Protein 6ORH (pdb70)

Secondary structure (DSSP, 8-state):
-PPP-SSPPPHHHHHHHHH-EEEEE--SHHHHHT-SS--S---GGG---TT--HHHHHHHHHHTT--EEEEEEE-TT--BSS--SS-SSBGGGSSGGGGT--HHHHHHHHHHHHT-EEEEEE-SS-SS-TT-SGGGHHHHHHHHHHHHHHHHS-TTSSBTTB-SEEE------TTS------HHHHHHHHHHHHTT-EEESSSSSSEEE-S-SSS---SS--SEE-GGG-STT--HHHHHH--TT-SEE-EEEEEEESSSSSS--TT--PPPHHHHHHHHHHTGGGTS-EEEE----TTSS--HHHHHHHHHHHHHHHHHTS--TTTT-EEES--S-GGG-GGGGSSS-TT--EE--SPSSEEEEEEEEEEEEEEEEEEE--GGG---EEEEEEEEEETTEEEEEEEES--TT-EEEEEEEEEEEEEEEEEEEESSS-EESEEEEE---/-PPP-SSPPPHHHHHHHHH-EEEEE--SHHHHHT-SS--S---GGG---SS--HHHHHHHHHHTT--EEEEEEE-TT--BSS--SS-SSBGGGSSGGGGT--HHHHHHHHHHHHT-EEEEEE-SS-SS-TT-SGGGHHHHHHHHHHHHHHHHS-TTSSBTTB-SEEE------TTS------HHHHHHHHHHHHTT-EEESSSSSSEEE-S-SBS---SS--SEE-GGG-STT--HHHHHH--TT-SEE-EEEEEEESSSSSS--TT--PPPHHHHHHHHHHTGGGTS-EEEE----TTSS--HHHHHHHHHHHHHHHHHTS--TTTT-EEES--S-GGG-GGGGSSS-TT--EE--SPSSEEEEEEEEEEEEEEEEEEE--GGG---EEEEEEEEEETTEEEEEEEES--TT-EEEEEEEEEEEEEEEEEEEESSS-EESEEEEE---

B-factor: mean 21.97, std 8.1, range [8.41, 64.14]

InterPro domains:
  IPR000421 Coagulation factor 5/8, C-terminal domain [PS50022] (310-450)
  IPR000933 Glycoside hydrolase, family 29 [PTHR10030] (6-451)
  IPR000933 Glycoside hydrolase, family 29 [SM00812] (8-332)
  IPR008979 Galactose-binding-like domain superfamily [SSF49785] (329-437)
  IPR017853 Glycoside hydrolase superfamily [SSF51445] (6-318)
  IPR038081 CalX-like domain superfamily [G3DSA:2.60.40.2030] (461-555)
  IPR057739 Glycoside hydrolase family 29, N-terminal [PF01120] (45-318)

Solvent-accessible surface area: 34370 Å² total; per-residue (Å²): 153,19,172,82,45,44,27,81,16,34,160,46,7,31,59,7,6,37,57,29,9,0,0,2,0,6,2,2,9,0,1,28,64,96,47,36,82,5,88,9,162,12,69,25,113,116,2,69,0,82,116,11,58,5,106,56,0,0,70,4,0,65,94,0,22,1,84,9,0,0,0,0,0,0,13,4,1,2,2,0,2,4,48,1,80,86,30,124,17,0,0,108,72,5,52,1,91,217,18,185,1,16,0,0,55,39,0,0,106,5,0,61,107,37,98,0,51,0,0,1,1,0,0,5,24,2,40,65,17,94,53,16,61,69,119,126,54,70,84,0,4,59,17,0,12,23,0,0,98,42,0,3,65,48,107,91,14,1,19,81,20,132,2,25,0,0,6,3,28,37,38,81,14,146,84,21,64,140,2,106,46,68,39,118,109,1,12,89,12,0,123,119,65,18,41,85,9,4,12,9,4,32,52,35,16,27,0,3,66,0,3,0,73,79,0,72,0,1,22,32,3,8,2,8,0,46,48,138,112,20,25,98,153,16,48,43,14,32,15,12,20,7,12,69,87,7,84,47,13,0,0,0,0,0,3,1,4,0,1,100,6,41,2,12,12,136,130,41,93,15,47,46,56,121,92,0,12,72,16,1,8,46,0,4,0,31,4,4,1,0,0,0,0,0,0,0,30,86,25,0,56,12,13,79,85,0,48,103,49,0,78,65,0,9,79,27,15,103,71,2,62,158,105,25,22,0,103,66,9,138,17,69,40,51,43,62,52,89,113,45,20,10,144,25,3,5,31,60,101,105,138,14,15,0,0,2,96,39,131,64,95,1,76,0,38,0,47,15,60,53,83,54,58,1,15,0,0,0,2,56,8,29,5,146,35,1,7,5,0,14,4,4,32,1,42,4,54,41,147,61,21,52,58,61,9,3,17,3,25,4,1,3,46,8,8,5,20,82,20,85,91,25,118,4,54,74,0,35,0,10,1,29,90,26,68,29,52,4,2,0,32,55,1,0,0,9,84,23,91,138,23,164,79,45,43,25,80,17,47,157,43,7,36,60,7,6,36,58,29,9,0,0,1,0,7,1,2,10,0,0,28,63,96,44,34,82,5,88,4,156,12,67,25,111,118,2,73,5,88,113,9,56,6,104,61,1,0,70,4,0,68,95,0,22,1,89,11,0,0,0,0,0,0,14,3,3,2,2,0,3,4,51,1,78,84,32,123,19,0,0,111,77,4,45,3,98,222,15,172,2,14,0,0,56,40,0,0,110,7,0,60,109,42,99,1,54,0,0,0,1,0,0,4,22,3,39,62,15,90,53,16,61,70,122,121,46,69,83,0,5,59,15,0,19,25,0,0,99,39,0,4,65,50,106,92,14,1,17,80,21,135,2,29,0,0,7,2,28,37,38,79,13,134,84,24,63,128,4,104,45,67,40,116,109,1,12,90,12,0,126,119,62,15,38,102,12,4,13,9,4,33,52,36,16,29,0,4,68,0,3,0,73,77,0,71,0,0,23,30,2,8,2,8,0,37,61,112,119,21,26,96,149,14,56,42,19,33,14,10,21,7,14,72,90,5,84,46,14,0,0,0,0,0,3,1,5,0,1,100,4,37,1,12,11,138,128,40,91,17,49,46,55,129,90,0,12,75,16,2,7,47,0,4,0,33,4,4,1,0,0,0,0,0,0,0,29,81,25,0,51,13,16,82,90,0,49,92,40,1,74,61,0,9,72,29,17,103,84,2,65,176,109,29,23,0,98,66,10,71,21,69,39,48,44,54,50,89,110,43,23,12,146,25,2,5,36,61,114,104,135,14,18,0,0,1,95,42,133,69,95,2,73,0,37,0,46,14,59,51,85,55,60,1,14,0,1,1,2,58,8,32,4,146,34,1,7,4,1,26,2,5,32,1,38,2,55,42,142,62,22,53,64,56,9,3,19,2,26,3,1,3,47,8,8,6,21,81,19,82,88,29,120,4,55,73,0,38,0,8,1,27,67,28,64,31,53,4,2,0,31,59,1,0,0,8,92,26,92

Organism: Streptococcus pneumoniae serotype 4 (strain ATCC BAA-334 / TIGR4) (NCBI:txid170187)

CATH classification: 3.20.20.80 (+1 more: 2.60.120.260)

Structure (mmCIF, N/CA/C/O backbone):
data_6ORH
#
_entry.id   6ORH
#
_cell.length_a   69.828
_cell.length_b   98.429
_cell.length_c   79.519
_cell.angle_alpha   90.000
_cell.angle_beta   97.260
_cell.angle_gamma   90.000
#
_symmetry.space_group_name_H-M   'P 1 21 1'
#
loop_
_entity.id
_entity.type
_entity.pdbx_description
1 polymer 'Glycoside hydrolase'
2 branched alpha-L-fucopyranose-(1-2)-beta-D-galactopyranose-(1-4)-[alpha-L-fucopyranose-(1-3)]2-acetamido-2-deoxy-alpha-D-glucopyranose
3 non-polymer 1,2-ETHANEDIOL
4 water water
#
loop_
_atom_site.group_PDB
_atom_site.id
_atom_site.type_symbol
_atom_site.label_atom_id
_atom_site.label_alt_id
_atom_site.label_comp_id
_atom_site.label_asym_id
_atom_site.label_entity_id
_atom_site.label_seq_id
_atom_site.pdbx_PDB_ins_code
_atom_site.Cartn_x
_atom_site.Cartn_y
_atom_site.Cartn_z
_atom_site.occupancy
_atom_site.B_iso_or_equiv
_atom_site.auth_seq_id
_atom_site.auth_comp_id
_atom_site.auth_asym_id
_atom_site.auth_atom_id
_atom_site.pdbx_PDB_model_num
ATOM 1 N N . LYS A 1 3 ? 60.936 -11.189 129.400 1.00 54.68 3 LYS A N 1
ATOM 2 C CA . LYS A 1 3 ? 62.295 -10.620 129.154 1.00 49.60 3 LYS A CA 1
ATOM 3 C C . LYS A 1 3 ? 62.878 -11.241 127.882 1.00 46.08 3 LYS A C 1
ATOM 4 O O . LYS A 1 3 ? 62.605 -12.392 127.540 1.00 48.02 3 LYS A O 1
ATOM 6 N N . ILE A 1 4 ? 63.652 -10.432 127.158 1.00 36.91 4 ILE A N 1
ATOM 7 C CA . ILE A 1 4 ? 64.455 -10.906 126.042 1.00 30.02 4 ILE A CA 1
ATOM 8 C C . ILE A 1 4 ? 65.832 -11.225 126.617 1.00 27.52 4 ILE A C 1
ATOM 9 O O . ILE A 1 4 ? 66.357 -10.448 127.413 1.00 28.53 4 ILE A O 1
ATOM 14 N N . LYS A 1 5 ? 66.362 -12.405 126.273 1.00 25.69 5 LYS A N 1
ATOM 15 C CA . LYS A 1 5 ? 67.682 -12.800 126.730 1.00 24.33 5 LYS A CA 1
ATOM 16 C C . LYS A 1 5 ? 68.717 -12.031 125.909 1.00 22.60 5 LYS A C 1
ATOM 17 O O . LYS A 1 5 ? 68.499 -11.781 124.735 1.00 20.88 5 LYS A O 1
ATOM 23 N N . PRO A 1 6 ? 69.894 -11.703 126.476 1.00 19.80 6 PRO A N 1
ATOM 24 C CA . PRO A 1 6 ? 70.983 -11.134 125.670 1.00 19.11 6 PRO A CA 1
ATOM 25 C C . PRO A 1 6 ? 71.551 -12.118 124.646 1.00 18.20 6 PRO A C 1
ATOM 26 O O . PRO A 1 6 ? 71.341 -13.327 124.731 1.00 19.36 6 PRO A O 1
ATOM 30 N N . HIS A 1 7 ? 72.283 -11.578 123.662 1.00 15.74 7 HIS A N 1
ATOM 31 C CA . HIS A 1 7 ? 72.874 -12.356 122.597 1.00 15.04 7 HIS A CA 1
ATOM 32 C C . HIS A 1 7 ? 74.308 -11.880 122.389 1.00 15.10 7 HIS A C 1
ATOM 33 O O . HIS A 1 7 ? 74.549 -10.678 122.273 1.00 14.39 7 HIS A O 1
ATOM 40 N N . GLY A 1 8 ? 75.252 -12.835 122.345 1.00 16.04 8 GLY A N 1
ATOM 41 C CA . GLY A 1 8 ? 76.636 -12.511 121.997 1.00 15.75 8 GLY A CA 1
ATOM 42 C C . GLY A 1 8 ? 77.333 -11.688 123.076 1.00 14.65 8 GLY A C 1
ATOM 43 O O . GLY A 1 8 ? 76.840 -11.524 124.196 1.00 16.41 8 GLY A O 1
ATOM 44 N N . PRO A 1 9 ? 78.550 -11.163 122.807 1.00 14.33 9 PRO A N 1
ATOM 45 C CA . PRO A 1 9 ? 79.271 -10.384 123.813 1.00 14.12 9 PRO A CA 1
ATOM 46 C C . PRO A 1 9 ? 78.678 -8.988 123.991 1.00 14.47 9 PRO A C 1
ATOM 47 O O . PRO A 1 9 ? 78.398 -8.307 123.007 1.00 16.17 9 PRO A O 1
ATOM 51 N N . LEU A 1 10 ? 78.528 -8.558 125.245 1.00 14.97 10 LEU A N 1
ATOM 52 C CA . LEU A 1 10 ? 77.822 -7.308 125.500 1.00 14.80 10 LEU A CA 1
ATOM 53 C C . LEU A 1 10 ? 78.816 -6.177 125.710 1.00 14.95 10 LEU A C 1
ATOM 54 O O . LEU A 1 10 ? 79.867 -6.360 126.340 1.00 15.90 10 LEU A O 1
ATOM 59 N N . PRO A 1 11 ? 78.487 -4.941 125.282 1.00 14.30 11 PRO A N 1
ATOM 60 C CA . PRO A 1 11 ? 79.383 -3.805 125.503 1.00 14.23 11 PRO A CA 1
ATOM 61 C C . PRO A 1 11 ? 79.399 -3.392 126.970 1.00 15.16 11 PRO A C 1
ATOM 62 O O . PRO A 1 11 ? 78.404 -3.528 127.665 1.00 15.74 11 PRO A O 1
ATOM 66 N N . SER A 1 12 ? 80.529 -2.839 127.405 1.00 15.03 12 SER A N 1
ATOM 67 C CA . SER A 1 12 ? 80.632 -2.180 128.692 1.00 15.90 12 SER A CA 1
ATOM 68 C C . SER A 1 12 ? 79.926 -0.826 128.623 1.00 16.96 12 SER A C 1
ATOM 69 O O . SER A 1 12 ? 79.629 -0.331 127.538 1.00 16.15 12 SER A O 1
ATOM 72 N N A GLN A 1 13 ? 79.717 -0.197 129.784 0.50 18.70 13 GLN A N 1
ATOM 73 N N B GLN A 1 13 ? 79.723 -0.228 129.805 0.50 18.01 13 GLN A N 1
ATOM 74 C CA A GLN A 1 13 ? 79.111 1.130 129.801 0.50 19.47 13 GLN A CA 1
ATOM 75 C CA B GLN A 1 13 ? 79.169 1.116 129.934 0.50 18.64 13 GLN A CA 1
ATOM 76 C C A GLN A 1 13 ? 80.024 2.168 129.146 0.50 17.73 13 GLN A C 1
ATOM 77 C C B GLN A 1 13 ? 80.019 2.137 129.180 0.50 17.19 13 GLN A C 1
ATOM 78 O O A GLN A 1 13 ? 79.527 3.071 128.472 0.50 17.69 13 GLN A O 1
ATOM 79 O O B GLN A 1 13 ? 79.473 2.994 128.484 0.50 17.28 13 GLN A O 1
ATOM 90 N N . THR A 1 14 ? 81.346 2.041 129.340 1.00 17.34 14 THR A N 1
ATOM 91 C CA . THR A 1 14 ? 82.274 2.979 128.727 1.00 15.94 14 THR A CA 1
ATOM 92 C C . THR A 1 14 ? 82.257 2.818 127.208 1.00 14.72 14 THR A C 1
ATOM 93 O O . THR A 1 14 ? 82.392 3.805 126.479 1.00 15.11 14 THR A O 1
ATOM 97 N N . GLN A 1 15 ? 82.089 1.578 126.735 1.00 14.07 15 GLN A N 1
ATOM 98 C CA . GLN A 1 15 ? 82.012 1.369 125.289 1.00 13.51 15 GLN A CA 1
ATOM 99 C C . GLN A 1 15 ? 80.731 2.012 124.742 1.00 14.06 15 GLN A C 1
ATOM 100 O O . GLN A 1 15 ? 80.769 2.668 123.707 1.00 13.19 15 GLN A O 1
ATOM 106 N N . LEU A 1 16 ? 79.595 1.798 125.418 1.00 14.51 16 LEU A N 1
ATOM 107 C CA . LEU A 1 16 ? 78.338 2.371 124.973 1.00 14.20 16 LEU A CA 1
ATOM 108 C C . LEU A 1 16 ? 78.441 3.889 124.997 1.00 14.03 16 LEU A C 1
ATOM 109 O O . LEU A 1 16 ? 77.874 4.540 124.121 1.00 14.60 16 LEU A O 1
ATOM 114 N N . ALA A 1 17 ? 79.159 4.425 125.984 1.00 14.00 17 ALA A N 1
ATOM 115 C CA . ALA A 1 17 ? 79.226 5.872 126.104 1.00 14.11 17 ALA A CA 1
ATOM 116 C C . ALA A 1 17 ? 79.974 6.453 124.897 1.00 13.45 17 ALA A C 1
ATOM 117 O O . ALA A 1 17 ? 79.597 7.484 124.308 1.00 14.50 17 ALA A O 1
ATOM 119 N N . TYR A 1 18 ? 81.075 5.790 124.521 1.00 12.86 18 TYR A N 1
ATOM 120 C CA . TYR A 1 18 ? 81.829 6.269 123.374 1.00 12.34 18 TYR A CA 1
ATOM 121 C C . TYR A 1 18 ? 80.991 6.177 122.094 1.00 13.38 18 TYR A C 1
ATOM 122 O O . TYR A 1 18 ? 81.031 7.106 121.268 1.00 13.98 18 TYR A O 1
ATOM 131 N N . LEU A 1 19 ? 80.262 5.050 121.905 1.00 12.41 19 LEU A N 1
ATOM 132 C CA . LEU A 1 19 ? 79.440 4.899 120.715 1.00 13.01 19 LEU A CA 1
ATOM 133 C C . LEU A 1 19 ? 78.419 6.038 120.641 1.00 13.33 19 LEU A C 1
ATOM 134 O O . LEU A 1 19 ? 78.156 6.563 119.563 1.00 14.44 19 LEU A O 1
ATOM 139 N N . GLY A 1 20 ? 77.871 6.386 121.802 1.00 15.06 20 GLY A N 1
ATOM 140 C CA . GLY A 1 20 ? 76.898 7.471 121.902 1.00 16.58 20 GLY A CA 1
ATOM 141 C C . GLY A 1 20 ? 77.497 8.840 121.551 1.00 16.77 20 GLY A C 1
ATOM 142 O O . GLY A 1 20 ? 76.843 9.700 120.933 1.00 17.17 20 GLY A O 1
ATOM 143 N N . ASP A 1 21 ? 78.750 9.049 121.932 1.00 14.91 21 ASP A N 1
ATOM 144 C CA . ASP A 1 21 ? 79.436 10.323 121.727 1.00 15.12 21 ASP A CA 1
ATOM 145 C C . ASP A 1 21 ? 79.834 10.549 120.266 1.00 14.46 21 ASP A C 1
ATOM 146 O O . ASP A 1 21 ? 79.873 11.696 119.831 1.00 14.47 21 ASP A O 1
ATOM 151 N N . GLU A 1 22 ? 80.237 9.478 119.549 1.00 13.35 22 GLU A N 1
ATOM 152 C CA . GLU A 1 22 ? 80.428 9.483 118.100 1.00 13.81 22 GLU A CA 1
ATOM 153 C C . GLU A 1 22 ? 81.730 10.126 117.613 1.00 14.39 22 GLU A C 1
ATOM 154 O O . GLU A 1 22 ? 82.337 9.614 116.659 1.00 14.75 22 GLU A O 1
ATOM 160 N N . LEU A 1 23 ? 82.127 11.291 118.161 1.00 13.26 23 LEU A N 1
ATOM 161 C CA . LEU A 1 23 ? 83.194 12.060 117.542 1.00 12.96 23 LEU A CA 1
ATOM 162 C C . LEU A 1 23 ? 84.277 12.340 118.571 1.00 13.61 23 LEU A C 1
ATOM 163 O O . LEU A 1 23 ? 83.986 12.856 119.644 1.00 14.46 23 LEU A O 1
ATOM 168 N N . ALA A 1 24 ? 85.508 12.004 118.190 1.00 12.50 24 ALA A N 1
ATOM 169 C CA . ALA A 1 24 ? 86.688 12.222 119.015 1.00 12.10 24 ALA A CA 1
ATOM 170 C C . ALA A 1 24 ? 87.743 12.877 118.147 1.00 11.62 24 ALA A C 1
ATOM 171 O O . ALA A 1 24 ? 87.744 12.732 116.931 1.00 11.78 24 ALA A O 1
ATOM 173 N N . ALA A 1 25 ? 88.560 13.714 118.783 1.00 11.00 25 ALA A N 1
ATOM 174 C CA . ALA A 1 25 ? 89.626 14.376 118.066 1.00 11.51 25 ALA A CA 1
ATOM 175 C C . ALA A 1 25 ? 90.972 13.804 118.494 1.00 11.38 25 ALA A C 1
ATOM 176 O O . ALA A 1 25 ? 91.137 13.470 119.659 1.00 12.56 25 ALA A O 1
ATOM 178 N N . PHE A 1 26 ? 91.923 13.723 117.551 1.00 12.20 26 PHE A N 1
ATOM 179 C CA . PHE A 1 26 ? 93.289 13.314 117.821 1.00 12.24 26 PHE A CA 1
ATOM 180 C C . PHE A 1 26 ? 94.168 14.551 117.660 1.00 13.04 26 PHE A C 1
ATOM 181 O O . PHE A 1 26 ? 93.881 15.386 116.795 1.00 12.28 26 PHE A O 1
ATOM 189 N N . ILE A 1 27 ? 95.207 14.669 118.496 1.00 11.74 27 ILE A N 1
ATOM 190 C CA . ILE A 1 27 ? 96.178 15.746 118.300 1.00 12.37 27 ILE A CA 1
ATOM 191 C C . ILE A 1 27 ? 97.574 15.129 118.226 1.00 11.85 27 ILE A C 1
ATOM 192 O O . ILE A 1 27 ? 98.062 14.586 119.224 1.00 13.00 27 ILE A O 1
ATOM 197 N N . HIS A 1 28 ? 98.200 15.222 117.035 1.00 12.93 28 HIS A N 1
ATOM 198 C CA . HIS A 1 28 ? 99.606 14.880 116.836 1.00 12.29 28 HIS A CA 1
ATOM 199 C C . HIS A 1 28 ? 100.394 16.189 116.738 1.00 13.08 28 HIS A C 1
ATOM 200 O O . HIS A 1 28 ? 100.185 16.965 115.811 1.00 14.11 28 HIS A O 1
ATOM 207 N N . PHE A 1 29 ? 101.273 16.407 117.720 1.00 13.02 29 PHE A N 1
ATOM 208 C CA . PHE A 1 29 ? 102.096 17.612 117.778 1.00 13.36 29 PHE A CA 1
ATOM 209 C C . PHE A 1 29 ? 103.384 17.246 118.503 1.00 14.28 29 PHE A C 1
ATOM 210 O O . PHE A 1 29 ? 103.378 16.414 119.410 1.00 14.43 29 PHE A O 1
ATOM 218 N N . GLY A 1 30 ? 104.512 17.815 118.064 1.00 13.92 30 GLY A N 1
ATOM 219 C CA . GLY A 1 30 ? 105.755 17.536 118.759 1.00 13.58 30 GLY A CA 1
ATOM 220 C C . GLY A 1 30 ? 106.941 17.940 117.890 1.00 15.46 30 GLY A C 1
ATOM 221 O O . GLY A 1 30 ? 106.777 18.738 116.979 1.00 14.88 30 GLY A O 1
ATOM 222 N N . PRO A 1 31 ? 108.131 17.379 118.151 1.00 16.54 31 PRO A N 1
ATOM 223 C CA . PRO A 1 31 ? 109.310 17.628 117.316 1.00 17.46 31 PRO A CA 1
ATOM 224 C C . PRO A 1 31 ? 109.049 17.434 115.825 1.00 17.64 31 PRO A C 1
ATOM 225 O O . PRO A 1 31 ? 109.547 18.197 115.008 1.00 17.13 31 PRO A O 1
ATOM 229 N N . ASN A 1 32 ? 108.251 16.422 115.453 1.00 16.68 32 ASN A N 1
ATOM 230 C CA . ASN A 1 32 ? 107.973 16.195 114.040 1.00 16.65 32 ASN A CA 1
ATOM 231 C C . ASN A 1 32 ? 107.381 17.429 113.377 1.00 16.63 32 ASN A C 1
ATOM 232 O O . ASN A 1 32 ? 107.564 17.625 112.174 1.00 17.78 32 ASN A O 1
ATOM 237 N N . THR A 1 33 ? 106.612 18.235 114.130 1.00 16.52 33 THR A N 1
ATOM 238 C CA . THR A 1 33 ? 105.988 19.427 113.574 1.00 16.08 33 THR A CA 1
ATOM 239 C C . THR A 1 33 ? 107.090 20.402 113.157 1.00 18.23 33 THR A C 1
ATOM 240 O O . THR A 1 33 ? 106.894 21.128 112.183 1.00 17.47 33 THR A O 1
ATOM 244 N N . PHE A 1 34 ? 108.173 20.438 113.945 1.00 18.81 34 PHE A N 1
ATOM 245 C CA . PHE A 1 34 ? 109.262 21.378 113.691 1.00 20.81 34 PHE A CA 1
ATOM 246 C C . PHE A 1 34 ? 110.246 20.827 112.661 1.00 23.18 34 PHE A C 1
ATOM 247 O O . PHE A 1 34 ? 110.952 21.601 112.007 1.00 25.26 34 PHE A O 1
ATOM 255 N N . TYR A 1 35 ? 110.285 19.503 112.498 1.00 21.47 35 TYR A N 1
ATOM 256 C CA . TYR A 1 35 ? 111.158 18.887 111.510 1.00 21.52 35 TYR A CA 1
ATOM 257 C C . TYR A 1 35 ? 110.426 18.572 110.207 1.00 22.50 35 TYR A C 1
ATOM 258 O O . TYR A 1 35 ? 111.048 18.013 109.305 1.00 23.27 35 TYR A O 1
ATOM 267 N N . ASP A 1 36 ? 109.130 18.913 110.121 1.00 22.47 36 ASP A N 1
ATOM 268 C CA . ASP A 1 36 ? 108.364 18.732 108.896 1.00 24.21 36 ASP A CA 1
ATOM 269 C C . ASP A 1 36 ? 108.472 17.275 108.429 1.00 24.94 36 ASP A C 1
ATOM 270 O O . ASP A 1 36 ? 108.866 16.995 107.300 1.00 24.69 36 ASP A O 1
ATOM 275 N N . GLN A 1 37 ? 108.105 16.334 109.313 1.00 19.79 37 GLN A N 1
ATOM 276 C CA . GLN A 1 37 ? 108.249 14.907 109.059 1.00 18.71 37 GLN A CA 1
ATOM 277 C C . GLN A 1 37 ? 107.129 14.160 109.781 1.00 18.74 37 GLN A C 1
ATOM 278 O O . GLN A 1 37 ? 106.419 14.771 110.591 1.00 19.23 37 GLN A O 1
ATOM 284 N N . GLU A 1 38 ? 106.935 12.879 109.415 1.00 18.12 38 GLU A N 1
ATOM 285 C CA . GLU A 1 38 ? 105.842 12.072 109.963 1.00 17.41 38 GLU A CA 1
ATOM 286 C C . GLU A 1 38 ? 106.354 11.161 111.070 1.00 16.96 38 GLU A C 1
ATOM 287 O O . GLU A 1 38 ? 105.642 10.909 112.050 1.00 15.94 38 GLU A O 1
ATOM 293 N N . TRP A 1 39 ? 107.592 10.663 110.923 1.00 15.34 39 TRP A N 1
ATOM 294 C CA . TRP A 1 39 ? 108.223 9.868 111.970 1.00 16.12 39 TRP A CA 1
ATOM 295 C C . TRP A 1 39 ? 109.556 10.512 112.319 1.00 17.99 39 TRP A C 1
ATOM 296 O O . TRP A 1 39 ? 110.241 11.005 111.417 1.00 21.13 39 TRP A O 1
ATOM 307 N N . GLY A 1 40 ? 109.922 10.450 113.598 1.00 16.98 40 GLY A N 1
ATOM 308 C CA . GLY A 1 40 ? 111.187 11.001 114.068 1.00 18.47 40 GLY A CA 1
ATOM 309 C C . GLY A 1 40 ? 112.116 9.886 114.540 1.00 20.06 40 GLY A C 1
ATOM 310 O O . GLY A 1 40 ? 111.675 8.753 114.742 1.00 22.40 40 GLY A O 1
ATOM 311 N N . THR A 1 41 ? 113.395 10.221 114.768 1.00 18.94 41 THR A N 1
ATOM 312 C CA . THR A 1 41 ? 114.388 9.189 115.000 1.00 19.50 41 THR A CA 1
ATOM 313 C C . THR A 1 41 ? 114.822 9.140 116.459 1.00 19.07 41 THR A C 1
ATOM 314 O O . THR A 1 41 ? 115.498 8.210 116.866 1.00 19.90 41 THR A O 1
ATOM 318 N N . GLY A 1 42 ? 114.465 10.179 117.230 1.00 19.74 42 GLY A N 1
ATOM 319 C CA . GLY A 1 42 ? 114.908 10.333 118.604 1.00 19.44 42 GLY A CA 1
ATOM 320 C C . GLY A 1 42 ? 116.201 11.142 118.663 1.00 20.55 42 GLY A C 1
ATOM 321 O O . GLY A 1 42 ? 116.758 11.354 119.747 1.00 22.19 42 GLY A O 1
ATOM 322 N N . GLN A 1 43 ? 116.679 11.562 117.482 1.00 20.21 43 GLN A N 1
ATOM 323 C CA . GLN A 1 43 ? 117.853 12.427 117.374 1.00 22.34 43 GLN A CA 1
ATOM 324 C C . GLN A 1 43 ? 117.464 13.900 117.243 1.00 22.18 43 GLN A C 1
ATOM 325 O O . GLN A 1 43 ? 118.336 14.765 117.131 1.00 21.61 43 GLN A O 1
ATOM 331 N N . GLU A 1 44 ? 116.159 14.199 117.234 1.00 19.69 44 GLU A N 1
ATOM 332 C CA . GLU A 1 44 ? 115.690 15.568 117.126 1.00 21.59 44 GLU A CA 1
ATOM 333 C C . GLU A 1 44 ? 116.193 16.387 118.313 1.00 20.73 44 GLU A C 1
ATOM 334 O O . GLU A 1 44 ? 116.254 15.891 119.440 1.00 22.98 44 GLU A O 1
ATOM 340 N N . ASP A 1 45 ? 116.498 17.653 118.024 1.00 20.60 45 ASP A N 1
ATOM 341 C CA . ASP A 1 45 ? 117.086 18.564 118.988 1.00 23.43 45 ASP A CA 1
ATOM 342 C C . ASP A 1 45 ? 115.960 19.237 119.773 1.00 21.87 45 ASP A C 1
ATOM 343 O O . ASP A 1 45 ? 115.179 19.975 119.179 1.00 22.10 45 ASP A O 1
ATOM 348 N N . PRO A 1 46 ? 115.856 19.027 121.107 1.00 21.87 46 PRO A N 1
ATOM 349 C CA . PRO A 1 46 ? 114.832 19.694 121.922 1.00 22.19 46 PRO A CA 1
ATOM 350 C C . PRO A 1 46 ? 114.813 21.215 121.797 1.00 23.01 46 PRO A C 1
ATOM 351 O O . PRO A 1 46 ? 113.783 21.836 122.044 1.00 21.51 46 PRO A O 1
ATOM 355 N N A GLU A 1 47 ? 115.938 21.825 121.394 0.50 23.14 47 GLU A N 1
ATOM 356 N N B GLU A 1 47 ? 115.950 21.805 121.393 0.50 23.52 47 GLU A N 1
ATOM 357 C CA A GLU A 1 47 ? 115.959 23.279 121.268 0.50 25.09 47 GLU A CA 1
ATOM 358 C CA B GLU A 1 47 ? 116.034 23.248 121.201 0.50 25.90 47 GLU A CA 1
ATOM 359 C C A GLU A 1 47 ? 115.025 23.754 120.150 0.50 25.31 47 GLU A C 1
ATOM 360 C C B GLU A 1 47 ? 114.995 23.721 120.184 0.50 25.79 47 GLU A C 1
ATOM 361 O O A GLU A 1 47 ? 114.594 24.908 120.161 0.50 25.32 47 GLU A O 1
ATOM 362 O O B GLU A 1 47 ? 114.482 24.836 120.291 0.50 25.65 47 GLU A O 1
ATOM 373 N N . ARG A 1 48 ? 114.695 22.863 119.198 1.00 25.35 48 ARG A N 1
ATOM 374 C CA . ARG A 1 48 ? 113.824 23.232 118.085 1.00 24.66 48 ARG A CA 1
ATOM 375 C C . ARG A 1 48 ? 112.353 23.283 118.527 1.00 23.32 48 ARG A C 1
ATOM 376 O O . ARG A 1 48 ? 111.519 23.868 117.835 1.00 24.55 48 ARG A O 1
ATOM 384 N N . PHE A 1 49 ? 112.042 22.683 119.681 1.00 21.47 49 PHE A N 1
ATOM 385 C CA . PHE A 1 49 ? 110.658 22.633 120.157 1.00 20.89 49 PHE A CA 1
ATOM 386 C C . PHE A 1 49 ? 110.326 23.930 120.904 1.00 19.40 49 PHE A C 1
ATOM 387 O O . PHE A 1 49 ? 110.522 24.010 122.126 1.00 19.36 49 PHE A O 1
ATOM 395 N N . ASN A 1 50 ? 109.765 24.914 120.180 1.00 20.86 50 ASN A N 1
ATOM 396 C CA . ASN A 1 50 ? 109.425 26.203 120.778 1.00 21.84 50 ASN A CA 1
ATOM 397 C C . ASN A 1 50 ? 108.180 26.829 120.145 1.00 20.94 50 ASN A C 1
ATOM 398 O O . ASN A 1 50 ? 108.237 27.861 119.479 1.00 20.80 50 ASN A O 1
ATOM 403 N N . PRO A 1 51 ? 106.985 26.236 120.346 1.00 17.73 51 PRO A N 1
ATOM 404 C CA . PRO A 1 51 ? 105.728 26.863 119.914 1.00 18.31 51 PRO A CA 1
ATOM 405 C C . PRO A 1 51 ? 105.276 28.002 120.838 1.00 22.22 51 PRO A C 1
ATOM 406 O O . PRO A 1 51 ? 104.402 27.824 121.722 1.00 21.96 51 PRO A O 1
ATOM 410 N N . SER A 1 52 ? 105.819 29.198 120.599 1.00 24.08 52 SER A N 1
ATOM 411 C CA . SER A 1 52 ? 105.653 30.283 121.559 1.00 22.85 52 SER A CA 1
ATOM 412 C C . SER A 1 52 ? 104.226 30.830 121.588 1.00 26.24 52 SER A C 1
ATOM 413 O O . SER A 1 52 ? 103.834 31.455 122.580 1.00 28.76 52 SER A O 1
ATOM 416 N N . GLN A 1 53 ? 103.433 30.555 120.548 1.00 18.07 53 GLN A N 1
ATOM 417 C CA . GLN A 1 53 ? 102.071 31.070 120.568 1.00 16.80 53 GLN A CA 1
ATOM 418 C C . GLN A 1 53 ? 101.068 29.990 120.983 1.00 16.00 53 GLN A C 1
ATOM 419 O O . GLN A 1 53 ? 99.855 30.201 120.819 1.00 16.25 53 GLN A O 1
ATOM 425 N N . LEU A 1 54 ? 101.549 28.871 121.551 1.00 15.36 54 LEU A N 1
ATOM 426 C CA . LEU A 1 54 ? 100.644 27.743 121.785 1.00 14.48 54 LEU A CA 1
ATOM 427 C C . LEU A 1 54 ? 99.500 28.118 122.730 1.00 14.94 54 LEU A C 1
ATOM 428 O O . LEU A 1 54 ? 99.696 28.709 123.786 1.00 16.04 54 LEU A O 1
ATOM 433 N N . ASP A 1 55 ? 98.286 27.727 122.330 1.00 15.38 55 ASP A N 1
ATOM 434 C CA . ASP A 1 55 ? 97.099 28.037 123.113 1.00 15.49 55 ASP A CA 1
ATOM 435 C C . ASP A 1 55 ? 96.224 26.783 123.154 1.00 15.58 55 ASP A C 1
ATOM 436 O O . ASP A 1 55 ? 95.404 26.569 122.245 1.00 15.72 55 ASP A O 1
ATOM 441 N N . ALA A 1 56 ? 96.473 25.934 124.179 1.00 13.53 56 ALA A N 1
ATOM 442 C CA . ALA A 1 56 ? 95.741 24.677 124.295 1.00 13.66 56 ALA A CA 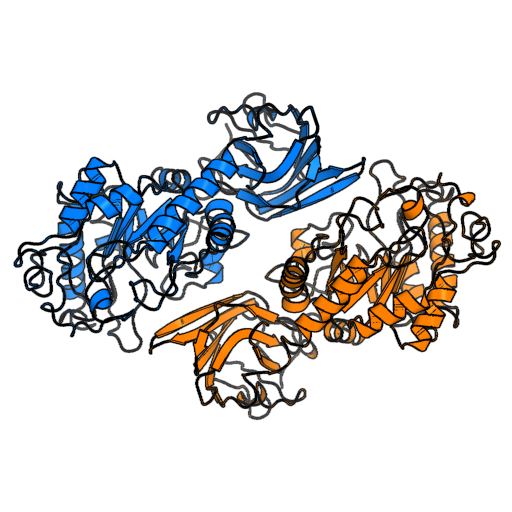1
ATOM 443 C C . ALA A 1 56 ? 94.248 24.908 124.530 1.00 15.49 56 ALA A C 1
ATOM 444 O O . ALA A 1 56 ? 93.427 24.055 124.150 1.00 14.84 56 ALA A O 1
ATOM 446 N N . ARG A 1 57 ? 93.903 26.025 125.181 1.00 13.47 57 ARG A N 1
ATOM 447 C CA . ARG A 1 57 ? 92.489 26.316 125.389 1.00 14.36 57 ARG A CA 1
ATOM 448 C C . ARG A 1 57 ? 91.788 26.533 124.041 1.00 13.14 57 ARG A C 1
ATOM 449 O O . ARG A 1 57 ? 90.620 26.157 123.911 1.00 14.60 57 ARG A O 1
ATOM 457 N N . GLU A 1 58 ? 92.474 27.139 123.062 1.00 13.87 58 GLU A N 1
ATOM 458 C CA . GLU A 1 58 ? 91.880 27.322 121.741 1.00 14.05 58 GLU A CA 1
ATOM 459 C C . GLU A 1 58 ? 91.683 25.973 121.054 1.00 14.13 58 GLU A C 1
ATOM 460 O O . GLU A 1 58 ? 90.712 25.808 120.331 1.00 14.42 58 GLU A O 1
ATOM 466 N N . TRP A 1 59 ? 92.603 25.014 121.283 1.00 14.23 59 TRP A N 1
ATOM 467 C CA . TRP A 1 59 ? 92.399 23.698 120.687 1.00 13.20 59 TRP A CA 1
ATOM 468 C C . TRP A 1 59 ? 91.103 23.124 121.246 1.00 13.99 59 TRP A C 1
ATOM 469 O O . TRP A 1 59 ? 90.236 22.664 120.500 1.00 12.67 59 TRP A O 1
ATOM 480 N N . VAL A 1 60 ? 90.983 23.144 122.588 1.00 13.20 60 VAL A N 1
ATOM 481 C CA . VAL A 1 60 ? 89.813 22.549 123.211 1.00 13.53 60 VAL A CA 1
ATOM 482 C C . VAL A 1 60 ? 88.535 23.312 122.845 1.00 14.83 60 VAL A C 1
ATOM 483 O O . VAL A 1 60 ? 87.517 22.674 122.545 1.00 14.27 60 VAL A O 1
ATOM 487 N N . ARG A 1 61 ? 88.578 24.661 122.873 1.00 14.74 61 ARG A N 1
ATOM 488 C CA . ARG A 1 61 ? 87.368 25.444 122.602 1.00 14.34 61 ARG A CA 1
ATOM 489 C C . ARG A 1 61 ? 86.822 25.112 121.207 1.00 14.02 61 ARG A C 1
ATOM 490 O O . ARG A 1 61 ? 85.627 24.852 121.049 1.00 14.49 61 ARG A O 1
ATOM 498 N N . VAL A 1 62 ? 87.691 25.106 120.202 1.00 13.76 62 VAL A N 1
ATOM 499 C CA . VAL A 1 62 ? 87.259 24.872 118.832 1.00 14.62 62 VAL A CA 1
ATOM 500 C C . VAL A 1 62 ? 86.722 23.447 118.715 1.00 15.26 62 VAL A C 1
ATOM 501 O O . VAL A 1 62 ? 85.663 23.226 118.131 1.00 15.44 62 VAL A O 1
ATOM 505 N N . LEU A 1 63 ? 87.432 22.485 119.311 1.00 14.53 63 LEU A N 1
ATOM 506 C CA . LEU A 1 63 ? 86.911 21.115 119.246 1.00 14.69 63 LEU A CA 1
ATOM 507 C C . LEU A 1 63 ? 85.548 20.981 119.935 1.00 14.91 63 LEU A C 1
ATOM 508 O O . LEU A 1 63 ? 84.669 20.288 119.430 1.00 14.72 63 LEU A O 1
ATOM 513 N N A LYS A 1 64 ? 85.373 21.630 121.092 0.50 14.36 64 LYS A N 1
ATOM 514 N N B LYS A 1 64 ? 85.347 21.641 121.078 0.50 14.20 64 LYS A N 1
ATOM 515 C CA A LYS A 1 64 ? 84.114 21.560 121.820 0.50 14.56 64 LYS A CA 1
ATOM 516 C CA B LYS A 1 64 ? 84.070 21.477 121.754 0.50 14.32 64 LYS A CA 1
ATOM 517 C C A LYS A 1 64 ? 83.012 22.168 120.957 0.50 15.47 64 LYS A C 1
ATOM 518 C C B LYS A 1 64 ? 82.972 22.176 120.957 0.50 15.28 64 LYS A C 1
ATOM 519 O O A LYS A 1 64 ? 81.941 21.574 120.788 0.50 15.32 64 LYS A O 1
ATOM 520 O O B LYS A 1 64 ? 81.857 21.652 120.842 0.50 15.00 64 LYS A O 1
ATOM 531 N N . GLU A 1 65 ? 83.298 23.350 120.397 1.00 15.56 65 GLU A N 1
ATOM 532 C CA . GLU A 1 65 ? 82.291 24.089 119.642 1.00 15.34 65 GLU A CA 1
ATOM 533 C C . GLU A 1 65 ? 81.919 23.356 118.357 1.00 16.01 65 GLU A C 1
ATOM 534 O O . GLU A 1 65 ? 80.834 23.597 117.817 1.00 18.34 65 GLU A O 1
ATOM 540 N N . THR A 1 66 ? 82.799 22.467 117.861 1.00 14.99 66 THR A N 1
ATOM 541 C CA . THR A 1 66 ? 82.533 21.798 116.594 1.00 14.63 66 THR A CA 1
ATOM 542 C C . THR A 1 66 ? 82.116 20.342 116.800 1.00 14.06 66 THR A C 1
ATOM 543 O O . THR A 1 66 ? 82.161 19.583 115.820 1.00 16.16 66 THR A O 1
ATOM 547 N N . GLY A 1 67 ? 81.764 19.976 118.044 1.00 14.29 67 GLY A N 1
ATOM 548 C CA . GLY A 1 67 ? 80.984 18.764 118.342 1.00 14.83 67 GLY A CA 1
ATOM 549 C C . GLY A 1 67 ? 81.801 17.548 118.815 1.00 14.89 67 GLY A C 1
ATOM 550 O O . GLY A 1 67 ? 81.250 16.455 118.993 1.00 14.01 67 GLY A O 1
ATOM 551 N N . PHE A 1 68 ? 83.100 17.733 119.044 1.00 14.69 68 PHE A N 1
ATOM 552 C CA . PHE A 1 68 ? 83.950 16.642 119.505 1.00 14.17 68 PHE A CA 1
ATOM 553 C C . PHE A 1 68 ? 83.740 16.450 121.005 1.00 14.76 68 PHE A C 1
ATOM 554 O O . PHE A 1 68 ? 83.597 17.439 121.731 1.00 15.80 68 PHE A O 1
A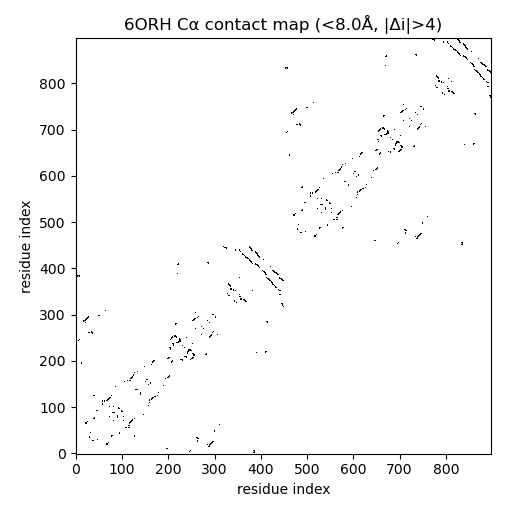TOM 562 N N . LYS A 1 69 ? 83.727 15.183 121.462 1.00 13.94 69 LYS A N 1
ATOM 563 C CA . LYS A 1 69 ? 83.398 14.832 122.843 1.00 14.47 69 LYS A CA 1
ATOM 564 C C . LYS A 1 69 ? 84.603 14.253 123.584 1.00 14.88 69 LYS A C 1
ATOM 565 O O . LYS A 1 69 ? 84.565 14.122 124.818 1.00 17.51 69 LYS A O 1
ATOM 571 N N . LYS A 1 70 ? 85.707 14.058 122.853 1.00 12.36 70 LYS A N 1
ATOM 572 C CA . LYS A 1 70 ? 86.910 13.486 123.433 1.00 11.67 70 LYS A CA 1
ATOM 573 C C . LYS A 1 70 ? 88.102 13.990 122.628 1.00 11.85 70 LYS A C 1
ATOM 574 O O . LYS A 1 70 ? 87.989 14.227 121.431 1.00 13.31 70 LYS A O 1
ATOM 580 N N . LEU A 1 71 ? 89.214 14.231 123.330 1.00 11.20 71 LEU A N 1
ATOM 581 C CA . LEU A 1 71 ? 90.460 14.702 122.732 1.00 10.87 71 LEU A CA 1
ATOM 582 C C . LEU A 1 71 ? 91.562 13.731 123.158 1.00 11.53 71 LEU A C 1
ATOM 583 O O . LEU A 1 71 ? 91.838 13.624 124.368 1.00 11.24 71 LEU A O 1
ATOM 588 N N . ILE A 1 72 ? 92.136 13.021 122.163 1.00 10.32 72 ILE A N 1
ATOM 589 C CA . ILE A 1 72 ? 93.251 12.110 122.410 1.00 10.65 72 ILE A CA 1
ATOM 590 C C . ILE A 1 72 ? 94.566 12.805 122.062 1.00 10.72 72 ILE A C 1
ATOM 591 O O . ILE A 1 72 ? 94.839 13.097 120.906 1.00 11.72 72 ILE A O 1
ATOM 596 N N . LEU A 1 73 ? 95.391 13.055 123.095 1.00 10.41 73 LEU A N 1
ATOM 597 C CA . LEU A 1 73 ? 96.619 13.821 122.934 1.00 10.82 73 LEU A CA 1
ATOM 598 C C . LEU A 1 73 ? 97.814 12.876 122.845 1.00 10.83 73 LEU A C 1
ATOM 599 O O . LEU A 1 73 ? 98.084 12.077 123.759 1.00 11.36 73 LEU A O 1
ATOM 604 N N . VAL A 1 74 ? 98.621 13.072 121.787 1.00 10.63 74 VAL A N 1
ATOM 605 C CA . VAL A 1 74 ? 99.936 12.443 121.750 1.00 11.30 74 VAL A CA 1
ATOM 606 C C . VAL A 1 74 ? 100.842 13.122 122.776 1.00 11.88 74 VAL A C 1
ATOM 607 O O . VAL A 1 74 ? 101.079 14.331 122.691 1.00 13.10 74 VAL A O 1
ATOM 611 N N . VAL A 1 75 ? 101.350 12.343 123.737 1.00 11.71 75 VAL A N 1
ATOM 612 C CA . VAL A 1 75 ? 102.307 12.912 124.686 1.00 12.64 75 VAL A CA 1
ATOM 613 C C . VAL A 1 75 ? 103.700 12.331 124.480 1.00 12.77 75 VAL A C 1
ATOM 614 O O . VAL A 1 75 ? 104.668 12.840 125.061 1.00 12.86 75 VAL A O 1
ATOM 618 N N . LYS A 1 76 ? 103.793 11.258 123.694 1.00 12.10 76 LYS A N 1
ATOM 619 C CA . LYS A 1 76 ? 105.083 10.747 123.255 1.00 12.22 76 LYS A CA 1
ATOM 620 C C . LYS A 1 76 ? 104.862 9.969 121.966 1.00 13.16 76 LYS A C 1
ATOM 621 O O . LYS A 1 76 ? 104.143 8.960 121.970 1.00 13.88 76 LYS A O 1
ATOM 627 N N . HIS A 1 77 ? 105.446 10.458 120.864 1.00 12.85 77 HIS A N 1
ATOM 628 C CA . HIS A 1 77 ? 105.329 9.714 119.610 1.00 12.41 77 HIS A CA 1
ATOM 629 C C . HIS A 1 77 ? 106.498 8.736 119.504 1.00 11.73 77 HIS A C 1
ATOM 630 O O . HIS A 1 77 ? 107.222 8.551 120.469 1.00 12.87 77 HIS A O 1
ATOM 637 N N . HIS A 1 78 ? 106.682 8.111 118.329 1.00 12.60 78 HIS A N 1
ATOM 638 C CA . HIS A 1 78 ? 107.713 7.078 118.208 1.00 12.97 78 HIS A CA 1
ATOM 639 C C . HIS A 1 78 ? 109.118 7.639 118.465 1.00 14.40 78 HIS A C 1
ATOM 640 O O . HIS A 1 78 ? 110.008 6.913 118.889 1.00 14.48 78 HIS A O 1
ATOM 647 N N . ASP A 1 79 ? 109.316 8.925 118.199 1.00 13.88 79 ASP A N 1
ATOM 648 C CA . ASP A 1 79 ? 110.614 9.568 118.413 1.00 15.05 79 ASP A CA 1
ATOM 649 C C . ASP A 1 79 ? 111.011 9.603 119.894 1.00 15.78 79 ASP A C 1
ATOM 650 O O . ASP A 1 79 ? 112.176 9.836 120.227 1.00 16.74 79 ASP A O 1
ATOM 655 N N . GLY A 1 80 ? 110.047 9.416 120.809 1.00 14.06 80 GLY A N 1
ATOM 656 C CA . GLY A 1 80 ? 110.361 9.238 122.223 1.00 14.42 80 GLY A CA 1
ATOM 657 C C . GLY A 1 80 ? 110.444 10.540 123.027 1.00 14.10 80 GLY A C 1
ATOM 658 O O . GLY A 1 80 ? 110.702 10.516 124.221 1.00 14.87 80 GLY A O 1
ATOM 659 N N . PHE A 1 81 ? 110.245 11.684 122.393 1.00 14.34 81 PHE A N 1
ATOM 660 C CA . PHE A 1 81 ? 110.259 12.948 123.125 1.00 14.29 81 PHE A CA 1
ATOM 661 C C . PHE A 1 81 ? 108.951 13.134 123.900 1.00 14.66 81 PHE A C 1
ATOM 662 O O . PHE A 1 81 ? 107.872 13.112 123.301 1.00 14.61 81 PHE A O 1
ATOM 670 N N . VAL A 1 82 ? 109.075 13.367 125.221 1.00 14.13 82 VAL A N 1
ATOM 671 C CA . VAL A 1 82 ? 107.931 13.364 126.121 1.00 15.01 82 VAL A CA 1
ATOM 672 C C . VAL A 1 82 ? 107.449 14.800 126.334 1.00 16.17 82 VAL A C 1
ATOM 673 O O . VAL A 1 82 ? 108.257 15.688 126.590 1.00 15.50 82 VAL A O 1
ATOM 677 N N . LEU A 1 83 ? 106.134 15.051 126.212 1.00 14.18 83 LEU A N 1
ATOM 678 C CA . LEU A 1 83 ? 105.617 16.417 126.139 1.00 14.37 83 LEU A CA 1
ATOM 679 C C . LEU A 1 83 ? 105.063 16.874 127.498 1.00 13.99 83 LEU A C 1
ATOM 680 O O . LEU A 1 83 ? 104.331 17.869 127.584 1.00 14.55 83 LEU A O 1
ATOM 685 N N . TYR A 1 84 ? 105.391 16.119 128.555 1.00 14.67 84 TYR A N 1
ATOM 686 C CA . TYR A 1 84 ? 105.130 16.551 129.925 1.00 15.68 84 TYR A CA 1
ATOM 687 C C . TYR A 1 84 ? 106.423 16.289 130.690 1.00 16.79 84 TYR A C 1
ATOM 688 O O . TYR A 1 84 ? 107.242 15.487 130.258 1.00 17.22 84 TYR A O 1
ATOM 697 N N . PRO A 1 85 ? 106.666 16.979 131.826 1.00 17.36 85 PRO A N 1
ATOM 698 C CA . PRO A 1 85 ? 107.911 16.813 132.584 1.00 17.10 85 PRO A CA 1
ATOM 699 C C . PRO A 1 85 ? 108.042 15.531 133.405 1.00 17.68 85 PRO A C 1
ATOM 700 O O . PRO A 1 85 ? 108.081 15.526 134.640 1.00 17.97 85 PRO A O 1
ATOM 704 N N . THR A 1 86 ? 108.118 14.414 132.688 1.00 15.76 86 THR A N 1
ATOM 705 C CA . THR A 1 86 ? 108.260 13.112 133.305 1.00 15.29 86 THR A CA 1
ATOM 706 C C . THR A 1 86 ? 109.519 13.060 134.178 1.00 16.62 86 THR A C 1
ATOM 707 O O . THR A 1 86 ? 110.526 13.701 133.872 1.00 18.24 86 THR A O 1
ATOM 711 N N . ALA A 1 87 ? 109.440 12.227 135.221 1.00 15.79 87 ALA A N 1
ATOM 712 C CA . ALA A 1 87 ? 110.596 11.983 136.072 1.00 17.98 87 ALA A CA 1
ATOM 713 C C . ALA A 1 87 ? 111.551 10.980 135.420 1.00 19.60 87 ALA A C 1
ATOM 714 O O . ALA A 1 87 ? 112.654 10.758 135.938 1.00 20.58 87 ALA A O 1
ATOM 716 N N . HIS A 1 88 ? 111.139 10.349 134.310 1.00 16.82 88 HIS A N 1
ATOM 717 C CA . HIS A 1 88 ? 111.707 9.053 133.939 1.00 17.38 88 HIS A CA 1
ATOM 718 C C . HIS A 1 88 ? 112.661 9.101 132.744 1.00 17.66 88 HIS A C 1
ATOM 719 O O . HIS A 1 88 ? 113.296 8.083 132.433 1.00 19.22 88 HIS A O 1
ATOM 726 N N . THR A 1 89 ? 112.721 10.242 132.051 1.00 18.55 89 THR A N 1
ATOM 727 C CA . THR A 1 89 ? 113.714 10.470 131.011 1.00 18.20 89 THR A CA 1
ATOM 728 C C . THR A 1 89 ? 114.100 11.941 131.013 1.00 18.96 89 THR A C 1
ATOM 729 O O . THR A 1 89 ? 113.305 12.780 131.424 1.00 19.77 89 THR A O 1
ATOM 733 N N . ASP A 1 90 ? 115.307 12.253 130.512 1.00 20.82 90 ASP A N 1
ATOM 734 C CA . ASP A 1 90 ? 115.660 13.642 130.273 1.00 22.53 90 ASP A CA 1
ATOM 735 C C . ASP A 1 90 ? 115.171 14.126 128.909 1.00 20.98 90 ASP A C 1
ATOM 736 O O . ASP A 1 90 ? 115.315 15.302 128.593 1.00 22.25 90 ASP A O 1
ATOM 741 N N . TYR A 1 91 ? 114.651 13.223 128.068 1.00 18.90 91 TYR A N 1
ATOM 742 C CA . TYR A 1 91 ? 114.266 13.623 126.718 1.00 17.16 91 TYR A CA 1
ATOM 743 C C . TYR A 1 91 ? 112.819 14.111 126.711 1.00 17.06 91 TYR A C 1
ATOM 744 O O . TYR A 1 91 ? 111.914 13.401 126.276 1.00 16.31 91 TYR A O 1
ATOM 753 N N . SER A 1 92 ? 112.622 15.329 127.212 1.00 16.81 92 SER A N 1
ATOM 754 C CA . SER A 1 92 ? 111.281 15.857 127.433 1.00 16.26 92 SER A CA 1
ATOM 755 C C . SER A 1 92 ? 111.306 17.376 127.286 1.00 17.74 92 SER A C 1
ATOM 756 O O . SER A 1 92 ? 112.346 17.999 127.053 1.00 16.57 92 SER A O 1
ATOM 759 N N . VAL A 1 93 ? 110.121 17.970 127.415 1.00 17.30 93 VAL A N 1
ATOM 760 C CA . VAL A 1 93 ? 109.952 19.411 127.398 1.00 16.81 93 VAL A CA 1
ATOM 761 C C . VAL A 1 93 ? 110.821 20.102 128.448 1.00 17.90 93 VAL A C 1
ATOM 762 O O . VAL A 1 93 ? 111.038 21.297 128.305 1.00 18.39 93 VAL A O 1
ATOM 766 N N . LYS A 1 94 ? 111.280 19.371 129.465 1.00 18.19 94 LYS A N 1
ATOM 767 C CA . LYS A 1 94 ? 112.132 19.982 130.490 1.00 19.27 94 LYS A CA 1
ATOM 768 C C . LYS A 1 94 ? 113.389 20.597 129.877 1.00 20.45 94 LYS A C 1
ATOM 769 O O . LYS A 1 94 ? 113.916 21.576 130.417 1.00 21.71 94 LYS A O 1
ATOM 775 N N . VAL A 1 95 ? 113.876 20.047 128.763 1.00 19.58 95 VAL A N 1
ATOM 776 C CA . VAL A 1 95 ? 115.107 20.554 128.172 1.00 20.64 95 VAL A CA 1
ATOM 777 C C . VAL A 1 95 ? 114.832 21.368 126.907 1.00 20.93 95 VAL A C 1
ATOM 778 O O . VAL A 1 95 ? 115.757 21.693 126.149 1.00 22.16 95 VAL A O 1
ATOM 782 N N . SER A 1 96 ? 113.562 21.747 126.693 1.00 19.42 96 SER A N 1
ATOM 783 C CA . SER A 1 96 ? 113.214 22.572 125.551 1.00 20.02 96 SER A CA 1
ATOM 784 C C . SER A 1 96 ? 113.064 24.023 126.010 1.00 20.27 96 SER A C 1
ATOM 785 O O . SER A 1 96 ? 112.865 24.274 127.190 1.00 20.88 96 SER A O 1
ATOM 788 N N . PRO A 1 97 ? 113.189 25.019 125.112 1.00 19.59 97 PRO A N 1
ATOM 789 C CA . PRO A 1 97 ? 112.975 26.412 125.511 1.00 20.20 97 PRO A CA 1
ATOM 790 C C . PRO A 1 97 ? 111.519 26.805 125.707 1.00 20.46 97 PRO A C 1
ATOM 791 O O . PRO A 1 97 ? 111.228 27.882 126.230 1.00 21.93 97 PRO A O 1
ATOM 795 N N . TRP A 1 98 ? 110.598 25.936 125.274 1.00 18.08 98 TRP A N 1
ATOM 796 C CA . TRP A 1 98 ? 109.189 26.257 125.435 1.00 18.36 98 TRP A CA 1
ATOM 797 C C . TRP A 1 98 ? 108.908 26.515 126.919 1.00 17.88 98 TRP A C 1
ATOM 798 O O . TRP A 1 98 ? 109.311 25.719 127.757 1.00 17.31 98 TRP A O 1
ATOM 809 N N . ARG A 1 99 ? 108.197 27.615 127.249 1.00 18.77 99 ARG A N 1
ATOM 810 C CA . ARG A 1 99 ? 107.867 27.949 128.640 1.00 19.73 99 ARG A CA 1
ATOM 811 C C . ARG A 1 99 ? 109.114 27.949 129.537 1.00 18.38 99 ARG A C 1
ATOM 812 O O . ARG A 1 99 ? 109.032 27.666 130.737 1.00 20.59 99 ARG A O 1
ATOM 820 N N A ARG A 1 100 ? 110.269 28.268 128.943 0.50 21.40 100 ARG A N 1
ATOM 821 N N B ARG A 1 100 ? 110.266 28.264 128.936 0.50 18.98 100 ARG A N 1
ATOM 822 C CA A ARG A 1 100 ? 111.564 28.285 129.621 0.50 22.77 100 ARG A CA 1
ATOM 823 C CA B ARG A 1 100 ? 111.569 28.301 129.597 0.50 18.82 100 ARG A CA 1
ATOM 824 C C A ARG A 1 100 ? 111.837 26.986 130.373 0.50 22.77 100 ARG A C 1
ATOM 825 C C B ARG A 1 100 ? 111.889 26.998 130.328 0.50 20.13 100 ARG A C 1
ATOM 826 O O A ARG A 1 100 ? 112.368 27.004 131.485 0.50 23.20 100 ARG A O 1
ATOM 827 O O B ARG A 1 100 ? 112.509 27.023 131.391 0.50 20.56 100 ARG A O 1
ATOM 842 N N . GLY A 1 101 ? 111.485 25.855 129.751 1.00 19.43 101 GLY A N 1
ATOM 843 C CA . GLY A 1 101 ? 111.778 24.560 130.320 1.00 19.07 101 GLY A CA 1
ATOM 844 C C . GLY A 1 101 ? 110.752 24.076 131.344 1.00 18.10 101 GLY A C 1
ATOM 845 O O . GLY A 1 101 ? 110.888 22.963 131.832 1.00 18.61 101 GLY A O 1
ATOM 846 N N . LYS A 1 102 ? 109.728 24.901 131.644 1.00 18.45 102 LYS A N 1
ATOM 847 C CA . LYS A 1 102 ? 108.811 24.619 132.736 1.00 20.78 102 LYS A CA 1
ATOM 848 C C . LYS A 1 102 ? 107.426 24.283 132.188 1.00 19.19 102 LYS A C 1
ATOM 849 O O . LYS A 1 102 ? 106.431 24.410 132.909 1.00 22.99 102 LYS A O 1
ATOM 855 N N . GLY A 1 103 ? 107.397 23.846 130.927 1.00 18.12 103 GLY A N 1
ATOM 856 C CA . GLY A 1 103 ? 106.161 23.594 130.186 1.00 18.94 103 GLY A CA 1
ATOM 857 C C . GLY A 1 103 ? 105.624 22.189 130.437 1.00 18.04 103 GLY A C 1
ATOM 858 O O . GLY A 1 103 ? 106.359 21.254 130.772 1.00 16.88 103 GLY A O 1
ATOM 859 N N . ASP A 1 104 ? 104.296 22.059 130.351 1.00 16.66 104 ASP A N 1
ATOM 860 C CA . ASP A 1 104 ? 103.688 20.755 130.512 1.00 16.06 104 ASP A CA 1
ATOM 861 C C . ASP A 1 104 ? 102.455 20.727 129.615 1.00 15.97 104 ASP A C 1
ATOM 862 O O . ASP A 1 104 ? 101.431 21.296 129.980 1.00 13.94 104 ASP A O 1
ATOM 867 N N . LEU A 1 105 ? 102.564 20.094 128.430 1.00 15.51 105 LEU A N 1
ATOM 868 C CA . LEU A 1 105 ? 101.481 20.199 127.456 1.00 14.35 105 LEU A CA 1
ATOM 869 C C . LEU A 1 105 ? 100.285 19.386 127.945 1.00 13.93 105 LEU A C 1
ATOM 870 O O . LEU A 1 105 ? 99.146 19.778 127.720 1.00 13.06 105 LEU A O 1
ATOM 875 N N . LEU A 1 106 ? 100.547 18.264 128.635 1.00 13.64 106 LEU A N 1
ATOM 876 C CA . LEU A 1 106 ? 99.446 17.465 129.155 1.00 12.31 106 LEU A CA 1
ATOM 877 C C . LEU A 1 106 ? 98.647 18.268 130.181 1.00 13.95 106 LEU A C 1
ATOM 878 O O . LEU A 1 106 ? 97.424 18.201 130.172 1.00 13.96 106 LEU A O 1
ATOM 883 N N . LEU A 1 107 ? 99.346 19.053 131.026 1.00 14.05 107 LEU A N 1
ATOM 884 C CA . LEU A 1 107 ? 98.641 19.904 131.977 1.00 14.90 107 LEU A CA 1
ATOM 885 C C . LEU A 1 107 ? 97.840 20.984 131.249 1.00 14.02 107 LEU A C 1
ATOM 886 O O . LEU A 1 107 ? 96.674 21.213 131.597 1.00 14.00 107 LEU A O 1
ATOM 891 N N . GLU A 1 108 ? 98.451 21.685 130.281 1.00 13.26 108 GLU A N 1
ATOM 892 C CA . GLU A 1 108 ? 97.759 22.782 129.607 1.00 13.86 108 GLU A CA 1
ATOM 893 C C . GLU A 1 108 ? 96.482 22.278 128.932 1.00 14.66 108 GLU A C 1
ATOM 894 O O . GLU A 1 108 ? 95.421 22.893 129.078 1.00 13.51 108 GLU A O 1
ATOM 900 N N . VAL A 1 109 ? 96.581 21.127 128.246 1.00 13.41 109 VAL A N 1
ATOM 901 C CA . VAL A 1 109 ? 95.401 20.570 127.587 1.00 13.40 109 VAL A CA 1
ATOM 902 C C . VAL A 1 109 ? 94.374 20.141 128.636 1.00 13.69 109 VAL A C 1
ATOM 903 O O . VAL A 1 109 ? 93.180 20.348 128.426 1.00 14.62 109 VAL A O 1
ATOM 907 N N . SER A 1 110 ? 94.844 19.500 129.718 1.00 13.82 110 SER A N 1
ATOM 908 C CA . SER A 1 110 ? 93.966 18.969 130.749 1.00 13.33 110 SER A CA 1
ATOM 909 C C . SER A 1 110 ? 93.192 20.096 131.431 1.00 14.66 110 SER A C 1
ATOM 910 O O . SER A 1 110 ? 92.014 19.913 131.712 1.00 15.10 110 SER A O 1
ATOM 913 N N . GLN A 1 111 ? 93.853 21.238 131.658 1.00 15.11 111 GLN A N 1
ATOM 914 C CA . GLN A 1 111 ? 93.163 22.359 132.305 1.00 16.48 111 GLN A CA 1
ATOM 915 C C . GLN A 1 111 ? 91.997 22.818 131.436 1.00 15.34 111 GLN A C 1
ATOM 916 O O . GLN A 1 111 ? 90.880 23.019 131.953 1.00 15.91 111 GLN A O 1
ATOM 922 N N . ALA A 1 112 ? 92.286 23.006 130.135 1.00 15.01 112 ALA A N 1
ATOM 923 C CA . ALA A 1 112 ? 91.253 23.413 129.180 1.00 13.81 112 ALA A CA 1
ATOM 924 C C . ALA A 1 112 ? 90.154 22.352 129.039 1.00 13.72 112 ALA A C 1
ATOM 925 O O . ALA A 1 112 ? 88.962 22.656 129.042 1.00 14.09 112 ALA A O 1
ATOM 927 N N . ALA A 1 113 ? 90.540 21.072 128.885 1.00 12.64 113 ALA A N 1
ATOM 928 C CA . ALA A 1 113 ? 89.537 20.028 128.810 1.00 13.28 113 ALA A CA 1
ATOM 929 C C . ALA A 1 113 ? 88.641 20.021 130.038 1.00 14.06 113 ALA A C 1
ATOM 930 O O . ALA A 1 113 ? 87.450 19.780 129.909 1.00 14.09 113 ALA A O 1
ATOM 932 N N . THR A 1 114 ? 89.222 20.217 131.230 1.00 15.23 114 THR A N 1
ATOM 933 C CA . THR A 1 114 ? 88.393 20.222 132.427 1.00 16.19 114 THR A CA 1
ATOM 934 C C . THR A 1 114 ? 87.365 21.367 132.362 1.00 16.69 114 THR A C 1
ATOM 935 O O . THR A 1 114 ? 86.165 21.174 132.634 1.00 17.08 114 THR A O 1
ATOM 939 N N . GLU A 1 115 ? 87.840 22.538 131.939 1.00 16.91 115 GLU A N 1
ATOM 940 C CA . GLU A 1 115 ? 86.964 23.705 131.838 1.00 16.53 115 GLU A CA 1
ATOM 941 C C . GLU A 1 115 ? 85.790 23.440 130.894 1.00 17.79 115 GLU A C 1
ATOM 942 O O . GLU A 1 115 ? 84.631 23.796 131.193 1.00 18.73 115 GLU A O 1
ATOM 948 N N . PHE A 1 116 ? 86.071 22.764 129.775 1.00 15.16 116 PHE A N 1
ATOM 949 C CA . PHE A 1 116 ? 85.088 22.546 128.720 1.00 15.99 116 PHE A CA 1
ATOM 950 C C . PHE A 1 116 ? 84.367 21.202 128.855 1.00 15.67 116 PHE A C 1
ATOM 951 O O . PHE A 1 116 ? 83.529 20.872 128.008 1.00 17.18 116 PHE A O 1
ATOM 959 N N . ASP A 1 117 ? 84.683 20.428 129.913 1.00 15.63 117 ASP A N 1
ATOM 960 C CA . ASP A 1 117 ? 84.130 19.083 130.060 1.00 16.24 117 ASP A CA 1
ATOM 961 C C . ASP A 1 117 ? 84.351 18.297 128.766 1.00 15.17 117 ASP A C 1
ATOM 962 O O . ASP A 1 117 ? 83.441 17.686 128.207 1.00 16.03 117 ASP A O 1
ATOM 967 N N . MET A 1 118 ? 85.608 18.321 128.303 1.00 13.45 118 MET A N 1
ATOM 968 C CA . MET A 1 118 ? 86.071 17.565 127.147 1.00 12.86 118 MET A CA 1
ATOM 969 C C . MET A 1 118 ? 86.778 16.316 127.666 1.00 12.51 118 MET A C 1
ATOM 970 O O . MET A 1 118 ? 87.765 16.421 128.389 1.00 13.59 118 MET A O 1
ATOM 975 N N . ASP A 1 119 ? 86.225 15.127 127.376 1.00 12.78 119 ASP A N 1
ATOM 976 C CA . ASP A 1 119 ? 86.905 13.916 127.819 1.00 13.37 119 ASP A CA 1
ATOM 977 C C . ASP A 1 119 ? 88.288 13.815 127.187 1.00 13.12 119 ASP A C 1
ATOM 978 O O . ASP A 1 119 ? 88.530 14.356 126.092 1.00 13.66 119 ASP A O 1
ATOM 983 N N A MET A 1 120 ? 89.209 13.142 127.909 0.50 12.05 120 MET A N 1
ATOM 984 N N B MET A 1 120 ? 89.192 13.098 127.872 0.50 12.95 120 MET A N 1
ATOM 985 C CA A MET A 1 120 ? 90.622 13.075 127.536 0.50 11.67 120 MET A CA 1
ATOM 986 C CA B MET A 1 120 ? 90.563 13.061 127.388 0.50 12.87 120 MET A CA 1
ATOM 987 C C A MET A 1 120 ? 91.051 11.643 127.198 0.50 11.88 120 MET A C 1
ATOM 988 C C B MET A 1 120 ? 91.112 11.651 127.236 0.50 12.49 120 MET A C 1
ATOM 989 O O A MET A 1 120 ? 90.604 10.677 127.824 0.50 12.46 120 MET A O 1
ATOM 990 O O B MET A 1 120 ? 90.870 10.757 128.058 0.50 12.33 120 MET A O 1
ATOM 999 N N . GLY A 1 121 ? 91.911 11.519 126.171 1.00 11.90 121 GLY A N 1
ATOM 1000 C CA . GLY A 1 121 ? 92.680 10.311 125.920 1.00 11.70 121 GLY A CA 1
ATOM 1001 C C . GLY A 1 121 ? 94.156 10.649 125.863 1.00 11.93 121 GLY A C 1
ATOM 1002 O O . GLY A 1 121 ? 94.518 11.827 125.697 1.00 12.12 121 GLY A O 1
ATOM 1003 N N . VAL A 1 122 ? 94.982 9.620 126.041 1.00 11.54 122 VAL A N 1
ATOM 1004 C CA . VAL A 1 122 ? 96.415 9.846 126.017 1.00 11.82 122 VAL A CA 1
ATOM 1005 C C . VAL A 1 122 ? 97.073 8.775 125.164 1.00 11.13 122 VAL A C 1
ATOM 1006 O O . VAL A 1 122 ? 96.776 7.576 125.308 1.00 12.33 122 VAL A O 1
ATOM 1010 N N . TYR A 1 123 ? 97.953 9.231 124.266 1.00 11.85 123 TYR A N 1
ATOM 1011 C CA . TYR A 1 123 ? 98.686 8.356 123.343 1.00 11.52 123 TYR A CA 1
ATOM 1012 C C . TYR A 1 123 ? 100.141 8.370 123.782 1.00 12.02 123 TYR A C 1
ATOM 1013 O O . TYR A 1 123 ? 100.774 9.430 123.802 1.00 11.50 123 TYR A O 1
ATOM 1022 N N . LEU A 1 124 ? 100.644 7.187 124.155 1.00 11.80 124 LEU A N 1
ATOM 1023 C CA . LEU A 1 124 ? 102.013 7.027 124.625 1.00 12.33 124 LEU A CA 1
ATOM 1024 C C . LEU A 1 124 ? 102.633 5.912 123.793 1.00 12.96 124 LEU A C 1
ATOM 1025 O O . LEU A 1 124 ? 102.264 4.748 123.954 1.00 13.26 124 LEU A O 1
ATOM 1030 N N . SER A 1 125 ? 103.531 6.266 122.870 1.00 13.33 125 SER A N 1
ATOM 1031 C CA . SER A 1 125 ? 103.984 5.271 121.904 1.00 12.49 125 SER A CA 1
ATOM 1032 C C . SER A 1 125 ? 104.701 4.069 122.544 1.00 12.82 125 SER A C 1
ATOM 1033 O O . SER A 1 125 ? 105.730 4.248 123.202 1.00 14.16 125 SER A O 1
ATOM 1036 N N . PRO A 1 126 ? 104.278 2.804 122.314 1.00 11.78 126 PRO A N 1
ATOM 1037 C CA . PRO A 1 126 ? 105.089 1.657 122.754 1.00 12.35 126 PRO A CA 1
ATOM 1038 C C . PRO A 1 126 ? 106.466 1.646 122.076 1.00 12.77 126 PRO A C 1
ATOM 1039 O O . PRO A 1 126 ? 107.472 1.509 122.777 1.00 13.61 126 PRO A O 1
ATOM 1043 N N . TRP A 1 127 ? 106.511 1.749 120.736 1.00 12.80 127 TRP A N 1
ATOM 1044 C CA . TRP A 1 127 ? 107.823 1.883 120.081 1.00 13.72 127 TRP A CA 1
ATOM 1045 C C . TRP A 1 127 ? 108.473 3.200 120.514 1.00 13.83 127 TRP A C 1
ATOM 1046 O O . TRP A 1 127 ? 107.861 4.276 120.387 1.00 13.41 127 TRP A O 1
ATOM 1057 N N . ASP A 1 128 ? 109.723 3.118 121.009 1.00 14.05 128 ASP A N 1
ATOM 1058 C CA . ASP A 1 128 ? 110.443 4.309 121.431 1.00 13.82 128 ASP A CA 1
ATOM 1059 C C . ASP A 1 128 ? 111.828 4.292 120.779 1.00 13.99 128 ASP A C 1
ATOM 1060 O O . ASP A 1 128 ? 112.677 3.473 121.161 1.00 15.37 128 ASP A O 1
ATOM 1065 N N . ALA A 1 129 ? 112.020 5.188 119.804 1.00 14.81 129 ALA A N 1
ATOM 1066 C CA . ALA A 1 129 ? 113.246 5.258 119.013 1.00 15.55 129 ALA A CA 1
ATOM 1067 C C . ALA A 1 129 ? 114.365 6.007 119.744 1.00 17.49 129 ALA A C 1
ATOM 1068 O O . ALA A 1 129 ? 115.508 5.968 119.285 1.00 19.27 129 ALA A O 1
ATOM 1070 N N . HIS A 1 130 ? 114.049 6.674 120.867 1.00 17.96 130 HIS A N 1
ATOM 1071 C CA . HIS A 1 130 ? 115.043 7.386 121.666 1.00 17.52 130 HIS A CA 1
ATOM 1072 C C . HIS A 1 130 ? 115.624 6.528 122.787 1.00 17.83 130 HIS A C 1
ATOM 1073 O O . HIS A 1 130 ? 116.849 6.481 122.983 1.00 19.80 130 HIS A O 1
ATOM 1080 N N . SER A 1 131 ? 114.760 5.881 123.560 1.00 17.46 131 SER A N 1
ATOM 1081 C CA . SER A 1 131 ? 115.125 5.317 124.848 1.00 17.51 131 SER A CA 1
ATOM 1082 C C . SER A 1 131 ? 116.246 4.290 124.705 1.00 17.35 131 SER A C 1
ATOM 1083 O O . SER A 1 131 ? 116.120 3.335 123.930 1.00 15.86 131 SER A O 1
ATOM 1086 N N . PRO A 1 132 ? 117.335 4.425 125.496 1.00 18.54 132 PRO A N 1
ATOM 1087 C CA . PRO A 1 132 ? 118.373 3.388 125.527 1.00 19.09 132 PRO A CA 1
ATOM 1088 C C . PRO A 1 132 ? 117.891 2.030 126.037 1.00 20.18 132 PRO A C 1
ATOM 1089 O O . PRO A 1 132 ? 118.586 1.025 125.913 1.00 21.27 132 PRO A O 1
ATOM 1093 N N . LEU A 1 133 ? 116.685 1.989 126.628 1.00 18.07 133 LEU A N 1
ATOM 1094 C CA . LEU A 1 133 ? 116.140 0.772 127.208 1.00 17.57 133 LEU A CA 1
ATOM 1095 C C . LEU A 1 133 ? 115.366 -0.015 126.152 1.00 15.58 133 LEU A C 1
ATOM 1096 O O . LEU A 1 133 ? 114.965 -1.143 126.416 1.00 16.31 133 LEU A O 1
ATOM 1101 N N . TYR A 1 134 ? 115.126 0.611 124.986 1.00 15.48 134 TYR A N 1
ATOM 1102 C CA . TYR A 1 134 ? 114.334 -0.031 123.935 1.00 16.02 134 TYR A CA 1
ATOM 1103 C C . TYR A 1 134 ? 115.181 -1.052 123.181 1.00 16.83 134 TYR A C 1
ATOM 1104 O O . TYR A 1 134 ? 115.657 -0.797 122.078 1.00 16.59 134 TYR A O 1
ATOM 1113 N N . HIS A 1 135 ? 115.288 -2.222 123.797 1.00 15.69 135 HIS A N 1
ATOM 1114 C CA . HIS A 1 135 ? 116.130 -3.297 123.303 1.00 17.83 135 HIS A CA 1
ATOM 1115 C C . HIS A 1 135 ? 115.664 -4.608 123.910 1.00 16.51 135 HIS A C 1
ATOM 1116 O O . HIS A 1 135 ? 115.274 -4.648 125.073 1.00 17.33 135 HIS A O 1
ATOM 1123 N N A VAL A 1 136 ? 115.738 -5.688 123.122 0.50 16.22 136 VAL A N 1
ATOM 1124 N N B VAL A 1 136 ? 115.735 -5.673 123.111 0.50 16.44 136 VAL A N 1
ATOM 1125 C CA A VAL A 1 136 ? 115.351 -6.998 123.630 0.50 17.46 136 VAL A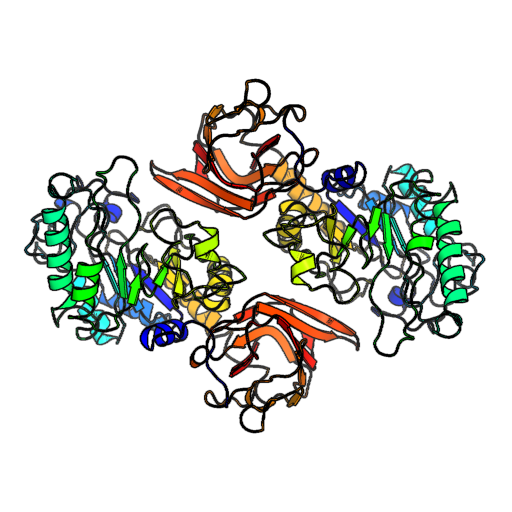 CA 1
ATOM 1126 C CA B VAL A 1 136 ? 115.373 -6.997 123.589 0.50 18.12 136 VAL A CA 1
ATOM 1127 C C A VAL A 1 136 ? 116.124 -7.354 124.902 0.50 17.54 136 VAL A C 1
ATOM 1128 C C B VAL A 1 136 ? 116.120 -7.342 124.881 0.50 17.89 136 VAL A C 1
ATOM 1129 O O A VAL A 1 136 ? 115.577 -8.003 125.798 0.50 18.90 136 VAL A O 1
ATOM 1130 O O B VAL A 1 136 ? 115.551 -7.977 125.772 0.50 19.39 136 VAL A O 1
ATOM 1137 N N . ASP A 1 137 ? 117.384 -6.904 125.005 1.00 18.91 137 ASP A N 1
ATOM 1138 C CA . ASP A 1 137 ? 118.198 -7.240 126.162 1.00 19.44 137 ASP A CA 1
ATOM 1139 C C . ASP A 1 137 ? 117.824 -6.426 127.397 1.00 20.05 137 ASP A C 1
ATOM 1140 O O . ASP A 1 137 ? 118.263 -6.735 128.509 1.00 21.29 137 ASP A O 1
ATOM 1145 N N . ARG A 1 138 ? 117.021 -5.371 127.199 1.00 19.72 138 ARG A N 1
ATOM 1146 C CA . ARG A 1 138 ? 116.673 -4.484 128.297 1.00 18.19 138 ARG A CA 1
ATOM 1147 C C . ARG A 1 138 ? 115.155 -4.324 128.381 1.00 17.20 138 ARG A C 1
ATOM 1148 O O . ARG A 1 138 ? 114.685 -3.304 128.910 1.00 16.50 138 ARG A O 1
ATOM 1156 N N . GLU A 1 139 ? 114.416 -5.317 127.880 1.00 18.53 139 GLU A N 1
ATOM 1157 C CA . GLU A 1 139 ? 112.990 -5.043 127.663 1.00 18.24 139 GLU A CA 1
ATOM 1158 C C . GLU A 1 139 ? 112.246 -4.993 128.996 1.00 18.26 139 GLU A C 1
ATOM 1159 O O . GLU A 1 139 ? 111.255 -4.268 129.117 1.00 17.74 139 GLU A O 1
ATOM 1165 N N . ALA A 1 140 ? 112.736 -5.704 130.019 1.00 19.58 140 ALA A N 1
ATOM 1166 C CA . ALA A 1 140 ? 112.087 -5.544 131.309 1.00 18.72 140 ALA A CA 1
ATOM 1167 C C . ALA A 1 140 ? 112.205 -4.095 131.783 1.00 17.77 140 ALA A C 1
ATOM 1168 O O . ALA A 1 140 ? 111.255 -3.537 132.352 1.00 17.15 140 ALA A O 1
ATOM 1170 N N . ASP A 1 141 ? 113.369 -3.477 131.556 1.00 17.43 141 ASP A N 1
ATOM 1171 C CA . ASP A 1 141 ? 113.578 -2.097 131.970 1.00 17.10 141 ASP A CA 1
ATOM 1172 C C . ASP A 1 141 ? 112.711 -1.166 131.118 1.00 15.27 141 ASP A C 1
ATOM 1173 O O . ASP A 1 141 ? 112.161 -0.194 131.640 1.00 16.04 141 ASP A O 1
ATOM 1178 N N . TYR A 1 142 ? 112.564 -1.470 129.821 1.00 15.67 142 TYR A N 1
ATOM 1179 C CA . TYR A 1 142 ? 111.761 -0.583 128.980 1.00 14.12 142 TYR A CA 1
ATOM 1180 C C . TYR A 1 142 ? 110.303 -0.653 129.430 1.00 14.02 142 TYR A C 1
ATOM 1181 O O . TYR A 1 142 ? 109.634 0.396 129.536 1.00 14.54 142 TYR A O 1
ATOM 1190 N N . ASN A 1 143 ? 109.838 -1.882 129.685 1.00 14.76 143 ASN A N 1
ATOM 1191 C CA . ASN A 1 143 ? 108.466 -2.050 130.174 1.00 15.03 143 ASN A CA 1
ATOM 1192 C C . ASN A 1 143 ? 108.239 -1.275 131.471 1.00 16.16 143 ASN A C 1
ATOM 1193 O O . ASN A 1 143 ? 107.157 -0.704 131.659 1.00 14.33 143 ASN A O 1
ATOM 1198 N N . ALA A 1 144 ? 109.225 -1.279 132.389 1.00 15.13 144 ALA A N 1
ATOM 1199 C CA . ALA A 1 144 ? 109.075 -0.527 133.632 1.00 14.55 144 ALA A CA 1
ATOM 1200 C C . ALA A 1 144 ? 109.018 0.985 133.390 1.00 13.92 144 ALA A C 1
ATOM 1201 O O . ALA A 1 144 ? 108.300 1.698 134.091 1.00 14.35 144 ALA A O 1
ATOM 1203 N N . TYR A 1 145 ? 109.765 1.473 132.393 1.00 13.82 145 TYR A N 1
ATOM 1204 C CA . TYR A 1 145 ? 109.749 2.874 131.990 1.00 14.20 145 TYR A CA 1
ATOM 1205 C C . TYR A 1 145 ? 108.345 3.234 131.490 1.00 13.68 145 TYR A C 1
ATOM 1206 O O . TYR A 1 145 ? 107.747 4.225 131.940 1.00 14.08 145 TYR A O 1
ATOM 1215 N N . TYR A 1 146 ? 107.836 2.405 130.573 1.00 14.09 146 TYR A N 1
ATOM 1216 C CA . TYR A 1 146 ? 106.504 2.637 130.001 1.00 13.55 146 TYR A CA 1
ATOM 1217 C C . TYR A 1 146 ? 105.447 2.679 131.104 1.00 13.46 146 TYR A C 1
ATOM 1218 O O . TYR A 1 146 ? 104.613 3.602 131.154 1.00 13.35 146 TYR A O 1
ATOM 1227 N N . LEU A 1 147 ? 105.480 1.670 131.982 1.00 14.28 147 LEU A N 1
ATOM 1228 C CA . LEU A 1 147 ? 104.508 1.517 133.061 1.00 15.02 147 LEU A CA 1
ATOM 1229 C C . LEU A 1 147 ? 104.607 2.696 134.032 1.00 15.31 147 LEU A C 1
ATOM 1230 O O . LEU A 1 147 ? 103.593 3.231 134.481 1.00 13.86 147 LEU A O 1
ATOM 1235 N N . ALA A 1 148 ? 105.832 3.101 134.377 1.00 14.55 148 ALA A N 1
ATOM 1236 C CA . ALA A 1 148 ? 106.001 4.263 135.245 1.00 15.12 148 ALA A CA 1
ATOM 1237 C C . ALA A 1 148 ? 105.377 5.515 134.627 1.00 15.03 148 ALA A C 1
ATOM 1238 O O . ALA A 1 148 ? 104.850 6.347 135.357 1.00 16.68 148 ALA A O 1
ATOM 1240 N N . GLN A 1 149 ? 105.446 5.655 133.297 1.00 13.06 149 GLN A N 1
ATOM 1241 C CA . GLN A 1 149 ? 104.836 6.825 132.683 1.00 12.98 149 GLN A CA 1
ATOM 1242 C C . GLN A 1 149 ? 103.312 6.705 132.722 1.00 13.43 149 GLN A C 1
ATOM 1243 O O . GLN A 1 149 ? 102.636 7.713 132.962 1.00 13.35 149 GLN A O 1
ATOM 1249 N N . LEU A 1 150 ? 102.780 5.506 132.453 1.00 13.16 150 LEU A N 1
ATOM 1250 C CA . LEU A 1 150 ? 101.341 5.304 132.620 1.00 14.05 150 LEU A CA 1
ATOM 1251 C C . LEU A 1 150 ? 100.917 5.789 134.013 1.00 14.54 150 LEU A C 1
ATOM 1252 O O . LEU A 1 150 ? 99.893 6.473 134.138 1.00 14.59 150 LEU A O 1
ATOM 1257 N N . LYS A 1 151 ? 101.688 5.414 135.059 1.00 15.60 151 LYS A N 1
ATOM 1258 C CA . LYS A 1 151 ? 101.334 5.775 136.428 1.00 15.70 151 LYS A CA 1
ATOM 1259 C C . LYS A 1 151 ? 101.388 7.290 136.610 1.00 16.49 151 LYS A C 1
ATOM 1260 O O . LYS A 1 151 ? 100.489 7.882 137.211 1.00 17.29 151 LYS A O 1
ATOM 1266 N N . GLU A 1 152 ? 102.434 7.934 136.087 1.00 15.87 152 GLU A N 1
ATOM 1267 C CA . GLU A 1 152 ? 102.565 9.384 136.186 1.00 17.14 152 GLU A CA 1
ATOM 1268 C C . GLU A 1 152 ? 101.361 10.082 135.563 1.00 17.09 152 GLU A C 1
ATOM 1269 O O . GLU A 1 152 ? 100.873 11.091 136.085 1.00 17.83 152 GLU A O 1
ATOM 1275 N N . ILE A 1 153 ? 100.904 9.553 134.432 1.00 16.81 153 ILE A N 1
ATOM 1276 C CA . ILE A 1 153 ? 99.878 10.249 133.667 1.00 16.13 153 ILE A CA 1
ATOM 1277 C C . ILE A 1 153 ? 98.524 10.003 134.322 1.00 17.59 153 ILE A C 1
ATOM 1278 O O . ILE A 1 153 ? 97.698 10.935 134.418 1.00 17.73 153 ILE A O 1
ATOM 1283 N N . LEU A 1 154 ? 98.283 8.737 134.696 1.00 14.85 154 LEU A N 1
ATOM 1284 C CA . LEU A 1 154 ? 96.932 8.313 135.029 1.00 14.69 154 LEU A CA 1
ATOM 1285 C C . LEU A 1 154 ? 96.605 8.423 136.525 1.00 15.64 154 LEU A C 1
ATOM 1286 O O . LEU A 1 154 ? 95.451 8.171 136.905 1.00 14.45 154 LEU A O 1
ATOM 1291 N N . SER A 1 155 ? 97.600 8.789 137.361 1.00 16.57 155 SER A N 1
ATOM 1292 C CA . SER A 1 155 ? 97.356 8.935 138.797 1.00 16.74 155 SER A CA 1
ATOM 1293 C C . SER A 1 155 ? 97.300 10.395 139.248 1.00 18.04 155 SER A C 1
ATOM 1294 O O . SER A 1 155 ? 97.122 10.635 140.441 1.00 18.67 155 SER A O 1
ATOM 1297 N N . ASN A 1 156 ? 97.520 11.348 138.342 1.00 16.54 156 ASN A N 1
ATOM 1298 C CA . ASN A 1 156 ? 97.676 12.758 138.696 1.00 17.60 156 ASN A CA 1
ATOM 1299 C C . ASN A 1 156 ? 96.338 13.476 138.538 1.00 18.70 156 ASN A C 1
ATOM 1300 O O . ASN A 1 156 ? 95.820 13.555 137.431 1.00 19.23 156 ASN A O 1
ATOM 1305 N N . PRO A 1 157 ? 95.710 14.021 139.612 1.00 18.91 157 PRO A N 1
ATOM 1306 C CA . PRO A 1 157 ? 94.396 14.637 139.482 1.00 19.31 157 PRO A CA 1
ATOM 1307 C C . PRO A 1 157 ? 94.385 15.855 138.562 1.00 18.70 157 PRO A C 1
ATOM 1308 O O . PRO A 1 157 ? 93.314 16.282 138.137 1.00 19.65 157 PRO A O 1
ATOM 1312 N N . ASN A 1 158 ? 95.558 16.404 138.236 1.00 16.55 158 ASN A N 1
ATOM 1313 C CA . ASN A 1 158 ? 95.628 17.578 137.381 1.00 18.30 158 ASN A CA 1
ATOM 1314 C C . ASN A 1 158 ? 95.683 17.191 135.899 1.00 16.72 158 ASN A C 1
ATOM 1315 O O . ASN A 1 158 ? 95.743 18.075 135.036 1.00 15.98 158 ASN A O 1
ATOM 1320 N N . TYR A 1 159 ? 95.747 15.885 135.618 1.00 14.73 159 TYR A N 1
ATOM 1321 C CA . TYR A 1 159 ? 95.718 15.442 134.225 1.00 15.50 159 TYR A CA 1
ATOM 1322 C C . TYR A 1 159 ? 94.378 14.793 133.924 1.00 15.62 159 TYR A C 1
ATOM 1323 O O . TYR A 1 159 ? 93.766 14.228 134.818 1.00 19.97 159 TYR A O 1
ATOM 1332 N N . GLY A 1 160 ? 93.911 14.908 132.669 1.00 13.40 160 GLY A N 1
ATOM 1333 C CA . GLY A 1 160 ? 92.622 14.340 132.322 1.00 13.47 160 GLY A CA 1
ATOM 1334 C C . GLY A 1 160 ? 91.540 15.399 132.451 1.00 12.79 160 GLY A C 1
ATOM 1335 O O . GLY A 1 160 ? 91.839 16.556 132.757 1.00 14.33 160 GLY A O 1
ATOM 1336 N N . ASN A 1 161 ? 90.301 14.953 132.257 1.00 14.36 161 ASN A N 1
ATOM 1337 C CA . ASN A 1 161 ? 89.123 15.773 132.491 1.00 13.47 161 ASN A CA 1
ATOM 1338 C C . ASN A 1 161 ? 88.765 15.584 133.963 1.00 13.66 161 ASN A C 1
ATOM 1339 O O . ASN A 1 161 ? 88.215 14.554 134.328 1.00 13.94 161 ASN A O 1
ATOM 1344 N N . ALA A 1 162 ? 89.140 16.569 134.805 1.00 15.44 162 ALA A N 1
ATOM 1345 C CA . ALA A 1 162 ? 88.947 16.463 136.257 1.00 15.73 162 ALA A CA 1
ATOM 1346 C C . ALA A 1 162 ? 89.537 15.161 136.784 1.00 16.95 162 ALA A C 1
ATOM 1347 O O . ALA A 1 162 ? 88.867 14.419 137.500 1.00 18.25 162 ALA A O 1
ATOM 1349 N N . GLY A 1 163 ? 90.762 14.859 136.332 1.00 16.03 163 GLY A N 1
ATOM 1350 C CA . GLY A 1 163 ? 91.491 13.695 136.805 1.00 16.31 163 GLY A CA 1
ATOM 1351 C C . GLY A 1 163 ? 91.117 12.393 136.111 1.00 15.93 163 GLY A C 1
ATOM 1352 O O . GLY A 1 163 ? 91.653 11.335 136.455 1.00 17.22 163 GLY A O 1
ATOM 1353 N N . LYS A 1 164 ? 90.205 12.451 135.142 1.00 14.98 164 LYS A N 1
ATOM 1354 C CA . LYS A 1 164 ? 89.705 11.223 134.550 1.00 15.46 164 LYS A CA 1
ATOM 1355 C C . LYS A 1 164 ? 90.204 11.110 133.115 1.00 14.10 164 LYS A C 1
ATOM 1356 O O . LYS A 1 164 ? 90.149 12.083 132.355 1.00 13.22 164 LYS A O 1
ATOM 1362 N N . PHE A 1 165 ? 90.674 9.902 132.750 1.00 12.18 165 PHE A N 1
ATOM 1363 C CA . PHE A 1 165 ? 90.929 9.578 131.349 1.00 12.42 165 PHE A CA 1
ATOM 1364 C C . PHE A 1 165 ? 89.925 8.561 130.819 1.00 11.98 165 PHE A C 1
ATOM 1365 O O . PHE A 1 165 ? 89.549 7.591 131.489 1.00 13.75 165 PHE A O 1
ATOM 1373 N N . ALA A 1 166 ? 89.494 8.810 129.574 1.00 11.99 166 ALA A N 1
ATOM 1374 C CA . ALA A 1 166 ? 88.511 7.979 128.884 1.00 11.51 166 ALA A CA 1
ATOM 1375 C C . ALA A 1 166 ? 89.154 6.955 127.940 1.00 11.69 166 ALA A C 1
ATOM 1376 O O . ALA A 1 166 ? 88.496 5.976 127.582 1.00 12.67 166 ALA A O 1
ATOM 1378 N N . GLU A 1 167 ? 90.399 7.204 127.499 1.00 11.65 167 GLU A N 1
ATOM 1379 C CA . GLU A 1 167 ? 91.000 6.285 126.536 1.00 11.29 167 GLU A CA 1
ATOM 1380 C C . GLU A 1 167 ? 92.521 6.359 126.631 1.00 11.52 167 GLU A C 1
ATOM 1381 O O . GLU A 1 167 ? 93.063 7.444 126.802 1.00 12.77 167 GLU A O 1
ATOM 1387 N N . VAL A 1 168 ? 93.174 5.189 126.548 1.00 10.40 168 VAL A N 1
ATOM 1388 C CA . VAL A 1 168 ? 94.633 5.126 126.451 1.00 10.42 168 VAL A CA 1
ATOM 1389 C C . VAL A 1 168 ? 94.953 4.515 125.087 1.00 10.37 168 VAL A C 1
ATOM 1390 O O . VAL A 1 168 ? 94.347 3.505 124.747 1.00 11.81 168 VAL A O 1
ATOM 1394 N N . TRP A 1 169 ? 95.899 5.121 124.343 1.00 10.54 169 TRP A N 1
ATOM 1395 C CA . TRP A 1 169 ? 96.218 4.662 122.994 1.00 10.92 169 TRP A CA 1
ATOM 1396 C C . TRP A 1 169 ? 97.613 4.041 122.978 1.00 11.39 169 TRP A C 1
ATOM 1397 O O . TRP A 1 169 ? 98.609 4.714 123.307 1.00 12.14 169 TRP A O 1
ATOM 1408 N N . MET A 1 170 ? 97.673 2.758 122.561 1.00 11.22 170 MET A N 1
ATOM 1409 C CA . MET A 1 170 ? 98.934 2.032 122.403 1.00 11.71 170 MET A CA 1
ATOM 1410 C C . MET A 1 170 ? 99.113 1.668 120.929 1.00 11.91 170 MET A C 1
ATOM 1411 O O . MET A 1 170 ? 98.673 0.615 120.454 1.00 13.98 170 MET A O 1
ATOM 1416 N N . ASN A 1 171 ? 99.741 2.575 120.185 1.00 12.56 171 ASN A N 1
ATOM 1417 C CA . ASN A 1 171 ? 99.931 2.395 118.754 1.00 12.50 171 ASN A CA 1
ATOM 1418 C C . ASN A 1 171 ? 100.702 1.108 118.488 1.00 11.72 171 ASN A C 1
ATOM 1419 O O . ASN A 1 171 ? 101.658 0.831 119.197 1.00 13.52 171 ASN A O 1
ATOM 1424 N N . GLY A 1 172 ? 100.299 0.339 117.448 1.00 11.66 172 GLY A N 1
ATOM 1425 C CA . GLY A 1 172 ? 101.007 -0.908 117.165 1.00 11.32 172 GLY A CA 1
ATOM 1426 C C . GLY A 1 172 ? 102.189 -0.748 116.190 1.00 12.93 172 GLY A C 1
ATOM 1427 O O . GLY A 1 172 ? 102.893 -1.733 115.951 1.00 14.26 172 GLY A O 1
ATOM 1428 N N . ALA A 1 173 ? 102.438 0.468 115.687 1.00 13.33 173 ALA A N 1
ATOM 1429 C CA . ALA A 1 173 ? 103.434 0.693 114.632 1.00 14.53 173 ALA A CA 1
ATOM 1430 C C . ALA A 1 173 ? 104.863 0.607 115.170 1.00 15.96 173 ALA A C 1
ATOM 1431 O O . ALA A 1 173 ? 105.183 1.180 116.213 1.00 15.68 173 ALA A O 1
ATOM 1433 N N . ARG A 1 174 ? 105.737 -0.081 114.414 1.00 15.48 174 ARG A N 1
ATOM 1434 C CA . ARG A 1 174 ? 107.160 -0.080 114.714 1.00 16.63 174 ARG A CA 1
ATOM 1435 C C . ARG A 1 174 ? 107.936 -0.180 113.399 1.00 17.50 174 ARG A C 1
ATOM 1436 O O . ARG A 1 174 ? 107.517 -0.901 112.497 1.00 19.46 174 ARG A O 1
ATOM 1444 N N . GLY A 1 175 ? 109.034 0.579 113.298 1.00 18.68 175 GLY A N 1
ATOM 1445 C CA . GLY A 1 175 ? 109.815 0.598 112.065 1.00 22.05 175 GLY A CA 1
ATOM 1446 C C . GLY A 1 175 ? 110.505 -0.745 111.826 1.00 22.91 175 GLY A C 1
ATOM 1447 O O . GLY A 1 175 ? 110.812 -1.458 112.765 1.00 21.23 175 GLY A O 1
ATOM 1448 N N A GLU A 1 176 ? 110.710 -1.028 110.528 0.50 25.06 176 GLU A N 1
ATOM 1449 N N B GLU A 1 176 ? 110.759 -1.126 110.570 0.50 24.18 176 GLU A N 1
ATOM 1450 C CA A GLU A 1 176 ? 111.620 -2.055 110.046 0.50 26.95 176 GLU A CA 1
ATOM 1451 C CA B GLU A 1 176 ? 111.184 -2.500 110.309 0.50 25.01 176 GLU A CA 1
ATOM 1452 C C A GLU A 1 176 ? 112.997 -1.809 110.666 0.50 24.78 176 GLU A C 1
ATOM 1453 C C B GLU A 1 176 ? 112.556 -2.836 110.915 0.50 23.35 176 GLU A C 1
ATOM 1454 O O A GLU A 1 176 ? 113.528 -0.700 110.613 0.50 26.06 176 GLU A O 1
ATOM 1455 O O B GLU A 1 176 ? 112.819 -4.000 111.215 0.50 23.97 176 GLU A O 1
ATOM 1466 N N A GLY A 1 177 ? 113.550 -2.845 111.301 0.50 23.48 177 GLY A N 1
ATOM 1467 N N B GLY A 1 177 ? 113.418 -1.827 111.126 0.50 22.18 177 GLY A N 1
ATOM 1468 C CA A GLY A 1 177 ? 114.879 -2.740 111.881 0.50 23.91 177 GLY A CA 1
ATOM 1469 C CA B GLY A 1 177 ? 114.762 -2.052 111.647 0.50 22.86 177 GLY A CA 1
ATOM 1470 C C A GLY A 1 177 ? 114.907 -2.063 113.251 0.50 24.33 177 GLY A C 1
ATOM 1471 C C B GLY A 1 177 ? 114.831 -2.149 113.174 0.50 23.88 177 GLY A C 1
ATOM 1472 O O A GLY A 1 177 ? 115.991 -1.797 113.770 0.50 23.75 177 GLY A O 1
ATOM 1473 O O B GLY A 1 177 ? 115.840 -2.570 113.741 0.50 23.15 177 GLY A O 1
ATOM 1474 N N . ALA A 1 178 ? 113.729 -1.785 113.835 1.00 23.61 178 ALA A N 1
ATOM 1475 C CA . ALA A 1 178 ? 113.710 -1.511 115.268 1.00 22.00 178 ALA A CA 1
ATOM 1476 C C . ALA A 1 178 ? 113.880 -2.796 116.069 1.00 20.85 178 ALA A C 1
ATOM 1477 O O . ALA A 1 178 ? 113.602 -3.888 115.577 1.00 21.72 178 ALA A O 1
ATOM 1479 N N . GLN A 1 179 ? 114.310 -2.654 117.321 1.00 17.77 179 GLN A N 1
ATOM 1480 C CA . GLN A 1 179 ? 114.423 -3.774 118.243 1.00 18.30 179 GLN A CA 1
ATOM 1481 C C . GLN A 1 179 ? 113.055 -4.421 118.472 1.00 19.12 179 GLN A C 1
ATOM 1482 O O . GLN A 1 179 ? 112.062 -3.714 118.587 1.00 18.65 179 GLN A O 1
ATOM 1488 N N . LYS A 1 180 ? 113.015 -5.756 118.571 1.00 19.57 180 LYS A N 1
ATOM 1489 C CA . LYS A 1 180 ? 111.756 -6.488 118.678 1.00 21.64 180 LYS A CA 1
ATOM 1490 C C . LYS A 1 180 ? 111.355 -6.678 120.143 1.00 20.83 180 LYS A C 1
ATOM 1491 O O . LYS A 1 180 ? 111.213 -7.799 120.644 1.00 21.62 180 LYS A O 1
ATOM 1497 N N . VAL A 1 181 ? 111.162 -5.547 120.827 1.00 19.02 181 VAL A N 1
ATOM 1498 C CA . VAL A 1 181 ? 110.769 -5.526 122.226 1.00 17.32 181 VAL A CA 1
ATOM 1499 C C . VAL A 1 181 ? 109.363 -6.117 122.351 1.00 17.98 181 VAL A C 1
ATOM 1500 O O . VAL A 1 181 ? 108.511 -5.858 121.503 1.00 19.06 181 VAL A O 1
ATOM 1504 N N . ASN A 1 182 ? 109.156 -6.921 123.403 1.00 18.83 182 ASN A N 1
ATOM 1505 C CA . ASN A 1 182 ? 107.847 -7.468 123.729 1.00 19.87 182 ASN A CA 1
ATOM 1506 C C . ASN A 1 182 ? 107.320 -6.709 124.947 1.00 18.40 182 ASN A C 1
ATOM 1507 O O . ASN A 1 182 ? 108.089 -6.378 125.858 1.00 19.53 182 ASN A O 1
ATOM 1512 N N . TYR A 1 183 ? 106.009 -6.444 124.953 1.00 15.56 183 TYR A N 1
ATOM 1513 C CA . TYR A 1 183 ? 105.413 -5.572 125.957 1.00 14.86 183 TYR A CA 1
ATOM 1514 C C . TYR A 1 183 ? 104.650 -6.379 127.012 1.00 14.40 183 TYR A C 1
ATOM 1515 O O . TYR A 1 183 ? 104.007 -7.373 126.701 1.00 14.63 183 TYR A O 1
ATOM 1524 N N . GLU A 1 184 ? 104.713 -5.898 128.256 1.00 14.21 184 GLU A N 1
ATOM 1525 C CA . GLU A 1 184 ? 104.019 -6.514 129.373 1.00 13.95 184 GLU A CA 1
ATOM 1526 C C . GLU A 1 184 ? 102.581 -5.992 129.403 1.00 13.80 184 GLU A C 1
ATOM 1527 O O . GLU A 1 184 ? 102.176 -5.347 130.365 1.00 15.49 184 GLU A O 1
ATOM 1533 N N . PHE A 1 185 ? 101.796 -6.349 128.373 1.00 15.17 185 PHE A N 1
ATOM 1534 C CA . PHE A 1 185 ? 100.471 -5.758 128.187 1.00 14.25 185 PHE A CA 1
ATOM 1535 C C . PHE A 1 185 ? 99.576 -5.959 129.417 1.00 14.47 185 PHE A C 1
ATOM 1536 O O . PHE A 1 185 ? 98.932 -5.016 129.878 1.00 15.01 185 PHE A O 1
ATOM 1544 N N . GLU A 1 186 ? 99.529 -7.175 129.960 1.00 16.19 186 GLU A N 1
ATOM 1545 C CA . GLU A 1 186 ? 98.620 -7.434 131.076 1.00 17.66 186 GLU A CA 1
ATOM 1546 C C . GLU A 1 186 ? 98.936 -6.556 132.285 1.00 17.05 186 GLU A C 1
ATOM 1547 O O . GLU A 1 186 ? 98.029 -6.062 132.955 1.00 16.56 186 GLU A O 1
ATOM 1553 N N . LYS A 1 187 ? 100.224 -6.356 132.591 1.00 16.70 187 LYS A N 1
ATOM 1554 C CA . LYS A 1 187 ? 100.617 -5.514 133.701 1.00 16.47 187 LYS A CA 1
ATOM 1555 C C . LYS A 1 187 ? 100.208 -4.072 133.416 1.00 16.10 187 LYS A C 1
ATOM 1556 O O . LYS A 1 187 ? 99.688 -3.397 134.295 1.00 15.52 187 LYS A O 1
ATOM 1562 N N . TRP A 1 188 ? 100.377 -3.635 132.160 1.00 14.48 188 TRP A N 1
ATOM 1563 C CA . TRP A 1 188 ? 99.933 -2.290 131.806 1.00 14.63 188 TRP A CA 1
ATOM 1564 C C . TRP A 1 188 ? 98.426 -2.144 131.995 1.00 13.64 188 TRP A C 1
ATOM 1565 O O . TRP A 1 188 ? 97.993 -1.128 132.553 1.00 14.35 188 TRP A O 1
ATOM 1576 N N . PHE A 1 189 ? 97.657 -3.142 131.546 1.00 13.34 189 PHE A N 1
ATOM 1577 C CA . PHE A 1 189 ? 96.199 -3.039 131.592 1.00 13.95 189 PHE A CA 1
ATOM 1578 C C . PHE A 1 189 ? 95.739 -3.032 133.046 1.00 15.80 189 PHE A C 1
ATOM 1579 O O . PHE A 1 189 ? 94.781 -2.324 133.398 1.00 14.79 189 PHE A O 1
ATOM 1587 N N A GLU A 1 190 ? 96.432 -3.811 133.890 0.50 15.72 190 GLU A N 1
ATOM 1588 N N B GLU A 1 190 ? 96.431 -3.807 133.899 0.50 16.33 190 GLU A N 1
ATOM 1589 C CA A GLU A 1 190 ? 96.107 -3.851 135.310 0.50 16.22 190 GLU A CA 1
ATOM 1590 C CA B GLU A 1 190 ? 96.080 -3.842 135.314 0.50 17.19 190 GLU A CA 1
ATOM 1591 C C A GLU A 1 190 ? 96.240 -2.467 135.943 0.50 16.16 190 GLU A C 1
ATOM 1592 C C B GLU A 1 190 ? 96.237 -2.461 135.951 0.50 16.76 190 GLU A C 1
ATOM 1593 O O A GLU A 1 190 ? 95.344 -2.032 136.676 0.50 15.98 190 GLU A O 1
ATOM 1594 O O B GLU A 1 190 ? 95.351 -2.016 136.690 0.50 16.48 190 GLU A O 1
ATOM 1605 N N . THR A 1 191 ? 97.357 -1.777 135.649 1.00 14.50 191 THR A N 1
ATOM 1606 C CA . THR A 1 191 ? 97.609 -0.453 136.186 1.00 15.02 191 THR A CA 1
ATOM 1607 C C . THR A 1 191 ? 96.548 0.527 135.675 1.00 14.82 191 THR A C 1
ATOM 1608 O O . THR A 1 191 ? 96.102 1.406 136.415 1.00 15.35 191 THR A O 1
ATOM 1612 N N . ILE A 1 192 ? 96.216 0.418 134.381 1.00 13.48 192 ILE A N 1
ATOM 1613 C CA . ILE A 1 192 ? 95.205 1.318 133.820 1.00 13.06 192 ILE A CA 1
ATOM 1614 C C . ILE A 1 192 ? 93.883 1.147 134.570 1.00 13.96 192 ILE A C 1
ATOM 1615 O O . ILE A 1 192 ? 93.220 2.144 134.883 1.00 15.19 192 ILE A O 1
ATOM 1620 N N A ARG A 1 193 ? 93.507 -0.099 134.874 0.50 14.76 193 ARG A N 1
ATOM 1621 N N B ARG A 1 193 ? 93.538 -0.100 134.915 0.50 14.88 193 ARG A N 1
ATOM 1622 C CA A ARG A 1 193 ? 92.276 -0.320 135.625 0.50 15.73 193 ARG A CA 1
ATOM 1623 C CA B ARG A 1 193 ? 92.270 -0.343 135.599 0.50 16.00 193 ARG A CA 1
ATOM 1624 C C A ARG A 1 193 ? 92.415 0.267 137.032 0.50 16.39 193 ARG A C 1
ATOM 1625 C C B ARG A 1 193 ? 92.346 0.073 137.073 0.50 16.62 193 ARG A C 1
ATOM 1626 O O A ARG A 1 193 ? 91.524 0.948 137.548 0.50 16.56 193 ARG A O 1
ATOM 1627 O O B ARG A 1 193 ? 91.325 0.458 137.660 0.50 16.06 193 ARG A O 1
ATOM 1642 N N . ASP A 1 194 ? 93.539 -0.030 137.680 1.00 16.64 194 ASP A N 1
ATOM 1643 C CA . ASP A 1 194 ? 93.739 0.385 139.062 1.00 18.04 194 ASP A CA 1
ATOM 1644 C C . ASP A 1 194 ? 93.553 1.895 139.173 1.00 19.08 194 ASP A C 1
ATOM 1645 O O . ASP A 1 194 ? 92.989 2.391 140.150 1.00 19.19 194 ASP A O 1
ATOM 1650 N N . LEU A 1 195 ? 94.007 2.639 138.154 1.00 14.92 195 LEU A N 1
ATOM 1651 C CA . LEU A 1 195 ? 94.020 4.097 138.243 1.00 14.83 195 LEU A CA 1
ATOM 1652 C C . LEU A 1 195 ? 92.814 4.756 137.568 1.00 14.82 195 LEU A C 1
ATOM 1653 O O . LEU A 1 195 ? 92.484 5.896 137.931 1.00 15.99 195 LEU A O 1
ATOM 1658 N N . GLN A 1 196 ? 92.213 4.074 136.588 1.00 14.07 196 GLN A N 1
ATOM 1659 C CA . GLN A 1 196 ? 91.197 4.689 135.741 1.00 13.71 196 GLN A CA 1
ATOM 1660 C C . GLN A 1 196 ? 90.005 3.779 135.454 1.00 14.21 196 GLN A C 1
ATOM 1661 O O . GLN A 1 196 ? 89.209 4.082 134.566 1.00 15.11 196 GLN A O 1
ATOM 1667 N N . GLY A 1 197 ? 89.866 2.665 136.184 1.00 15.61 197 GLY A N 1
ATOM 1668 C CA . GLY A 1 197 ? 88.671 1.838 136.071 1.00 15.92 197 GLY A CA 1
ATOM 1669 C C . GLY A 1 197 ? 88.460 1.293 134.658 1.00 17.03 197 GLY A C 1
ATOM 1670 O O . GLY A 1 197 ? 89.376 0.674 134.113 1.00 18.92 197 GLY A O 1
ATOM 1671 N N . ASP A 1 198 ? 87.267 1.481 134.078 1.00 17.91 198 ASP A N 1
ATOM 1672 C CA . ASP A 1 198 ? 87.009 0.853 132.792 1.00 19.37 198 ASP A CA 1
ATOM 1673 C C . ASP A 1 198 ? 87.365 1.786 131.629 1.00 16.77 198 ASP A C 1
ATOM 1674 O O . ASP A 1 198 ? 86.823 1.624 130.539 1.00 15.77 198 ASP A O 1
ATOM 1679 N N . CYS A 1 199 ? 88.327 2.690 131.860 1.00 14.37 199 CYS A N 1
ATOM 1680 C CA . CYS A 1 199 ? 88.966 3.471 130.797 1.00 13.09 199 CYS A CA 1
ATOM 1681 C C . CYS A 1 199 ? 89.196 2.589 129.562 1.00 13.17 199 CYS A C 1
ATOM 1682 O O . CYS A 1 199 ? 89.756 1.495 129.678 1.00 13.49 199 CYS A O 1
ATOM 1685 N N . LEU A 1 200 ? 88.789 3.069 128.370 1.00 11.80 200 LEU A N 1
ATOM 1686 C CA . LEU A 1 200 ? 88.960 2.306 127.145 1.00 11.37 200 LEU A CA 1
ATOM 1687 C C . LEU A 1 200 ? 90.437 2.221 126.760 1.00 11.27 200 LEU A C 1
ATOM 1688 O O . LEU A 1 200 ? 91.191 3.152 127.003 1.00 11.90 200 LEU A O 1
ATOM 1693 N N . ILE A 1 201 ? 90.840 1.115 126.109 1.00 10.89 201 ILE A N 1
ATOM 1694 C CA . ILE A 1 201 ? 92.226 0.999 125.652 1.00 11.35 201 ILE A CA 1
ATOM 1695 C C . ILE A 1 201 ? 92.243 0.584 124.181 1.00 10.78 201 ILE A C 1
ATOM 1696 O O . ILE A 1 201 ? 91.625 -0.425 123.796 1.00 11.05 201 ILE A O 1
ATOM 1701 N N . PHE A 1 202 ? 92.930 1.388 123.357 1.00 10.65 202 PHE A N 1
ATOM 1702 C CA . PHE A 1 202 ? 93.244 1.023 121.976 1.00 11.01 202 PHE A CA 1
ATOM 1703 C C . PHE A 1 202 ? 94.604 0.328 121.981 1.00 11.15 202 PHE A C 1
ATOM 1704 O O . PHE A 1 202 ? 95.567 0.880 122.497 1.00 10.93 202 PHE A O 1
ATOM 1712 N N . SER A 1 203 ? 94.642 -0.899 121.457 1.00 10.29 203 SER A N 1
ATOM 1713 C CA . SER A 1 203 ? 95.896 -1.652 121.350 1.00 11.74 203 SER A CA 1
ATOM 1714 C C . SER A 1 203 ? 95.743 -2.693 120.249 1.00 11.21 203 SER A C 1
ATOM 1715 O O . SER A 1 203 ? 94.666 -2.876 119.693 1.00 12.31 203 SER A O 1
ATOM 1718 N N . THR A 1 204 ? 96.842 -3.410 119.972 1.00 12.74 204 THR A N 1
ATOM 1719 C CA . THR A 1 204 ? 96.838 -4.550 119.068 1.00 12.95 204 THR A CA 1
ATOM 1720 C C . THR A 1 204 ? 96.246 -5.801 119.712 1.00 13.72 204 THR A C 1
ATOM 1721 O O . THR A 1 204 ? 96.009 -6.774 118.999 1.00 13.93 204 THR A O 1
ATOM 1725 N N . GLU A 1 205 ? 95.998 -5.767 121.034 1.00 13.06 205 GLU A N 1
ATOM 1726 C CA . GLU A 1 205 ? 95.593 -6.951 121.788 1.00 13.36 205 GLU A CA 1
ATOM 1727 C C . GLU A 1 205 ? 94.084 -6.883 122.060 1.00 13.82 205 GLU A C 1
ATOM 1728 O O . GLU A 1 205 ? 93.381 -6.019 121.526 1.00 14.39 205 GLU A O 1
ATOM 1734 N N . GLY A 1 206 ? 93.577 -7.826 122.860 1.00 13.34 206 GLY A N 1
ATOM 1735 C CA . GLY A 1 206 ? 92.121 -7.900 122.958 1.00 13.77 206 GLY A CA 1
ATOM 1736 C C . GLY A 1 206 ? 91.511 -6.939 123.970 1.00 13.29 206 GLY A C 1
ATOM 1737 O O . GLY A 1 206 ? 90.841 -7.374 124.929 1.00 14.47 206 GLY A O 1
ATOM 1738 N N . THR A 1 207 ? 91.720 -5.634 123.719 1.00 12.15 207 THR A N 1
ATOM 1739 C CA . THR A 1 207 ? 91.205 -4.580 124.588 1.00 11.66 207 THR A CA 1
ATOM 1740 C C . THR A 1 207 ? 89.851 -4.095 124.073 1.00 11.69 207 THR A C 1
ATOM 1741 O O . THR A 1 207 ? 89.280 -4.656 123.142 1.00 12.28 207 THR A O 1
ATOM 1745 N N . SER A 1 208 ? 89.323 -3.027 124.691 1.00 11.80 208 SER A N 1
ATOM 1746 C CA . SER A 1 208 ? 87.973 -2.577 124.395 1.00 11.60 208 SER A CA 1
ATOM 1747 C C . SER A 1 208 ? 87.876 -1.852 123.060 1.00 10.81 208 SER A C 1
ATOM 1748 O O . SER A 1 208 ? 86.765 -1.732 122.523 1.00 10.85 208 SER A O 1
ATOM 1751 N N . ILE A 1 209 ? 89.004 -1.327 122.545 1.00 11.12 209 ILE A N 1
ATOM 1752 C CA . ILE A 1 209 ? 89.056 -0.672 121.240 1.00 11.57 209 ILE A CA 1
ATOM 1753 C C . ILE A 1 209 ? 90.091 -1.373 120.356 1.00 11.25 209 ILE A C 1
ATOM 1754 O O . ILE A 1 209 ? 91.182 -1.650 120.825 1.00 11.51 209 ILE A O 1
ATOM 1759 N N . ARG A 1 210 ? 89.750 -1.628 119.080 1.00 10.48 210 ARG A N 1
ATOM 1760 C CA . ARG A 1 210 ? 90.707 -2.121 118.096 1.00 11.41 210 ARG A CA 1
ATOM 1761 C C . ARG A 1 210 ? 90.844 -1.088 116.976 1.00 11.47 210 ARG A C 1
ATOM 1762 O O . ARG A 1 210 ? 89.999 -0.201 116.806 1.00 11.69 210 ARG A O 1
ATOM 1770 N N . TRP A 1 211 ? 91.910 -1.242 116.189 1.00 11.81 211 TRP A N 1
ATOM 1771 C CA . TRP A 1 211 ? 92.030 -0.475 114.971 1.00 12.94 211 TRP A CA 1
ATOM 1772 C C . TRP A 1 211 ? 91.044 -0.992 113.923 1.00 13.61 211 TRP A C 1
ATOM 1773 O O . TRP A 1 211 ? 90.823 -2.196 113.863 1.00 13.49 211 TRP A O 1
ATOM 1784 N N . ILE A 1 212 ? 90.453 -0.085 113.119 1.00 13.44 212 ILE A N 1
ATOM 1785 C CA . ILE A 1 212 ? 89.541 -0.487 112.048 1.00 13.65 212 ILE A CA 1
ATOM 1786 C C . ILE A 1 212 ? 90.301 -1.080 110.854 1.00 14.24 212 ILE A C 1
ATOM 1787 O O . ILE A 1 212 ? 89.678 -1.672 109.964 1.00 13.89 212 ILE A O 1
ATOM 1792 N N . GLY A 1 213 ? 91.631 -0.928 110.810 1.00 13.64 213 GLY A N 1
ATOM 1793 C CA . GLY A 1 213 ? 92.468 -1.583 109.806 1.00 13.20 213 GLY A CA 1
ATOM 1794 C C . GLY A 1 213 ? 92.866 -0.665 108.650 1.00 14.61 213 GLY A C 1
ATOM 1795 O O . GLY A 1 213 ? 93.557 -1.098 107.711 1.00 15.29 213 GLY A O 1
ATOM 1796 N N . ASN A 1 214 ? 92.469 0.611 108.739 1.00 13.01 214 ASN A N 1
ATOM 1797 C CA . ASN A 1 214 ? 92.923 1.596 107.764 1.00 13.01 214 ASN A CA 1
ATOM 1798 C C . ASN A 1 214 ? 92.944 2.971 108.432 1.00 14.35 214 ASN A C 1
ATOM 1799 O O . ASN A 1 214 ? 92.389 3.136 109.504 1.00 14.32 214 ASN A O 1
ATOM 1804 N N A GLN A 1 215 ? 93.541 3.955 107.746 0.50 13.53 215 GLN A N 1
ATOM 1805 N N B GLN A 1 215 ? 93.596 3.945 107.784 0.50 14.35 215 GLN A N 1
ATOM 1806 C CA A GLN A 1 215 ? 93.564 5.319 108.263 0.50 13.48 215 GLN A CA 1
ATOM 1807 C CA B GLN A 1 215 ? 93.606 5.301 108.320 0.50 14.69 215 GLN A CA 1
ATOM 1808 C C A GLN A 1 215 ? 92.781 6.232 107.320 0.50 14.39 215 GLN A C 1
ATOM 1809 C C B GLN A 1 215 ? 92.845 6.227 107.376 0.50 14.87 215 GLN A C 1
ATOM 1810 O O A GLN A 1 215 ? 93.098 7.427 107.204 0.50 15.29 215 GLN A O 1
ATOM 1811 O O B GLN A 1 215 ? 93.205 7.408 107.241 0.50 15.44 215 GLN A O 1
ATOM 1822 N N A ARG A 1 216 ? 91.763 5.658 106.652 0.50 14.95 216 ARG A N 1
ATOM 1823 N N B ARG A 1 216 ? 91.802 5.671 106.736 0.50 14.62 216 ARG A N 1
ATOM 1824 C CA A ARG A 1 216 ? 90.930 6.374 105.694 0.50 16.53 216 ARG A CA 1
ATOM 1825 C CA B ARG A 1 216 ? 91.003 6.376 105.746 0.50 15.22 216 ARG A CA 1
ATOM 1826 C C A ARG A 1 216 ? 89.584 6.781 106.290 0.50 16.98 216 ARG A C 1
ATOM 1827 C C B ARG A 1 216 ? 89.623 6.763 106.288 0.50 16.14 216 ARG A C 1
ATOM 1828 O O A ARG A 1 216 ? 88.801 7.486 105.647 0.50 17.82 216 ARG A O 1
ATOM 1829 O O B ARG A 1 216 ? 88.864 7.460 105.609 0.50 17.14 216 ARG A O 1
ATOM 1844 N N . GLY A 1 217 ? 89.313 6.330 107.518 1.00 15.96 217 GLY A N 1
ATOM 1845 C CA . GLY A 1 217 ? 88.028 6.583 108.146 1.00 17.05 217 GLY A CA 1
ATOM 1846 C C . GLY A 1 217 ? 86.931 5.653 107.623 1.00 19.52 217 GLY A C 1
ATOM 1847 O O . GLY A 1 217 ? 85.746 6.024 107.630 1.00 21.12 217 GLY A O 1
ATOM 1848 N N . TYR A 1 218 ? 87.338 4.449 107.183 1.00 18.22 218 TYR A N 1
ATOM 1849 C CA . TYR A 1 218 ? 86.389 3.554 106.543 1.00 18.82 218 TYR A CA 1
ATOM 1850 C C . TYR A 1 218 ? 86.154 2.296 107.381 1.00 17.39 218 TYR A C 1
ATOM 1851 O O . TYR A 1 218 ? 87.038 1.454 107.512 1.00 20.55 218 TYR A O 1
ATOM 1860 N N . ALA A 1 219 ? 84.939 2.162 107.909 1.00 15.06 219 ALA A N 1
ATOM 1861 C CA . ALA A 1 219 ? 84.511 0.905 108.518 1.00 14.25 219 ALA A CA 1
ATOM 1862 C C . ALA A 1 219 ? 83.840 0.048 107.448 1.00 13.91 219 ALA A C 1
ATOM 1863 O O . ALA A 1 219 ? 83.172 0.551 106.540 1.00 14.49 219 ALA A O 1
ATOM 1865 N N . GLY A 1 220 ? 83.977 -1.270 107.612 1.00 11.72 220 GLY A N 1
ATOM 1866 C CA . GLY A 1 220 ? 83.357 -2.175 106.647 1.00 11.99 220 GLY A CA 1
ATOM 1867 C C . GLY A 1 220 ? 81.841 -2.316 106.833 1.00 12.59 220 GLY A C 1
ATOM 1868 O O . GLY A 1 220 ? 81.245 -1.885 107.828 1.00 11.74 220 GLY A O 1
ATOM 1869 N N . ASP A 1 221 ? 81.231 -2.930 105.806 1.00 12.50 221 ASP A N 1
ATOM 1870 C CA . ASP A 1 221 ? 79.880 -3.454 105.924 1.00 12.34 221 ASP A CA 1
ATOM 1871 C C . ASP A 1 221 ? 79.987 -4.907 105.484 1.00 11.82 221 ASP A C 1
ATOM 1872 O O . ASP A 1 221 ? 80.278 -5.160 104.315 1.00 13.75 221 ASP A O 1
ATOM 1877 N N . PRO A 1 222 ? 79.821 -5.892 106.381 1.00 11.87 222 PRO A N 1
ATOM 1878 C CA . PRO A 1 222 ? 79.339 -5.694 107.748 1.00 11.66 222 PRO A CA 1
ATOM 1879 C C . PRO A 1 222 ? 80.393 -5.074 108.665 1.00 10.80 222 PRO A C 1
ATOM 1880 O O . PRO A 1 222 ? 81.586 -5.171 108.386 1.00 11.93 222 PRO A O 1
ATOM 1884 N N . LEU A 1 223 ? 79.919 -4.420 109.740 1.00 9.96 223 LEU A N 1
ATOM 1885 C CA . LEU A 1 223 ? 80.788 -4.113 110.875 1.00 9.91 223 LEU A CA 1
ATOM 1886 C C . LEU A 1 223 ? 80.203 -4.754 112.124 1.00 11.55 223 LEU A C 1
ATOM 1887 O O . LEU A 1 223 ? 79.254 -4.221 112.721 1.00 11.12 223 LEU A O 1
ATOM 1892 N N . TRP A 1 224 ? 80.783 -5.900 112.513 1.00 11.11 224 TRP A N 1
ATOM 1893 C CA . TRP A 1 224 ? 80.522 -6.498 113.816 1.00 10.50 224 TRP A CA 1
ATOM 1894 C C . TRP A 1 224 ? 81.466 -5.867 114.836 1.00 10.53 224 TRP A C 1
ATOM 1895 O O . TRP A 1 224 ? 82.698 -5.871 114.638 1.00 10.83 224 TRP A O 1
ATOM 1906 N N . GLN A 1 225 ? 80.896 -5.268 115.888 1.00 10.18 225 GLN A N 1
ATOM 1907 C CA . GLN A 1 225 ? 81.717 -4.650 116.929 1.00 10.16 225 GLN A CA 1
ATOM 1908 C C . GLN A 1 225 ? 82.092 -5.714 117.958 1.00 10.72 225 GLN A C 1
ATOM 1909 O O . GLN A 1 225 ? 81.729 -5.626 119.133 1.00 11.41 225 GLN A O 1
ATOM 1915 N N . LYS A 1 226 ? 82.808 -6.733 117.484 1.00 10.94 226 LYS A N 1
ATOM 1916 C CA . LYS A 1 226 ? 83.202 -7.875 118.317 1.00 10.66 226 LYS A CA 1
ATOM 1917 C C . LYS A 1 226 ? 84.285 -8.634 117.549 1.00 10.73 226 LYS A C 1
ATOM 1918 O O . LYS A 1 226 ? 84.259 -8.660 116.311 1.00 10.99 226 LYS A O 1
ATOM 1924 N N . VAL A 1 227 ? 85.195 -9.276 118.300 1.00 10.91 227 VAL A N 1
ATOM 1925 C CA . VAL A 1 227 ? 86.293 -10.061 117.731 1.00 11.22 227 VAL A CA 1
ATOM 1926 C C . VAL A 1 227 ? 86.649 -11.150 118.731 1.00 11.02 227 VAL A C 1
ATOM 1927 O O . VAL A 1 227 ? 86.219 -11.108 119.862 1.00 12.24 227 VAL A O 1
ATOM 1931 N N . ASN A 1 228 ? 87.476 -12.108 118.284 1.00 12.40 228 ASN A N 1
ATOM 1932 C CA . ASN A 1 228 ? 88.153 -13.049 119.149 1.00 13.66 228 ASN A CA 1
ATOM 1933 C C . ASN A 1 228 ? 89.581 -12.539 119.344 1.00 12.96 228 ASN A C 1
ATOM 1934 O O . ASN A 1 228 ? 90.279 -12.329 118.353 1.00 13.73 228 ASN A O 1
ATOM 1939 N N . PRO A 1 229 ? 90.020 -12.263 120.592 1.00 13.87 229 PRO A N 1
ATOM 1940 C CA . PRO A 1 229 ? 91.327 -11.655 120.833 1.00 15.52 229 PRO A CA 1
ATOM 1941 C C . PRO A 1 229 ? 92.464 -12.494 120.259 1.00 15.40 229 PRO A C 1
ATOM 1942 O O . PRO A 1 229 ? 93.518 -11.962 119.923 1.00 15.51 229 PRO A O 1
ATOM 1946 N N . ASP A 1 230 ? 92.250 -13.808 120.123 1.00 14.58 230 ASP A N 1
ATOM 1947 C CA . ASP A 1 230 ? 93.302 -14.659 119.600 1.00 15.95 230 ASP A CA 1
ATOM 1948 C C . ASP A 1 230 ? 93.540 -14.482 118.106 1.00 16.61 230 ASP A C 1
ATOM 1949 O O . ASP A 1 230 ? 94.521 -15.031 117.567 1.00 18.66 230 ASP A O 1
ATOM 1954 N N . LYS A 1 231 ? 92.691 -13.693 117.420 1.00 14.20 231 LYS A N 1
ATOM 1955 C CA . LYS A 1 231 ? 92.904 -13.389 116.023 1.00 13.70 231 LYS A CA 1
ATOM 1956 C C . LYS A 1 231 ? 93.285 -11.913 115.840 1.00 13.84 231 LYS A C 1
ATOM 1957 O O . LYS A 1 231 ? 93.171 -11.386 114.738 1.00 13.39 231 LYS A O 1
ATOM 1963 N N . LEU A 1 232 ? 93.774 -11.286 116.922 1.00 13.83 232 LEU A N 1
ATOM 1964 C CA . LEU A 1 232 ? 94.297 -9.925 116.821 1.00 14.64 232 LEU A CA 1
ATOM 1965 C C . LEU A 1 232 ? 95.825 -9.983 116.794 1.00 17.03 232 LEU A C 1
ATOM 1966 O O . LEU A 1 232 ? 96.384 -10.795 116.052 1.00 17.00 232 LEU A O 1
ATOM 1971 N N . GLY A 1 233 ? 96.491 -9.102 117.552 1.00 16.08 233 GLY A N 1
ATOM 1972 C CA . GLY A 1 233 ? 97.947 -8.947 117.478 1.00 17.37 233 GLY A CA 1
ATOM 1973 C C . GLY A 1 233 ? 98.377 -8.068 116.295 1.00 19.19 233 GLY A C 1
ATOM 1974 O O . GLY A 1 233 ? 97.557 -7.601 115.507 1.00 18.06 233 GLY A O 1
ATOM 1975 N N . THR A 1 234 ? 99.694 -7.846 116.127 1.00 21.65 234 THR A N 1
ATOM 1976 C CA . THR A 1 234 ? 100.171 -7.001 115.037 1.00 22.75 234 THR A CA 1
ATOM 1977 C C . THR A 1 234 ? 99.886 -7.569 113.637 1.00 22.36 234 THR A C 1
ATOM 1978 O O . THR A 1 234 ? 99.816 -6.804 112.678 1.00 23.32 234 THR A O 1
ATOM 1982 N N A GLU A 1 235 ? 99.716 -8.897 113.536 0.50 21.64 235 GLU A N 1
ATOM 1983 N N B GLU A 1 235 ? 99.705 -8.898 113.537 0.50 21.46 235 GLU A N 1
ATOM 1984 C CA A GLU A 1 235 ? 99.445 -9.540 112.260 0.50 21.55 235 GLU A CA 1
ATOM 1985 C CA B GLU A 1 235 ? 99.453 -9.549 112.258 0.50 21.29 235 GLU A CA 1
ATOM 1986 C C A GLU A 1 235 ? 97.968 -9.901 112.121 0.50 19.83 235 GLU A C 1
ATOM 1987 C C B GLU A 1 235 ? 97.962 -9.712 111.960 0.50 19.88 235 GLU A C 1
ATOM 1988 O O A GLU A 1 235 ? 97.636 -10.828 111.381 0.50 18.57 235 GLU A O 1
ATOM 1989 O O B GLU A 1 235 ? 97.610 -10.326 110.951 0.50 18.69 235 GLU A O 1
ATOM 2000 N N . ALA A 1 236 ? 97.086 -9.168 112.815 1.00 19.14 236 ALA A N 1
ATOM 2001 C CA . ALA A 1 236 ? 95.653 -9.297 112.548 1.00 16.76 236 ALA A CA 1
ATOM 2002 C C . ALA A 1 236 ? 95.388 -8.948 111.086 1.00 16.75 236 ALA A C 1
ATOM 2003 O O . ALA A 1 236 ? 95.991 -8.014 110.543 1.00 19.71 236 ALA A O 1
ATOM 2005 N N A GLU A 1 237 ? 94.477 -9.691 110.433 0.50 14.79 237 GLU A N 1
ATOM 2006 N N B GLU A 1 237 ? 94.479 -9.679 110.448 0.50 15.23 237 GLU A N 1
ATOM 2007 C CA A GLU A 1 237 ? 94.075 -9.384 109.066 0.50 13.45 237 GLU A CA 1
ATOM 2008 C CA B GLU A 1 237 ? 94.188 -9.364 109.064 0.50 14.07 237 GLU A CA 1
ATOM 2009 C C A GLU A 1 237 ? 93.370 -8.032 109.035 0.50 12.68 237 GLU A C 1
ATOM 2010 C C B GLU A 1 237 ? 93.377 -8.071 109.007 0.50 13.09 237 GLU A C 1
ATOM 2011 O O A GLU A 1 237 ? 92.503 -7.758 109.867 0.50 11.63 237 GLU A O 1
ATOM 2012 O O B GLU A 1 237 ? 92.500 -7.839 109.842 0.50 12.06 237 GLU A O 1
ATOM 2023 N N . LEU A 1 238 ? 93.695 -7.221 108.024 1.00 12.80 238 LEU A N 1
ATOM 2024 C CA . LEU A 1 238 ? 93.037 -5.925 107.880 1.00 12.75 238 LEU A CA 1
ATOM 2025 C C . LEU A 1 238 ? 91.521 -6.105 107.731 1.00 12.60 238 LEU A C 1
ATOM 2026 O O . LEU A 1 238 ? 90.756 -5.335 108.327 1.00 12.94 238 LEU A O 1
ATOM 2031 N N . ASN A 1 239 ? 91.073 -7.111 106.957 1.00 12.15 239 ASN A N 1
ATOM 2032 C CA . ASN A 1 239 ? 89.629 -7.258 106.806 1.00 12.50 239 ASN A CA 1
ATOM 2033 C C . ASN A 1 239 ? 88.968 -7.754 108.105 1.00 11.88 239 ASN A C 1
ATOM 2034 O O . ASN A 1 239 ? 87.767 -7.540 108.309 1.00 12.28 239 ASN A O 1
ATOM 2039 N N . TYR A 1 240 ? 89.716 -8.457 108.958 1.00 10.60 240 TYR A N 1
ATOM 2040 C CA . TYR A 1 240 ? 89.183 -8.901 110.244 1.00 11.33 240 TYR A CA 1
ATOM 2041 C C . TYR A 1 240 ? 88.928 -7.676 111.126 1.00 10.67 240 TYR A C 1
ATOM 2042 O O . TYR A 1 240 ? 87.895 -7.529 111.770 1.00 10.87 240 TYR A O 1
ATOM 2051 N N . LEU A 1 241 ? 89.895 -6.744 111.118 1.00 10.75 241 LEU A N 1
ATOM 2052 C CA . LEU A 1 241 ? 89.729 -5.510 111.869 1.00 10.54 241 LEU A CA 1
ATOM 2053 C C . LEU A 1 241 ? 88.565 -4.687 111.319 1.00 10.28 241 LEU A C 1
ATOM 2054 O O . LEU A 1 241 ? 87.782 -4.137 112.079 1.00 10.60 241 LEU A O 1
ATOM 2059 N N . GLN A 1 242 ? 88.432 -4.639 110.000 1.00 10.38 242 GLN A N 1
ATOM 2060 C CA . GLN A 1 242 ? 87.535 -3.699 109.325 1.00 11.56 242 GLN A CA 1
ATOM 2061 C C . GLN A 1 242 ? 86.076 -4.141 109.419 1.00 11.30 242 GLN A C 1
ATOM 2062 O O . GLN A 1 242 ? 85.174 -3.299 109.361 1.00 10.93 242 GLN A O 1
ATOM 2068 N N . HIS A 1 243 ? 85.851 -5.462 109.541 1.00 10.93 243 HIS A N 1
ATOM 2069 C CA . HIS A 1 243 ? 84.489 -5.994 109.543 1.00 11.22 243 HIS A CA 1
ATOM 2070 C C . HIS A 1 243 ? 84.130 -6.624 110.883 1.00 11.16 243 HIS A C 1
ATOM 2071 O O . HIS A 1 243 ? 82.961 -6.962 111.102 1.00 11.08 243 HIS A O 1
ATOM 2078 N N . GLY A 1 244 ? 85.137 -6.832 111.747 1.00 10.83 244 GLY A N 1
ATOM 2079 C CA . GLY A 1 244 ? 84.957 -7.652 112.937 1.00 10.67 244 GLY A CA 1
ATOM 2080 C C . GLY A 1 244 ? 84.592 -9.101 112.598 1.00 11.41 244 GLY A C 1
ATOM 2081 O O . GLY A 1 244 ? 84.776 -9.561 111.481 1.00 11.82 244 GLY A O 1
ATOM 2082 N N . ASP A 1 245 ? 84.056 -9.784 113.613 1.00 11.21 245 ASP A N 1
ATOM 2083 C CA . ASP A 1 245 ? 83.896 -11.231 113.571 1.00 11.98 245 ASP A CA 1
ATOM 2084 C C . ASP A 1 245 ? 82.453 -11.564 113.941 1.00 12.18 245 ASP A C 1
ATOM 2085 O O . ASP A 1 245 ? 82.029 -11.286 115.072 1.00 12.34 245 ASP A O 1
ATOM 2090 N N . PRO A 1 246 ? 81.671 -12.168 113.021 1.00 12.69 246 PRO A N 1
ATOM 2091 C CA . PRO A 1 246 ? 80.314 -12.576 113.357 1.00 12.90 246 PRO A CA 1
ATOM 2092 C C . PRO A 1 246 ? 80.249 -13.491 114.566 1.00 13.63 246 PRO A C 1
ATOM 2093 O O . PRO A 1 246 ? 79.200 -13.596 115.198 1.00 13.23 246 PRO A O 1
ATOM 2097 N N . SER A 1 247 ? 81.354 -14.204 114.862 1.00 12.27 247 SER A N 1
ATOM 2098 C CA . SER A 1 247 ? 81.407 -15.079 116.013 1.00 12.87 247 SER A CA 1
ATOM 2099 C C . SER A 1 247 ? 82.391 -14.543 117.046 1.00 12.41 247 SER A C 1
ATOM 2100 O O . SER A 1 247 ? 82.963 -15.297 117.821 1.00 13.29 247 SER A O 1
ATOM 2103 N N . GLY A 1 248 ? 82.540 -13.207 117.128 1.00 12.47 248 GLY A N 1
ATOM 2104 C CA . GLY A 1 248 ? 83.459 -12.670 118.132 1.00 12.23 248 GLY A CA 1
ATOM 2105 C C . GLY A 1 248 ? 83.070 -12.960 119.588 1.00 12.55 248 GLY A C 1
ATOM 2106 O O . GLY A 1 248 ? 81.886 -13.104 119.916 1.00 13.16 248 GLY A O 1
ATOM 2107 N N . THR A 1 249 ? 84.079 -13.056 120.481 1.00 13.40 249 THR A N 1
ATOM 2108 C CA . THR A 1 249 ? 83.919 -13.446 121.878 1.00 13.28 249 THR A CA 1
ATOM 2109 C C . THR A 1 249 ? 83.936 -12.249 122.835 1.00 13.82 249 THR A C 1
ATOM 2110 O O . THR A 1 249 ? 83.511 -12.407 123.982 1.00 14.09 249 THR A O 1
ATOM 2114 N N . ILE A 1 250 ? 84.485 -11.090 122.407 1.00 13.35 250 ILE A N 1
ATOM 2115 C CA . ILE A 1 250 ? 84.504 -9.873 123.208 1.00 12.72 250 ILE A CA 1
ATOM 2116 C C . ILE A 1 250 ? 83.894 -8.748 122.379 1.00 12.19 250 ILE A C 1
ATOM 2117 O O . ILE A 1 250 ? 84.011 -8.747 121.156 1.00 12.19 250 ILE A O 1
ATOM 2122 N N . PHE A 1 251 ? 83.211 -7.817 123.077 1.00 12.85 251 PHE A N 1
ATOM 2123 C CA . PHE A 1 251 ? 82.748 -6.599 122.404 1.00 12.15 251 PHE A CA 1
ATOM 2124 C C . PHE A 1 251 ? 83.956 -5.696 122.166 1.00 11.47 251 PHE A C 1
ATOM 2125 O O . PHE A 1 251 ? 84.772 -5.479 123.074 1.00 12.44 251 PHE A O 1
ATOM 2133 N N . SER A 1 252 ? 84.054 -5.177 120.928 1.00 10.63 252 SER A N 1
ATOM 2134 C CA . SER A 1 252 ? 85.262 -4.462 120.524 1.00 10.76 252 SER A CA 1
ATOM 2135 C C . SER A 1 252 ? 84.828 -3.350 119.567 1.00 10.47 252 SER A C 1
ATOM 2136 O O . SER A 1 252 ? 84.177 -3.659 118.570 1.00 10.90 252 SER A O 1
ATOM 2139 N N . ILE A 1 253 ? 85.167 -2.090 119.896 1.00 10.44 253 ILE A N 1
ATOM 2140 C CA . ILE A 1 253 ? 84.884 -0.995 118.954 1.00 10.05 253 ILE A CA 1
ATOM 2141 C C . ILE A 1 253 ? 86.024 -0.888 117.936 1.00 10.45 253 ILE A C 1
ATOM 2142 O O . ILE A 1 253 ? 87.173 -0.675 118.357 1.00 9.82 253 ILE A O 1
ATOM 2147 N N . GLY A 1 254 ? 85.687 -0.964 116.639 1.00 9.59 254 GLY A N 1
ATOM 2148 C CA . GLY A 1 254 ? 86.681 -0.695 115.583 1.00 10.61 254 GLY A CA 1
ATOM 2149 C C . GLY A 1 254 ? 86.758 0.816 115.332 1.00 10.67 254 GLY A C 1
ATOM 2150 O O . GLY A 1 254 ? 86.016 1.365 114.512 1.00 11.72 254 GLY A O 1
ATOM 2151 N N . GLU A 1 255 ? 87.642 1.483 116.073 1.00 10.86 255 GLU A N 1
ATOM 2152 C CA . GLU A 1 255 ? 87.738 2.945 116.025 1.00 11.56 255 GLU A CA 1
ATOM 2153 C C . GLU A 1 255 ? 88.300 3.381 114.669 1.00 11.99 255 GLU A C 1
ATOM 2154 O O . GLU A 1 255 ? 89.322 2.872 114.223 1.00 12.14 255 GLU A O 1
ATOM 2160 N N . ALA A 1 256 ? 87.650 4.372 114.024 1.00 11.35 256 ALA A N 1
ATOM 2161 C CA . ALA A 1 256 ? 88.071 4.811 112.691 1.00 11.32 256 ALA A CA 1
ATOM 2162 C C . ALA A 1 256 ? 88.873 6.101 112.808 1.00 11.25 256 ALA A C 1
ATOM 2163 O O . ALA A 1 256 ? 88.269 7.168 112.870 1.00 13.15 256 ALA A O 1
ATOM 2165 N N . ASP A 1 257 ? 90.207 5.978 112.824 1.00 12.08 257 ASP A N 1
ATOM 2166 C CA . ASP A 1 257 ? 91.071 7.143 112.954 1.00 12.55 257 ASP A CA 1
ATOM 2167 C C . ASP A 1 257 ? 91.504 7.624 111.581 1.00 13.36 257 ASP A C 1
ATOM 2168 O O . ASP A 1 257 ? 91.828 6.830 110.705 1.00 13.45 257 ASP A O 1
ATOM 2173 N N . VAL A 1 258 ? 91.585 8.950 111.423 1.00 12.78 258 VAL A N 1
ATOM 2174 C CA . VAL A 1 258 ? 91.954 9.490 110.124 1.00 13.13 258 VAL A CA 1
ATOM 2175 C C . VAL A 1 258 ? 92.380 10.922 110.376 1.00 13.08 258 VAL A C 1
ATOM 2176 O O . VAL A 1 258 ? 91.789 11.587 111.232 1.00 13.36 258 VAL A O 1
ATOM 2180 N N . SER A 1 259 ? 93.363 11.368 109.599 1.00 12.84 259 SER A N 1
ATOM 2181 C CA . SER A 1 259 ? 93.810 12.752 109.741 1.00 13.01 259 SER A CA 1
ATOM 2182 C C . SER A 1 259 ? 92.987 13.660 108.835 1.00 14.21 259 SER A C 1
ATOM 2183 O O . SER A 1 259 ? 92.574 13.258 107.740 1.00 14.91 259 SER A O 1
ATOM 2186 N N . ILE A 1 260 ? 92.781 14.909 109.287 1.00 13.50 260 ILE A N 1
ATOM 2187 C CA . ILE A 1 260 ? 92.158 15.910 108.426 1.00 14.20 260 ILE A CA 1
ATOM 2188 C C . ILE A 1 260 ? 93.092 16.262 107.262 1.00 14.78 260 ILE A C 1
ATOM 2189 O O . ILE A 1 260 ? 92.624 16.802 106.252 1.00 15.35 260 ILE A O 1
ATOM 2194 N N . ARG A 1 261 ? 94.372 15.910 107.377 1.00 16.14 261 ARG A N 1
ATOM 2195 C CA . ARG A 1 261 ? 95.369 16.188 106.352 1.00 15.63 261 ARG A CA 1
ATOM 2196 C C . ARG A 1 261 ? 95.947 14.874 105.835 1.00 17.72 261 ARG A C 1
ATOM 2197 O O . ARG A 1 261 ? 95.681 13.789 106.380 1.00 16.95 261 ARG A O 1
ATOM 2205 N N . PRO A 1 262 ? 96.770 14.895 104.759 1.00 17.24 262 PRO A N 1
ATOM 2206 C CA . PRO A 1 262 ? 97.449 13.673 104.322 1.00 16.90 262 PRO A CA 1
ATOM 2207 C C . PRO A 1 262 ? 98.307 13.046 105.424 1.00 17.02 262 PRO A C 1
ATOM 2208 O O . PRO A 1 262 ? 98.288 11.828 105.618 1.00 19.23 262 PRO A O 1
ATOM 2212 N N . GLY A 1 263 ? 99.034 13.894 106.171 1.00 15.88 263 GLY A N 1
ATOM 2213 C CA . GLY A 1 263 ? 99.873 13.439 107.269 1.00 15.77 263 GLY A CA 1
ATOM 2214 C C . GLY A 1 263 ? 99.187 13.665 108.619 1.00 13.63 263 GLY A C 1
ATOM 2215 O O . GLY A 1 263 ? 98.227 14.429 108.708 1.00 13.79 263 GLY A O 1
ATOM 2216 N N . TRP A 1 264 ? 99.722 13.001 109.651 1.00 14.31 264 TRP A N 1
ATOM 2217 C CA . TRP A 1 264 ? 99.253 13.124 111.030 1.00 13.95 264 TRP A CA 1
ATOM 2218 C C . TRP A 1 264 ? 99.788 14.405 111.673 1.00 14.40 264 TRP A C 1
ATOM 2219 O O . TRP A 1 264 ? 99.112 15.009 112.499 1.00 13.01 264 TRP A O 1
ATOM 2230 N N . PHE A 1 265 ? 101.012 14.796 111.308 1.00 14.07 265 PHE A N 1
ATOM 2231 C CA . PHE A 1 265 ? 101.581 16.042 111.818 1.00 13.90 265 PHE A CA 1
ATOM 2232 C C . PHE A 1 265 ? 101.306 17.171 110.840 1.00 14.15 265 PHE A C 1
ATOM 2233 O O . PHE A 1 265 ? 100.942 16.922 109.696 1.00 15.30 265 PHE A O 1
ATOM 2241 N N . TYR A 1 266 ? 101.448 18.414 111.316 1.00 14.33 266 TYR A N 1
ATOM 2242 C CA . TYR A 1 266 ? 101.226 19.585 110.482 1.00 15.69 266 TYR A CA 1
ATOM 2243 C C . TYR A 1 266 ? 102.386 19.770 109.501 1.00 16.13 266 TYR A C 1
ATOM 2244 O O . TYR A 1 266 ? 103.550 19.721 109.892 1.00 17.90 266 TYR A O 1
ATOM 2253 N N . HIS A 1 267 ? 102.047 19.964 108.220 1.00 16.29 267 HIS A N 1
ATOM 2254 C CA . HIS A 1 267 ? 103.009 20.317 107.167 1.00 17.44 267 HIS A CA 1
ATOM 2255 C C . HIS A 1 267 ? 102.437 21.508 106.406 1.00 17.48 267 HIS A C 1
ATOM 2256 O O . HIS A 1 267 ? 101.283 21.481 105.982 1.00 17.08 267 HIS A O 1
ATOM 2263 N N . GLU A 1 268 ? 103.242 22.574 106.256 1.00 18.73 268 GLU A N 1
ATOM 2264 C CA . GLU A 1 268 ? 102.749 23.808 105.659 1.00 22.92 268 GLU A CA 1
ATOM 2265 C C . GLU A 1 268 ? 102.127 23.557 104.279 1.00 22.19 268 GLU A C 1
ATOM 2266 O O . GLU A 1 268 ? 101.140 24.195 103.921 1.00 23.80 268 GLU A O 1
ATOM 2272 N N . ASP A 1 269 ? 102.736 22.662 103.499 1.00 22.94 269 ASP A N 1
ATOM 2273 C CA . ASP A 1 269 ? 102.341 22.468 102.107 1.00 26.01 269 ASP A CA 1
ATOM 2274 C C . ASP A 1 269 ? 101.106 21.570 101.966 1.00 25.44 269 ASP A C 1
ATOM 2275 O O . ASP A 1 269 ? 100.649 21.310 100.851 1.00 28.59 269 ASP A O 1
ATOM 2280 N N . GLN A 1 270 ? 100.509 21.137 103.081 1.00 21.38 270 GLN A N 1
ATOM 2281 C CA . GLN A 1 270 ? 99.322 20.302 102.989 1.00 20.60 270 GLN A CA 1
ATOM 2282 C C . GLN A 1 270 ? 98.058 21.110 103.262 1.00 21.06 270 GLN A C 1
ATOM 2283 O O . GLN A 1 270 ? 98.067 22.118 103.972 1.00 22.53 270 GLN A O 1
ATOM 2289 N N . ASP A 1 271 ? 96.947 20.616 102.723 1.00 21.32 271 ASP A N 1
ATOM 2290 C CA . ASP A 1 271 ? 95.653 21.224 102.953 1.00 21.61 271 ASP A CA 1
ATOM 2291 C C . ASP A 1 271 ? 94.729 20.228 103.642 1.00 20.24 271 ASP A C 1
ATOM 2292 O O . ASP A 1 271 ? 94.858 19.019 103.409 1.00 23.15 271 ASP A O 1
ATOM 2297 N N . PRO A 1 272 ? 93.731 20.690 104.428 1.00 18.99 272 PRO A N 1
ATOM 2298 C CA . PRO A 1 272 ? 92.728 19.793 105.006 1.00 18.22 272 PRO A CA 1
ATOM 2299 C C . PRO A 1 272 ? 91.808 19.220 103.934 1.00 18.63 272 PRO A C 1
ATOM 2300 O O . PRO A 1 272 ? 91.626 19.811 102.864 1.00 18.93 272 PRO A O 1
ATOM 2304 N N . LYS A 1 273 ? 91.202 18.076 104.264 1.00 16.86 273 LYS A N 1
ATOM 2305 C CA . LYS A 1 273 ? 90.196 17.457 103.421 1.00 17.35 273 LYS A CA 1
ATOM 2306 C C . LYS A 1 273 ? 89.040 18.414 103.152 1.00 17.15 273 LYS A C 1
ATOM 2307 O O . LYS A 1 273 ? 88.667 19.249 103.977 1.00 18.76 273 LYS A O 1
ATOM 2313 N N . SER A 1 274 ? 88.386 18.261 101.989 1.00 17.76 274 SER A N 1
ATOM 2314 C CA . SER A 1 274 ? 87.178 19.030 101.719 1.00 18.76 274 SER A CA 1
ATOM 2315 C C . SER A 1 274 ? 86.017 18.616 102.627 1.00 17.04 274 SER A C 1
ATOM 2316 O O . SER A 1 274 ? 86.005 17.503 103.192 1.00 17.88 274 SER A O 1
ATOM 2319 N N . LEU A 1 275 ? 84.996 19.473 102.698 1.00 18.06 275 LEU A N 1
ATOM 2320 C CA . LEU A 1 275 ? 83.769 19.093 103.378 1.00 17.81 275 LEU A CA 1
ATOM 2321 C C . LEU A 1 275 ? 83.217 17.792 102.785 1.00 19.75 275 LEU A C 1
ATOM 2322 O O . LEU A 1 275 ? 82.808 16.909 103.522 1.00 18.97 275 LEU A O 1
ATOM 2327 N N A GLU A 1 276 ? 83.187 17.703 101.448 0.50 20.91 276 GLU A N 1
ATOM 2328 N N B GLU A 1 276 ? 83.205 17.705 101.456 0.50 19.78 276 GLU A N 1
ATOM 2329 C CA A GLU A 1 276 ? 82.674 16.533 100.747 0.50 20.63 276 GLU A CA 1
ATOM 2330 C CA B GLU A 1 276 ? 82.649 16.552 100.770 0.50 18.80 276 GLU A CA 1
ATOM 2331 C C A GLU A 1 276 ? 83.388 15.279 101.254 0.50 19.59 276 GLU A C 1
ATOM 2332 C C B GLU A 1 276 ? 83.389 15.279 101.208 0.50 18.56 276 GLU A C 1
ATOM 2333 O O A GLU A 1 276 ? 82.750 14.263 101.548 0.50 18.40 276 GLU A O 1
ATOM 2334 O O B GLU A 1 276 ? 82.764 14.242 101.451 0.50 17.44 276 GLU A O 1
ATOM 2345 N N . GLU A 1 277 ? 84.715 15.371 101.351 1.00 17.79 277 GLU A N 1
ATOM 2346 C CA . GLU A 1 277 ? 85.533 14.237 101.781 1.00 18.63 277 GLU A CA 1
ATOM 2347 C C . GLU A 1 277 ? 85.192 13.872 103.231 1.00 18.03 277 GLU A C 1
ATOM 2348 O O . GLU A 1 277 ? 85.047 12.682 103.558 1.00 15.88 277 GLU A O 1
ATOM 2354 N N . LEU A 1 278 ? 85.022 14.882 104.098 1.00 16.38 278 LEU A N 1
ATOM 2355 C CA . LEU A 1 278 ? 84.730 14.555 105.489 1.00 15.63 278 LEU A CA 1
ATOM 2356 C C . LEU A 1 278 ? 83.356 13.921 105.622 1.00 16.61 278 LEU A C 1
ATOM 2357 O O . LEU A 1 278 ? 83.132 13.092 106.507 1.00 15.39 278 LEU A O 1
ATOM 2362 N N . VAL A 1 279 ? 82.408 14.356 104.775 1.00 17.03 279 VAL A N 1
ATOM 2363 C CA . VAL A 1 279 ? 81.060 13.819 104.806 1.00 16.34 279 VAL A CA 1
ATOM 2364 C C . VAL A 1 279 ? 81.082 12.345 104.406 1.00 15.57 279 VAL A C 1
ATOM 2365 O O . VAL A 1 279 ? 80.396 11.544 105.037 1.00 16.35 279 VAL A O 1
ATOM 2369 N N . GLU A 1 280 ? 81.884 11.973 103.397 1.00 15.96 280 GLU A N 1
ATOM 2370 C CA . GLU A 1 280 ? 82.004 10.566 103.022 1.00 16.74 280 GLU A CA 1
ATOM 2371 C C . GLU A 1 280 ? 82.560 9.752 104.188 1.00 17.19 280 GLU A C 1
ATOM 2372 O O . GLU A 1 280 ? 82.006 8.691 104.515 1.00 16.95 280 GLU A O 1
ATOM 2378 N N . ILE A 1 281 ? 83.633 10.274 104.814 1.00 14.77 281 ILE A N 1
ATOM 2379 C CA . ILE A 1 281 ? 84.201 9.623 105.990 1.00 14.15 281 ILE A CA 1
ATOM 2380 C C . ILE A 1 281 ? 83.118 9.438 107.058 1.00 15.03 281 ILE A C 1
ATOM 2381 O O . ILE A 1 281 ? 83.015 8.370 107.675 1.00 15.21 281 ILE A O 1
ATOM 2386 N N . TYR A 1 282 ? 82.335 10.497 107.322 1.00 13.72 282 TYR A N 1
ATOM 2387 C CA . TYR A 1 282 ? 81.336 10.457 108.374 1.00 13.63 282 TYR A CA 1
ATOM 2388 C C . TYR A 1 282 ? 80.341 9.321 108.121 1.00 14.30 282 TYR A C 1
ATOM 2389 O O . TYR A 1 282 ? 80.058 8.521 109.022 1.00 14.29 282 TYR A O 1
ATOM 2398 N N . PHE A 1 283 ? 79.844 9.216 106.877 1.00 14.47 283 PHE A N 1
ATOM 2399 C CA . PHE A 1 283 ? 78.852 8.181 106.614 1.00 14.67 283 PHE A CA 1
ATOM 2400 C C . PHE A 1 283 ? 79.443 6.773 106.699 1.00 14.29 283 PHE A C 1
ATOM 2401 O O . PHE A 1 283 ? 78.674 5.818 106.909 1.00 14.26 283 PHE A O 1
ATOM 2409 N N . HIS A 1 284 ? 80.760 6.643 106.484 1.00 14.45 284 HIS A N 1
ATOM 2410 C CA . HIS A 1 284 ? 81.397 5.322 106.499 1.00 15.99 284 HIS A CA 1
ATOM 2411 C C . HIS A 1 284 ? 82.022 4.985 107.852 1.00 14.67 284 HIS A C 1
ATOM 2412 O O . HIS A 1 284 ? 82.626 3.906 107.981 1.00 14.72 284 HIS A O 1
ATOM 2419 N N . SER A 1 285 ? 81.821 5.855 108.867 1.00 13.15 285 SER A N 1
ATOM 2420 C CA . SER A 1 285 ? 82.392 5.615 110.182 1.00 12.43 285 SER A CA 1
ATOM 2421 C C . SER A 1 285 ? 81.244 5.676 111.187 1.00 13.54 285 SER A C 1
ATOM 2422 O O . SER A 1 285 ? 80.605 4.677 111.507 1.00 12.11 285 SER A O 1
ATOM 2425 N N . VAL A 1 286 ? 80.843 6.890 111.557 1.00 12.83 286 VAL A N 1
ATOM 2426 C CA . VAL A 1 286 ? 79.706 7.083 112.442 1.00 12.29 286 VAL A CA 1
ATOM 2427 C C . VAL A 1 286 ? 78.460 6.461 111.807 1.00 12.25 286 VAL A C 1
ATOM 2428 O O . VAL A 1 286 ? 77.652 5.854 112.514 1.00 13.18 286 VAL A O 1
ATOM 2432 N N . GLY A 1 287 ? 78.310 6.635 110.488 1.00 13.03 287 GLY A N 1
ATOM 2433 C CA . GLY A 1 287 ? 77.166 6.076 109.771 1.00 12.97 287 GLY A CA 1
ATOM 2434 C C . GLY A 1 287 ? 77.219 4.551 109.616 1.00 13.41 287 GLY A C 1
ATOM 2435 O O . GLY A 1 287 ? 76.249 3.980 109.130 1.00 14.01 287 GLY A O 1
ATOM 2436 N N . ARG A 1 288 ? 78.287 3.908 110.084 1.00 12.48 288 ARG A N 1
ATOM 2437 C CA . ARG A 1 288 ? 78.335 2.441 110.101 1.00 12.65 288 ARG A CA 1
ATOM 2438 C C . ARG A 1 288 ? 78.452 1.927 111.532 1.00 12.39 288 ARG A C 1
ATOM 2439 O O . ARG A 1 288 ? 78.711 0.729 111.764 1.00 14.52 288 ARG A O 1
ATOM 2447 N N . GLY A 1 289 ? 78.219 2.807 112.502 1.00 11.88 289 GLY A N 1
ATOM 2448 C CA . GLY A 1 289 ? 78.089 2.344 113.879 1.00 11.52 289 GLY A CA 1
ATOM 2449 C C . GLY A 1 289 ? 79.411 2.381 114.655 1.00 11.73 289 GLY A C 1
ATOM 2450 O O . GLY A 1 289 ? 79.515 1.737 115.697 1.00 11.66 289 GLY A O 1
ATOM 2451 N N . THR A 1 290 ? 80.362 3.203 114.212 1.00 11.26 290 THR A N 1
ATOM 2452 C CA . THR A 1 290 ? 81.600 3.278 114.993 1.00 11.94 290 THR A CA 1
ATOM 2453 C C . THR A 1 290 ? 82.069 4.731 115.098 1.00 12.02 290 THR A C 1
ATOM 2454 O O . THR A 1 290 ? 81.788 5.531 114.216 1.00 12.40 290 THR A O 1
ATOM 2458 N N . PRO A 1 291 ? 82.853 5.097 116.137 1.00 12.02 291 PRO A N 1
ATOM 2459 C CA . PRO A 1 291 ? 83.314 6.472 116.265 1.00 12.22 291 PRO A CA 1
ATOM 2460 C C . PRO A 1 291 ? 84.353 6.872 115.232 1.00 12.20 291 PRO A C 1
ATOM 2461 O O . PRO A 1 291 ? 85.160 6.065 114.757 1.00 13.29 291 PRO A O 1
ATOM 2465 N N . LEU A 1 292 ? 84.297 8.181 114.905 1.00 12.04 292 LEU A N 1
ATOM 2466 C CA . LEU A 1 292 ? 85.292 8.824 114.071 1.00 11.95 292 LEU A CA 1
ATOM 2467 C C . LEU A 1 292 ? 86.271 9.546 114.982 1.00 11.85 292 LEU A C 1
ATOM 2468 O O . LEU A 1 292 ? 85.794 10.296 115.843 1.00 12.33 292 LEU A O 1
ATOM 2473 N N . LEU A 1 293 ? 87.569 9.198 114.839 1.00 10.77 293 LEU A N 1
ATOM 2474 C CA . LEU A 1 293 ? 88.652 9.869 115.555 1.00 10.83 293 LEU A CA 1
ATOM 2475 C C . LEU A 1 293 ? 89.459 10.663 114.533 1.00 11.57 293 LEU A C 1
ATOM 2476 O O . LEU A 1 293 ? 90.266 10.106 113.786 1.00 11.80 293 LEU A O 1
ATOM 2481 N N . LEU A 1 294 ? 89.170 11.984 114.494 1.00 12.22 294 LEU A N 1
ATOM 2482 C CA . LEU A 1 294 ? 89.702 12.850 113.447 1.00 11.73 294 LEU A CA 1
ATOM 2483 C C . LEU A 1 294 ? 90.881 13.636 114.003 1.00 11.24 294 LEU A C 1
ATOM 2484 O O . LEU A 1 294 ? 90.736 14.320 114.999 1.00 12.24 294 LEU A O 1
ATOM 2489 N N . ASN A 1 295 ? 92.032 13.504 113.349 1.00 11.49 295 ASN A N 1
ATOM 2490 C CA . ASN A 1 295 ? 93.264 14.149 113.798 1.00 12.25 295 ASN A CA 1
ATOM 2491 C C . ASN A 1 295 ? 93.388 15.566 113.238 1.00 12.64 295 ASN A C 1
ATOM 2492 O O . ASN A 1 295 ? 93.245 15.768 112.036 1.00 13.56 295 ASN A O 1
ATOM 2497 N N . ILE A 1 296 ? 93.663 16.534 114.131 1.00 12.68 296 ILE A N 1
ATOM 2498 C CA . ILE A 1 296 ? 93.844 17.941 113.763 1.00 13.80 296 ILE A CA 1
ATOM 2499 C C . ILE A 1 296 ? 95.207 18.343 114.325 1.00 13.96 296 ILE A C 1
ATOM 2500 O O . ILE A 1 296 ? 95.358 18.391 115.553 1.00 14.39 296 ILE A O 1
ATOM 2505 N N . PRO A 1 297 ? 96.230 18.578 113.467 1.00 13.63 297 PRO A N 1
ATOM 2506 C CA . PRO A 1 297 ? 97.595 18.827 113.941 1.00 13.63 297 PRO A CA 1
ATOM 2507 C C . PRO A 1 297 ? 97.916 20.305 114.104 1.00 14.84 297 PRO A C 1
ATOM 2508 O O . PRO A 1 297 ? 97.878 21.072 113.151 1.00 15.03 297 PRO A O 1
ATOM 2512 N N . PRO A 1 298 ? 98.245 20.758 115.332 1.00 13.59 298 PRO A N 1
ATOM 2513 C CA . PRO A 1 298 ? 98.694 22.141 115.505 1.00 13.81 298 PRO A CA 1
ATOM 2514 C C . PRO A 1 298 ? 99.983 22.389 114.722 1.00 13.82 298 PRO A C 1
ATOM 2515 O O . PRO A 1 298 ? 100.807 21.486 114.502 1.00 14.25 298 PRO A O 1
ATOM 2519 N N . ASN A 1 299 ? 100.162 23.669 114.345 1.00 13.42 299 ASN A N 1
ATOM 2520 C CA . ASN A 1 299 ? 101.274 24.138 113.530 1.00 14.32 299 ASN A CA 1
ATOM 2521 C C . ASN A 1 299 ? 102.470 24.479 114.419 1.00 14.80 299 ASN A C 1
ATOM 2522 O O . ASN A 1 299 ? 102.461 24.222 115.616 1.00 14.50 299 ASN A O 1
ATOM 2527 N N . GLN A 1 300 ? 103.516 25.059 113.817 1.00 15.22 300 GLN A N 1
ATOM 2528 C CA . GLN A 1 300 ? 104.744 25.310 114.549 1.00 17.01 300 GLN A CA 1
ATOM 2529 C C . GLN A 1 300 ? 104.578 26.448 115.553 1.00 15.68 300 GLN A C 1
ATOM 2530 O O . GLN A 1 300 ? 105.386 26.583 116.473 1.00 17.01 300 GLN A O 1
ATOM 2536 N N . ALA A 1 301 ? 103.513 27.229 115.409 1.00 15.24 301 ALA A N 1
ATOM 2537 C CA . ALA A 1 301 ? 103.196 28.241 116.400 1.00 14.84 301 ALA A CA 1
ATOM 2538 C C . ALA A 1 301 ? 102.480 27.638 117.604 1.00 16.33 301 ALA A C 1
ATOM 2539 O O . ALA A 1 301 ? 102.349 28.307 118.629 1.00 17.11 301 ALA A O 1
ATOM 2541 N N . GLY A 1 302 ? 101.981 26.397 117.455 1.00 14.72 302 GLY A N 1
ATOM 2542 C CA . GLY A 1 302 ? 101.166 25.772 118.482 1.00 14.09 302 GLY A CA 1
ATOM 2543 C C . GLY A 1 302 ? 99.676 26.081 118.368 1.00 13.77 302 GLY A C 1
ATOM 2544 O O . GLY A 1 302 ? 98.973 26.004 119.381 1.00 14.86 302 GLY A O 1
ATOM 2545 N N . LEU A 1 303 ? 99.212 26.368 117.132 1.00 13.36 303 LEU A N 1
ATOM 2546 C CA . LEU A 1 303 ? 97.816 26.728 116.886 1.00 13.30 303 LEU A CA 1
ATOM 2547 C C . LEU A 1 303 ? 97.256 25.815 115.792 1.00 13.44 303 LEU A C 1
ATOM 2548 O O . LEU A 1 303 ? 98.006 25.353 114.943 1.00 14.52 303 LEU A O 1
ATOM 2553 N N . PHE A 1 304 ? 95.949 25.568 115.810 1.00 14.84 304 PHE A N 1
ATOM 2554 C CA . PHE A 1 304 ? 95.346 24.853 114.681 1.00 14.10 304 PHE A CA 1
ATOM 2555 C C . PHE A 1 304 ? 95.384 25.791 113.475 1.00 16.07 304 PHE A C 1
ATOM 2556 O O . PHE A 1 304 ? 95.243 27.016 113.614 1.00 18.13 304 PHE A O 1
ATOM 2564 N N . ASP A 1 305 ? 95.537 25.207 112.285 1.00 16.04 305 ASP A N 1
ATOM 2565 C CA . ASP A 1 305 ? 95.568 25.971 111.039 1.00 16.58 305 ASP A CA 1
ATOM 2566 C C . ASP A 1 305 ? 94.210 26.617 110.777 1.00 16.74 305 ASP A C 1
ATOM 2567 O O . ASP A 1 305 ? 93.169 26.010 111.033 1.00 15.83 305 ASP A O 1
ATOM 2572 N N . ALA A 1 306 ? 94.209 27.858 110.232 1.00 15.28 306 ALA A N 1
ATOM 2573 C CA . ALA A 1 306 ? 92.979 28.599 109.999 1.00 16.62 306 ALA A CA 1
ATOM 2574 C C . ALA A 1 306 ? 91.985 27.833 109.117 1.00 15.73 306 ALA A C 1
ATOM 2575 O O . ALA A 1 306 ? 90.776 27.913 109.366 1.00 17.01 306 ALA A O 1
ATOM 2577 N N . LYS A 1 307 ? 92.509 27.149 108.080 1.00 17.37 307 LYS A N 1
ATOM 2578 C CA . LYS A 1 307 ? 91.671 26.437 107.116 1.00 18.70 307 LYS A CA 1
ATOM 2579 C C . LYS A 1 307 ? 91.044 25.224 107.808 1.00 17.21 307 LYS A C 1
ATOM 2580 O O . LYS A 1 307 ? 89.839 25.005 107.679 1.00 17.31 307 LYS A O 1
ATOM 2586 N N . ASP A 1 308 ? 91.853 24.542 108.638 1.00 16.73 308 ASP A N 1
ATOM 2587 C CA . ASP A 1 308 ? 91.330 23.389 109.370 1.00 15.83 308 ASP A CA 1
ATOM 2588 C C . ASP A 1 308 ? 90.192 23.807 110.292 1.00 15.23 308 ASP A C 1
ATOM 2589 O O . ASP A 1 308 ? 89.190 23.113 110.420 1.00 16.32 308 ASP A O 1
ATOM 2594 N N . ILE A 1 309 ? 90.368 24.933 111.015 1.00 14.26 309 ILE A N 1
ATOM 2595 C CA . ILE A 1 309 ? 89.328 25.415 111.890 1.00 14.60 309 ILE A CA 1
ATOM 2596 C C . ILE A 1 309 ? 88.042 25.700 111.101 1.00 15.00 309 ILE A C 1
ATOM 2597 O O . ILE A 1 309 ? 86.951 25.294 111.510 1.00 15.11 309 ILE A O 1
ATOM 2602 N N . GLU A 1 310 ? 88.166 26.429 109.977 1.00 16.45 310 GLU A N 1
ATOM 2603 C CA . GLU A 1 310 ? 87.001 26.750 109.168 1.00 18.40 310 GLU A CA 1
ATOM 2604 C C . GLU A 1 310 ? 86.271 25.459 108.772 1.00 17.84 310 GLU A C 1
ATOM 2605 O O . GLU A 1 310 ? 85.040 25.389 108.866 1.00 18.87 310 GLU A O 1
ATOM 2611 N N . ARG A 1 311 ? 87.060 24.454 108.393 1.00 17.69 311 ARG A N 1
ATOM 2612 C CA . ARG A 1 311 ? 86.540 23.184 107.898 1.00 18.24 311 ARG A CA 1
ATOM 2613 C C . ARG A 1 311 ? 85.802 22.436 109.015 1.00 18.19 311 ARG A C 1
ATOM 2614 O O . ARG A 1 311 ? 84.754 21.825 108.784 1.00 16.75 311 ARG A O 1
ATOM 2622 N N . LEU A 1 312 ? 86.313 22.515 110.257 1.00 16.33 312 LEU A N 1
ATOM 2623 C CA . LEU A 1 312 ? 85.591 21.876 111.351 1.00 15.91 312 LEU A CA 1
ATOM 2624 C C . LEU A 1 312 ? 84.226 22.515 111.621 1.00 16.34 312 LEU A C 1
ATOM 2625 O O . LEU A 1 312 ? 83.275 21.807 111.940 1.00 15.74 312 LEU A O 1
ATOM 2630 N N . TYR A 1 313 ? 84.129 23.864 111.541 1.00 15.91 313 TYR A N 1
ATOM 2631 C CA . TYR A 1 313 ? 82.841 24.510 111.718 1.00 15.15 313 TYR A CA 1
ATOM 2632 C C . TYR A 1 313 ? 81.901 24.129 110.565 1.00 14.40 313 TYR A C 1
ATOM 2633 O O . TYR A 1 313 ? 80.731 23.880 110.810 1.00 15.46 313 TYR A O 1
ATOM 2642 N N . GLU A 1 314 ? 82.451 24.015 109.361 1.00 16.35 314 GLU A N 1
ATOM 2643 C CA . GLU A 1 314 ? 81.627 23.677 108.197 1.00 16.60 314 GLU A CA 1
ATOM 2644 C C . GLU A 1 314 ? 81.079 22.260 108.384 1.00 16.71 314 GLU A C 1
ATOM 2645 O O . GLU A 1 314 ? 79.927 21.992 108.071 1.00 16.58 314 GLU A O 1
ATOM 2651 N N . PHE A 1 315 ? 81.906 21.377 108.953 1.00 17.63 315 PHE A N 1
ATOM 2652 C CA . PHE A 1 315 ? 81.497 19.986 109.144 1.00 16.20 315 PHE A CA 1
ATOM 2653 C C . PHE A 1 315 ? 80.409 19.914 110.216 1.00 15.88 315 PHE A C 1
ATOM 2654 O O . PHE A 1 315 ? 79.419 19.188 110.090 1.00 15.33 315 PHE A O 1
ATOM 2662 N N . ALA A 1 316 ? 80.587 20.691 111.302 1.00 16.81 316 ALA A N 1
ATOM 2663 C CA . ALA A 1 316 ? 79.597 20.736 112.357 1.00 16.27 316 ALA A CA 1
ATOM 2664 C C . ALA A 1 316 ? 78.264 21.260 111.820 1.00 17.95 316 ALA A C 1
ATOM 2665 O O . ALA A 1 316 ? 77.209 20.741 112.175 1.00 17.40 316 ALA A O 1
ATOM 2667 N N . THR A 1 317 ? 78.324 22.300 110.975 1.00 18.09 317 THR A N 1
ATOM 2668 C CA . THR A 1 317 ? 77.099 22.864 110.420 1.00 18.26 317 THR A CA 1
ATOM 2669 C C . THR A 1 317 ? 76.372 21.797 109.597 1.00 18.05 317 THR A C 1
ATOM 2670 O O . THR A 1 317 ? 75.159 21.611 109.755 1.00 20.05 317 THR A O 1
ATOM 2674 N N . TYR A 1 318 ? 77.139 21.084 108.761 1.00 17.33 318 TYR A N 1
ATOM 2675 C CA . TYR A 1 318 ? 76.597 20.013 107.924 1.00 17.39 318 TYR A CA 1
ATOM 2676 C C . TYR A 1 318 ? 75.799 19.034 108.792 1.00 18.79 318 TYR A C 1
ATOM 2677 O O . TYR A 1 318 ? 74.674 18.671 108.461 1.00 20.15 318 TYR A O 1
ATOM 2686 N N . ARG A 1 319 ? 76.419 18.543 109.879 1.00 18.36 319 ARG A N 1
ATOM 2687 C CA . ARG A 1 319 ? 75.763 17.540 110.704 1.00 19.14 319 ARG A CA 1
ATOM 2688 C C . ARG A 1 319 ? 74.533 18.131 111.376 1.00 19.73 319 ARG A C 1
ATOM 2689 O O . ARG A 1 319 ? 73.491 17.483 111.492 1.00 19.13 319 ARG A O 1
ATOM 2697 N N . ASN A 1 320 ? 74.663 19.383 111.842 1.00 19.44 320 ASN A N 1
ATOM 2698 C CA . ASN A 1 320 ? 73.561 19.976 112.576 1.00 21.66 320 ASN A CA 1
ATOM 2699 C C . ASN A 1 320 ? 72.356 20.095 111.636 1.00 20.79 320 ASN A C 1
ATOM 2700 O O . ASN A 1 320 ? 71.233 19.835 112.050 1.00 22.48 320 ASN A O 1
ATOM 2705 N N . GLU A 1 321 ? 72.621 20.441 110.373 1.00 22.00 321 GLU A N 1
ATOM 2706 C CA . GLU A 1 321 ? 71.562 20.575 109.375 1.00 23.85 321 GLU A CA 1
ATOM 2707 C C . GLU A 1 321 ? 70.973 19.207 109.020 1.00 23.54 321 GLU A C 1
ATOM 2708 O O . GLU A 1 321 ? 69.751 19.072 108.901 1.00 24.63 321 GLU A O 1
ATOM 2714 N N . LEU A 1 322 ? 71.833 18.187 108.861 1.00 20.50 322 LEU A N 1
ATOM 2715 C CA . LEU A 1 322 ? 71.357 16.847 108.516 1.00 20.13 322 LEU A CA 1
ATOM 2716 C C . LEU A 1 322 ? 70.281 16.399 109.498 1.00 19.74 322 LEU A C 1
ATOM 2717 O O . LEU A 1 322 ? 69.252 15.828 109.115 1.00 20.07 322 LEU A O 1
ATOM 2722 N N . TYR A 1 323 ? 70.564 16.576 110.796 1.00 18.86 323 TYR A N 1
ATOM 2723 C CA . TYR A 1 323 ? 69.745 16.002 111.842 1.00 20.05 323 TYR A CA 1
ATOM 2724 C C . TYR A 1 323 ? 68.650 16.962 112.309 1.00 20.49 323 TYR A C 1
ATOM 2725 O O . TYR A 1 323 ? 67.912 16.638 113.227 1.00 24.81 323 TYR A O 1
ATOM 2734 N N . LYS A 1 324 ? 68.516 18.120 111.648 1.00 23.25 324 LYS A N 1
ATOM 2735 C CA . LYS A 1 324 ? 67.593 19.170 112.069 1.00 26.35 324 LYS A CA 1
ATOM 2736 C C . LYS A 1 324 ? 66.166 18.621 112.191 1.00 25.03 324 LYS A C 1
ATOM 2737 O O . LYS A 1 324 ? 65.459 18.897 113.159 1.00 27.38 324 LYS A O 1
ATOM 2743 N N . GLU A 1 325 ? 65.745 17.805 111.219 1.00 23.55 325 GLU A N 1
ATOM 2744 C CA . GLU A 1 325 ? 64.408 17.240 111.284 1.00 23.68 325 GLU A CA 1
ATOM 2745 C C . GLU A 1 325 ? 64.413 15.753 110.944 1.00 21.22 325 GLU A C 1
ATOM 2746 O O . GLU A 1 325 ? 64.784 15.360 109.839 1.00 24.16 325 GLU A O 1
ATOM 2752 N N . ASP A 1 326 ? 63.943 14.976 111.913 1.00 21.06 326 ASP A N 1
ATOM 2753 C CA . ASP A 1 326 ? 63.616 13.574 111.713 1.00 19.97 326 ASP A CA 1
ATOM 2754 C C . ASP A 1 326 ? 62.214 13.489 111.108 1.00 20.21 326 ASP A C 1
ATOM 2755 O O . ASP A 1 326 ? 61.214 13.625 111.832 1.00 20.28 326 ASP A O 1
ATOM 2760 N N . LEU A 1 327 ? 62.174 13.185 109.810 1.00 19.93 327 LEU A N 1
ATOM 2761 C CA . LEU A 1 327 ? 60.939 13.169 109.034 1.00 21.32 327 LEU A CA 1
ATOM 2762 C C . LEU A 1 327 ? 60.093 11.948 109.373 1.00 22.49 327 LEU A C 1
ATOM 2763 O O . LEU A 1 327 ? 58.942 11.831 108.930 1.00 24.95 327 LEU A O 1
ATOM 2768 N N . ALA A 1 328 ? 60.659 11.015 110.154 1.00 21.49 328 ALA A N 1
ATOM 2769 C CA . ALA A 1 328 ? 59.918 9.828 110.529 1.00 19.53 328 ALA A CA 1
ATOM 2770 C C . ALA A 1 328 ? 59.233 9.977 111.888 1.00 20.49 328 ALA A C 1
ATOM 2771 O O . ALA A 1 328 ? 58.435 9.122 112.245 1.00 21.69 328 ALA A O 1
ATOM 2773 N N . LEU A 1 329 ? 59.515 11.053 112.640 1.00 23.57 329 LEU A N 1
ATOM 2774 C CA . LEU A 1 329 ? 58.970 11.156 113.990 1.00 28.13 329 LEU A CA 1
ATOM 2775 C C . LEU A 1 329 ? 57.447 11.072 113.942 1.00 28.43 329 LEU A C 1
ATOM 2776 O O . LEU A 1 329 ? 56.811 11.802 113.194 1.00 33.16 329 LEU A O 1
ATOM 2781 N N . GLY A 1 330 ? 56.862 10.180 114.738 1.00 30.27 330 GLY A N 1
ATOM 2782 C CA . GLY A 1 330 ? 55.417 10.041 114.824 1.00 30.58 330 GLY A CA 1
ATOM 2783 C C . GLY A 1 330 ? 54.785 9.283 113.658 1.00 31.99 330 GLY A C 1
ATOM 2784 O O . GLY A 1 330 ? 53.574 9.090 113.631 1.00 31.67 330 GLY A O 1
ATOM 2785 N N . ALA A 1 331 ? 55.588 8.837 112.683 1.00 30.31 331 ALA A N 1
ATOM 2786 C CA . ALA A 1 331 ? 55.053 7.966 111.644 1.00 26.82 331 ALA A CA 1
ATOM 2787 C C . ALA A 1 331 ? 54.407 6.717 112.251 1.00 28.41 331 ALA A C 1
ATOM 2788 O O . ALA A 1 331 ? 54.869 6.185 113.261 1.00 29.11 331 ALA A O 1
ATOM 2790 N N . GLU A 1 332 ? 53.346 6.233 111.598 1.00 28.83 332 GLU A N 1
ATOM 2791 C CA . GLU A 1 332 ? 52.673 4.999 111.971 1.00 31.82 332 GLU A CA 1
ATOM 2792 C C . GLU A 1 332 ? 53.501 3.816 111.472 1.00 28.81 332 GLU A C 1
ATOM 2793 O O . GLU A 1 332 ? 53.841 3.771 110.300 1.00 26.67 332 GLU A O 1
ATOM 2799 N N . VAL A 1 333 ? 53.785 2.854 112.356 1.00 25.85 333 VAL A N 1
ATOM 2800 C CA . VAL A 1 333 ? 54.572 1.687 111.975 1.00 24.93 333 VAL A CA 1
ATOM 2801 C C . VAL A 1 333 ? 53.744 0.416 112.145 1.00 24.52 333 VAL A C 1
ATOM 2802 O O . VAL A 1 333 ? 53.162 0.185 113.201 1.00 28.57 333 VAL A O 1
ATOM 2806 N N . SER A 1 334 ? 53.730 -0.448 111.126 1.00 23.49 334 SER A N 1
ATOM 2807 C CA . SER A 1 334 ? 53.059 -1.735 111.239 1.00 23.17 334 SER A CA 1
ATOM 2808 C C . SER A 1 334 ? 54.047 -2.852 110.940 1.00 22.79 334 SER A C 1
ATOM 2809 O O . SER A 1 334 ? 55.057 -2.643 110.265 1.00 24.90 334 SER A O 1
ATOM 2812 N N . GLY A 1 335 ? 53.661 -4.041 111.381 1.00 21.59 335 GLY A N 1
ATOM 2813 C CA . GLY A 1 335 ? 54.494 -5.213 111.254 1.00 20.40 335 GLY A CA 1
ATOM 2814 C C . GLY A 1 335 ? 54.412 -6.006 112.539 1.00 20.11 335 GLY A C 1
ATOM 2815 O O . GLY A 1 335 ? 53.655 -5.665 113.460 1.00 21.34 335 GLY A O 1
ATOM 2816 N N . PRO A 1 336 ? 55.154 -7.118 112.631 1.00 19.84 336 PRO A N 1
ATOM 2817 C CA . PRO A 1 336 ? 55.062 -7.974 113.805 1.00 19.84 336 PRO A CA 1
ATOM 2818 C C . PRO A 1 336 ? 55.775 -7.321 114.984 1.00 19.58 336 PRO A C 1
ATOM 2819 O O . PRO A 1 336 ? 56.716 -6.531 114.804 1.00 19.23 336 PRO A O 1
ATOM 2823 N N . ALA A 1 337 ? 55.315 -7.636 116.193 1.00 17.40 337 ALA A N 1
ATOM 2824 C CA . ALA A 1 337 ? 55.965 -7.138 117.392 1.00 19.25 337 ALA A CA 1
ATOM 2825 C C . ALA A 1 337 ? 55.741 -8.116 118.536 1.00 19.58 337 ALA A C 1
ATOM 2826 O O . ALA A 1 337 ? 54.668 -8.702 118.672 1.00 20.64 337 ALA A O 1
ATOM 2828 N N . LEU A 1 338 ? 56.763 -8.248 119.377 1.00 18.61 338 LEU A N 1
ATOM 2829 C CA . LEU A 1 338 ? 56.808 -9.295 120.378 1.00 21.64 338 LEU A CA 1
ATOM 2830 C C . LEU A 1 338 ? 55.657 -9.124 121.370 1.00 20.82 338 LEU A C 1
ATOM 2831 O O . LEU A 1 338 ? 55.056 -10.114 121.791 1.00 21.30 338 LEU A O 1
ATOM 2836 N N . SER A 1 339 ? 55.407 -7.865 121.746 1.00 20.86 339 SER A N 1
ATOM 2837 C CA . SER A 1 339 ? 54.465 -7.505 122.805 1.00 20.60 339 SER A CA 1
ATOM 2838 C C . SER A 1 339 ? 54.236 -5.997 122.771 1.00 19.51 339 SER A C 1
ATOM 2839 O O . SER A 1 339 ? 54.914 -5.264 122.068 1.00 20.31 339 SER A O 1
ATOM 2842 N N . ALA A 1 340 ? 53.259 -5.509 123.558 1.00 19.36 340 ALA A N 1
ATOM 2843 C CA . ALA A 1 340 ? 53.047 -4.080 123.713 1.00 20.03 340 ALA A CA 1
ATOM 2844 C C . ALA A 1 340 ? 54.297 -3.357 124.213 1.00 19.40 340 ALA A C 1
ATOM 2845 O O . ALA A 1 340 ? 54.525 -2.202 123.868 1.00 22.04 340 ALA A O 1
ATOM 2847 N N . ASP A 1 341 ? 55.090 -4.032 125.055 1.00 21.77 341 ASP A N 1
ATOM 2848 C CA . ASP A 1 341 ? 56.289 -3.436 125.627 1.00 20.97 341 ASP A CA 1
ATOM 2849 C C . ASP A 1 341 ? 57.380 -3.276 124.555 1.00 20.53 341 ASP A C 1
ATOM 2850 O O . ASP A 1 341 ? 58.284 -2.467 124.748 1.00 21.08 341 ASP A O 1
ATOM 2855 N N . PHE A 1 342 ? 57.244 -3.993 123.431 1.00 21.06 342 PHE A N 1
ATOM 2856 C CA . PHE A 1 342 ? 58.202 -3.929 122.322 1.00 20.58 342 PHE A CA 1
ATOM 2857 C C . PHE A 1 342 ? 57.475 -3.558 121.028 1.00 20.76 342 PHE A C 1
ATOM 2858 O O . PHE A 1 342 ? 57.767 -4.080 119.956 1.00 18.69 342 PHE A O 1
ATOM 2866 N N . ALA A 1 343 ? 56.484 -2.657 121.130 1.00 18.86 343 ALA A N 1
ATOM 2867 C CA . ALA A 1 343 ? 55.623 -2.379 119.995 1.00 19.05 343 ALA A CA 1
ATOM 2868 C C . ALA A 1 343 ? 56.341 -1.596 118.891 1.00 17.33 343 ALA A C 1
ATOM 2869 O O . ALA A 1 343 ? 57.274 -0.830 119.139 1.00 19.71 343 ALA A O 1
ATOM 2871 N N . CYS A 1 344 ? 55.822 -1.739 117.669 1.00 19.37 344 CYS A N 1
ATOM 2872 C CA . CYS A 1 344 ? 56.333 -1.033 116.511 1.00 18.91 344 CYS A CA 1
ATOM 2873 C C . CYS A 1 344 ? 56.362 0.480 116.710 1.00 20.68 344 CYS A C 1
ATOM 2874 O O . CYS A 1 344 ? 57.273 1.148 116.226 1.00 19.60 344 CYS A O 1
ATOM 2877 N N . ARG A 1 345 ? 55.363 1.024 117.426 1.00 22.72 345 ARG A N 1
ATOM 2878 C CA . ARG A 1 345 ? 55.248 2.470 117.572 1.00 24.44 345 ARG A CA 1
ATOM 2879 C C . ARG A 1 345 ? 56.458 3.036 118.311 1.00 24.15 345 ARG A C 1
ATOM 2880 O O . ARG A 1 345 ? 56.721 4.235 118.243 1.00 26.61 345 ARG A O 1
ATOM 2888 N N . HIS A 1 346 ? 57.222 2.164 118.982 1.00 23.86 346 HIS A N 1
ATOM 2889 C CA . HIS A 1 346 ? 58.402 2.591 119.716 1.00 22.90 346 HIS A CA 1
ATOM 2890 C C . HIS A 1 346 ? 59.534 3.061 118.799 1.00 22.80 346 HIS A C 1
ATOM 2891 O O . HIS A 1 346 ? 60.510 3.642 119.272 1.00 25.39 346 HIS A O 1
ATOM 2898 N N . LEU A 1 347 ? 59.421 2.804 117.493 1.00 21.39 347 LEU A N 1
ATOM 2899 C CA . LEU A 1 347 ? 60.497 3.148 116.573 1.00 20.14 347 LEU A CA 1
ATOM 2900 C C . LEU A 1 347 ? 60.457 4.624 116.183 1.00 20.96 347 LEU A C 1
ATOM 2901 O O . LEU A 1 347 ? 61.464 5.159 115.742 1.00 19.75 347 LEU A O 1
ATOM 2906 N N . THR A 1 348 ? 59.297 5.286 116.358 1.00 21.47 348 THR A N 1
ATOM 2907 C CA . THR A 1 348 ? 59.197 6.662 115.889 1.00 24.07 348 THR A CA 1
ATOM 2908 C C . THR A 1 348 ? 58.609 7.587 116.954 1.00 28.75 348 THR A C 1
ATOM 2909 O O . THR A 1 348 ? 58.150 8.682 116.631 1.00 26.74 348 THR A O 1
ATOM 2913 N N . ASP A 1 349 ? 58.635 7.153 118.215 1.00 30.60 349 ASP A N 1
ATOM 2914 C CA . ASP A 1 349 ? 57.916 7.872 119.258 1.00 33.36 349 ASP A CA 1
ATOM 2915 C C . ASP A 1 349 ? 58.814 8.919 119.917 1.00 34.01 349 ASP A C 1
ATOM 2916 O O . ASP A 1 349 ? 58.354 9.649 120.794 1.00 38.37 349 ASP A O 1
ATOM 2921 N N . GLY A 1 350 ? 60.081 8.994 119.493 1.00 34.51 350 GLY A N 1
ATOM 2922 C CA . GLY A 1 350 ? 61.038 9.955 120.019 1.00 38.91 350 GLY A CA 1
ATOM 2923 C C . GLY A 1 350 ? 61.372 9.722 121.491 1.00 41.33 350 GLY A C 1
ATOM 2924 O O . GLY A 1 350 ? 62.006 10.571 122.111 1.00 41.58 350 GLY A O 1
ATOM 2925 N N . LEU A 1 351 ? 60.910 8.589 122.047 1.00 40.88 351 LEU A N 1
ATOM 2926 C CA . LEU A 1 351 ? 61.279 8.141 123.387 1.00 37.87 351 LEU A CA 1
ATOM 2927 C C . LEU A 1 351 ? 62.465 7.190 123.236 1.00 38.86 351 LEU A C 1
ATOM 2928 O O . LEU A 1 351 ? 62.321 6.126 122.634 1.00 40.40 351 LEU A O 1
ATOM 2933 N N . GLU A 1 352 ? 63.633 7.565 123.775 1.00 39.57 352 GLU A N 1
ATOM 2934 C CA . GLU A 1 352 ? 64.783 6.664 123.733 1.00 40.63 352 GLU A CA 1
ATOM 2935 C C . GLU A 1 352 ? 64.661 5.564 124.797 1.00 39.59 352 GLU A C 1
ATOM 2936 O O . GLU A 1 352 ? 65.494 4.673 124.880 1.00 35.35 352 GLU A O 1
ATOM 2938 N N . THR A 1 353 ? 63.593 5.590 125.597 1.00 40.77 353 THR A N 1
ATOM 2939 C CA . THR A 1 353 ? 63.397 4.536 126.575 1.00 42.20 353 THR A CA 1
ATOM 2940 C C . THR A 1 353 ? 62.475 3.445 126.015 1.00 42.22 353 THR A C 1
ATOM 2941 O O . THR A 1 353 ? 62.169 2.487 126.721 1.00 39.40 353 THR A O 1
ATOM 2945 N N . SER A 1 354 ? 62.033 3.583 124.751 1.00 41.91 354 SER A N 1
ATOM 2946 C CA . SER A 1 354 ? 61.136 2.606 124.144 1.00 36.55 354 SER A CA 1
ATOM 2947 C C . SER A 1 354 ? 61.801 1.973 122.924 1.00 35.58 354 SER A C 1
ATOM 2948 O O . SER A 1 354 ? 62.512 2.654 122.183 1.00 39.67 354 SER A O 1
ATOM 2951 N N . SER A 1 355 ? 61.573 0.663 122.742 1.00 29.72 355 SER A N 1
ATOM 2952 C CA . SER A 1 355 ? 62.160 -0.085 121.633 1.00 27.46 355 SER A CA 1
ATOM 2953 C C . SER A 1 355 ? 61.191 -1.146 121.101 1.00 22.56 355 SER A C 1
ATOM 2954 O O . SER A 1 355 ? 60.205 -1.487 121.758 1.00 22.89 355 SER A O 1
ATOM 2957 N N . TRP A 1 356 ? 61.508 -1.673 119.906 1.00 19.36 356 TRP A N 1
ATOM 2958 C CA . TRP A 1 356 ? 60.724 -2.679 119.213 1.00 18.57 356 TRP A CA 1
ATOM 2959 C C . TRP A 1 356 ? 61.548 -3.963 119.120 1.00 18.54 356 TRP A C 1
ATOM 2960 O O . TRP A 1 356 ? 62.770 -3.893 119.075 1.00 19.03 356 TRP A O 1
ATOM 2971 N N . ALA A 1 357 ? 60.861 -5.100 119.127 1.00 17.55 357 ALA A N 1
ATOM 2972 C CA . ALA A 1 357 ? 61.451 -6.424 118.953 1.00 17.70 357 ALA A CA 1
ATOM 2973 C C . ALA A 1 357 ? 60.390 -7.336 118.360 1.00 19.74 357 ALA A C 1
ATOM 2974 O O . ALA A 1 357 ? 59.192 -7.053 118.487 1.00 19.72 357 ALA A O 1
ATOM 2976 N N . SER A 1 358 ? 60.824 -8.403 117.675 1.00 18.66 358 SER A N 1
ATOM 2977 C CA . SER A 1 358 ? 59.920 -9.416 117.153 1.00 18.63 358 SER A CA 1
ATOM 2978 C C . SER A 1 358 ? 60.626 -10.767 117.087 1.00 21.36 358 SER A C 1
ATOM 2979 O O . SER A 1 358 ? 61.773 -10.847 116.636 1.00 20.87 358 SER A O 1
ATOM 2982 N N . ASP A 1 359 ? 59.917 -11.818 117.511 1.00 21.19 359 ASP A N 1
ATOM 2983 C CA . ASP A 1 359 ? 60.403 -13.184 117.392 1.00 22.65 359 ASP A CA 1
ATOM 2984 C C . ASP A 1 359 ? 59.770 -13.858 116.172 1.00 21.03 359 ASP A C 1
ATOM 2985 O O . ASP A 1 359 ? 59.803 -15.083 116.050 1.00 22.03 359 ASP A O 1
ATOM 2990 N N . ALA A 1 360 ? 59.187 -13.068 115.262 1.00 20.47 360 ALA A N 1
ATOM 2991 C CA . ALA A 1 360 ? 58.560 -13.616 114.066 1.00 19.80 360 ALA A CA 1
ATOM 2992 C C . ALA A 1 360 ? 59.620 -14.218 113.146 1.00 22.15 360 ALA A C 1
ATOM 2993 O O . ALA A 1 360 ? 60.789 -13.844 113.233 1.00 22.92 360 ALA A O 1
ATOM 2995 N N . ASP A 1 361 ? 59.201 -15.119 112.253 1.00 22.29 361 ASP A N 1
ATOM 2996 C CA . ASP A 1 361 ? 60.111 -15.689 111.264 1.00 22.75 361 ASP A CA 1
ATOM 2997 C C . ASP A 1 361 ? 60.596 -14.593 110.317 1.00 21.66 361 ASP A C 1
ATOM 2998 O O . ASP A 1 361 ? 59.820 -13.730 109.910 1.00 22.68 361 ASP A O 1
ATOM 3003 N N . LEU A 1 362 ? 61.873 -14.671 109.913 1.00 21.90 362 LEU A N 1
ATOM 3004 C CA . LEU A 1 362 ? 62.376 -13.734 108.921 1.00 20.76 362 LEU A CA 1
ATOM 3005 C C . LEU A 1 362 ? 61.954 -14.202 107.530 1.00 19.44 362 LEU A C 1
ATOM 3006 O O . LEU A 1 362 ? 61.767 -15.409 107.318 1.00 20.00 362 LEU A O 1
ATOM 3011 N N . PRO A 1 363 ? 61.748 -13.283 106.559 1.00 20.84 363 PRO A N 1
ATOM 3012 C CA . PRO A 1 363 ? 61.974 -11.845 106.769 1.00 19.96 363 PRO A CA 1
ATOM 3013 C C . PRO A 1 363 ? 60.920 -11.101 107.588 1.00 21.07 363 PRO A C 1
ATOM 3014 O O . PRO A 1 363 ? 59.721 -11.427 107.553 1.00 20.30 363 PRO A O 1
ATOM 3018 N N . ILE A 1 364 ? 61.392 -10.115 108.365 1.00 19.17 364 ILE A N 1
ATOM 3019 C CA . ILE A 1 364 ? 60.498 -9.231 109.106 1.00 18.26 364 ILE A CA 1
ATOM 3020 C C . ILE A 1 364 ? 60.360 -7.901 108.377 1.00 20.12 364 ILE A C 1
ATOM 3021 O O . ILE A 1 364 ? 61.342 -7.214 108.080 1.00 17.78 364 ILE A O 1
ATOM 3026 N N . GLN A 1 365 ? 59.103 -7.508 108.129 1.00 20.07 365 GLN A N 1
ATOM 3027 C CA . GLN A 1 365 ? 58.855 -6.319 107.346 1.00 20.96 365 GLN A CA 1
ATOM 3028 C C . GLN A 1 365 ? 58.153 -5.288 108.221 1.00 20.98 365 GLN A C 1
ATOM 3029 O O . GLN A 1 365 ? 57.028 -5.536 108.665 1.00 22.98 365 GLN A O 1
ATOM 3035 N N . LEU A 1 366 ? 58.837 -4.166 108.470 1.00 18.42 366 LEU A N 1
ATOM 3036 C CA . LEU A 1 366 ? 58.247 -3.010 109.145 1.00 18.96 366 LEU A CA 1
ATOM 3037 C C . LEU A 1 366 ? 57.877 -1.984 108.079 1.00 20.45 366 LEU A C 1
ATOM 3038 O O . LEU A 1 366 ? 58.688 -1.657 107.217 1.00 21.50 366 LEU A O 1
ATOM 3043 N N . GLU A 1 367 ? 56.638 -1.460 108.117 1.00 18.25 367 GLU A N 1
ATOM 3044 C CA . GLU A 1 367 ? 56.256 -0.448 107.141 1.00 19.41 367 GLU A CA 1
ATOM 3045 C C . GLU A 1 367 ? 55.902 0.836 107.883 1.00 18.82 367 GLU A C 1
ATOM 3046 O O . GLU A 1 367 ? 55.137 0.791 108.864 1.00 20.84 367 GLU A O 1
ATOM 3052 N N . LEU A 1 368 ? 56.487 1.948 107.426 1.00 19.07 368 LEU A N 1
ATOM 3053 C CA . LEU A 1 368 ? 56.219 3.262 108.004 1.00 20.74 368 LEU A CA 1
ATOM 3054 C C . LEU A 1 368 ? 55.290 4.003 107.055 1.00 21.42 368 LEU A C 1
ATOM 3055 O O . LEU A 1 368 ? 55.518 3.995 105.846 1.00 21.66 368 LEU A O 1
ATOM 3060 N N . ASP A 1 369 ? 54.278 4.675 107.634 1.00 22.94 369 ASP A N 1
ATOM 3061 C CA . ASP A 1 369 ? 53.424 5.604 106.906 1.00 23.20 369 ASP A CA 1
ATOM 3062 C C . ASP A 1 369 ? 53.637 6.993 107.502 1.00 21.81 369 ASP A C 1
ATOM 3063 O O . ASP A 1 369 ? 53.271 7.223 108.645 1.00 23.36 369 ASP A O 1
ATOM 3068 N N . LEU A 1 370 ? 54.266 7.886 106.735 1.00 20.48 370 LEU A N 1
ATOM 3069 C CA . LEU A 1 370 ? 54.651 9.205 107.208 1.00 22.75 370 LEU A CA 1
ATOM 3070 C C . LEU A 1 370 ? 53.429 10.118 107.282 1.00 27.56 370 LEU A C 1
ATOM 3071 O O . LEU A 1 370 ? 53.520 11.212 107.849 1.00 30.48 370 LEU A O 1
ATOM 3076 N N . GLY A 1 371 ? 52.307 9.660 106.709 1.00 28.08 371 GLY A N 1
ATOM 3077 C CA . GLY A 1 371 ? 51.050 10.401 106.805 1.00 31.96 371 GLY A CA 1
ATOM 3078 C C . GLY A 1 371 ? 50.854 11.392 105.653 1.00 33.16 371 GLY A C 1
ATOM 3079 O O . GLY A 1 371 ? 49.725 11.780 105.350 1.00 34.83 371 GLY A O 1
ATOM 3080 N N . SER A 1 372 ? 51.966 11.817 105.050 1.00 32.45 372 SER A N 1
ATOM 3081 C CA . SER A 1 372 ? 52.007 12.666 103.868 1.00 31.93 372 SER A CA 1
ATOM 3082 C C . SER A 1 372 ? 53.338 12.424 103.154 1.00 31.53 372 SER A C 1
ATOM 3083 O O . SER A 1 372 ? 54.256 11.862 103.758 1.00 28.19 372 SER A O 1
ATOM 3086 N N . PRO A 1 373 ? 53.475 12.741 101.841 1.00 31.25 373 PRO A N 1
ATOM 3087 C CA . PRO A 1 373 ? 54.756 12.575 101.149 1.00 29.51 373 PRO A CA 1
ATOM 3088 C C . PRO A 1 373 ? 55.811 13.530 101.715 1.00 29.22 373 PRO A C 1
ATOM 3089 O O . PRO A 1 373 ? 55.529 14.709 101.949 1.00 28.21 373 PRO A O 1
ATOM 3093 N N . LYS A 1 374 ? 57.000 12.986 102.020 1.00 26.72 374 LYS A N 1
ATOM 3094 C CA . LYS A 1 374 ? 58.130 13.788 102.470 1.00 26.58 374 LYS A CA 1
ATOM 3095 C C . LYS A 1 374 ? 59.344 13.409 101.635 1.00 24.37 374 LYS A C 1
ATOM 3096 O O . LYS A 1 374 ? 59.358 12.341 101.031 1.00 26.05 374 LYS A O 1
ATOM 3102 N N . THR A 1 375 ? 60.356 14.288 101.609 1.00 24.18 375 THR A N 1
ATOM 3103 C CA . THR A 1 375 ? 61.520 14.139 100.753 1.00 23.85 375 THR A CA 1
ATOM 3104 C C . THR A 1 375 ? 62.752 13.879 101.618 1.00 24.72 375 THR A C 1
ATOM 3105 O O . THR A 1 375 ? 63.084 14.695 102.480 1.00 27.81 375 THR A O 1
ATOM 3109 N N . PHE A 1 376 ? 63.396 12.736 101.357 1.00 24.21 376 PHE A N 1
ATOM 3110 C CA . PHE A 1 376 ? 64.503 12.279 102.188 1.00 22.72 376 PHE A CA 1
ATOM 3111 C C . PHE A 1 376 ? 65.517 11.515 101.339 1.00 21.46 376 PHE A C 1
ATOM 3112 O O . PHE A 1 376 ? 65.238 11.118 100.201 1.00 24.59 376 PHE A O 1
ATOM 3120 N N . ASP A 1 377 ? 66.724 11.318 101.893 1.00 20.12 377 ASP A N 1
ATOM 3121 C CA . ASP A 1 377 ? 67.758 10.549 101.226 1.00 18.74 377 ASP A CA 1
ATOM 3122 C C . ASP A 1 377 ? 68.624 9.812 102.248 1.00 17.53 377 ASP A C 1
ATOM 3123 O O . ASP A 1 377 ? 69.651 9.261 101.859 1.00 20.09 377 ASP A O 1
ATOM 3128 N N . VAL A 1 378 ? 68.207 9.822 103.521 1.00 18.28 378 VAL A N 1
ATOM 3129 C CA . VAL A 1 378 ? 68.933 9.086 104.555 1.00 16.80 378 VAL A CA 1
ATOM 3130 C C . VAL A 1 378 ? 67.944 8.363 105.456 1.00 16.17 378 VAL A C 1
ATOM 3131 O O . VAL A 1 378 ? 67.012 8.968 105.983 1.00 18.75 378 VAL A O 1
ATOM 3135 N N . ILE A 1 379 ? 68.202 7.073 105.723 1.00 14.57 379 ILE A N 1
ATOM 3136 C CA . ILE A 1 379 ? 67.491 6.374 106.785 1.00 15.39 379 ILE A CA 1
ATOM 3137 C C . ILE A 1 379 ? 68.484 6.032 107.906 1.00 15.56 379 ILE A C 1
ATOM 3138 O O . ILE A 1 379 ? 69.621 5.702 107.613 1.00 17.51 379 ILE A O 1
ATOM 3143 N N . GLU A 1 380 ? 68.060 6.197 109.168 1.00 14.85 380 GLU A N 1
ATOM 3144 C CA . GLU A 1 380 ? 68.858 5.786 110.329 1.00 15.00 380 GLU A CA 1
ATOM 3145 C C . GLU A 1 380 ? 68.129 4.664 111.069 1.00 16.04 380 GLU A C 1
ATOM 3146 O O . GLU A 1 380 ? 66.922 4.743 111.334 1.00 15.43 380 GLU A O 1
ATOM 3152 N N . LEU A 1 381 ? 68.860 3.584 111.415 1.00 13.96 381 LEU A N 1
ATOM 3153 C CA . LEU A 1 381 ? 68.338 2.486 112.215 1.00 13.76 381 LEU A CA 1
ATOM 3154 C C . LEU A 1 381 ? 69.282 2.329 113.410 1.00 14.35 381 LEU A C 1
ATOM 3155 O O . LEU A 1 381 ? 70.495 2.542 113.250 1.00 14.05 381 LEU A O 1
ATOM 3160 N N . ARG A 1 382 ? 68.769 1.907 114.565 1.00 14.83 382 ARG A N 1
ATOM 3161 C CA . ARG A 1 382 ? 69.639 1.611 115.711 1.00 15.51 382 ARG A CA 1
ATOM 3162 C C . ARG A 1 382 ? 69.193 0.324 116.398 1.00 15.79 382 ARG A C 1
ATOM 3163 O O . ARG A 1 382 ? 68.000 0.092 116.649 1.00 16.04 382 ARG A O 1
ATOM 3171 N N . GLU A 1 383 ? 70.177 -0.513 116.745 1.00 14.91 383 GLU A N 1
ATOM 3172 C CA . GLU A 1 383 ? 69.922 -1.692 117.556 1.00 14.99 383 GLU A CA 1
ATOM 3173 C C . GLU A 1 383 ? 69.958 -1.338 119.034 1.00 15.76 383 GLU A C 1
ATOM 3174 O O . GLU A 1 383 ? 70.264 -0.208 119.397 1.00 18.26 383 GLU A O 1
ATOM 3180 N N . ASP A 1 384 ? 69.611 -2.299 119.890 1.00 17.98 384 ASP A N 1
ATOM 3181 C CA . ASP A 1 384 ? 69.793 -2.082 121.312 1.00 17.62 384 ASP A CA 1
ATOM 3182 C C . ASP A 1 384 ? 70.972 -2.917 121.798 1.00 17.04 384 ASP A C 1
ATOM 3183 O O . ASP A 1 384 ? 70.807 -4.084 122.133 1.00 17.41 384 ASP A O 1
ATOM 3188 N N . LEU A 1 385 ? 72.158 -2.322 121.798 1.00 15.93 385 LEU A N 1
ATOM 3189 C CA . LEU A 1 385 ? 73.344 -3.149 121.977 1.00 16.29 385 LEU A CA 1
ATOM 3190 C C . LEU A 1 385 ? 73.502 -3.598 123.425 1.00 16.98 385 LEU A C 1
ATOM 3191 O O . LEU A 1 385 ? 74.349 -4.444 123.690 1.00 18.09 385 LEU A O 1
ATOM 3196 N N . LYS A 1 386 ? 72.687 -3.071 124.363 1.00 18.63 386 LYS A N 1
ATOM 3197 C CA . LYS A 1 386 ? 72.722 -3.633 125.711 1.00 19.94 386 LYS A CA 1
ATOM 3198 C C . LYS A 1 386 ? 72.282 -5.092 125.685 1.00 18.68 386 LYS A C 1
ATOM 3199 O O . LYS A 1 386 ? 72.555 -5.841 126.626 1.00 21.74 386 LYS A O 1
ATOM 3205 N N . LEU A 1 387 ? 71.587 -5.497 124.623 1.00 16.66 387 LEU A N 1
ATOM 3206 C CA . LEU A 1 387 ? 71.153 -6.877 124.472 1.00 17.08 387 LEU A CA 1
ATOM 3207 C C . LEU A 1 387 ? 71.963 -7.603 123.385 1.00 15.77 387 LEU A C 1
ATOM 3208 O O . LEU A 1 387 ? 71.647 -8.732 122.990 1.00 16.11 387 LEU A O 1
ATOM 3213 N N . GLY A 1 388 ? 73.039 -6.952 122.918 1.00 16.35 388 GLY A N 1
ATOM 3214 C CA . GLY A 1 388 ? 73.942 -7.564 121.946 1.00 15.08 388 GLY A CA 1
ATOM 3215 C C . GLY A 1 388 ? 73.596 -7.246 120.486 1.00 14.81 388 GLY A C 1
ATOM 3216 O O . GLY A 1 388 ? 72.439 -7.012 120.117 1.00 14.47 388 GLY A O 1
ATOM 3217 N N . GLN A 1 389 ? 74.623 -7.245 119.628 1.00 12.78 389 GLN A N 1
ATOM 3218 C CA . GLN A 1 389 ? 74.433 -6.956 118.209 1.00 13.45 389 GLN A CA 1
ATOM 3219 C C . GLN A 1 389 ? 73.918 -8.206 117.491 1.00 13.19 389 GLN A C 1
ATOM 3220 O O . GLN A 1 389 ? 74.436 -9.320 117.709 1.00 14.31 389 GLN A O 1
ATOM 3226 N N . ARG A 1 390 ? 72.929 -8.042 116.596 1.00 12.61 390 ARG A N 1
ATOM 3227 C CA . ARG A 1 390 ? 72.229 -9.209 116.058 1.00 12.64 390 ARG A CA 1
ATOM 3228 C C . ARG A 1 390 ? 72.049 -9.179 114.546 1.00 13.60 390 ARG A C 1
ATOM 3229 O O . ARG A 1 390 ? 72.243 -10.204 113.886 1.00 13.26 390 ARG A O 1
ATOM 3237 N N . ILE A 1 391 ? 71.665 -8.020 113.978 1.00 13.08 391 ILE A N 1
ATOM 3238 C CA . ILE A 1 391 ? 71.215 -7.984 112.590 1.00 12.95 391 ILE A CA 1
ATOM 3239 C C . ILE A 1 391 ? 72.395 -8.190 111.650 1.00 14.53 391 ILE A C 1
ATOM 3240 O O . ILE A 1 391 ? 73.422 -7.546 111.837 1.00 14.32 391 ILE A O 1
ATOM 3245 N N . ALA A 1 392 ? 72.213 -9.053 110.652 1.00 12.83 392 ALA A N 1
ATOM 3246 C CA . ALA A 1 392 ? 73.267 -9.359 109.698 1.00 12.46 392 ALA A CA 1
ATOM 3247 C C . ALA A 1 392 ? 72.902 -8.973 108.268 1.00 14.62 392 ALA A C 1
ATOM 3248 O O . ALA A 1 392 ? 73.782 -8.962 107.390 1.00 14.75 392 ALA A O 1
ATOM 3250 N N . ALA A 1 393 ? 71.605 -8.699 107.990 1.00 13.26 393 ALA A N 1
ATOM 3251 C CA . ALA A 1 393 ? 71.234 -8.239 106.655 1.00 12.75 393 ALA A CA 1
ATOM 3252 C C . ALA A 1 393 ? 69.877 -7.558 106.706 1.00 13.40 393 ALA A C 1
ATOM 3253 O O . ALA A 1 393 ? 68.971 -8.046 107.383 1.00 13.32 393 ALA A O 1
ATOM 3255 N N . PHE A 1 394 ? 69.763 -6.453 105.973 1.00 12.99 394 PHE A N 1
ATOM 3256 C CA . PHE A 1 394 ? 68.470 -5.770 105.898 1.00 13.61 394 PHE A CA 1
ATOM 3257 C C . PHE A 1 394 ? 68.397 -5.011 104.574 1.00 13.92 394 PHE A C 1
ATOM 3258 O O . PHE A 1 394 ? 69.419 -4.733 103.933 1.00 14.02 394 PHE A O 1
ATOM 3266 N N . HIS A 1 395 ? 67.180 -4.625 104.154 1.00 14.22 395 HIS A N 1
ATOM 3267 C CA . HIS A 1 395 ? 67.066 -3.706 103.038 1.00 14.26 395 HIS A CA 1
ATOM 3268 C C . HIS A 1 395 ? 65.899 -2.754 103.300 1.00 14.28 395 HIS A C 1
ATOM 3269 O O . HIS A 1 395 ? 65.092 -2.978 104.199 1.00 16.18 395 HIS A O 1
ATOM 3276 N N . VAL A 1 396 ? 65.848 -1.686 102.516 1.00 14.01 396 VAL A N 1
ATOM 3277 C CA . VAL A 1 396 ? 64.854 -0.640 102.689 1.00 15.09 396 VAL A CA 1
ATOM 3278 C C . VAL A 1 396 ? 64.214 -0.396 101.327 1.00 16.01 396 VAL A C 1
ATOM 3279 O O . VAL A 1 396 ? 64.893 -0.340 100.304 1.00 15.41 396 VAL A O 1
ATOM 3283 N N . GLN A 1 397 ? 62.883 -0.231 101.319 1.00 17.12 397 GLN A N 1
ATOM 3284 C CA . GLN A 1 397 ? 62.207 0.092 100.074 1.00 18.83 397 GLN A CA 1
ATOM 3285 C C . GLN A 1 397 ? 61.280 1.280 100.299 1.00 17.53 397 GLN A C 1
ATOM 3286 O O . GLN A 1 397 ? 60.897 1.569 101.431 1.00 17.64 397 GLN A O 1
ATOM 3292 N N . VAL A 1 398 ? 60.932 1.953 99.201 1.00 18.31 398 VAL A N 1
ATOM 3293 C CA . VAL A 1 398 ? 60.012 3.081 99.252 1.00 17.74 398 VAL A CA 1
ATOM 3294 C C . VAL A 1 398 ? 58.976 2.900 98.146 1.00 19.46 398 VAL A C 1
ATOM 3295 O O . VAL A 1 398 ? 59.305 2.388 97.082 1.00 20.41 398 VAL A O 1
ATOM 3299 N N . GLU A 1 399 ? 57.724 3.262 98.435 1.00 21.12 399 GLU A N 1
ATOM 3300 C CA . GLU A 1 399 ? 56.688 3.122 97.416 1.00 22.10 399 GLU A CA 1
ATOM 3301 C C . GLU A 1 399 ? 56.656 4.377 96.544 1.00 23.57 399 GLU A C 1
ATOM 3302 O O . GLU A 1 399 ? 56.510 5.483 97.058 1.00 23.28 399 GLU A O 1
ATOM 3308 N N . VAL A 1 400 ? 56.788 4.171 95.226 1.00 25.08 400 VAL A N 1
ATOM 3309 C CA . VAL A 1 400 ? 56.848 5.252 94.259 1.00 29.21 400 VAL A CA 1
ATOM 3310 C C . VAL A 1 400 ? 55.846 4.915 93.168 1.00 29.72 400 VAL A C 1
ATOM 3311 O O . VAL A 1 400 ? 56.022 3.939 92.425 1.00 29.26 400 VAL A O 1
ATOM 3315 N N . ASP A 1 401 ? 54.767 5.709 93.124 1.00 32.54 401 ASP A N 1
ATOM 3316 C CA . ASP A 1 401 ? 53.739 5.530 92.114 1.00 35.23 401 ASP A CA 1
ATOM 3317 C C . ASP A 1 401 ? 53.194 4.105 92.158 1.00 30.89 401 ASP A C 1
ATOM 3318 O O . ASP A 1 401 ? 52.977 3.485 91.117 1.00 33.46 401 ASP A O 1
ATOM 3323 N N . GLY A 1 402 ? 53.002 3.571 93.365 1.00 28.68 402 GLY A N 1
ATOM 3324 C CA . GLY A 1 402 ? 52.399 2.262 93.515 1.00 24.74 402 GLY A CA 1
ATOM 3325 C C . GLY A 1 402 ? 53.353 1.082 93.288 1.00 25.21 402 GLY A C 1
ATOM 3326 O O . GLY A 1 402 ? 52.932 -0.071 93.368 1.00 25.41 402 GLY A O 1
ATOM 3327 N N . VAL A 1 403 ? 54.650 1.350 93.088 1.00 25.08 403 VAL A N 1
ATOM 3328 C CA . VAL A 1 403 ? 55.591 0.237 92.979 1.00 22.12 403 VAL A CA 1
ATOM 3329 C C . VAL A 1 403 ? 56.606 0.362 94.119 1.00 20.93 403 VAL A C 1
ATOM 3330 O O . VAL A 1 403 ? 57.157 1.430 94.306 1.00 21.87 403 VAL A O 1
ATOM 3334 N N . TRP A 1 404 ? 56.851 -0.745 94.817 1.00 20.99 404 TRP A N 1
ATOM 3335 C CA . TRP A 1 404 ? 57.855 -0.750 95.876 1.00 20.59 404 TRP A CA 1
ATOM 3336 C C . TRP A 1 404 ? 59.235 -0.849 95.239 1.00 21.93 404 TRP A C 1
ATOM 3337 O O . TRP A 1 404 ? 59.544 -1.845 94.591 1.00 22.97 404 TRP A O 1
ATOM 3348 N N . GLN A 1 405 ? 60.024 0.215 95.399 1.00 21.51 405 GLN A N 1
ATOM 3349 C CA . GLN A 1 405 ? 61.303 0.330 94.712 1.00 23.19 405 GLN A CA 1
ATOM 3350 C C . GLN A 1 405 ? 62.412 0.327 95.759 1.00 22.26 405 GLN A C 1
ATOM 3351 O O . GLN A 1 405 ? 62.195 0.680 96.907 1.00 20.26 405 GLN A O 1
ATOM 3357 N N . GLU A 1 406 ? 63.624 -0.045 95.349 1.00 24.70 406 GLU A N 1
ATOM 3358 C CA . GLU A 1 406 ? 64.666 -0.157 96.364 1.00 25.34 406 GLU A CA 1
ATOM 3359 C C . GLU A 1 406 ? 65.164 1.225 96.749 1.00 22.76 406 GLU A C 1
ATOM 3360 O O . GLU A 1 406 ? 65.231 2.153 95.920 1.00 24.80 406 GLU A O 1
ATOM 3366 N N . PHE A 1 407 ? 65.458 1.355 98.049 1.00 18.11 407 PHE A N 1
ATOM 3367 C CA . PHE A 1 407 ? 66.140 2.538 98.549 1.00 16.58 407 PHE A CA 1
ATOM 3368 C C . PHE A 1 407 ? 67.607 2.202 98.792 1.00 15.11 407 PHE A C 1
ATOM 3369 O O . PHE A 1 407 ? 68.484 2.901 98.298 1.00 16.16 407 PHE A O 1
ATOM 3377 N N . GLY A 1 408 ? 67.853 1.102 99.499 1.00 14.94 408 GLY A N 1
ATOM 3378 C CA . GLY A 1 408 ? 69.227 0.658 99.711 1.00 14.56 408 GLY A CA 1
ATOM 3379 C C . GLY A 1 408 ? 69.238 -0.640 100.523 1.00 14.62 408 GLY A C 1
ATOM 3380 O O . GLY A 1 408 ? 68.191 -1.162 100.918 1.00 15.30 408 GLY A O 1
ATOM 3381 N N . SER A 1 409 ? 70.448 -1.173 100.748 1.00 13.98 409 SER A N 1
ATOM 3382 C CA . SER A 1 409 ? 70.560 -2.388 101.538 1.00 13.74 409 SER A CA 1
ATOM 3383 C C . SER A 1 409 ? 71.861 -2.337 102.323 1.00 14.26 409 SER A C 1
ATOM 3384 O O . SER A 1 409 ? 72.763 -1.544 102.022 1.00 16.03 409 SER A O 1
ATOM 3387 N N . GLY A 1 410 ? 71.954 -3.256 103.279 1.00 13.85 410 GLY A N 1
ATOM 3388 C CA . GLY A 1 410 ? 73.157 -3.340 104.092 1.00 14.54 410 GLY A CA 1
ATOM 3389 C C . GLY A 1 410 ? 73.282 -4.687 104.781 1.00 13.93 410 GLY A C 1
ATOM 3390 O O . GLY A 1 410 ? 72.439 -5.589 104.638 1.00 14.08 410 GLY A O 1
ATOM 3391 N N . HIS A 1 411 ? 74.382 -4.824 105.520 1.00 12.58 411 HIS A N 1
ATOM 3392 C CA . HIS A 1 411 ? 74.572 -5.980 106.371 1.00 12.13 411 HIS A CA 1
ATOM 3393 C C . HIS A 1 411 ? 74.141 -5.652 107.800 1.00 12.99 411 HIS A C 1
ATOM 3394 O O . HIS A 1 411 ? 73.011 -5.968 108.203 1.00 12.94 411 HIS A O 1
ATOM 3401 N N . THR A 1 412 ? 75.050 -5.039 108.578 1.00 11.80 412 THR A N 1
ATOM 3402 C CA . THR A 1 412 ? 74.825 -4.768 109.992 1.00 11.92 412 THR A CA 1
ATOM 3403 C C . THR A 1 412 ? 74.098 -3.437 110.210 1.00 12.23 412 THR A C 1
ATOM 3404 O O . THR A 1 412 ? 74.025 -2.563 109.331 1.00 12.89 412 THR A O 1
ATOM 3408 N N . VAL A 1 413 ? 73.568 -3.311 111.425 1.00 12.03 413 VAL A N 1
ATOM 3409 C CA . VAL A 1 413 ? 73.026 -2.056 111.915 1.00 11.91 413 VAL A CA 1
ATOM 3410 C C . VAL A 1 413 ? 73.970 -1.554 113.010 1.00 12.52 413 VAL A C 1
ATOM 3411 O O . VAL A 1 413 ? 74.615 -0.516 112.840 1.00 13.16 413 VAL A O 1
ATOM 3415 N N . GLY A 1 414 ? 74.047 -2.270 114.137 1.00 12.43 414 GLY A N 1
ATOM 3416 C CA . GLY A 1 414 ? 74.925 -1.864 115.226 1.00 13.16 414 GLY A CA 1
ATOM 3417 C C . GLY A 1 414 ? 74.309 -0.740 116.072 1.00 13.24 414 GLY A C 1
ATOM 3418 O O . GLY A 1 414 ? 73.078 -0.590 116.129 1.00 14.91 414 GLY A O 1
ATOM 3419 N N . TYR A 1 415 ? 75.170 0.080 116.688 1.00 12.66 415 TYR A N 1
ATOM 3420 C CA . TYR A 1 415 ? 74.693 1.154 117.538 1.00 13.60 415 TYR A CA 1
ATOM 3421 C C . TYR A 1 415 ? 73.838 2.137 116.730 1.00 14.27 415 TYR A C 1
ATOM 3422 O O . TYR A 1 415 ? 72.825 2.672 117.205 1.00 14.26 415 TYR A O 1
ATOM 3431 N N . LYS A 1 416 ? 74.301 2.411 115.511 1.00 13.77 416 LYS A N 1
ATOM 3432 C CA . LYS A 1 416 ? 73.641 3.374 114.650 1.00 14.07 416 LYS A CA 1
ATOM 3433 C C . LYS A 1 416 ? 74.122 3.145 113.229 1.00 13.69 416 LYS A C 1
ATOM 3434 O O . LYS A 1 416 ? 75.322 3.093 112.975 1.00 14.42 416 LYS A O 1
ATOM 3440 N N . ARG A 1 417 ? 73.167 3.039 112.291 1.00 13.50 417 ARG A N 1
ATOM 3441 C CA . ARG A 1 417 ? 73.493 2.861 110.887 1.00 13.39 417 ARG A CA 1
ATOM 3442 C C . ARG A 1 417 ? 72.761 3.955 110.114 1.00 14.75 417 ARG A C 1
ATOM 3443 O O . ARG A 1 417 ? 71.540 4.098 110.256 1.00 15.31 417 ARG A O 1
ATOM 3451 N N . LEU A 1 418 ? 73.526 4.724 109.349 1.00 14.53 418 LEU A N 1
ATOM 3452 C CA . LEU A 1 418 ? 72.952 5.657 108.386 1.00 15.67 418 LEU A CA 1
ATOM 3453 C C . LEU A 1 418 ? 73.068 4.970 107.039 1.00 17.78 418 LEU A C 1
ATOM 3454 O O . LEU A 1 418 ? 74.078 4.318 106.733 1.00 21.79 418 LEU A O 1
ATOM 3459 N N . LEU A 1 419 ? 71.964 4.956 106.307 1.00 16.61 419 LEU A N 1
ATOM 3460 C CA . LEU A 1 419 ? 72.057 4.458 104.952 1.00 15.28 419 LEU A CA 1
ATOM 3461 C C . LEU A 1 419 ? 71.483 5.481 103.963 1.00 15.29 419 LEU A C 1
ATOM 3462 O O . LEU A 1 419 ? 70.323 5.856 104.092 1.00 17.47 419 LEU A O 1
ATOM 3467 N N . ARG A 1 420 ? 72.312 5.921 103.012 1.00 16.82 420 ARG A N 1
ATOM 3468 C CA . ARG A 1 420 ? 71.894 6.915 102.033 1.00 17.53 420 ARG A CA 1
ATOM 3469 C C . ARG A 1 420 ? 71.324 6.217 100.810 1.00 18.61 420 ARG A C 1
ATOM 3470 O O . ARG A 1 420 ? 71.690 5.084 100.480 1.00 20.33 420 ARG A O 1
ATOM 3478 N N . GLY A 1 421 ? 70.416 6.942 100.160 1.00 20.23 421 GLY A N 1
ATOM 3479 C CA . GLY A 1 421 ? 69.854 6.523 98.889 1.00 21.34 421 GLY A CA 1
ATOM 3480 C C . GLY A 1 421 ? 69.634 7.760 98.034 1.00 23.64 421 GLY A C 1
ATOM 3481 O O . GLY A 1 421 ? 69.931 8.871 98.474 1.00 23.44 421 GLY A O 1
ATOM 3482 N N . ALA A 1 422 ? 69.117 7.548 96.819 1.00 25.19 422 ALA A N 1
ATOM 3483 C CA . ALA A 1 422 ? 68.702 8.649 95.967 1.00 24.54 422 ALA A CA 1
ATOM 3484 C C . ALA A 1 422 ? 67.611 9.446 96.674 1.00 23.94 422 ALA A C 1
ATOM 3485 O O . ALA A 1 422 ? 66.754 8.881 97.355 1.00 25.64 422 ALA A O 1
ATOM 3487 N N . VAL A 1 423 ? 67.638 10.765 96.492 1.00 24.84 423 VAL A N 1
ATOM 3488 C CA . VAL A 1 423 ? 66.614 11.616 97.070 1.00 23.89 423 VAL A CA 1
ATOM 3489 C C . VAL A 1 423 ? 65.265 11.188 96.485 1.00 25.37 423 VAL A C 1
ATOM 3490 O O . VAL A 1 423 ? 65.156 10.998 95.278 1.00 28.59 423 VAL A O 1
ATOM 3494 N N . VAL A 1 424 ? 64.268 10.991 97.353 1.00 22.37 424 VAL A N 1
ATOM 3495 C CA . VAL A 1 424 ? 62.970 10.451 96.969 1.00 25.70 424 VAL A CA 1
ATOM 3496 C C . VAL A 1 424 ? 61.889 11.201 97.740 1.00 27.52 424 VAL A C 1
ATOM 3497 O O . VAL A 1 424 ? 62.098 11.627 98.875 1.00 26.78 424 VAL A O 1
ATOM 3501 N N . GLU A 1 425 ? 60.729 11.397 97.089 1.00 29.38 425 GLU A N 1
ATOM 3502 C CA . GLU A 1 425 ? 59.542 11.890 97.770 1.00 28.41 425 GLU A CA 1
ATOM 3503 C C . GLU A 1 425 ? 58.582 10.716 97.939 1.00 28.58 425 GLU A C 1
ATOM 3504 O O . GLU A 1 425 ? 58.177 10.102 96.944 1.00 32.52 425 GLU A O 1
ATOM 3510 N N . ALA A 1 426 ? 58.265 10.381 99.200 1.00 26.35 426 ALA A N 1
ATOM 3511 C CA . ALA A 1 426 ? 57.503 9.177 99.487 1.00 24.79 426 ALA A CA 1
ATOM 3512 C C . ALA A 1 426 ? 56.807 9.299 100.834 1.00 23.69 426 ALA A C 1
ATOM 3513 O O . ALA A 1 426 ? 57.208 10.084 101.696 1.00 26.02 426 ALA A O 1
ATOM 3515 N N . GLN A 1 427 ? 55.750 8.507 100.990 1.00 22.14 427 GLN A N 1
ATOM 3516 C CA . GLN A 1 427 ? 54.969 8.494 102.204 1.00 22.43 427 GLN A CA 1
ATOM 3517 C C . GLN A 1 427 ? 55.107 7.143 102.904 1.00 19.41 427 GLN A C 1
ATOM 3518 O O . GLN A 1 427 ? 54.913 7.066 104.118 1.00 21.16 427 GLN A O 1
ATOM 3524 N N . LYS A 1 428 ? 55.365 6.075 102.120 1.00 21.01 428 LYS A N 1
ATOM 3525 C CA . LYS A 1 428 ? 55.457 4.743 102.692 1.00 18.61 428 LYS A CA 1
ATOM 3526 C C . LYS A 1 428 ? 56.843 4.144 102.456 1.00 19.38 428 LYS A C 1
ATOM 3527 O O . LYS A 1 428 ? 57.380 4.202 101.351 1.00 19.70 428 LYS A O 1
ATOM 3533 N N . ILE A 1 429 ? 57.396 3.576 103.534 1.00 19.32 429 ILE A N 1
ATOM 3534 C CA . ILE A 1 429 ? 58.734 2.992 103.533 1.00 19.76 429 ILE A CA 1
ATOM 3535 C C . ILE A 1 429 ? 58.657 1.615 104.177 1.00 18.47 429 ILE A C 1
ATOM 3536 O O . ILE A 1 429 ? 57.921 1.434 105.144 1.00 19.82 429 ILE A O 1
ATOM 3541 N N . ARG A 1 430 ? 59.445 0.638 103.679 1.00 16.30 430 ARG A N 1
ATOM 3542 C CA . ARG A 1 430 ? 59.546 -0.649 104.352 1.00 16.85 430 ARG A CA 1
ATOM 3543 C C . ARG A 1 430 ? 60.996 -0.879 104.761 1.00 16.67 430 ARG A C 1
ATOM 3544 O O . ARG A 1 430 ? 61.910 -0.620 103.969 1.00 17.95 430 ARG A O 1
ATOM 3552 N N . VAL A 1 431 ? 61.160 -1.304 106.016 1.00 17.43 431 VAL A N 1
ATOM 3553 C CA . VAL A 1 431 ? 62.442 -1.797 106.508 1.00 16.60 431 VAL A CA 1
ATOM 3554 C C . VAL A 1 431 ? 62.283 -3.305 106.652 1.00 15.72 431 VAL A C 1
ATOM 3555 O O . VAL A 1 431 ? 61.411 -3.798 107.387 1.00 16.29 431 VAL A O 1
ATOM 3559 N N . VAL A 1 432 ? 63.153 -4.060 105.954 1.00 15.56 432 VAL A N 1
ATOM 3560 C CA . VAL A 1 432 ? 63.015 -5.505 105.940 1.00 15.72 432 VAL A CA 1
ATOM 3561 C C . VAL A 1 432 ? 64.294 -6.111 106.505 1.00 16.25 432 VAL A C 1
ATOM 3562 O O . VAL A 1 432 ? 65.356 -5.969 105.895 1.00 17.29 432 VAL A O 1
ATOM 3566 N N . ILE A 1 433 ? 64.143 -6.838 107.617 1.00 15.45 433 ILE A N 1
ATOM 3567 C CA . ILE A 1 433 ? 65.243 -7.561 108.254 1.00 14.43 433 ILE A CA 1
ATOM 3568 C C . ILE A 1 433 ? 65.246 -8.987 107.697 1.00 16.12 433 ILE A C 1
ATOM 3569 O O . ILE A 1 433 ? 64.298 -9.737 107.923 1.00 16.14 433 ILE A O 1
ATOM 3574 N N . THR A 1 434 ? 66.355 -9.399 107.057 1.00 14.60 434 THR A N 1
ATOM 3575 C CA . THR A 1 434 ? 66.384 -10.656 106.308 1.00 14.70 434 THR A CA 1
ATOM 3576 C C . THR A 1 434 ? 67.302 -11.697 106.946 1.00 14.55 434 THR A C 1
ATOM 3577 O O . THR A 1 434 ? 67.186 -12.903 106.686 1.00 15.68 434 THR A O 1
ATOM 3581 N N . GLU A 1 435 ? 68.248 -11.238 107.767 1.00 13.95 435 GLU A N 1
ATOM 3582 C CA . GLU A 1 435 ? 69.108 -12.169 108.490 1.00 14.27 435 GLU A CA 1
ATOM 3583 C C . GLU A 1 435 ? 69.494 -11.574 109.845 1.00 13.55 435 GLU A C 1
ATOM 3584 O O . GLU A 1 435 ? 69.785 -10.384 109.932 1.00 13.41 435 GLU A O 1
ATOM 3590 N N . SER A 1 436 ? 69.466 -12.385 110.917 1.00 13.69 436 SER A N 1
ATOM 3591 C CA . SER A 1 436 ? 69.772 -11.909 112.248 1.00 13.29 436 SER A CA 1
ATOM 3592 C C . SER A 1 436 ? 70.219 -13.083 113.106 1.00 14.15 436 SER A C 1
ATOM 3593 O O . SER A 1 436 ? 69.662 -14.187 112.983 1.00 15.06 436 SER A O 1
ATOM 3596 N N . GLN A 1 437 ? 71.220 -12.847 113.957 1.00 13.43 437 GLN A N 1
ATOM 3597 C CA . GLN A 1 437 ? 71.749 -13.918 114.800 1.00 14.89 437 GLN A CA 1
ATOM 3598 C C . GLN A 1 437 ? 70.798 -14.298 115.926 1.00 15.84 437 GLN A C 1
ATOM 3599 O O . GLN A 1 437 ? 70.942 -15.391 116.487 1.00 17.18 437 GLN A O 1
ATOM 3605 N N . ALA A 1 438 ? 69.863 -13.389 116.256 1.00 15.00 438 ALA A N 1
ATOM 3606 C CA . ALA A 1 438 ? 68.892 -13.611 117.317 1.00 14.90 438 ALA A CA 1
ATOM 3607 C C . ALA A 1 438 ? 67.694 -12.718 117.020 1.00 16.44 438 ALA A C 1
ATOM 3608 O O . ALA A 1 438 ? 67.725 -11.952 116.056 1.00 16.16 438 ALA A O 1
ATOM 3610 N N . LEU A 1 439 ? 66.628 -12.841 117.826 1.00 16.78 439 LEU A N 1
ATOM 3611 C CA . LEU A 1 439 ? 65.455 -12.055 117.481 1.00 16.84 439 LEU A CA 1
ATOM 3612 C C . LEU A 1 439 ? 65.832 -10.574 117.452 1.00 16.30 439 LEU A C 1
ATOM 3613 O O . LEU A 1 439 ? 66.508 -10.092 118.354 1.00 16.79 439 LEU A O 1
ATOM 3618 N N . PRO A 1 440 ? 65.457 -9.822 116.389 1.00 16.17 440 PRO A N 1
ATOM 3619 C CA . PRO A 1 440 ? 65.937 -8.448 116.252 1.00 16.73 440 PRO A CA 1
ATOM 3620 C C . PRO A 1 440 ? 65.237 -7.471 117.187 1.00 18.20 440 PRO A C 1
ATOM 3621 O O . PRO A 1 440 ? 64.040 -7.642 117.451 1.00 19.40 440 PRO A O 1
ATOM 3625 N N . LEU A 1 441 ? 66.016 -6.485 117.663 1.00 17.08 441 LEU A N 1
ATOM 3626 C CA . LEU A 1 441 ? 65.515 -5.297 118.354 1.00 18.20 441 LEU A CA 1
ATOM 3627 C C . LEU A 1 441 ? 65.989 -4.066 117.590 1.00 18.87 441 LEU A C 1
ATOM 3628 O O . LEU A 1 441 ? 67.143 -3.995 117.135 1.00 19.56 441 LEU A O 1
ATOM 3633 N N . LEU A 1 442 ? 65.125 -3.047 117.529 1.00 15.66 442 LEU A N 1
ATOM 3634 C CA . LEU A 1 442 ? 65.554 -1.742 117.050 1.00 15.98 442 LEU A CA 1
ATOM 3635 C C . LEU A 1 442 ? 64.977 -0.714 118.016 1.00 17.83 442 LEU A C 1
ATOM 3636 O O . LEU A 1 442 ? 63.859 -0.918 118.509 1.00 18.17 442 LEU A O 1
ATOM 3641 N N . THR A 1 443 ? 65.719 0.374 118.248 1.00 16.69 443 THR A N 1
ATOM 3642 C CA . THR A 1 443 ? 65.280 1.405 119.180 1.00 17.13 443 THR A CA 1
ATOM 3643 C C . THR A 1 443 ? 64.680 2.605 118.457 1.00 18.57 443 THR A C 1
ATOM 3644 O O . THR A 1 443 ? 63.989 3.414 119.085 1.00 18.08 443 THR A O 1
ATOM 3648 N N . LYS A 1 444 ? 64.924 2.717 117.158 1.00 17.97 444 LYS A N 1
ATOM 3649 C CA . LYS A 1 444 ? 64.640 3.947 116.435 1.00 18.90 444 LYS A CA 1
ATOM 3650 C C . LYS A 1 444 ? 64.762 3.691 114.934 1.00 19.21 444 LYS A C 1
ATOM 3651 O O . LYS A 1 444 ? 65.655 2.944 114.477 1.00 17.93 444 LYS A O 1
ATOM 3657 N N . ILE A 1 445 ? 63.839 4.297 114.170 1.00 17.95 445 ILE A N 1
ATOM 3658 C CA . ILE A 1 445 ? 63.998 4.501 112.739 1.00 17.36 445 ILE A CA 1
ATOM 3659 C C . ILE A 1 445 ? 63.758 5.990 112.486 1.00 18.67 445 ILE A C 1
ATOM 3660 O O . ILE A 1 445 ? 62.736 6.518 112.938 1.00 19.76 445 ILE A O 1
ATOM 3665 N N . SER A 1 446 ? 64.734 6.642 111.853 1.00 17.79 446 SER A N 1
ATOM 3666 C CA . SER A 1 446 ? 64.674 8.061 111.519 1.00 17.46 446 SER A CA 1
ATOM 3667 C C . SER A 1 446 ? 64.910 8.252 110.023 1.00 19.04 446 SER A C 1
ATOM 3668 O O . SER A 1 446 ? 65.517 7.396 109.377 1.00 17.23 446 SER A O 1
ATOM 3671 N N . LEU A 1 447 ? 64.424 9.380 109.473 1.00 17.07 447 LEU A N 1
ATOM 3672 C CA . LEU A 1 447 ? 64.625 9.747 108.082 1.00 18.08 447 LEU A CA 1
ATOM 3673 C C . LEU A 1 447 ? 65.085 11.200 108.028 1.00 19.17 447 LEU A C 1
ATOM 3674 O O . LEU A 1 447 ? 64.547 12.041 108.764 1.00 20.31 447 LEU A O 1
ATOM 3679 N N . TYR A 1 448 ? 66.075 11.453 107.171 1.00 18.52 448 TYR A N 1
ATOM 3680 C CA . TYR A 1 448 ? 66.614 12.800 107.004 1.00 19.88 448 TYR A CA 1
ATOM 3681 C C . TYR A 1 448 ? 66.850 13.131 105.537 1.00 19.47 448 TYR A C 1
ATOM 3682 O O . TYR A 1 448 ? 66.996 12.257 104.675 1.00 19.00 448 TYR A O 1
ATOM 3691 N N . LYS A 1 449 ? 66.919 14.447 105.285 1.00 21.29 449 LYS A N 1
ATOM 3692 C CA . LYS A 1 449 ? 67.412 14.977 104.031 1.00 22.55 449 LYS A CA 1
ATOM 3693 C C . LYS A 1 449 ? 68.778 15.635 104.251 1.00 21.80 449 LYS A C 1
ATOM 3694 O O . LYS A 1 449 ? 68.898 16.569 105.051 1.00 23.64 449 LYS A O 1
ATOM 3700 N N . THR A 1 450 ? 69.772 15.204 103.470 1.00 20.87 450 THR A N 1
ATOM 3701 C CA . THR A 1 450 ? 71.098 15.805 103.524 1.00 22.59 450 THR A CA 1
ATOM 3702 C C . THR A 1 450 ? 71.027 17.269 103.102 1.00 25.14 450 THR A C 1
ATOM 3703 O O . THR A 1 450 ? 70.227 17.644 102.244 1.00 23.70 450 THR A O 1
ATOM 3707 N N . PRO A 1 451 ? 71.854 18.153 103.702 1.00 25.80 451 PRO A N 1
ATOM 3708 C CA . PRO A 1 451 ? 71.855 19.565 103.311 1.00 27.37 451 PRO A CA 1
ATOM 3709 C C . PRO A 1 451 ? 72.489 19.835 101.936 1.00 29.82 451 PRO A C 1
ATOM 3710 O O . PRO A 1 451 ? 73.269 19.004 101.517 1.00 33.96 451 PRO A O 1
ATOM 3714 N N . LYS B 1 3 ? 101.845 -26.774 85.341 1.00 52.92 3 LYS B N 1
ATOM 3715 C CA . LYS B 1 3 ? 101.923 -27.332 86.734 1.00 44.66 3 LYS B CA 1
ATOM 3716 C C . LYS B 1 3 ? 100.694 -26.904 87.546 1.00 42.08 3 LYS B C 1
ATOM 3717 O O . LYS B 1 3 ? 100.272 -27.642 88.436 1.00 46.08 3 LYS B O 1
ATOM 3719 N N . ILE B 1 4 ? 100.106 -25.732 87.232 1.00 35.51 4 ILE B N 1
ATOM 3720 C CA . ILE B 1 4 ? 99.068 -25.159 88.089 1.00 30.34 4 ILE B CA 1
ATOM 3721 C C . ILE B 1 4 ? 97.725 -25.823 87.798 1.00 26.83 4 ILE B C 1
ATOM 3722 O O . ILE B 1 4 ? 97.242 -25.765 86.673 1.00 29.48 4 ILE B O 1
ATOM 3727 N N . LYS B 1 5 ? 97.116 -26.393 88.841 1.00 25.49 5 LYS B N 1
ATOM 3728 C CA . LYS B 1 5 ? 95.805 -27.011 88.722 1.00 25.42 5 LYS B CA 1
ATOM 3729 C C . LYS B 1 5 ? 94.725 -25.938 88.864 1.00 24.80 5 LYS B C 1
ATOM 3730 O O . LYS B 1 5 ? 94.924 -24.973 89.592 1.00 23.71 5 LYS B O 1
ATOM 3736 N N . PRO B 1 6 ? 93.577 -26.053 88.150 1.00 23.66 6 PRO B N 1
ATOM 3737 C CA . PRO B 1 6 ? 92.505 -25.062 88.280 1.00 22.31 6 PRO B CA 1
ATOM 3738 C C . PRO B 1 6 ? 91.917 -25.111 89.686 1.00 21.27 6 PRO B C 1
ATOM 3739 O O . PRO B 1 6 ? 92.113 -26.075 90.435 1.00 21.68 6 PRO B O 1
ATOM 3743 N N . HIS B 1 7 ? 91.207 -24.034 90.049 1.00 21.04 7 HIS B N 1
ATOM 3744 C CA . HIS B 1 7 ? 90.559 -23.958 91.344 1.00 19.22 7 HIS B CA 1
ATOM 3745 C C . HIS B 1 7 ? 89.127 -23.466 91.146 1.00 19.20 7 HIS B C 1
ATOM 3746 O O . HIS B 1 7 ? 88.902 -22.466 90.461 1.00 19.55 7 HIS B O 1
ATOM 3753 N N . GLY B 1 8 ? 88.162 -24.157 91.770 1.00 19.07 8 GLY B N 1
ATOM 3754 C CA . GLY B 1 8 ? 86.775 -23.711 91.765 1.00 20.16 8 GLY B CA 1
ATOM 3755 C C . GLY B 1 8 ? 86.103 -23.807 90.401 1.00 20.44 8 GLY B C 1
ATOM 3756 O O . GLY B 1 8 ? 86.652 -24.359 89.443 1.00 20.91 8 GLY B O 1
ATOM 3757 N N . PRO B 1 9 ? 84.863 -23.288 90.278 1.00 18.42 9 PRO B N 1
ATOM 3758 C CA . PRO B 1 9 ? 84.118 -23.363 89.023 1.00 17.18 9 PRO B CA 1
ATOM 3759 C C . PRO B 1 9 ? 84.726 -22.425 87.975 1.00 19.78 9 PRO B C 1
ATOM 3760 O O . PRO B 1 9 ? 85.007 -21.261 88.258 1.00 20.57 9 PRO B O 1
ATOM 3764 N N . LEU B 1 10 ? 84.945 -22.936 86.759 1.00 18.38 10 LEU B N 1
ATOM 3765 C CA . LEU B 1 10 ? 85.616 -22.132 85.747 1.00 18.67 10 LEU B CA 1
ATOM 3766 C C . LEU B 1 10 ? 84.595 -21.455 84.831 1.00 18.07 10 LEU B C 1
ATOM 3767 O O . LEU B 1 10 ? 83.534 -22.000 84.547 1.00 17.90 10 LEU B O 1
ATOM 3772 N N . PRO B 1 11 ? 84.901 -20.234 84.347 1.00 16.98 11 PRO B N 1
ATOM 3773 C CA . PRO B 1 11 ? 84.022 -19.511 83.433 1.00 17.52 11 PRO B CA 1
ATOM 3774 C C . PRO B 1 11 ? 84.024 -20.145 82.049 1.00 19.28 11 PRO B C 1
ATOM 3775 O O . PRO B 1 11 ? 85.032 -20.728 81.630 1.00 19.48 11 PRO B O 1
ATOM 3779 N N . SER B 1 12 ? 82.873 -20.040 81.386 1.00 19.00 12 SER B N 1
ATOM 3780 C CA . SER B 1 12 ? 82.720 -20.353 79.975 1.00 21.08 12 SER B CA 1
ATOM 3781 C C . SER B 1 12 ? 83.398 -19.282 79.129 1.00 22.87 12 SER B C 1
ATOM 3782 O O . SER B 1 12 ? 83.691 -18.175 79.600 1.00 19.46 12 SER B O 1
ATOM 3785 N N . GLN B 1 13 ? 83.644 -19.643 77.862 1.00 23.73 13 GLN B N 1
ATOM 3786 C CA . GLN B 1 13 ? 84.176 -18.704 76.891 1.00 27.44 13 GLN B CA 1
ATOM 3787 C C . GLN B 1 13 ? 83.272 -17.474 76.778 1.00 24.18 13 GLN B C 1
ATOM 3788 O O . GLN B 1 13 ? 83.767 -16.345 76.691 1.00 22.63 13 GLN B O 1
ATOM 3794 N N . THR B 1 14 ? 81.943 -17.684 76.784 1.00 21.92 14 THR B N 1
ATOM 3795 C CA . THR B 1 14 ? 81.012 -16.578 76.650 1.00 19.92 14 THR B CA 1
ATOM 3796 C C . THR B 1 14 ? 81.012 -15.696 77.898 1.00 17.84 14 THR B C 1
ATOM 3797 O O . THR B 1 14 ? 80.833 -14.497 77.767 1.00 18.51 14 THR B O 1
ATOM 3801 N N . GLN B 1 15 ? 81.220 -16.299 79.077 1.00 17.97 15 GLN B N 1
ATOM 3802 C CA . GLN B 1 15 ? 81.316 -15.515 80.302 1.00 16.47 15 GLN B CA 1
ATOM 3803 C C . GLN B 1 15 ? 82.564 -14.637 80.237 1.00 17.55 15 GLN B C 1
ATOM 3804 O O . GLN B 1 15 ? 82.482 -13.450 80.546 1.00 16.44 15 GLN B O 1
ATOM 3810 N N . LEU B 1 16 ? 83.700 -15.229 79.832 1.00 18.36 16 LEU B N 1
ATOM 3811 C CA . LEU B 1 16 ? 84.946 -14.481 79.767 1.00 18.75 16 LEU B CA 1
ATOM 3812 C C . LEU B 1 16 ? 84.818 -13.371 78.731 1.00 17.83 16 LEU B C 1
ATOM 3813 O O . LEU B 1 16 ? 85.350 -12.283 78.939 1.00 20.16 16 LEU B O 1
ATOM 3818 N N . ALA B 1 17 ? 84.137 -13.636 77.614 1.00 19.70 17 ALA B N 1
ATOM 3819 C CA . ALA B 1 17 ? 84.027 -12.586 76.608 1.00 19.79 17 ALA B CA 1
ATOM 3820 C C . ALA B 1 17 ? 83.263 -11.386 77.167 1.00 19.38 17 ALA B C 1
ATOM 3821 O O . ALA B 1 17 ? 83.636 -10.233 76.914 1.00 19.58 17 ALA B O 1
ATOM 3823 N N . TYR B 1 18 ? 82.203 -11.649 77.953 1.00 17.58 18 TYR B N 1
ATOM 3824 C CA . TYR B 1 18 ? 81.426 -10.549 78.499 1.00 17.76 18 TYR B CA 1
ATOM 3825 C C . TYR B 1 18 ? 82.279 -9.778 79.508 1.00 18.09 18 TYR B C 1
ATOM 3826 O O . TYR B 1 18 ? 82.278 -8.548 79.516 1.00 19.26 18 TYR B O 1
ATOM 3835 N N . LEU B 1 19 ? 83.038 -10.504 80.328 1.00 17.13 19 LEU B N 1
ATOM 3836 C CA . LEU B 1 19 ? 83.842 -9.846 81.348 1.00 17.03 19 LEU B CA 1
ATOM 3837 C C . LEU B 1 19 ? 84.860 -8.921 80.684 1.00 17.33 19 LEU B C 1
ATOM 3838 O O . LEU B 1 19 ? 85.069 -7.805 81.157 1.00 19.31 19 LEU B O 1
ATOM 3843 N N . GLY B 1 20 ? 85.436 -9.406 79.583 1.00 18.86 20 GLY B N 1
ATOM 3844 C CA . GLY B 1 20 ? 86.380 -8.614 78.808 1.00 20.56 20 GLY B CA 1
ATOM 3845 C C . GLY B 1 20 ? 85.722 -7.424 78.113 1.00 20.37 20 GLY B C 1
ATOM 3846 O O . GLY B 1 20 ? 86.353 -6.365 77.954 1.00 22.59 20 GLY B O 1
ATOM 3847 N N . ASP B 1 21 ? 84.442 -7.558 77.736 1.00 19.69 21 ASP B N 1
ATOM 3848 C CA . ASP B 1 21 ? 83.760 -6.460 77.057 1.00 20.02 21 ASP B CA 1
ATOM 3849 C C . ASP B 1 21 ? 83.355 -5.306 77.978 1.00 18.82 21 ASP B C 1
ATOM 3850 O O . ASP B 1 21 ? 83.324 -4.169 77.506 1.00 19.92 21 ASP B O 1
ATOM 3855 N N . GLU B 1 22 ? 82.977 -5.593 79.245 1.00 17.76 22 GLU B N 1
ATOM 3856 C CA . GLU B 1 22 ? 82.771 -4.643 80.345 1.00 18.36 22 GLU B CA 1
ATOM 3857 C C . GLU B 1 22 ? 81.477 -3.824 80.297 1.00 17.43 22 GLU B C 1
ATOM 3858 O O . GLU B 1 22 ? 80.874 -3.582 81.340 1.00 18.31 22 GLU B O 1
ATOM 3864 N N . LEU B 1 23 ? 81.062 -3.323 79.117 1.00 17.49 23 LEU B N 1
ATOM 3865 C CA . LEU B 1 23 ? 79.959 -2.379 79.075 1.00 17.53 23 LEU B CA 1
ATOM 3866 C C . LEU B 1 23 ? 78.866 -2.874 78.148 1.00 18.97 23 LEU B C 1
ATOM 3867 O O . LEU B 1 23 ? 79.152 -3.225 76.999 1.00 20.58 23 LEU B O 1
ATOM 3872 N N . ALA B 1 24 ? 77.643 -2.869 78.683 1.00 16.18 24 ALA B N 1
ATOM 3873 C CA . ALA B 1 24 ? 76.447 -3.208 77.924 1.00 17.63 24 ALA B CA 1
ATOM 3874 C C . ALA B 1 24 ? 75.420 -2.110 78.125 1.00 17.15 24 ALA B C 1
ATOM 3875 O O . ALA B 1 24 ? 75.397 -1.450 79.163 1.00 17.77 24 ALA B O 1
ATOM 3877 N N . ALA B 1 25 ? 74.556 -1.926 77.117 1.00 17.23 25 ALA B N 1
ATOM 3878 C CA . ALA B 1 25 ? 73.471 -0.969 77.210 1.00 17.07 25 ALA B CA 1
ATOM 3879 C C . ALA B 1 25 ? 72.145 -1.718 77.280 1.00 18.67 25 ALA B C 1
ATOM 3880 O O . ALA B 1 25 ? 71.967 -2.764 76.635 1.00 18.91 25 ALA B O 1
ATOM 3882 N N . PHE B 1 26 ? 71.233 -1.154 78.064 1.00 17.58 26 PHE B N 1
ATOM 3883 C CA . PHE B 1 26 ? 69.864 -1.637 78.170 1.00 17.54 26 PHE B CA 1
ATOM 3884 C C . PHE B 1 26 ? 68.929 -0.619 77.508 1.00 19.21 26 PHE B C 1
ATOM 3885 O O . PHE B 1 26 ? 69.143 0.599 77.632 1.00 18.30 26 PHE B O 1
ATOM 3893 N N . ILE B 1 27 ? 67.885 -1.108 76.819 1.00 16.98 27 ILE B N 1
ATOM 3894 C CA . ILE B 1 27 ? 66.871 -0.210 76.261 1.00 17.91 27 ILE B CA 1
ATOM 3895 C C . ILE B 1 27 ? 65.490 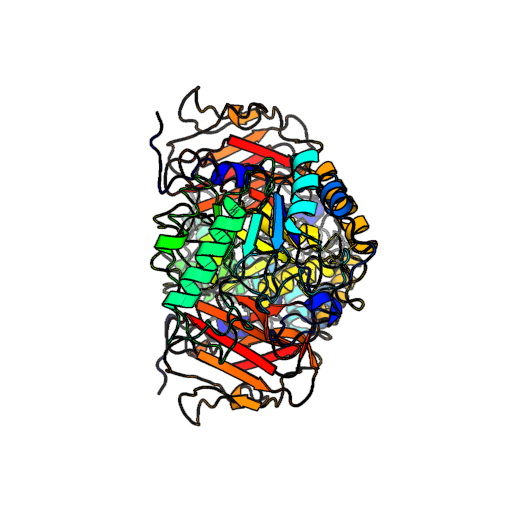-0.657 76.747 1.00 17.03 27 ILE B C 1
ATOM 3896 O O . ILE B 1 27 ? 65.010 -1.741 76.378 1.00 18.59 27 ILE B O 1
ATOM 3901 N N . HIS B 1 28 ? 64.857 0.166 77.594 1.00 17.03 28 HIS B N 1
ATOM 3902 C CA . HIS B 1 28 ? 63.471 0.008 77.999 1.00 18.24 28 HIS B CA 1
ATOM 3903 C C . HIS B 1 28 ? 62.657 1.062 77.256 1.00 20.29 28 HIS B C 1
ATOM 3904 O O . HIS B 1 28 ? 62.846 2.267 77.467 1.00 19.70 28 HIS B O 1
ATOM 3911 N N . PHE B 1 29 ? 61.772 0.573 76.388 1.00 19.91 29 PHE B N 1
ATOM 3912 C CA . PHE B 1 29 ? 60.923 1.415 75.555 1.00 19.86 29 PHE B CA 1
ATOM 3913 C C . PHE B 1 29 ? 59.618 0.667 75.288 1.00 20.33 29 PHE B C 1
ATOM 3914 O O . PHE B 1 29 ? 59.613 -0.555 75.099 1.00 19.42 29 PHE B O 1
ATOM 3922 N N . GLY B 1 30 ? 58.491 1.388 75.298 1.00 19.15 30 GLY B N 1
ATOM 3923 C CA . GLY B 1 30 ? 57.220 0.726 75.034 1.00 19.29 30 GLY B CA 1
ATOM 3924 C C . GLY B 1 30 ? 56.035 1.591 75.442 1.00 20.38 30 GLY B C 1
ATOM 3925 O O . GLY B 1 30 ? 56.203 2.799 75.621 1.00 21.65 30 GLY B O 1
ATOM 3926 N N . PRO B 1 31 ? 54.826 0.996 75.593 1.00 21.06 31 PRO B N 1
ATOM 3927 C CA . PRO B 1 31 ? 53.653 1.716 76.082 1.00 22.38 31 PRO B CA 1
ATOM 3928 C C . PRO B 1 31 ? 53.958 2.541 77.329 1.00 23.16 31 PRO B C 1
ATOM 3929 O O . PRO B 1 31 ? 53.435 3.639 77.463 1.00 24.67 31 PRO B O 1
ATOM 3933 N N . ASN B 1 32 ? 54.839 2.036 78.213 1.00 21.33 32 ASN B N 1
ATOM 3934 C CA . ASN B 1 32 ? 55.123 2.753 79.450 1.00 22.83 32 ASN B CA 1
ATOM 3935 C C . ASN B 1 32 ? 55.693 4.139 79.167 1.00 22.61 32 ASN B C 1
ATOM 3936 O O . ASN B 1 32 ? 55.469 5.061 79.956 1.00 24.30 32 ASN B O 1
ATOM 3941 N N . THR B 1 33 ? 56.435 4.277 78.062 1.00 21.47 33 THR B N 1
ATOM 3942 C CA . THR B 1 33 ? 57.027 5.553 77.676 1.00 22.17 33 THR B CA 1
ATOM 3943 C C . THR B 1 33 ? 55.909 6.558 77.399 1.00 25.06 33 THR B C 1
ATOM 3944 O O . THR B 1 33 ? 56.056 7.740 77.684 1.00 25.62 33 THR B O 1
ATOM 3948 N N . PHE B 1 34 ? 54.794 6.056 76.850 1.00 24.05 34 PHE B N 1
ATOM 3949 C CA . PHE B 1 34 ? 53.696 6.920 76.437 1.00 26.70 34 PHE B CA 1
ATOM 3950 C C . PHE B 1 34 ? 52.752 7.197 77.595 1.00 28.77 34 PHE B C 1
ATOM 3951 O O . PHE B 1 34 ? 52.047 8.207 77.584 1.00 30.52 34 PHE B O 1
ATOM 3959 N N . TYR B 1 35 ? 52.759 6.323 78.607 1.00 27.30 35 TYR B N 1
ATOM 3960 C CA . TYR B 1 35 ? 51.840 6.461 79.728 1.00 27.05 35 TYR B CA 1
ATOM 3961 C C . TYR B 1 35 ? 52.531 7.082 80.943 1.00 28.38 35 TYR B C 1
ATOM 3962 O O . TYR B 1 35 ? 51.909 7.188 82.007 1.00 28.00 35 TYR B O 1
ATOM 3971 N N . ASP B 1 36 ? 53.821 7.426 80.794 1.00 29.80 36 ASP B N 1
ATOM 3972 C CA . ASP B 1 36 ? 54.616 8.034 81.851 1.00 30.14 36 ASP B CA 1
ATOM 3973 C C . ASP B 1 36 ? 54.522 7.187 83.126 1.00 29.98 36 ASP B C 1
ATOM 3974 O O . ASP B 1 36 ? 54.080 7.659 84.172 1.00 29.19 36 ASP B O 1
ATOM 3979 N N . GLN B 1 37 ? 54.904 5.901 83.028 1.00 26.18 37 GLN B N 1
ATOM 3980 C CA . GLN B 1 37 ? 54.788 4.968 84.144 1.00 23.90 37 GLN B CA 1
ATOM 3981 C C . GLN B 1 37 ? 55.981 4.007 84.095 1.00 22.67 37 GLN B C 1
ATOM 3982 O O . GLN B 1 37 ? 56.645 3.938 83.064 1.00 22.49 37 GLN B O 1
ATOM 3988 N N . GLU B 1 38 ? 56.226 3.278 85.196 1.00 22.65 38 GLU B N 1
ATOM 3989 C CA . GLU B 1 38 ? 57.343 2.337 85.253 1.00 23.83 38 GLU B CA 1
ATOM 3990 C C . GLU B 1 38 ? 56.887 0.902 84.989 1.00 22.88 38 GLU B C 1
ATOM 3991 O O . GLU B 1 38 ? 57.612 0.110 84.374 1.00 22.97 38 GLU B O 1
ATOM 3997 N N . TRP B 1 39 ? 55.690 0.577 85.474 1.00 22.78 39 TRP B N 1
ATOM 3998 C CA . TRP B 1 39 ? 55.029 -0.690 85.216 1.00 21.53 39 TRP B CA 1
ATOM 3999 C C . TRP B 1 39 ? 53.692 -0.427 84.542 1.00 23.27 39 TRP B C 1
ATOM 4000 O O . TRP B 1 39 ? 53.022 0.545 84.890 1.00 24.70 39 TRP B O 1
ATOM 4011 N N . GLY B 1 40 ? 53.287 -1.356 83.661 1.00 22.76 40 GLY B N 1
ATOM 4012 C CA . GLY B 1 40 ? 52.013 -1.296 82.957 1.00 22.10 40 GLY B CA 1
ATOM 4013 C C . GLY B 1 40 ? 51.109 -2.452 83.349 1.00 23.73 40 GLY B C 1
ATOM 4014 O O . GLY B 1 40 ? 51.566 -3.432 83.940 1.00 26.46 40 GLY B O 1
ATOM 4015 N N . THR B 1 41 ? 49.822 -2.356 82.996 1.00 23.65 41 THR B N 1
ATOM 4016 C CA . THR B 1 41 ? 48.832 -3.320 83.451 1.00 23.99 41 THR B CA 1
ATOM 4017 C C . THR B 1 41 ? 48.394 -4.257 82.327 1.00 22.36 41 THR B C 1
ATOM 4018 O O . THR B 1 41 ? 47.755 -5.271 82.594 1.00 24.53 41 THR B O 1
ATOM 4022 N N . GLY B 1 42 ? 48.722 -3.922 81.076 1.00 23.99 42 GLY B N 1
ATOM 4023 C CA . GLY B 1 42 ? 48.239 -4.692 79.944 1.00 24.92 42 GLY B CA 1
ATOM 4024 C C . GLY B 1 42 ? 46.929 -4.124 79.405 1.00 28.47 42 GLY B C 1
ATOM 4025 O O . GLY B 1 42 ? 46.357 -4.652 78.452 1.00 27.29 42 GLY B O 1
ATOM 4026 N N . GLN B 1 43 ? 46.481 -3.027 80.028 1.00 27.88 43 GLN B N 1
ATOM 4027 C CA . GLN B 1 43 ? 45.304 -2.292 79.585 1.00 26.76 43 GLN B CA 1
ATOM 4028 C C . GLN B 1 43 ? 45.699 -1.111 78.696 1.00 26.50 43 GLN B C 1
ATOM 4029 O O . GLN B 1 43 ? 44.825 -0.395 78.208 1.00 25.76 43 GLN B O 1
ATOM 4035 N N . GLU B 1 44 ? 47.003 -0.893 78.466 1.00 24.42 44 GLU B N 1
ATOM 4036 C CA . GLU B 1 44 ? 47.442 0.277 77.723 1.00 25.42 44 GLU B CA 1
ATOM 4037 C C . GLU B 1 44 ? 46.903 0.184 76.296 1.00 26.45 44 GLU B C 1
ATOM 4038 O O . GLU B 1 44 ? 46.746 -0.917 75.773 1.00 27.03 44 GLU B O 1
ATOM 4044 N N . ASP B 1 45 ? 46.601 1.340 75.691 1.00 25.09 45 ASP B N 1
ATOM 4045 C CA . ASP B 1 45 ? 45.967 1.353 74.380 1.00 27.50 45 ASP B CA 1
ATOM 4046 C C . ASP B 1 45 ? 47.035 1.352 73.292 1.00 25.58 45 ASP B C 1
ATOM 4047 O O . ASP B 1 45 ? 47.802 2.302 73.205 1.00 25.62 45 ASP B O 1
ATOM 4052 N N . PRO B 1 46 ? 47.119 0.306 72.430 1.00 27.70 46 PRO B N 1
ATOM 4053 C CA . PRO B 1 46 ? 48.117 0.274 71.359 1.00 27.73 46 PRO B CA 1
ATOM 4054 C C . PRO B 1 46 ? 48.070 1.487 70.425 1.00 27.02 46 PRO B C 1
ATOM 4055 O O . PRO B 1 46 ? 49.071 1.803 69.782 1.00 27.51 46 PRO B O 1
ATOM 4059 N N . GLU B 1 47 ? 46.916 2.162 70.352 1.00 30.29 47 GLU B N 1
ATOM 4060 C CA . GLU B 1 47 ? 46.805 3.393 69.577 1.00 32.83 47 GLU B CA 1
ATOM 4061 C C . GLU B 1 47 ? 47.839 4.415 70.035 1.00 33.07 47 GLU B C 1
ATOM 4062 O O . GLU B 1 47 ? 48.365 5.156 69.213 1.00 33.93 47 GLU B O 1
ATOM 4068 N N . ARG B 1 48 ? 48.147 4.413 71.339 1.00 30.07 48 ARG B N 1
ATOM 4069 C CA . ARG B 1 48 ? 49.022 5.395 71.963 1.00 30.24 48 ARG B CA 1
ATOM 4070 C C . ARG B 1 48 ? 50.499 5.081 71.699 1.00 30.00 48 ARG B C 1
ATOM 4071 O O . ARG B 1 48 ? 51.370 5.913 71.955 1.00 29.47 48 ARG B O 1
ATOM 4079 N N . PHE B 1 49 ? 50.793 3.871 71.194 1.00 27.55 49 PHE B N 1
ATOM 4080 C CA . PHE B 1 49 ? 52.169 3.524 70.887 1.00 26.46 49 PHE B CA 1
ATOM 4081 C C . PHE B 1 49 ? 52.521 4.028 69.486 1.00 28.17 49 PHE B C 1
ATOM 4082 O O . PHE B 1 49 ? 52.274 3.341 68.499 1.00 26.90 49 PHE B O 1
ATOM 4090 N N . ASN B 1 50 ? 53.092 5.232 69.403 1.00 28.85 50 ASN B N 1
ATOM 4091 C CA . ASN B 1 50 ? 53.316 5.805 68.089 1.00 29.79 50 ASN B CA 1
ATOM 4092 C C . ASN B 1 50 ? 54.495 6.769 68.118 1.00 30.55 50 ASN B C 1
ATOM 4093 O O . ASN B 1 50 ? 54.304 7.984 68.020 1.00 30.21 50 ASN B O 1
ATOM 4098 N N . PRO B 1 51 ? 55.749 6.272 68.242 1.00 30.90 51 PRO B N 1
ATOM 4099 C CA . PRO B 1 51 ? 56.907 7.161 68.206 1.00 31.82 51 PRO B CA 1
ATOM 4100 C C . PRO B 1 51 ? 56.901 7.993 66.924 1.00 36.23 51 PRO B C 1
ATOM 4101 O O . PRO B 1 51 ? 56.683 7.471 65.836 1.00 32.62 51 PRO B O 1
ATOM 4105 N N . SER B 1 52 ? 57.095 9.311 67.088 1.00 41.05 52 SER B N 1
ATOM 4106 C CA . SER B 1 52 ? 56.992 10.235 65.971 1.00 43.72 52 SER B CA 1
ATOM 4107 C C . SER B 1 52 ? 58.116 9.994 64.962 1.00 42.07 52 SER B C 1
ATOM 4108 O O . SER B 1 52 ? 57.909 10.146 63.760 1.00 46.24 52 SER B O 1
ATOM 4111 N N . GLN B 1 53 ? 59.291 9.587 65.460 1.00 37.81 53 GLN B N 1
ATOM 4112 C CA . GLN B 1 53 ? 60.545 9.764 64.752 1.00 35.04 53 GLN B CA 1
ATOM 4113 C C . GLN B 1 53 ? 61.553 8.683 65.142 1.00 31.85 53 GLN B C 1
ATOM 4114 O O . GLN B 1 53 ? 62.758 8.935 65.079 1.00 29.75 53 GLN B O 1
ATOM 4120 N N . LEU B 1 54 ? 61.082 7.494 65.555 1.00 27.64 54 LEU B N 1
ATOM 4121 C CA . LEU B 1 54 ? 62.018 6.504 66.091 1.00 25.50 54 LEU B CA 1
ATOM 4122 C C . LEU B 1 54 ? 63.145 6.226 65.088 1.00 25.86 54 LEU B C 1
ATOM 4123 O O . LEU B 1 54 ? 62.904 6.011 63.903 1.00 28.16 54 LEU B O 1
ATOM 4128 N N . ASP B 1 55 ? 64.393 6.212 65.576 1.00 24.56 55 ASP B N 1
ATOM 4129 C CA . ASP B 1 55 ? 65.548 5.925 64.742 1.00 24.66 55 ASP B CA 1
ATOM 4130 C C . ASP B 1 55 ? 66.523 5.005 65.481 1.00 26.63 55 ASP B C 1
ATOM 4131 O O . ASP B 1 55 ? 67.399 5.491 66.203 1.00 28.29 55 ASP B O 1
ATOM 4136 N N . ALA B 1 56 ? 66.399 3.689 65.250 1.00 24.99 56 ALA B N 1
ATOM 4137 C CA . ALA B 1 56 ? 67.207 2.691 65.944 1.00 24.44 56 ALA B CA 1
ATOM 4138 C C . ALA B 1 56 ? 68.678 2.785 65.543 1.00 25.11 56 ALA B C 1
ATOM 4139 O O . ALA B 1 56 ? 69.565 2.406 66.318 1.00 25.40 56 ALA B O 1
ATOM 4141 N N . ARG B 1 57 ? 68.943 3.225 64.302 1.00 24.83 57 ARG B N 1
ATOM 4142 C CA . ARG B 1 57 ? 70.321 3.310 63.852 1.00 25.97 57 ARG B CA 1
ATOM 4143 C C . ARG B 1 57 ? 71.070 4.361 64.665 1.00 24.92 57 ARG B C 1
ATOM 4144 O O . ARG B 1 57 ? 72.262 4.191 64.917 1.00 25.35 57 ARG B O 1
ATOM 4152 N N . GLU B 1 58 ? 70.358 5.422 65.062 1.00 24.59 58 GLU B N 1
ATOM 4153 C CA . GLU B 1 58 ? 70.924 6.453 65.918 1.00 26.88 58 GLU B CA 1
ATOM 4154 C C . GLU B 1 58 ? 71.178 5.906 67.326 1.00 27.12 58 GLU B C 1
ATOM 4155 O O . GLU B 1 58 ? 72.180 6.247 67.959 1.00 25.59 58 GLU B O 1
ATOM 4161 N N . TRP B 1 59 ? 70.260 5.071 67.825 1.00 24.17 59 TRP B N 1
ATOM 4162 C CA . TRP B 1 59 ? 70.514 4.467 69.132 1.00 24.15 59 TRP B CA 1
ATOM 4163 C C . TRP B 1 59 ? 71.835 3.706 69.071 1.00 24.85 59 TRP B C 1
ATOM 4164 O O . TRP B 1 59 ? 72.699 3.920 69.915 1.00 24.12 59 TRP B O 1
ATOM 4175 N N . VAL B 1 60 ? 71.959 2.802 68.087 1.00 22.93 60 VAL B N 1
ATOM 4176 C CA . VAL B 1 60 ? 73.098 1.910 67.927 1.00 23.07 60 VAL B CA 1
ATOM 4177 C C . VAL B 1 60 ? 74.377 2.711 67.673 1.00 25.26 60 VAL B C 1
ATOM 4178 O O . VAL B 1 60 ? 75.439 2.350 68.189 1.00 25.76 60 VAL B O 1
ATOM 4182 N N . ARG B 1 61 ? 74.285 3.760 66.843 1.00 24.16 61 ARG B N 1
ATOM 4183 C CA . ARG B 1 61 ? 75.473 4.520 66.482 1.00 24.29 61 ARG B CA 1
ATOM 4184 C C . ARG B 1 61 ? 76.093 5.142 67.732 1.00 24.95 61 ARG B C 1
ATOM 4185 O O . ARG B 1 61 ? 77.290 5.009 67.961 1.00 28.59 61 ARG B O 1
ATOM 4193 N N . VAL B 1 62 ? 75.259 5.831 68.506 1.00 24.65 62 VAL B N 1
ATOM 4194 C CA . VAL B 1 62 ? 75.716 6.480 69.721 1.00 23.37 62 VAL B CA 1
ATOM 4195 C C . VAL B 1 62 ? 76.244 5.429 70.699 1.00 24.89 62 VAL B C 1
ATOM 4196 O O . VAL B 1 62 ? 77.330 5.612 71.254 1.00 22.97 62 VAL B O 1
ATOM 4200 N N . LEU B 1 63 ? 75.502 4.324 70.895 1.00 24.50 63 LEU B N 1
ATOM 420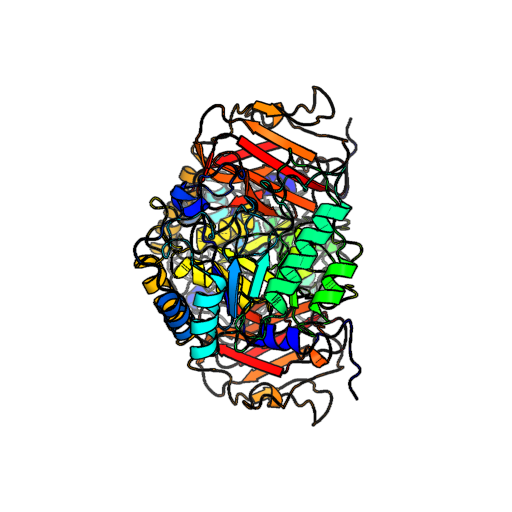1 C CA . LEU B 1 63 ? 75.985 3.326 71.854 1.00 22.65 63 LEU B CA 1
ATOM 4202 C C . LEU B 1 63 ? 77.343 2.781 71.397 1.00 23.30 63 LEU B C 1
ATOM 4203 O O . LEU B 1 63 ? 78.251 2.569 72.209 1.00 22.50 63 LEU B O 1
ATOM 4208 N N . LYS B 1 64 ? 77.509 2.555 70.082 1.00 22.30 64 LYS B N 1
ATOM 4209 C CA . LYS B 1 64 ? 78.776 2.058 69.559 1.00 22.36 64 LYS B CA 1
ATOM 4210 C C . LYS B 1 64 ? 79.905 3.079 69.769 1.00 24.15 64 LYS B C 1
ATOM 4211 O O . LYS B 1 64 ? 81.004 2.724 70.195 1.00 24.79 64 LYS B O 1
ATOM 4217 N N . GLU B 1 65 ? 79.630 4.346 69.467 1.00 24.86 65 GLU B N 1
ATOM 4218 C CA . GLU B 1 65 ? 80.654 5.378 69.574 1.00 25.90 65 GLU B CA 1
ATOM 4219 C C . GLU B 1 65 ? 81.018 5.644 71.033 1.00 27.43 65 GLU B C 1
ATOM 4220 O O . GLU B 1 65 ? 82.051 6.258 71.287 1.00 27.01 65 GLU B O 1
ATOM 4226 N N . THR B 1 66 ? 80.162 5.228 71.977 1.00 23.89 66 THR B N 1
ATOM 4227 C CA . THR B 1 66 ? 80.403 5.553 73.375 1.00 23.74 66 THR B CA 1
ATOM 4228 C C . THR B 1 66 ? 80.837 4.313 74.153 1.00 23.29 66 THR B C 1
ATOM 4229 O O . THR B 1 66 ? 80.858 4.344 75.384 1.00 23.97 66 THR B O 1
ATOM 4233 N N . GLY B 1 67 ? 81.198 3.259 73.416 1.00 23.70 67 GLY B N 1
ATOM 4234 C CA . GLY B 1 67 ? 82.001 2.164 73.933 1.00 22.93 67 GLY B CA 1
ATOM 4235 C C . GLY B 1 67 ? 81.180 0.959 74.396 1.00 23.20 67 GLY B C 1
ATOM 4236 O O . GLY B 1 67 ? 81.758 0.017 74.942 1.00 22.36 67 GLY B O 1
ATOM 4237 N N . PHE B 1 68 ? 79.855 0.984 74.162 1.00 19.74 68 PHE B N 1
ATOM 4238 C CA . PHE B 1 68 ? 79.028 -0.162 74.540 1.00 20.80 68 PHE B CA 1
ATOM 4239 C C . PHE B 1 68 ? 79.295 -1.326 73.592 1.00 20.33 68 PHE B C 1
ATOM 4240 O O . PHE B 1 68 ? 79.443 -1.114 72.386 1.00 21.41 68 PHE B O 1
ATOM 4248 N N . LYS B 1 69 ? 79.303 -2.556 74.135 1.00 19.72 69 LYS B N 1
ATOM 4249 C CA . LYS B 1 69 ? 79.687 -3.751 73.389 1.00 20.48 69 LYS B CA 1
ATOM 4250 C C . LYS B 1 69 ? 78.507 -4.714 73.223 1.00 21.35 69 LYS B C 1
ATOM 4251 O O . LYS B 1 69 ? 78.642 -5.761 72.585 1.00 23.66 69 LYS B O 1
ATOM 4257 N N . LYS B 1 70 ? 77.351 -4.340 73.771 1.00 18.84 70 LYS B N 1
ATOM 4258 C CA . LYS B 1 70 ? 76.156 -5.176 73.728 1.00 18.6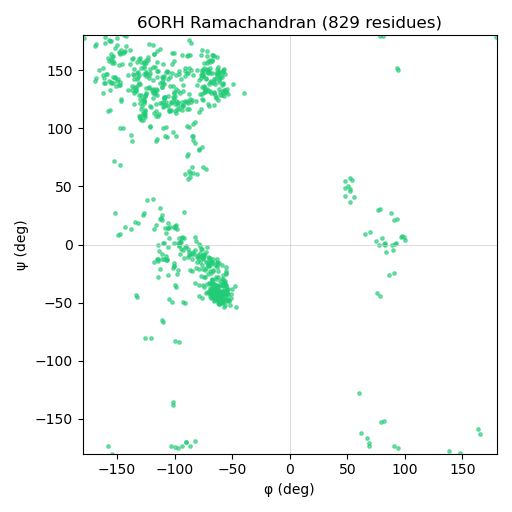0 70 LYS B CA 1
ATOM 4259 C C . LYS B 1 70 ? 74.951 -4.288 74.014 1.00 18.52 70 LYS B C 1
ATOM 4260 O O . LYS B 1 70 ? 75.032 -3.350 74.795 1.00 19.35 70 LYS B O 1
ATOM 4266 N N . LEU B 1 71 ? 73.831 -4.568 73.336 1.00 18.43 71 LEU B N 1
ATOM 4267 C CA . LEU B 1 71 ? 72.605 -3.815 73.495 1.00 18.18 71 LEU B CA 1
ATOM 4268 C C . LEU B 1 71 ? 71.505 -4.824 73.800 1.00 18.31 71 LEU B C 1
ATOM 4269 O O . LEU B 1 71 ? 71.181 -5.648 72.951 1.00 16.99 71 LEU B O 1
ATOM 4274 N N . ILE B 1 72 ? 70.960 -4.763 75.024 1.00 16.79 72 ILE B N 1
ATOM 4275 C CA . ILE B 1 72 ? 69.880 -5.642 75.450 1.00 16.30 72 ILE B CA 1
ATOM 4276 C C . ILE B 1 72 ? 68.557 -4.899 75.296 1.00 15.35 72 ILE B C 1
ATOM 4277 O O . ILE B 1 72 ? 68.321 -3.888 75.955 1.00 16.51 72 ILE B O 1
ATOM 4282 N N . LEU B 1 73 ? 67.686 -5.426 74.418 1.00 16.24 73 LEU B N 1
ATOM 4283 C CA . LEU B 1 73 ? 66.461 -4.726 74.042 1.00 17.38 73 LEU B CA 1
ATOM 4284 C C . LEU B 1 73 ? 65.261 -5.391 74.700 1.00 16.79 73 LEU B C 1
ATOM 4285 O O . LEU B 1 73 ? 65.071 -6.595 74.547 1.00 17.83 73 LEU B O 1
ATOM 4290 N N . VAL B 1 74 ? 64.449 -4.578 75.396 1.00 16.82 74 VAL B N 1
ATOM 4291 C CA . VAL B 1 74 ? 63.155 -5.027 75.886 1.00 16.49 74 VAL B CA 1
ATOM 4292 C C . VAL B 1 74 ? 62.229 -5.193 74.678 1.00 17.56 74 VAL B C 1
ATOM 4293 O O . VAL B 1 74 ? 61.983 -4.216 73.977 1.00 19.35 74 VAL B O 1
ATOM 4297 N N . VAL B 1 75 ? 61.725 -6.421 74.443 1.00 17.43 75 VAL B N 1
ATOM 4298 C CA . VAL B 1 75 ? 60.738 -6.625 73.383 1.00 18.63 75 VAL B CA 1
ATOM 4299 C C . VAL B 1 75 ? 59.358 -6.921 73.964 1.00 19.39 75 VAL B C 1
ATOM 4300 O O . VAL B 1 75 ? 58.384 -6.922 73.218 1.00 20.14 75 VAL B O 1
ATOM 4304 N N . LYS B 1 76 ? 59.284 -7.200 75.271 1.00 18.93 76 LYS B N 1
ATOM 4305 C CA . LYS B 1 76 ? 58.012 -7.326 75.972 1.00 18.45 76 LYS B CA 1
ATOM 4306 C C . LYS B 1 76 ? 58.260 -7.090 77.454 1.00 18.64 76 LYS B C 1
ATOM 4307 O O . LYS B 1 76 ? 59.017 -7.844 78.074 1.00 17.89 76 LYS B O 1
ATOM 4313 N N . HIS B 1 77 ? 57.682 -6.013 78.002 1.00 17.19 77 HIS B N 1
ATOM 4314 C CA . HIS B 1 77 ? 57.828 -5.755 79.432 1.00 18.23 77 HIS B CA 1
ATOM 4315 C C . HIS B 1 77 ? 56.680 -6.444 80.178 1.00 18.02 77 HIS B C 1
ATOM 4316 O O . HIS B 1 77 ? 55.963 -7.267 79.607 1.00 18.36 77 HIS B O 1
ATOM 4323 N N . HIS B 1 78 ? 56.528 -6.151 81.478 1.00 17.47 78 HIS B N 1
ATOM 4324 C CA . HIS B 1 78 ? 55.510 -6.809 82.287 1.00 17.81 78 HIS B CA 1
ATOM 4325 C C . HIS B 1 78 ? 54.101 -6.583 81.731 1.00 18.54 78 HIS B C 1
ATOM 4326 O O . HIS B 1 78 ? 53.231 -7.433 81.886 1.00 18.07 78 HIS B O 1
ATOM 4333 N N . ASP B 1 79 ? 53.874 -5.447 81.062 1.00 19.29 79 ASP B N 1
ATOM 4334 C CA . ASP B 1 79 ? 52.550 -5.147 80.535 1.00 19.40 79 ASP B CA 1
ATOM 4335 C C . ASP B 1 79 ? 52.145 -6.082 79.396 1.00 19.87 79 ASP B C 1
ATOM 4336 O O . ASP B 1 79 ? 50.964 -6.122 79.040 1.00 21.41 79 ASP B O 1
ATOM 4341 N N . GLY B 1 80 ? 53.105 -6.820 78.810 1.00 19.46 80 GLY B N 1
ATOM 4342 C CA . GLY B 1 80 ? 52.738 -7.860 77.858 1.00 17.64 80 GLY B CA 1
ATOM 4343 C C . GLY B 1 80 ? 52.649 -7.404 76.400 1.00 18.60 80 GLY B C 1
ATOM 4344 O O . GLY B 1 80 ? 52.444 -8.229 75.515 1.00 20.15 80 GLY B O 1
ATOM 4345 N N . PHE B 1 81 ? 52.815 -6.103 76.122 1.00 19.57 81 PHE B N 1
ATOM 4346 C CA . PHE B 1 81 ? 52.771 -5.632 74.746 1.00 19.08 81 PHE B CA 1
ATOM 4347 C C . PHE B 1 81 ? 54.049 -5.993 73.993 1.00 19.78 81 PHE B C 1
ATOM 4348 O O . PHE B 1 81 ? 55.140 -5.598 74.381 1.00 19.64 81 PHE B O 1
ATOM 4356 N N . VAL B 1 82 ? 53.899 -6.699 72.865 1.00 19.16 82 VAL B N 1
ATOM 4357 C CA . VAL B 1 82 ? 55.034 -7.274 72.166 1.00 19.09 82 VAL B CA 1
ATOM 4358 C C . VAL B 1 82 ? 55.479 -6.321 71.050 1.00 20.25 82 VAL B C 1
ATOM 4359 O O . VAL B 1 82 ? 54.674 -5.863 70.241 1.00 20.00 82 VAL B O 1
ATOM 4363 N N . LEU B 1 83 ? 56.788 -6.037 70.995 1.00 19.22 83 LEU B N 1
ATOM 4364 C CA . LEU B 1 83 ? 57.252 -4.968 70.121 1.00 19.63 83 LEU B CA 1
ATOM 4365 C C . LEU B 1 83 ? 57.785 -5.505 68.792 1.00 19.22 83 LEU B C 1
ATOM 4366 O O . LEU B 1 83 ? 58.437 -4.782 68.040 1.00 21.11 83 LEU B O 1
ATOM 4371 N N . TYR B 1 84 ? 57.506 -6.772 68.498 1.00 19.53 84 TYR B N 1
ATOM 4372 C CA . TYR B 1 84 ? 57.720 -7.305 67.162 1.00 20.26 84 TYR B CA 1
ATOM 4373 C C . TYR B 1 84 ? 56.421 -8.001 66.755 1.00 22.21 84 TYR B C 1
ATOM 4374 O O . TYR B 1 84 ? 55.650 -8.408 67.625 1.00 20.11 84 TYR B O 1
ATOM 4383 N N . PRO B 1 85 ? 56.151 -8.179 65.441 1.00 21.50 85 PRO B N 1
ATOM 4384 C CA . PRO B 1 85 ? 54.899 -8.805 64.981 1.00 21.50 85 PRO B CA 1
ATOM 4385 C C . PRO B 1 85 ? 54.792 -10.321 65.207 1.00 21.35 85 PRO B C 1
ATOM 4386 O O . PRO B 1 85 ? 54.742 -11.123 64.261 1.00 20.07 85 PRO B O 1
ATOM 4390 N N . THR B 1 86 ? 54.762 -10.723 66.491 1.00 20.22 86 THR B N 1
ATOM 4391 C CA . THR B 1 86 ? 54.638 -12.111 66.904 1.00 19.85 86 THR B CA 1
ATOM 4392 C C . THR B 1 86 ? 53.356 -12.726 66.340 1.00 20.32 86 THR B C 1
ATOM 4393 O O . THR B 1 86 ? 52.336 -12.060 66.199 1.00 21.78 86 THR B O 1
ATOM 4397 N N . ALA B 1 87 ? 53.431 -14.027 66.081 1.00 21.59 87 ALA B N 1
ATOM 4398 C CA . ALA B 1 87 ? 52.297 -14.782 65.584 1.00 22.36 87 ALA B CA 1
ATOM 4399 C C . ALA B 1 87 ? 51.402 -15.219 66.742 1.00 22.19 87 ALA B C 1
ATOM 4400 O O . ALA B 1 87 ? 50.331 -15.775 66.499 1.00 22.86 87 ALA B O 1
ATOM 4402 N N . HIS B 1 88 ? 51.829 -14.988 67.994 1.00 22.49 88 HIS B N 1
ATOM 4403 C CA . HIS B 1 88 ? 51.250 -15.734 69.105 1.00 22.00 88 HIS B CA 1
ATOM 4404 C C . HIS B 1 88 ? 50.371 -14.906 70.049 1.00 22.41 88 HIS B C 1
ATOM 4405 O O . HIS B 1 88 ? 49.876 -15.441 71.039 1.00 22.13 88 HIS B O 1
ATOM 4412 N N . THR B 1 89 ? 50.186 -13.617 69.766 1.00 24.52 89 THR B N 1
ATOM 4413 C CA . THR B 1 89 ? 49.226 -12.793 70.492 1.00 23.18 89 THR B CA 1
ATOM 4414 C C . THR B 1 89 ? 48.801 -11.667 69.562 1.00 22.47 89 THR B C 1
ATOM 4415 O O . THR B 1 89 ? 49.538 -11.328 68.640 1.00 22.71 89 THR B O 1
ATOM 4419 N N . ASP B 1 90 ? 47.609 -11.093 69.800 1.00 23.28 90 ASP B N 1
ATOM 4420 C CA . ASP B 1 90 ? 47.202 -9.899 69.076 1.00 25.80 90 ASP B CA 1
ATOM 4421 C C . ASP B 1 90 ? 47.697 -8.648 69.794 1.00 23.93 90 ASP B C 1
ATOM 4422 O O . ASP B 1 90 ? 47.586 -7.548 69.260 1.00 25.92 90 ASP B O 1
ATOM 4427 N N . TYR B 1 91 ? 48.235 -8.802 71.015 1.00 22.09 91 TYR B N 1
ATOM 4428 C CA . TYR B 1 91 ? 48.620 -7.617 71.768 1.00 22.18 91 TYR B CA 1
ATOM 4429 C C . TYR B 1 91 ? 50.056 -7.231 71.405 1.00 22.47 91 TYR B C 1
ATOM 4430 O O . TYR B 1 91 ? 50.980 -7.511 72.158 1.00 22.89 91 TYR B O 1
ATOM 4439 N N . SER B 1 92 ? 50.228 -6.591 70.242 1.00 21.12 92 SER B N 1
ATOM 4440 C CA . SER B 1 92 ? 51.545 -6.307 69.693 1.00 21.05 92 SER B CA 1
ATOM 4441 C C . SER B 1 92 ? 51.475 -5.095 68.773 1.00 22.53 92 SER B C 1
ATOM 4442 O O . SER B 1 92 ? 50.406 -4.530 68.549 1.00 23.21 92 SER B O 1
ATOM 4445 N N . VAL B 1 93 ? 52.638 -4.753 68.215 1.00 22.37 93 VAL B N 1
ATOM 4446 C CA . VAL B 1 93 ? 52.797 -3.632 67.303 1.00 21.67 93 VAL B CA 1
ATOM 4447 C C . VAL B 1 93 ? 51.898 -3.798 66.070 1.00 22.15 93 VAL B C 1
ATOM 4448 O O . VAL B 1 93 ? 51.672 -2.816 65.376 1.00 25.01 93 VAL B O 1
ATOM 4452 N N . LYS B 1 94 ? 51.402 -5.015 65.798 1.00 23.69 94 LYS B N 1
ATOM 4453 C CA . LYS B 1 94 ? 50.481 -5.231 64.679 1.00 25.27 94 LYS B CA 1
ATOM 4454 C C . LYS B 1 94 ? 49.237 -4.345 64.787 1.00 26.66 94 LYS B C 1
ATOM 4455 O O . LYS B 1 94 ? 48.704 -3.951 63.750 1.00 28.27 94 LYS B O 1
ATOM 4461 N N . VAL B 1 95 ? 48.771 -4.035 66.009 1.00 25.82 95 VAL B N 1
ATOM 4462 C CA . VAL B 1 95 ? 47.577 -3.212 66.184 1.00 25.95 95 VAL B CA 1
ATOM 4463 C C . VAL B 1 95 ? 47.924 -1.781 66.598 1.00 26.25 95 VAL B C 1
ATOM 4464 O O . VAL B 1 95 ? 47.051 -1.041 67.052 1.00 28.24 95 VAL B O 1
ATOM 4468 N N . SER B 1 96 ? 49.194 -1.391 66.447 1.00 26.09 96 SER B N 1
ATOM 4469 C CA . SER B 1 96 ? 49.681 -0.040 66.684 1.00 28.04 96 SER B CA 1
ATOM 4470 C C . SER B 1 96 ? 49.729 0.734 65.363 1.00 27.76 96 SER B C 1
ATOM 4471 O O . SER B 1 96 ? 49.999 0.148 64.319 1.00 25.45 96 SER B O 1
ATOM 4474 N N . PRO B 1 97 ? 49.529 2.074 65.366 1.00 26.45 97 PRO B N 1
ATOM 4475 C CA . PRO B 1 97 ? 49.697 2.887 64.155 1.00 26.61 97 PRO B CA 1
ATOM 4476 C C . PRO B 1 97 ? 51.142 3.156 63.736 1.00 26.05 97 PRO B C 1
ATOM 4477 O O . PRO B 1 97 ? 51.412 3.699 62.657 1.00 25.49 97 PRO B O 1
ATOM 4481 N N . TRP B 1 98 ? 52.087 2.793 64.614 1.00 25.46 98 TRP B N 1
ATOM 4482 C CA . TRP B 1 98 ? 53.503 2.924 64.311 1.00 23.85 98 TRP B CA 1
ATOM 4483 C C . TRP B 1 98 ? 53.837 2.133 63.043 1.00 23.56 98 TRP B C 1
ATOM 4484 O O . TRP B 1 98 ? 53.462 0.961 62.921 1.00 25.25 98 TRP B O 1
ATOM 4495 N N . ARG B 1 99 ? 54.529 2.793 62.102 1.00 21.96 99 ARG B N 1
ATOM 4496 C CA . ARG B 1 99 ? 54.891 2.214 60.813 1.00 21.10 99 ARG B CA 1
ATOM 4497 C C . ARG B 1 99 ? 53.639 1.636 60.138 1.00 20.82 99 ARG B C 1
ATOM 4498 O O . ARG B 1 99 ? 53.708 0.586 59.502 1.00 20.66 99 ARG B O 1
ATOM 4506 N N . ARG B 1 100 ? 52.497 2.321 60.304 1.00 19.85 100 ARG B N 1
ATOM 4507 C CA . ARG B 1 100 ? 51.209 1.904 59.744 1.00 19.67 100 ARG B CA 1
ATOM 4508 C C . ARG B 1 100 ? 50.896 0.428 60.017 1.00 20.57 100 ARG B C 1
ATOM 4509 O O . ARG B 1 100 ? 50.369 -0.289 59.146 1.00 19.92 100 ARG B O 1
ATOM 4517 N N . GLY B 1 101 ? 51.195 -0.011 61.244 1.00 19.16 101 GLY B N 1
ATOM 4518 C CA . GLY B 1 101 ? 50.885 -1.350 61.720 1.00 21.55 101 GLY B CA 1
ATOM 4519 C C . GLY B 1 101 ? 51.908 -2.414 61.321 1.00 19.60 101 GLY B C 1
ATOM 4520 O O . GLY B 1 101 ? 51.761 -3.583 61.680 1.00 21.01 101 GLY B O 1
ATOM 4521 N N . LYS B 1 102 ? 52.959 -2.017 60.589 1.00 20.64 102 LYS B N 1
ATOM 4522 C CA . LYS B 1 102 ? 53.864 -3.024 60.055 1.00 21.69 102 LYS B CA 1
ATOM 4523 C C . LYS B 1 102 ? 55.223 -2.917 60.727 1.00 23.06 102 LYS B C 1
ATOM 4524 O O . LYS B 1 102 ? 56.219 -3.347 60.155 1.00 25.18 102 LYS B O 1
ATOM 4530 N N . GLY B 1 103 ? 55.243 -2.321 61.916 1.00 24.53 103 GLY B N 1
ATOM 4531 C CA . GLY B 1 103 ? 56.495 -2.038 62.605 1.00 25.76 103 GLY B CA 1
ATOM 4532 C C . GLY B 1 103 ? 57.088 -3.304 63.219 1.00 24.00 103 GLY B C 1
ATOM 4533 O O . GLY B 1 103 ? 56.373 -4.247 63.561 1.00 25.00 103 GLY B O 1
ATOM 4534 N N . ASP B 1 104 ? 58.420 -3.325 63.309 1.00 22.36 104 ASP B N 1
ATOM 4535 C CA . ASP B 1 104 ? 59.093 -4.413 63.988 1.00 20.67 104 ASP B CA 1
ATOM 4536 C C . ASP B 1 104 ? 60.320 -3.817 64.683 1.00 21.33 104 ASP B C 1
ATOM 4537 O O . ASP B 1 104 ? 61.345 -3.604 64.035 1.00 21.93 104 ASP B O 1
ATOM 4542 N N . LEU B 1 105 ? 60.213 -3.569 65.999 1.00 20.86 105 LEU B N 1
ATOM 4543 C CA . LEU B 1 105 ? 61.304 -2.869 66.673 1.00 19.50 105 LEU B CA 1
ATOM 4544 C C . LEU B 1 105 ? 62.547 -3.745 66.769 1.00 19.36 105 LEU B C 1
ATOM 4545 O O . LEU B 1 105 ? 63.652 -3.221 66.696 1.00 20.35 105 LEU B O 1
ATOM 4550 N N . LEU B 1 106 ? 62.359 -5.063 66.913 1.00 20.35 106 LEU B N 1
ATOM 4551 C CA . LEU B 1 106 ? 63.467 -5.991 67.004 1.00 20.02 106 LEU B CA 1
ATOM 4552 C C . LEU B 1 106 ? 64.203 -5.991 65.664 1.00 24.52 106 LEU B C 1
ATOM 4553 O O . LEU B 1 106 ? 65.425 -6.009 65.625 1.00 21.58 106 LEU B O 1
ATOM 4558 N N . LEU B 1 107 ? 63.448 -5.874 64.559 1.00 22.61 107 LEU B N 1
ATOM 4559 C CA . LEU B 1 107 ? 64.076 -5.878 63.247 1.00 23.56 107 LEU B CA 1
ATOM 4560 C C . LEU B 1 107 ? 64.907 -4.619 63.044 1.00 21.90 107 LEU B C 1
ATOM 4561 O O . LEU B 1 107 ? 66.045 -4.706 62.571 1.00 22.82 107 LEU B O 1
ATOM 4566 N N . GLU B 1 108 ? 64.322 -3.474 63.404 1.00 22.09 108 GLU B N 1
ATOM 4567 C CA . GLU B 1 108 ? 64.942 -2.174 63.198 1.00 21.84 108 GLU B CA 1
ATOM 4568 C C . GLU B 1 108 ? 66.238 -2.125 63.998 1.00 23.33 108 GLU B C 1
ATOM 4569 O O . GLU B 1 108 ? 67.274 -1.700 63.477 1.00 22.66 108 GLU B O 1
ATOM 4575 N N . VAL B 1 109 ? 66.168 -2.635 65.237 1.00 22.02 109 VAL B N 1
ATOM 4576 C CA . VAL B 1 109 ? 67.344 -2.589 66.090 1.00 22.43 109 VAL B CA 1
ATOM 4577 C C . VAL B 1 109 ? 68.409 -3.539 65.556 1.00 23.21 109 VAL B C 1
ATOM 4578 O O . VAL B 1 109 ? 69.566 -3.147 65.494 1.00 24.50 109 VAL B O 1
ATOM 4582 N N . SER B 1 110 ? 68.010 -4.761 65.169 1.00 23.45 110 SER B N 1
ATOM 4583 C CA . SER B 1 110 ? 68.928 -5.798 64.711 1.00 22.90 110 SER B CA 1
ATOM 4584 C C . SER B 1 110 ? 69.651 -5.380 63.431 1.00 26.04 110 SER B C 1
ATOM 4585 O O . SER B 1 110 ? 70.826 -5.686 63.269 1.00 26.19 110 SER B O 1
ATOM 4588 N N . GLN B 1 111 ? 68.934 -4.711 62.521 1.00 24.71 111 GLN B N 1
ATOM 4589 C CA . GLN B 1 111 ? 69.532 -4.254 61.273 1.00 26.50 111 GLN B CA 1
ATOM 4590 C C . GLN B 1 111 ? 70.681 -3.300 61.602 1.00 25.68 111 GLN B C 1
ATOM 4591 O O . GLN B 1 111 ? 71.801 -3.483 61.127 1.00 28.79 111 GLN B O 1
ATOM 4597 N N . ALA B 1 112 ? 70.391 -2.313 62.457 1.00 25.60 112 ALA B N 1
ATOM 4598 C CA . ALA B 1 112 ? 71.401 -1.343 62.860 1.00 24.82 112 ALA B CA 1
ATOM 4599 C C . ALA B 1 112 ? 72.532 -2.058 63.607 1.00 27.17 112 ALA B C 1
ATOM 4600 O O . ALA B 1 112 ? 73.704 -1.772 63.369 1.00 25.99 112 ALA B O 1
ATOM 4602 N N . ALA B 1 113 ? 72.183 -2.987 64.513 1.00 26.43 113 ALA B N 1
ATOM 4603 C CA . ALA B 1 113 ? 73.193 -3.673 65.306 1.00 25.56 113 ALA B CA 1
ATOM 4604 C C . ALA B 1 113 ? 74.110 -4.497 64.406 1.00 25.54 113 ALA B C 1
ATOM 4605 O O . ALA B 1 113 ? 75.316 -4.546 64.626 1.00 27.04 113 ALA B O 1
ATOM 4607 N N . THR B 1 114 ? 73.537 -5.128 63.370 1.00 24.36 114 THR B N 1
ATOM 4608 C CA . THR B 1 114 ? 74.322 -5.895 62.422 1.00 24.96 114 THR B CA 1
ATOM 4609 C C . THR B 1 114 ? 75.288 -4.972 61.677 1.00 25.77 114 THR B C 1
ATOM 4610 O O . THR B 1 114 ? 76.456 -5.301 61.539 1.00 27.83 114 THR B O 1
ATOM 4614 N N . GLU B 1 115 ? 74.802 -3.803 61.254 1.00 29.44 115 GLU B N 1
ATOM 4615 C CA . GLU B 1 115 ? 75.641 -2.828 60.567 1.00 30.99 115 GLU B CA 1
ATOM 4616 C C . GLU B 1 115 ? 76.873 -2.493 61.414 1.00 30.79 115 GLU B C 1
ATOM 4617 O O . GLU B 1 115 ? 78.000 -2.499 60.914 1.00 33.36 115 GLU B O 1
ATOM 4623 N N . PHE B 1 116 ? 76.646 -2.206 62.701 1.00 28.54 116 PHE B N 1
ATOM 4624 C CA . PHE B 1 116 ? 77.664 -1.654 63.586 1.00 27.11 116 PHE B CA 1
ATOM 4625 C C . PHE B 1 116 ? 78.402 -2.736 64.376 1.00 28.07 116 PHE B C 1
ATOM 4626 O O . PHE B 1 116 ? 79.210 -2.395 65.242 1.00 27.64 116 PHE B O 1
ATOM 4634 N N . ASP B 1 117 ? 78.141 -4.014 64.072 1.00 26.42 117 ASP B N 1
ATOM 4635 C CA . ASP B 1 117 ? 78.684 -5.151 64.805 1.00 27.90 117 ASP B CA 1
ATOM 4636 C C . ASP B 1 117 ? 78.488 -4.934 66.311 1.00 26.93 117 ASP B C 1
ATOM 4637 O O . ASP B 1 117 ? 79.446 -4.983 67.092 1.00 25.69 117 ASP B O 1
ATOM 4642 N N . MET B 1 118 ? 77.225 -4.682 66.696 1.00 25.17 118 MET B N 1
ATOM 4643 C CA . MET B 1 118 ? 76.843 -4.507 68.090 1.00 23.30 118 MET B CA 1
ATOM 4644 C C . MET B 1 118 ? 76.160 -5.802 68.536 1.00 23.05 118 MET B C 1
ATOM 4645 O O . MET B 1 118 ? 75.106 -6.153 67.998 1.00 22.41 118 MET B O 1
ATOM 4650 N N . ASP B 1 119 ? 76.765 -6.509 69.502 1.00 20.93 119 ASP B N 1
ATOM 4651 C CA . ASP B 1 119 ? 76.130 -7.708 70.030 1.00 21.25 119 ASP B CA 1
ATOM 4652 C C . ASP B 1 119 ? 74.765 -7.356 70.618 1.00 19.51 119 ASP B C 1
ATOM 4653 O O . ASP B 1 119 ? 74.535 -6.226 71.037 1.00 19.71 119 ASP B O 1
ATOM 4658 N N A MET B 1 120 ? 73.879 -8.365 70.669 0.50 18.46 120 MET B N 1
ATOM 4659 N N B MET B 1 120 ? 73.843 -8.325 70.618 0.50 17.81 120 MET B N 1
ATOM 4660 C CA A MET B 1 120 ? 72.474 -8.167 70.994 0.50 18.77 120 MET B CA 1
ATOM 4661 C CA B MET B 1 120 ? 72.514 -8.005 71.107 0.50 17.57 120 MET B CA 1
ATOM 4662 C C A MET B 1 120 ? 72.058 -9.032 72.182 0.50 17.41 120 MET B C 1
ATOM 4663 C C B MET B 1 120 ? 72.070 -8.987 72.178 0.50 16.77 120 MET B C 1
ATOM 4664 O O A MET B 1 120 ? 72.441 -10.200 72.269 0.50 18.41 120 MET B O 1
ATOM 4665 O O B MET B 1 120 ? 72.430 -10.164 72.168 0.50 17.69 120 MET B O 1
ATOM 4674 N N . GLY B 1 121 ? 71.238 -8.451 73.074 1.00 16.66 121 GLY B N 1
ATOM 4675 C CA . GLY B 1 121 ? 70.520 -9.235 74.063 1.00 17.48 121 GLY B CA 1
ATOM 4676 C C . GLY B 1 121 ? 69.028 -8.995 73.881 1.00 17.91 121 GLY B C 1
ATOM 4677 O O . GLY B 1 121 ? 68.633 -8.016 73.237 1.00 17.49 121 GLY B O 1
ATOM 4678 N N . VAL B 1 122 ? 68.188 -9.884 74.433 1.00 18.45 122 VAL B N 1
ATOM 4679 C CA . VAL B 1 122 ? 66.752 -9.640 74.332 1.00 16.47 122 VAL B CA 1
ATOM 4680 C C . VAL B 1 122 ? 66.111 -9.900 75.695 1.00 16.83 122 VAL B C 1
ATOM 4681 O O . VAL B 1 122 ? 66.422 -10.891 76.355 1.00 15.88 122 VAL B O 1
ATOM 4685 N N . TYR B 1 123 ? 65.225 -8.976 76.090 1.00 15.43 123 TYR B N 1
ATOM 4686 C CA . TYR B 1 123 ? 64.479 -9.083 77.332 1.00 16.87 123 TYR B CA 1
ATOM 4687 C C . TYR B 1 123 ? 63.027 -9.428 76.998 1.00 17.38 123 TYR B C 1
ATOM 4688 O O . TYR B 1 123 ? 62.340 -8.682 76.284 1.00 16.77 123 TYR B O 1
ATOM 4697 N N . LEU B 1 124 ? 62.570 -10.580 77.522 1.00 17.03 124 LEU B N 1
ATOM 4698 C CA . LEU B 1 124 ? 61.209 -11.050 77.299 1.00 16.67 124 LEU B CA 1
ATOM 4699 C C . LEU B 1 124 ? 60.613 -11.377 78.671 1.00 16.01 124 LEU B C 1
ATOM 4700 O O . LEU B 1 124 ? 61.014 -12.350 79.294 1.00 16.01 124 LEU B O 1
ATOM 4705 N N . SER B 1 125 ? 59.694 -10.531 79.160 1.00 17.07 125 SER B N 1
ATOM 4706 C CA . SER B 1 125 ? 59.271 -10.592 80.567 1.00 16.13 125 SER B CA 1
ATOM 4707 C C . SER B 1 125 ? 58.523 -11.887 80.894 1.00 15.87 125 SER B C 1
ATOM 4708 O O . SER B 1 125 ? 57.507 -12.195 80.288 1.00 17.11 125 SER B O 1
ATOM 4711 N N . PRO B 1 126 ? 59.012 -12.715 81.834 1.00 15.15 126 PRO B N 1
ATOM 4712 C CA . PRO B 1 126 ? 58.236 -13.872 82.280 1.00 15.02 126 PRO B CA 1
ATOM 4713 C C . PRO B 1 126 ? 56.856 -13.480 82.807 1.00 16.01 126 PRO B C 1
ATOM 4714 O O . PRO B 1 126 ? 55.865 -14.077 82.401 1.00 16.13 126 PRO B O 1
ATOM 4718 N N . TRP B 1 127 ? 56.813 -12.523 83.753 1.00 15.99 127 TRP B N 1
ATOM 4719 C CA . TRP B 1 127 ? 55.522 -12.007 84.212 1.00 16.70 127 TRP B CA 1
ATOM 4720 C C . TRP B 1 127 ? 54.822 -11.307 83.049 1.00 17.24 127 TRP B C 1
ATOM 4721 O O . TRP B 1 127 ? 55.397 -10.424 82.443 1.00 17.47 127 TRP B O 1
ATOM 4732 N N . ASP B 1 128 ? 53.574 -11.698 82.748 1.00 16.60 128 ASP B N 1
ATOM 4733 C CA . ASP B 1 128 ? 52.864 -11.049 81.666 1.00 18.41 128 ASP B CA 1
ATOM 4734 C C . ASP B 1 128 ? 51.494 -10.642 82.191 1.00 19.03 128 ASP B C 1
ATOM 4735 O O . ASP B 1 128 ? 50.662 -11.511 82.419 1.00 18.20 128 ASP B O 1
ATOM 4740 N N . ALA B 1 129 ? 51.287 -9.329 82.370 1.00 19.84 129 ALA B N 1
ATOM 4741 C CA . ALA B 1 129 ? 50.053 -8.811 82.956 1.00 21.15 129 ALA B CA 1
ATOM 4742 C C . ALA B 1 129 ? 48.896 -8.797 81.958 1.00 22.59 129 ALA B C 1
ATOM 4743 O O . ALA B 1 129 ? 47.737 -8.624 82.344 1.00 24.56 129 ALA B O 1
ATOM 4745 N N . HIS B 1 130 ? 49.210 -8.949 80.677 1.00 21.26 130 HIS B N 1
ATOM 4746 C CA . HIS B 1 130 ? 48.176 -8.911 79.659 1.00 22.72 130 HIS B CA 1
ATOM 4747 C C . HIS B 1 130 ? 47.634 -10.307 79.373 1.00 23.84 130 HIS B C 1
ATOM 4748 O O . HIS B 1 130 ? 46.420 -10.481 79.303 1.00 24.68 130 HIS B O 1
ATOM 4755 N N . SER B 1 131 ? 48.534 -11.275 79.129 1.00 22.01 131 SER B N 1
ATOM 4756 C CA . SER B 1 131 ? 48.139 -12.535 78.516 1.00 20.10 131 SER B CA 1
ATOM 4757 C C . SER B 1 131 ? 47.022 -13.211 79.308 1.00 19.67 131 SER B C 1
ATOM 4758 O O . SER B 1 131 ? 47.134 -13.421 80.513 1.00 19.96 131 SER B O 1
ATOM 4761 N N . PRO B 1 132 ? 45.940 -13.651 78.627 1.00 22.81 132 PRO B N 1
ATOM 4762 C CA . PRO B 1 132 ? 44.921 -14.467 79.278 1.00 24.00 132 PRO B CA 1
ATOM 4763 C C . PRO B 1 132 ? 45.438 -15.845 79.696 1.00 23.91 132 PRO B C 1
ATOM 4764 O O . PRO B 1 132 ? 44.779 -16.536 80.470 1.00 22.81 132 PRO B O 1
ATOM 4768 N N . LEU B 1 133 ? 46.637 -16.234 79.211 1.00 22.35 133 LEU B N 1
ATOM 4769 C CA . LEU B 1 133 ? 47.226 -17.503 79.605 1.00 20.27 133 LEU B CA 1
ATOM 4770 C C . LEU B 1 133 ? 47.996 -17.385 80.915 1.00 20.40 133 LEU B C 1
ATOM 4771 O O . LEU B 1 133 ? 48.388 -18.407 81.474 1.00 20.14 133 LEU B O 1
ATOM 4776 N N . TYR B 1 134 ? 48.258 -16.162 81.388 1.00 18.66 134 TYR B N 1
ATOM 4777 C CA . TYR B 1 134 ? 49.061 -16.023 82.589 1.00 19.28 134 TYR B CA 1
ATOM 4778 C C . TYR B 1 134 ? 48.217 -16.297 83.832 1.00 21.01 134 TYR B C 1
ATOM 4779 O O . TYR B 1 134 ? 47.759 -15.364 84.498 1.00 21.09 134 TYR B O 1
ATOM 4788 N N . HIS B 1 135 ? 48.060 -17.588 84.142 1.00 23.07 135 HIS B N 1
ATOM 4789 C CA . HIS B 1 135 ? 47.229 -18.028 85.245 1.00 22.54 135 HIS B CA 1
ATOM 4790 C C . HIS B 1 135 ? 47.681 -19.429 85.648 1.00 22.59 135 HIS B C 1
ATOM 4791 O O . HIS B 1 135 ? 48.080 -20.213 84.795 1.00 21.09 135 HIS B O 1
ATOM 4798 N N . VAL B 1 136 ? 47.595 -19.755 86.948 1.00 22.85 136 VAL B N 1
ATOM 4799 C CA . VAL B 1 136 ? 47.987 -21.085 87.390 1.00 23.78 136 VAL B CA 1
ATOM 4800 C C . VAL B 1 136 ? 47.182 -22.154 86.650 1.00 23.74 136 VAL B C 1
ATOM 4801 O O . VAL B 1 136 ? 47.698 -23.243 86.379 1.00 23.97 136 VAL B O 1
ATOM 4805 N N . ASP B 1 137 ? 45.919 -21.851 86.317 1.00 25.26 137 ASP B N 1
ATOM 4806 C CA . ASP B 1 137 ? 45.060 -22.814 85.651 1.00 25.80 137 ASP B CA 1
ATOM 4807 C C . ASP B 1 137 ? 45.523 -23.058 84.221 1.00 25.57 137 ASP B C 1
ATOM 4808 O O . ASP B 1 137 ? 45.148 -24.063 83.620 1.00 27.79 137 ASP B O 1
ATOM 4813 N N . ARG B 1 138 ? 46.337 -22.137 83.677 1.00 23.25 138 ARG B N 1
ATOM 4814 C CA . ARG B 1 138 ? 46.712 -22.181 82.271 1.00 22.42 138 ARG B CA 1
ATOM 4815 C C . ARG B 1 138 ? 48.241 -22.152 82.136 1.00 22.63 138 ARG B C 1
ATOM 4816 O O . ARG B 1 138 ? 48.751 -21.727 81.102 1.00 23.28 138 ARG B O 1
ATOM 4824 N N . GLU B 1 139 ? 48.928 -22.648 83.169 1.00 22.73 139 GLU B N 1
ATOM 4825 C CA . GLU B 1 139 ? 50.382 -22.571 83.292 1.00 22.59 139 GLU B CA 1
ATOM 4826 C C . GLU B 1 139 ? 51.095 -23.157 82.076 1.00 22.41 139 GLU B C 1
ATOM 4827 O O . GLU B 1 139 ? 52.062 -22.573 81.583 1.00 19.76 139 GLU B O 1
ATOM 4833 N N . ALA B 1 140 ? 50.678 -24.361 81.661 1.00 23.49 140 ALA B N 1
ATOM 4834 C CA . ALA B 1 140 ? 51.356 -25.039 80.561 1.00 21.58 140 ALA B CA 1
ATOM 4835 C C . ALA B 1 140 ? 51.169 -24.245 79.274 1.00 21.56 140 ALA B C 1
ATOM 4836 O O . ALA B 1 140 ? 52.107 -24.110 78.488 1.00 21.39 140 ALA B O 1
ATOM 4838 N N . ASP B 1 141 ? 49.992 -23.626 79.104 1.00 22.19 141 ASP B N 1
ATOM 4839 C CA . ASP B 1 141 ? 49.736 -22.813 77.930 1.00 21.21 141 ASP B CA 1
ATOM 4840 C C . ASP B 1 141 ? 50.596 -21.545 77.936 1.00 19.67 141 ASP B C 1
ATOM 4841 O O . ASP B 1 141 ? 51.063 -21.116 76.876 1.00 20.02 141 ASP B O 1
ATOM 4846 N N . TYR B 1 142 ? 50.794 -20.941 79.119 1.00 19.94 142 TYR B N 1
ATOM 4847 C CA . TYR B 1 142 ? 51.616 -19.738 79.160 1.00 18.16 142 TYR B CA 1
ATOM 4848 C C . TYR B 1 142 ? 53.076 -20.082 78.848 1.00 18.75 142 TYR B C 1
ATOM 4849 O O . TYR B 1 142 ? 53.719 -19.367 78.088 1.00 18.40 142 TYR B O 1
ATOM 4858 N N . ASN B 1 143 ? 53.585 -21.147 79.466 1.00 19.98 143 ASN B N 1
ATOM 4859 C CA . ASN B 1 143 ? 54.934 -21.610 79.158 1.00 20.04 143 ASN B CA 1
ATOM 4860 C C . ASN B 1 143 ? 55.116 -21.854 77.662 1.00 19.55 143 ASN B C 1
ATOM 4861 O O . ASN B 1 143 ? 56.171 -21.523 77.126 1.00 20.11 143 ASN B O 1
ATOM 4866 N N . ALA B 1 144 ? 54.095 -22.421 76.989 1.00 18.85 144 ALA B N 1
ATOM 4867 C CA . ALA B 1 144 ? 54.205 -22.720 75.564 1.00 18.94 144 ALA B CA 1
ATOM 4868 C C . ALA B 1 144 ? 54.252 -21.434 74.746 1.00 19.37 144 ALA B C 1
ATOM 4869 O O . ALA B 1 144 ? 54.939 -21.361 73.733 1.00 20.97 144 ALA B O 1
ATOM 4871 N N . TYR B 1 145 ? 53.528 -20.400 75.210 1.00 17.43 145 TYR B N 1
ATOM 4872 C CA . TYR B 1 145 ? 53.501 -19.087 74.593 1.00 17.72 145 TYR B CA 1
ATOM 4873 C C . TYR B 1 145 ? 54.888 -18.461 74.714 1.00 17.54 145 TYR B C 1
ATOM 4874 O O . TYR B 1 145 ? 55.460 -18.020 73.723 1.00 18.08 145 TYR B O 1
ATOM 4883 N N . TYR B 1 146 ? 55.441 -18.498 75.927 1.00 17.60 146 TYR B N 1
ATOM 4884 C CA . TYR B 1 146 ? 56.749 -17.883 76.141 1.00 17.13 146 TYR B CA 1
ATOM 4885 C C . TYR B 1 146 ? 57.807 -18.596 75.293 1.00 18.17 146 TYR B C 1
ATOM 4886 O O . TYR B 1 146 ? 58.596 -17.935 74.613 1.00 18.38 146 TYR B O 1
ATOM 4895 N N . LEU B 1 147 ? 57.762 -19.935 75.284 1.00 17.53 147 LEU B N 1
ATOM 4896 C CA . LEU B 1 147 ? 58.679 -20.749 74.491 1.00 18.42 147 LEU B CA 1
ATOM 4897 C C . LEU B 1 147 ? 58.567 -20.442 73.003 1.00 19.41 147 LEU B C 1
ATOM 4898 O O . LEU B 1 147 ? 59.589 -20.306 72.325 1.00 19.37 147 LEU B O 1
ATOM 4903 N N . ALA B 1 148 ? 57.330 -20.362 72.485 1.00 18.03 148 ALA B N 1
ATOM 4904 C CA . ALA B 1 148 ? 57.121 -20.052 71.080 1.00 18.22 148 ALA B CA 1
ATOM 4905 C C . ALA B 1 148 ? 57.729 -18.694 70.700 1.00 19.17 148 ALA B C 1
ATOM 4906 O O . ALA B 1 148 ? 58.252 -18.491 69.595 1.00 18.07 148 ALA B O 1
ATOM 4908 N N . GLN B 1 149 ? 57.676 -17.733 71.632 1.00 17.03 149 GLN B N 1
ATOM 4909 C CA . GLN B 1 149 ? 58.265 -16.438 71.339 1.00 17.49 149 GLN B CA 1
ATOM 4910 C C . GLN B 1 149 ? 59.793 -16.502 71.350 1.00 17.83 149 GLN B C 1
ATOM 4911 O O . GLN B 1 149 ? 60.423 -15.832 70.535 1.00 16.97 149 GLN B O 1
ATOM 4917 N N . LEU B 1 150 ? 60.372 -17.224 72.315 1.00 18.34 150 LEU B N 1
ATOM 4918 C CA . LEU B 1 150 ? 61.812 -17.436 72.288 1.00 17.72 150 LEU B CA 1
ATOM 4919 C C . LEU B 1 150 ? 62.234 -17.947 70.907 1.00 20.14 150 LEU B C 1
ATOM 4920 O O . LEU B 1 150 ? 63.235 -17.494 70.354 1.00 20.18 150 LEU B O 1
ATOM 4925 N N . LYS B 1 151 ? 61.461 -18.879 70.338 1.00 18.79 151 LYS B N 1
ATOM 4926 C CA . LYS B 1 151 ? 61.798 -19.446 69.031 1.00 20.22 151 LYS B CA 1
ATOM 4927 C C . LYS B 1 151 ? 61.697 -18.400 67.929 1.00 20.35 151 LYS B C 1
ATOM 4928 O O . LYS B 1 151 ? 62.567 -18.346 67.065 1.00 20.37 151 LYS B O 1
ATOM 4934 N N . GLU B 1 152 ? 60.642 -17.578 67.969 1.00 20.85 152 GLU B N 1
ATOM 4935 C CA . GLU B 1 152 ? 60.450 -16.515 67.002 1.00 21.04 152 GLU B CA 1
ATOM 4936 C C . GLU B 1 152 ? 61.662 -15.586 67.030 1.00 22.68 152 GLU B C 1
ATOM 4937 O O . GLU B 1 152 ? 62.146 -15.141 65.983 1.00 22.25 152 GLU B O 1
ATOM 4943 N N . ILE B 1 153 ? 62.132 -15.293 68.247 1.00 20.97 153 ILE B N 1
ATOM 4944 C CA . ILE B 1 153 ? 63.188 -14.313 68.423 1.00 20.02 153 ILE B CA 1
ATOM 4945 C C . ILE B 1 153 ? 64.531 -14.925 68.026 1.00 19.21 153 ILE B C 1
ATOM 4946 O O . ILE B 1 153 ? 65.309 -14.294 67.316 1.00 20.88 153 ILE B O 1
ATOM 4951 N N . LEU B 1 154 ? 64.783 -16.137 68.503 1.00 19.12 154 LEU B N 1
ATOM 4952 C CA . LEU B 1 154 ? 66.144 -16.645 68.518 1.00 19.81 154 LEU B CA 1
ATOM 4953 C C . LEU B 1 154 ? 66.470 -17.485 67.279 1.00 22.23 154 LEU B C 1
ATOM 4954 O O . LEU B 1 154 ? 67.619 -17.898 67.137 1.00 22.55 154 LEU B O 1
ATOM 4959 N N . SER B 1 155 ? 65.487 -17.710 66.393 1.00 24.38 155 SER B N 1
ATOM 4960 C CA . SER B 1 155 ? 65.692 -18.606 65.256 1.00 23.37 155 SER B CA 1
ATOM 4961 C C . SER B 1 155 ? 65.713 -17.828 63.944 1.00 24.81 155 SER B C 1
ATOM 4962 O O . SER B 1 155 ? 65.973 -18.406 62.885 1.00 25.20 155 SER B O 1
ATOM 4965 N N . ASN B 1 156 ? 65.378 -16.540 64.008 1.00 24.09 156 ASN B N 1
ATOM 4966 C CA . ASN B 1 156 ? 65.195 -15.743 62.808 1.00 24.64 156 ASN B CA 1
ATOM 4967 C C . ASN B 1 156 ? 66.507 -15.051 62.444 1.00 27.67 156 ASN B C 1
ATOM 4968 O O . ASN B 1 156 ? 66.973 -14.217 63.213 1.00 26.04 156 ASN B O 1
ATOM 4973 N N . PRO B 1 157 ? 67.116 -15.302 61.252 1.00 28.82 157 PRO B N 1
ATOM 4974 C CA . PRO B 1 157 ? 68.420 -14.715 60.914 1.00 26.74 157 PRO B CA 1
ATOM 4975 C C . PRO B 1 157 ? 68.420 -13.191 60.830 1.00 27.35 157 PRO B C 1
ATOM 4976 O O . PRO B 1 157 ? 69.479 -12.560 60.863 1.00 28.15 157 PRO B O 1
ATOM 4980 N N . ASN B 1 158 ? 67.228 -12.602 60.705 1.00 25.38 158 ASN B N 1
ATOM 4981 C CA . ASN B 1 158 ? 67.065 -11.164 60.585 1.00 26.89 158 ASN B CA 1
ATOM 4982 C C . ASN B 1 158 ? 67.075 -10.488 61.959 1.00 23.94 158 ASN B C 1
ATOM 4983 O O . ASN B 1 158 ? 67.083 -9.267 62.033 1.00 22.92 158 ASN B O 1
ATOM 4988 N N . TYR B 1 159 ? 67.049 -11.291 63.025 1.00 22.96 159 TYR B N 1
ATOM 4989 C CA . TYR B 1 159 ? 67.106 -10.754 64.375 1.00 22.46 159 TYR B CA 1
ATOM 4990 C C . TYR B 1 159 ? 68.485 -11.029 64.966 1.00 23.27 159 TYR B C 1
ATOM 4991 O O . TYR B 1 159 ? 69.096 -12.047 64.668 1.00 25.18 159 TYR B O 1
ATOM 5000 N N . GLY B 1 160 ? 68.941 -10.135 65.851 1.00 22.82 160 GLY B N 1
ATOM 5001 C CA . GLY B 1 160 ? 70.240 -10.286 66.473 1.00 20.93 160 GLY B CA 1
ATOM 5002 C C . GLY B 1 160 ? 71.312 -9.591 65.646 1.00 23.37 160 GLY B C 1
ATOM 5003 O O . GLY B 1 160 ? 71.008 -8.886 64.691 1.00 21.85 160 GLY B O 1
ATOM 5004 N N . ASN B 1 161 ? 72.557 -9.789 66.060 1.00 21.53 161 ASN B N 1
ATOM 5005 C CA . ASN B 1 161 ? 73.713 -9.318 65.332 1.00 22.33 161 ASN B CA 1
ATOM 5006 C C . ASN B 1 161 ? 74.098 -10.414 64.353 1.00 21.46 161 ASN B C 1
ATOM 5007 O O . ASN B 1 161 ? 74.697 -11.428 64.730 1.00 23.97 161 ASN B O 1
ATOM 5012 N N . ALA B 1 162 ? 73.722 -10.184 63.087 1.00 24.33 162 ALA B N 1
ATOM 5013 C CA . ALA B 1 162 ? 73.865 -11.187 62.046 1.00 23.96 162 ALA B CA 1
ATOM 5014 C C . ALA B 1 162 ? 73.306 -12.520 62.545 1.00 23.76 162 ALA B C 1
ATOM 5015 O O . ALA B 1 162 ? 73.953 -13.556 62.445 1.00 24.21 162 ALA B O 1
ATOM 5017 N N . GLY B 1 163 ? 72.094 -12.470 63.114 1.00 22.55 163 GLY B N 1
ATOM 5018 C CA . GLY B 1 163 ? 71.413 -13.686 63.534 1.00 22.72 163 GLY B CA 1
ATOM 5019 C C . GLY B 1 163 ? 71.860 -14.229 64.896 1.00 24.59 163 GLY B C 1
ATOM 5020 O O . GLY B 1 163 ? 71.352 -15.257 65.337 1.00 23.34 163 GLY B O 1
ATOM 5021 N N . LYS B 1 164 ? 72.804 -13.554 65.573 1.00 23.27 164 LYS B N 1
ATOM 5022 C CA . LYS B 1 164 ? 73.313 -14.090 66.828 1.00 21.69 164 LYS B CA 1
ATOM 5023 C C . LYS B 1 164 ? 72.829 -13.238 68.006 1.00 20.43 164 LYS B C 1
ATOM 5024 O O . LYS B 1 164 ? 72.811 -12.011 67.921 1.00 21.36 164 LYS B O 1
ATOM 5030 N N . PHE B 1 165 ? 72.426 -13.916 69.092 1.00 18.88 165 PHE B N 1
ATOM 5031 C CA . PHE B 1 165 ? 72.159 -13.259 70.363 1.00 18.27 165 PHE B CA 1
ATOM 5032 C C . PHE B 1 165 ? 73.205 -13.647 71.392 1.00 17.36 165 PHE B C 1
ATOM 5033 O O . PHE B 1 165 ? 73.558 -14.815 71.529 1.00 18.87 165 PHE B O 1
ATOM 5041 N N . ALA B 1 166 ? 73.617 -12.647 72.182 1.00 16.90 166 ALA B N 1
ATOM 5042 C CA . ALA B 1 166 ? 74.635 -12.890 73.198 1.00 16.94 166 ALA B CA 1
ATOM 5043 C C . ALA B 1 166 ? 74.028 -13.052 74.600 1.00 16.77 166 ALA B C 1
ATOM 5044 O O . ALA B 1 166 ? 74.702 -13.569 75.497 1.00 16.69 166 ALA B O 1
ATOM 5046 N N . GLU B 1 167 ? 72.791 -12.596 74.814 1.00 16.84 167 GLU B N 1
ATOM 5047 C CA . GLU B 1 167 ? 72.228 -12.666 76.166 1.00 15.85 167 GLU B CA 1
ATOM 5048 C C . GLU B 1 167 ? 70.708 -12.699 76.064 1.00 15.87 167 GLU B C 1
ATOM 5049 O O . GLU B 1 167 ? 70.119 -11.971 75.257 1.00 16.85 167 GLU B O 1
ATOM 5055 N N . VAL B 1 168 ? 70.086 -13.535 76.908 1.00 16.03 168 VAL B N 1
ATOM 5056 C CA . VAL B 1 168 ? 68.637 -13.538 77.065 1.00 16.16 168 VAL B CA 1
ATOM 5057 C C . VAL B 1 168 ? 68.327 -13.135 78.510 1.00 15.20 168 VAL B C 1
ATOM 5058 O O . VAL B 1 168 ? 68.994 -13.620 79.432 1.00 15.00 168 VAL B O 1
ATOM 5062 N N . TRP B 1 169 ? 67.386 -12.191 78.672 1.00 14.43 169 TRP B N 1
ATOM 5063 C CA . TRP B 1 169 ? 67.065 -11.628 79.980 1.00 16.09 169 TRP B CA 1
ATOM 5064 C C . TRP B 1 169 ? 65.685 -12.108 80.425 1.00 16.13 169 TRP B C 1
ATOM 5065 O O . TRP B 1 169 ? 64.693 -11.830 79.751 1.00 17.65 169 TRP B O 1
ATOM 5076 N N . MET B 1 170 ? 65.643 -12.824 81.556 1.00 15.95 170 MET B N 1
ATOM 5077 C CA . MET B 1 170 ? 64.394 -13.278 82.160 1.00 15.87 170 MET B CA 1
ATOM 5078 C C . MET B 1 170 ? 64.222 -12.592 83.517 1.00 15.82 170 MET B C 1
ATOM 5079 O O . MET B 1 170 ? 64.704 -13.077 84.542 1.00 16.72 170 MET B O 1
ATOM 5084 N N . ASN B 1 171 ? 63.561 -11.428 83.507 1.00 15.79 171 ASN B N 1
ATOM 5085 C CA . ASN B 1 171 ? 63.350 -10.656 84.726 1.00 17.01 171 ASN B CA 1
ATOM 5086 C C . ASN B 1 171 ? 62.597 -11.472 85.777 1.00 16.25 171 ASN B C 1
ATOM 5087 O O . ASN B 1 171 ? 61.657 -12.187 85.446 1.00 17.92 171 ASN B O 1
ATOM 5092 N N . GLY B 1 172 ? 63.031 -11.361 87.048 1.00 16.09 172 GLY B N 1
ATOM 5093 C CA . GLY B 1 172 ? 62.390 -12.068 88.153 1.00 17.05 172 GLY B CA 1
ATOM 5094 C C . GLY B 1 172 ? 61.204 -11.324 88.772 1.00 19.19 172 GLY B C 1
ATOM 5095 O O . GLY B 1 172 ? 60.510 -11.892 89.611 1.00 17.60 172 GLY B O 1
ATOM 5096 N N . ALA B 1 173 ? 60.983 -10.067 88.367 1.00 19.20 173 ALA B N 1
ATOM 5097 C CA . ALA B 1 173 ? 59.951 -9.254 89.009 1.00 20.50 173 ALA B CA 1
ATOM 5098 C C . ALA B 1 173 ? 58.528 -9.719 88.690 1.00 20.78 173 ALA B C 1
ATOM 5099 O O . ALA B 1 173 ? 58.180 -9.996 87.542 1.00 19.79 173 ALA B O 1
ATOM 5101 N N . ARG B 1 174 ? 57.677 -9.716 89.726 1.00 19.97 174 ARG B N 1
ATOM 5102 C CA . ARG B 1 174 ? 56.251 -9.942 89.552 1.00 22.96 174 ARG B CA 1
ATOM 5103 C C . ARG B 1 174 ? 55.501 -9.154 90.620 1.00 24.12 174 ARG B C 1
ATOM 5104 O O . ARG B 1 174 ? 55.940 -9.135 91.766 1.00 23.76 174 ARG B O 1
ATOM 5112 N N . GLY B 1 175 ? 54.405 -8.497 90.223 1.00 24.71 175 GLY B N 1
ATOM 5113 C CA . GLY B 1 175 ? 53.580 -7.747 91.169 1.00 27.00 175 GLY B CA 1
ATOM 5114 C C . GLY B 1 175 ? 52.947 -8.659 92.223 1.00 28.09 175 GLY B C 1
ATOM 5115 O O . GLY B 1 175 ? 52.590 -9.796 91.930 1.00 26.47 175 GLY B O 1
ATOM 5116 N N . GLU B 1 176 ? 52.774 -8.127 93.446 1.00 30.47 176 GLU B N 1
ATOM 5117 C CA . GLU B 1 176 ? 52.266 -8.873 94.591 1.00 33.91 176 GLU B CA 1
ATOM 5118 C C . GLU B 1 176 ? 50.914 -9.523 94.284 1.00 33.72 176 GLU B C 1
ATOM 5119 O O . GLU B 1 176 ? 50.634 -10.610 94.783 1.00 38.84 176 GLU B O 1
ATOM 5125 N N . GLY B 1 177 ? 50.067 -8.865 93.488 1.00 29.64 177 GLY B N 1
ATOM 5126 C CA . GLY B 1 177 ? 48.735 -9.402 93.247 1.00 33.90 177 GLY B CA 1
ATOM 5127 C C . GLY B 1 177 ? 48.685 -10.526 92.205 1.00 33.33 177 GLY B C 1
ATOM 5128 O O . GLY B 1 177 ? 47.664 -11.196 92.062 1.00 33.08 177 GLY B O 1
ATOM 5129 N N . ALA B 1 178 ? 49.788 -10.748 91.481 1.00 28.67 178 ALA B N 1
ATOM 5130 C CA . ALA B 1 178 ? 49.697 -11.485 90.225 1.00 27.87 178 ALA B CA 1
ATOM 5131 C C . ALA B 1 178 ? 49.556 -12.992 90.446 1.00 25.10 178 ALA B C 1
ATOM 5132 O O . ALA B 1 178 ? 49.912 -13.505 91.505 1.00 27.59 178 ALA B O 1
ATOM 5134 N N . GLN B 1 179 ? 49.111 -13.698 89.397 1.00 23.83 179 GLN B N 1
ATOM 5135 C CA . GLN B 1 179 ? 49.023 -15.151 89.356 1.00 23.62 179 GLN B CA 1
ATOM 5136 C C . GLN B 1 179 ? 50.400 -15.778 89.584 1.00 25.37 179 GLN B C 1
ATOM 5137 O O . GLN B 1 179 ? 51.392 -15.313 89.040 1.00 24.63 179 GLN B O 1
ATOM 5143 N N . LYS B 1 180 ? 50.439 -16.834 90.399 1.00 25.79 180 LYS B N 1
ATOM 5144 C CA . LYS B 1 180 ? 51.676 -17.463 90.841 1.00 26.10 180 LYS B CA 1
ATOM 5145 C C . LYS B 1 180 ? 52.113 -18.538 89.853 1.00 24.97 180 LYS B C 1
ATOM 5146 O O . LYS B 1 180 ? 52.315 -19.697 90.220 1.00 26.73 180 LYS B O 1
ATOM 5152 N N . VAL B 1 181 ? 52.279 -18.142 88.595 1.00 22.55 181 VAL B N 1
ATOM 5153 C CA . VAL B 1 181 ? 52.646 -19.050 87.524 1.00 22.34 181 VAL B CA 1
ATOM 5154 C C . VAL B 1 181 ? 54.079 -19.542 87.753 1.00 23.00 181 VAL B C 1
ATOM 5155 O O . VAL B 1 181 ? 54.941 -18.754 88.111 1.00 21.78 181 VAL B O 1
ATOM 5159 N N . ASN B 1 182 ? 54.322 -20.837 87.520 1.00 23.00 182 ASN B N 1
ATOM 5160 C CA . ASN B 1 182 ? 55.679 -21.378 87.562 1.00 24.52 182 ASN B CA 1
ATOM 5161 C C . ASN B 1 182 ? 56.186 -21.562 86.137 1.00 21.31 182 ASN B C 1
ATOM 5162 O O . ASN B 1 182 ? 55.416 -21.890 85.238 1.00 22.24 182 ASN B O 1
ATOM 5167 N N . TYR B 1 183 ? 57.504 -21.389 85.938 1.00 19.69 183 TYR B N 1
ATOM 5168 C CA . TYR B 1 183 ? 58.054 -21.396 84.590 1.00 18.04 183 TYR B CA 1
ATOM 5169 C C . TYR B 1 183 ? 58.806 -22.693 84.305 1.00 18.68 183 TYR B C 1
ATOM 5170 O O . TYR B 1 183 ? 59.441 -23.263 85.201 1.00 18.65 183 TYR B O 1
ATOM 5179 N N . GLU B 1 184 ? 58.766 -23.095 83.031 1.00 18.12 184 GLU B N 1
ATOM 5180 C CA . GLU B 1 184 ? 59.451 -24.282 82.556 1.00 19.15 184 GLU B CA 1
ATOM 5181 C C . GLU B 1 184 ? 60.888 -23.911 82.170 1.00 18.42 184 GLU B C 1
ATOM 5182 O O . GLU B 1 184 ? 61.249 -24.005 81.005 1.00 19.88 184 GLU B O 1
ATOM 5188 N N . PHE B 1 185 ? 61.666 -23.472 83.165 1.00 20.21 185 PHE B N 1
ATOM 5189 C CA . PHE B 1 185 ? 62.997 -22.919 82.936 1.00 19.49 185 PHE B CA 1
ATOM 5190 C C . PHE B 1 185 ? 63.878 -23.866 82.116 1.00 19.48 185 PHE B C 1
ATOM 5191 O O . PHE B 1 185 ? 64.490 -23.431 81.144 1.00 18.41 185 PHE B O 1
ATOM 5199 N N . GLU B 1 186 ? 63.940 -25.148 82.500 1.00 19.87 186 GLU B N 1
ATOM 5200 C CA . GLU B 1 186 ? 64.862 -26.055 81.818 1.00 22.04 186 GLU B CA 1
ATOM 5201 C C . GLU B 1 186 ? 64.515 -26.187 80.337 1.00 21.05 186 GLU B C 1
ATOM 5202 O O . GLU B 1 186 ? 65.402 -26.208 79.488 1.00 20.40 186 GLU B O 1
ATOM 5208 N N . LYS B 1 187 ? 63.219 -26.268 80.008 1.00 20.88 187 LYS B N 1
ATOM 5209 C CA . LYS B 1 187 ? 62.812 -26.330 78.616 1.00 21.26 187 LYS B CA 1
ATOM 5210 C C . LYS B 1 187 ? 63.213 -25.056 77.876 1.00 20.11 187 LYS B C 1
ATOM 5211 O O . LYS B 1 187 ? 63.678 -25.089 76.726 1.00 18.88 187 LYS B O 1
ATOM 5217 N N . TRP B 1 188 ? 63.051 -23.908 78.545 1.00 17.68 188 TRP B N 1
ATOM 5218 C CA . TRP B 1 188 ? 63.403 -22.656 77.905 1.00 18.57 188 TRP B CA 1
ATOM 5219 C C . TRP B 1 188 ? 64.898 -22.654 77.617 1.00 17.93 188 TRP B C 1
ATOM 5220 O O . TRP B 1 188 ? 65.290 -22.242 76.535 1.00 16.91 188 TRP B O 1
ATOM 5231 N N . PHE B 1 189 ? 65.695 -23.099 78.587 1.00 17.28 189 PHE B N 1
ATOM 5232 C CA . PHE B 1 189 ? 67.150 -23.029 78.444 1.00 17.47 189 PHE B CA 1
ATOM 5233 C C . PHE B 1 189 ? 67.610 -23.965 77.330 1.00 18.88 189 PHE B C 1
ATOM 5234 O O . PHE B 1 189 ? 68.515 -23.636 76.563 1.00 19.64 189 PHE B O 1
ATOM 5242 N N . GLU B 1 190 ? 66.959 -25.127 77.224 1.00 20.66 190 GLU B N 1
ATOM 5243 C CA . GLU B 1 190 ? 67.288 -26.066 76.155 1.00 21.00 190 GLU B CA 1
ATOM 5244 C C . GLU B 1 190 ? 67.073 -25.437 74.781 1.00 20.80 190 GLU B C 1
ATOM 5245 O O . GLU B 1 190 ? 67.928 -25.574 73.903 1.00 20.89 190 GLU B O 1
ATOM 5251 N N . THR B 1 191 ? 65.950 -24.736 74.583 1.00 17.93 191 THR B N 1
ATOM 5252 C CA . THR B 1 191 ? 65.658 -24.085 73.317 1.00 18.80 191 THR B CA 1
ATOM 5253 C C . THR B 1 191 ? 66.677 -22.975 73.048 1.00 19.10 191 THR B C 1
ATOM 5254 O O . THR B 1 191 ? 67.134 -22.796 71.919 1.00 19.03 191 THR B O 1
ATOM 5258 N N . ILE B 1 192 ? 67.031 -22.213 74.092 1.00 19.18 192 ILE B N 1
ATOM 5259 C CA . ILE B 1 192 ? 68.039 -21.178 73.918 1.00 17.80 192 ILE B CA 1
ATOM 5260 C C . ILE B 1 192 ? 69.361 -21.796 73.437 1.00 18.82 192 ILE B C 1
ATOM 5261 O O . ILE B 1 192 ? 69.986 -21.234 72.539 1.00 20.26 192 ILE B O 1
ATOM 5266 N N . ARG B 1 193 ? 69.759 -22.940 74.014 1.00 18.07 193 ARG B N 1
ATOM 5267 C CA . ARG B 1 193 ? 70.976 -23.624 73.568 1.00 21.15 193 ARG B CA 1
ATOM 5268 C C . ARG B 1 193 ? 70.852 -24.143 72.133 1.00 22.19 193 ARG B C 1
ATOM 5269 O O . ARG B 1 193 ? 71.807 -24.063 71.349 1.00 22.07 193 ARG B O 1
ATOM 5277 N N A ASP B 1 194 ? 69.686 -24.708 71.793 0.50 21.49 194 ASP B N 1
ATOM 5278 N N B ASP B 1 194 ? 69.665 -24.648 71.790 0.50 22.41 194 ASP B N 1
ATOM 5279 C CA A ASP B 1 194 ? 69.461 -25.235 70.454 0.50 22.19 194 ASP B CA 1
ATOM 5280 C CA B ASP B 1 194 ? 69.429 -25.249 70.489 0.50 23.67 194 ASP B CA 1
ATOM 5281 C C A ASP B 1 194 ? 69.711 -24.139 69.426 0.50 22.90 194 ASP B C 1
ATOM 5282 C C B ASP B 1 194 ? 69.530 -24.197 69.385 0.50 23.38 194 ASP B C 1
ATOM 5283 O O A ASP B 1 194 ? 70.386 -24.349 68.415 0.50 24.28 194 ASP B O 1
ATOM 5284 O O B ASP B 1 194 ? 69.961 -24.490 68.270 0.50 24.67 194 ASP B O 1
ATOM 5293 N N . LEU B 1 195 ? 69.162 -22.952 69.705 1.00 20.87 195 LEU B N 1
ATOM 5294 C CA . LEU B 1 195 ? 69.138 -21.911 68.698 1.00 21.79 195 LEU B CA 1
ATOM 5295 C C . LEU B 1 195 ? 70.362 -21.005 68.774 1.00 21.15 195 LEU B C 1
ATOM 5296 O O . LEU B 1 195 ? 70.640 -20.329 67.792 1.00 22.58 195 LEU B O 1
ATOM 5301 N N . GLN B 1 196 ? 71.013 -20.924 69.945 1.00 19.52 196 GLN B N 1
ATOM 5302 C CA . GLN B 1 196 ? 71.963 -19.834 70.146 1.00 19.47 196 GLN B CA 1
ATOM 5303 C C . GLN B 1 196 ? 73.170 -20.304 70.963 1.00 20.02 196 GLN B C 1
ATOM 5304 O O . GLN B 1 196 ? 73.960 -19.471 71.433 1.00 20.41 196 GLN B O 1
ATOM 5310 N N . GLY B 1 197 ? 73.345 -21.626 71.101 1.00 20.84 197 GLY B N 1
ATOM 5311 C CA . GLY B 1 197 ? 74.502 -22.207 71.778 1.00 19.93 197 GLY B CA 1
ATOM 5312 C C . GLY B 1 197 ? 74.694 -21.688 73.207 1.00 21.25 197 GLY B C 1
ATOM 5313 O O . GLY B 1 197 ? 73.781 -21.785 74.020 1.00 20.83 197 GLY B O 1
ATOM 5314 N N A ASP B 1 198 ? 75.866 -21.062 73.412 0.50 21.94 198 ASP B N 1
ATOM 5315 N N B ASP B 1 198 ? 75.898 -21.235 73.595 0.50 21.70 198 ASP B N 1
ATOM 5316 C CA A ASP B 1 198 ? 76.415 -20.703 74.709 0.50 22.23 198 ASP B CA 1
ATOM 5317 C CA B ASP B 1 198 ? 76.053 -20.874 75.004 0.50 21.60 198 ASP B CA 1
ATOM 5318 C C A ASP B 1 198 ? 75.880 -19.347 75.170 0.50 20.84 198 ASP B C 1
ATOM 5319 C C B ASP B 1 198 ? 75.843 -19.370 75.206 0.50 20.73 198 ASP B C 1
ATOM 5320 O O A ASP B 1 198 ? 76.377 -18.807 76.153 0.50 20.74 198 ASP B O 1
ATOM 5321 O O B ASP B 1 198 ? 76.512 -18.751 76.029 0.50 21.05 198 ASP B O 1
ATOM 5330 N N . CYS B 1 199 ? 74.886 -18.810 74.449 1.00 19.08 199 CYS B N 1
ATOM 5331 C CA . CYS B 1 199 ? 74.261 -17.529 74.744 1.00 17.43 199 CYS B CA 1
ATOM 5332 C C . CYS B 1 199 ? 74.048 -17.389 76.258 1.00 17.56 199 CYS B C 1
ATOM 5333 O O . CYS B 1 199 ? 73.534 -18.299 76.893 1.00 18.34 199 CYS B O 1
ATOM 5336 N N . LEU B 1 200 ? 74.459 -16.254 76.840 1.00 16.34 200 LEU B N 1
ATOM 5337 C CA . LEU B 1 200 ? 74.334 -16.069 78.281 1.00 16.42 200 LEU B CA 1
ATOM 5338 C C . LEU B 1 200 ? 72.864 -15.885 78.665 1.00 15.34 200 LEU B C 1
ATOM 5339 O O . LEU B 1 200 ? 72.079 -15.337 77.892 1.00 14.71 200 LEU B O 1
ATOM 5344 N N . ILE B 1 201 ? 72.492 -16.355 79.873 1.00 15.00 201 ILE B N 1
ATOM 5345 C CA . ILE B 1 201 ? 71.121 -16.194 80.353 1.00 14.64 201 ILE B CA 1
ATOM 5346 C C . ILE B 1 201 ? 71.115 -15.533 81.727 1.00 14.51 201 ILE B C 1
ATOM 5347 O O . ILE B 1 201 ? 71.738 -16.044 82.648 1.00 14.31 201 ILE B O 1
ATOM 5352 N N . PHE B 1 202 ? 70.391 -14.400 81.825 1.00 14.26 202 PHE B N 1
ATOM 5353 C CA . PHE B 1 202 ? 70.109 -13.754 83.097 1.00 14.86 202 PHE B CA 1
ATOM 5354 C C . PHE B 1 202 ? 68.764 -14.284 83.581 1.00 13.62 202 PHE B C 1
ATOM 5355 O O . PHE B 1 202 ? 67.783 -14.173 82.859 1.00 13.93 202 PHE B O 1
ATOM 5363 N N . SER B 1 203 ? 68.745 -14.874 84.780 1.00 13.58 203 SER B N 1
ATOM 5364 C CA . SER B 1 203 ? 67.495 -15.392 85.344 1.00 13.89 203 SER B CA 1
ATOM 5365 C C . SER B 1 203 ? 67.631 -15.432 86.858 1.00 15.12 203 SER B C 1
ATOM 5366 O O . SER B 1 203 ? 68.718 -15.199 87.388 1.00 15.66 203 SER B O 1
ATOM 5369 N N . THR B 1 204 ? 66.530 -15.788 87.537 1.00 15.15 204 THR B N 1
ATOM 5370 C CA . THR B 1 204 ? 66.591 -16.004 88.976 1.00 16.22 204 THR B CA 1
ATOM 5371 C C . THR B 1 204 ? 67.207 -17.362 89.301 1.00 16.43 204 THR B C 1
ATOM 5372 O O . THR B 1 204 ? 67.447 -17.624 90.479 1.00 17.33 204 THR B O 1
ATOM 5376 N N . GLU B 1 205 ? 67.444 -18.192 88.264 1.00 16.00 205 GLU B N 1
ATOM 5377 C CA . GLU B 1 205 ? 67.909 -19.562 88.478 1.00 16.15 205 GLU B CA 1
ATOM 5378 C C . GLU B 1 205 ? 69.425 -19.658 88.274 1.00 15.93 205 GLU B C 1
ATOM 5379 O O . GLU B 1 205 ? 70.090 -18.634 88.075 1.00 15.89 205 GLU B O 1
ATOM 5385 N N . GLY B 1 206 ? 69.963 -20.892 88.330 1.00 16.15 206 GLY B N 1
ATOM 5386 C CA . GLY B 1 206 ? 71.412 -21.074 88.284 1.00 15.31 206 GLY B CA 1
ATOM 5387 C C . GLY B 1 206 ? 71.978 -21.011 86.862 1.00 16.40 206 GLY B C 1
ATOM 5388 O O . GLY B 1 206 ? 72.598 -21.976 86.386 1.00 17.83 206 GLY B O 1
ATOM 5389 N N . THR B 1 207 ? 71.779 -19.868 86.205 1.00 15.15 207 THR B N 1
ATOM 5390 C CA . THR B 1 207 ? 72.239 -19.617 84.838 1.00 15.24 207 THR B CA 1
ATOM 5391 C C . THR B 1 207 ? 73.571 -18.864 84.875 1.00 15.11 207 THR B C 1
ATOM 5392 O O . THR B 1 207 ? 74.166 -18.694 85.944 1.00 15.33 207 THR B O 1
ATOM 5396 N N . SER B 1 208 ? 74.068 -18.479 83.685 1.00 14.60 208 SER B N 1
ATOM 5397 C CA . SER B 1 208 ? 75.417 -17.932 83.560 1.00 14.88 208 SER B CA 1
ATOM 5398 C C . SER B 1 208 ? 75.531 -16.501 84.094 1.00 15.49 208 SER B C 1
ATOM 5399 O O . SER B 1 208 ? 76.639 -16.037 84.356 1.00 15.12 208 SER B O 1
ATOM 5402 N N . ILE B 1 209 ? 74.402 -15.783 84.162 1.00 15.22 209 ILE B N 1
ATOM 5403 C CA . ILE B 1 209 ? 74.329 -14.428 84.707 1.00 15.69 209 ILE B CA 1
ATOM 5404 C C . ILE B 1 209 ? 73.279 -14.407 85.815 1.00 14.75 209 ILE B C 1
ATOM 5405 O O . ILE B 1 209 ? 72.186 -14.952 85.643 1.00 15.32 209 ILE B O 1
ATOM 5410 N N . ARG B 1 210 ? 73.626 -13.766 86.952 1.00 14.45 210 ARG B N 1
ATOM 5411 C CA . ARG B 1 210 ? 72.663 -13.480 88.005 1.00 13.52 210 ARG B CA 1
ATOM 5412 C C . ARG B 1 210 ? 72.537 -11.976 88.200 1.00 13.83 210 ARG B C 1
ATOM 5413 O O . ARG B 1 210 ? 73.367 -11.196 87.719 1.00 15.78 210 ARG B O 1
ATOM 5421 N N . TRP B 1 211 ? 71.463 -11.595 88.894 1.00 14.40 211 TRP B N 1
ATOM 5422 C CA . TRP B 1 211 ? 71.319 -10.220 89.354 1.00 16.63 211 TRP B CA 1
ATOM 5423 C C . TRP B 1 211 ? 72.349 -9.911 90.450 1.00 17.87 211 TRP B C 1
ATOM 5424 O O . TRP B 1 211 ? 72.571 -10.744 91.317 1.00 18.19 211 TRP B O 1
ATOM 5435 N N . ILE B 1 212 ? 72.937 -8.695 90.446 1.00 17.09 212 ILE B N 1
ATOM 5436 C CA . ILE B 1 212 ? 73.837 -8.278 91.530 1.00 16.68 212 ILE B CA 1
ATOM 5437 C C . ILE B 1 212 ? 73.071 -7.977 92.824 1.00 17.47 212 ILE B C 1
ATOM 5438 O O . ILE B 1 212 ? 73.685 -7.794 93.892 1.00 18.03 212 ILE B O 1
ATOM 5443 N N . GLY B 1 213 ? 71.745 -7.828 92.744 1.00 16.25 213 GLY B N 1
ATOM 5444 C CA . GLY B 1 213 ? 70.942 -7.692 93.952 1.00 17.58 213 GLY B CA 1
ATOM 5445 C C . GLY B 1 213 ? 70.611 -6.234 94.290 1.00 19.02 213 GLY B C 1
ATOM 5446 O O . GLY B 1 213 ? 70.005 -5.939 95.323 1.00 21.90 213 GLY B O 1
ATOM 5447 N N . ASN B 1 214 ? 70.963 -5.322 93.387 1.00 17.14 214 ASN B N 1
ATOM 5448 C CA . ASN B 1 214 ? 70.451 -3.961 93.499 1.00 16.96 214 ASN B CA 1
ATOM 5449 C C . ASN B 1 214 ? 70.380 -3.394 92.082 1.00 18.71 214 ASN B C 1
ATOM 5450 O O . ASN B 1 214 ? 70.886 -4.007 91.145 1.00 19.69 214 ASN B O 1
ATOM 5455 N N A GLN B 1 215 ? 69.760 -2.217 91.944 0.50 17.66 215 GLN B N 1
ATOM 5456 N N B GLN B 1 215 ? 69.753 -2.229 91.913 0.50 18.87 215 GLN B N 1
ATOM 5457 C CA A GLN B 1 215 ? 69.704 -1.518 90.664 0.50 17.53 215 GLN B CA 1
ATOM 5458 C CA B GLN B 1 215 ? 69.801 -1.576 90.610 0.50 19.39 215 GLN B CA 1
ATOM 5459 C C A GLN B 1 215 ? 70.475 -0.203 90.750 0.50 18.69 215 GLN B C 1
ATOM 5460 C C B GLN B 1 215 ? 70.496 -0.226 90.731 0.50 19.89 215 GLN B C 1
ATOM 5461 O O A GLN B 1 215 ? 70.095 0.779 90.098 0.50 19.79 215 GLN B O 1
ATOM 5462 O O B GLN B 1 215 ? 70.074 0.755 90.103 0.50 20.97 215 GLN B O 1
ATOM 5473 N N . ARG B 1 216 ? 71.579 -0.206 91.520 1.00 18.89 216 ARG B N 1
ATOM 5474 C CA . ARG B 1 216 ? 72.346 1.003 91.796 1.00 19.86 216 ARG B CA 1
ATOM 5475 C C . ARG B 1 216 ? 73.687 0.951 91.071 1.00 20.40 216 ARG B C 1
ATOM 5476 O O . ARG B 1 216 ? 74.465 1.907 91.094 1.00 20.73 216 ARG B O 1
ATOM 5484 N N . GLY B 1 217 ? 73.981 -0.193 90.460 1.00 19.00 217 GLY B N 1
ATOM 5485 C CA . GLY B 1 217 ? 75.252 -0.400 89.803 1.00 20.92 217 GLY B CA 1
ATOM 5486 C C . GLY B 1 217 ? 76.360 -0.715 90.810 1.00 22.06 217 GLY B C 1
ATOM 5487 O O . GLY B 1 217 ? 77.516 -0.426 90.542 1.00 26.68 217 GLY B O 1
ATOM 5488 N N . TYR B 1 218 ? 76.000 -1.358 91.933 1.00 22.05 218 TYR B N 1
ATOM 5489 C CA . TYR B 1 218 ? 76.942 -1.583 93.019 1.00 21.50 218 TYR B CA 1
ATOM 5490 C C . TYR B 1 218 ? 77.218 -3.078 93.208 1.00 18.67 218 TYR B C 1
ATOM 5491 O O . TYR B 1 218 ? 76.320 -3.814 93.617 1.00 23.01 218 TYR B O 1
ATOM 5500 N N . ALA B 1 219 ? 78.440 -3.518 92.874 1.00 16.16 219 ALA B N 1
ATOM 5501 C CA . ALA B 1 219 ? 78.885 -4.871 93.195 1.00 15.82 219 ALA B CA 1
ATOM 5502 C C . ALA B 1 219 ? 79.560 -4.816 94.555 1.00 15.93 219 ALA B C 1
ATOM 5503 O O . ALA B 1 219 ? 80.157 -3.803 94.914 1.00 15.72 219 ALA B O 1
ATOM 5505 N N . GLY B 1 220 ? 79.387 -5.894 95.339 1.00 14.26 220 GLY B N 1
ATOM 5506 C CA . GLY B 1 220 ? 80.019 -5.950 96.649 1.00 13.47 220 GLY B CA 1
ATOM 5507 C C . GLY B 1 220 ? 81.533 -6.149 96.607 1.00 14.34 220 GLY B C 1
ATOM 5508 O O . GLY B 1 220 ? 82.117 -6.465 95.569 1.00 13.74 220 GLY B O 1
ATOM 5509 N N . ASP B 1 221 ? 82.159 -5.920 97.770 1.00 13.97 221 ASP B N 1
ATOM 5510 C CA . ASP B 1 221 ? 83.513 -6.386 98.005 1.00 13.71 221 ASP B CA 1
ATOM 5511 C C . ASP B 1 221 ? 83.456 -7.184 99.296 1.00 13.27 221 ASP B C 1
ATOM 5512 O O . ASP B 1 221 ? 83.158 -6.630 100.350 1.00 14.81 221 ASP B O 1
ATOM 5517 N N . PRO B 1 222 ? 83.632 -8.517 99.276 1.00 13.01 222 PRO B N 1
ATOM 5518 C CA . PRO B 1 222 ? 84.056 -9.257 98.088 1.00 12.59 222 PRO B CA 1
ATOM 5519 C C . PRO B 1 222 ? 83.004 -9.358 96.994 1.00 13.49 222 PRO B C 1
ATOM 5520 O O . PRO B 1 222 ? 81.796 -9.293 97.292 1.00 13.61 222 PRO B O 1
ATOM 5524 N N . LEU B 1 223 ? 83.468 -9.601 95.741 1.00 12.92 223 LEU B N 1
ATOM 5525 C CA . LEU B 1 223 ? 82.591 -10.130 94.698 1.00 13.39 223 LEU B CA 1
ATOM 5526 C C . LEU B 1 223 ? 83.143 -11.451 94.163 1.00 13.92 223 LEU B C 1
ATOM 5527 O O . LEU B 1 223 ? 84.146 -11.474 93.433 1.00 14.31 223 LEU B O 1
ATOM 5532 N N . TRP B 1 224 ? 82.522 -12.544 94.642 1.00 13.21 224 TRP B N 1
ATOM 5533 C CA . TRP B 1 224 ? 82.812 -13.858 94.113 1.00 13.46 224 TRP B CA 1
ATOM 5534 C C . TRP B 1 224 ? 81.870 -14.062 92.930 1.00 14.11 224 TRP B C 1
ATOM 5535 O O . TRP B 1 224 ? 80.646 -13.944 93.051 1.00 13.48 224 TRP B O 1
ATOM 5546 N N . GLN B 1 225 ? 82.456 -14.310 91.753 1.00 13.60 225 GLN B N 1
ATOM 5547 C CA . GLN B 1 225 ? 81.667 -14.539 90.558 1.00 14.16 225 GLN B CA 1
ATOM 5548 C C . GLN B 1 225 ? 81.301 -16.018 90.492 1.00 15.33 225 GLN B C 1
ATOM 5549 O O . GLN B 1 225 ? 81.633 -16.733 89.536 1.00 14.33 225 GLN B O 1
ATOM 5555 N N . LYS B 1 226 ? 80.628 -16.473 91.556 1.00 13.59 226 LYS B N 1
ATOM 5556 C CA . LYS B 1 226 ? 80.227 -17.871 91.631 1.00 13.58 226 LYS B CA 1
ATOM 5557 C C . LYS B 1 226 ? 79.133 -17.973 92.680 1.00 13.56 226 LYS B C 1
ATOM 5558 O O . LYS B 1 226 ? 79.156 -17.209 93.643 1.00 14.12 226 LYS B O 1
ATOM 5564 N N . VAL B 1 227 ? 78.251 -18.970 92.518 1.00 13.26 227 VAL B N 1
ATOM 5565 C CA . VAL B 1 227 ? 77.183 -19.161 93.493 1.00 14.62 227 VAL B CA 1
ATOM 5566 C C . VAL B 1 227 ? 76.838 -20.637 93.540 1.00 16.73 227 VAL B C 1
ATOM 5567 O O . VAL B 1 227 ? 77.241 -21.405 92.663 1.00 16.57 227 VAL B O 1
ATOM 5571 N N . ASN B 1 228 ? 76.000 -20.977 94.522 1.00 16.98 228 ASN B N 1
ATOM 5572 C CA . ASN B 1 228 ? 75.375 -22.282 94.606 1.00 19.07 228 ASN B CA 1
ATOM 5573 C C . ASN B 1 228 ? 73.931 -22.122 94.151 1.00 17.56 228 ASN B C 1
ATOM 5574 O O . ASN B 1 228 ? 73.209 -21.272 94.681 1.00 16.75 228 ASN B O 1
ATOM 5579 N N . PRO B 1 229 ? 73.487 -22.848 93.107 1.00 18.05 229 PRO B N 1
ATOM 5580 C CA . PRO B 1 229 ? 72.126 -22.697 92.600 1.00 19.63 229 PRO B CA 1
ATOM 5581 C C . PRO B 1 229 ? 71.044 -22.917 93.655 1.00 20.54 229 PRO B C 1
ATOM 5582 O O . PRO B 1 229 ? 69.943 -22.387 93.522 1.00 19.94 229 PRO B O 1
ATOM 5586 N N A ASP B 1 230 ? 71.376 -23.659 94.724 0.50 19.11 230 ASP B N 1
ATOM 5587 N N B ASP B 1 230 ? 71.372 -23.665 94.712 0.50 19.16 230 ASP B N 1
ATOM 5588 C CA A ASP B 1 230 ? 70.410 -23.956 95.777 0.50 20.30 230 ASP B CA 1
ATOM 5589 C CA B ASP B 1 230 ? 70.379 -23.944 95.738 0.50 20.38 230 ASP B CA 1
ATOM 5590 C C A ASP B 1 230 ? 70.109 -22.735 96.647 0.50 19.01 230 ASP B C 1
ATOM 5591 C C B ASP B 1 230 ? 70.032 -22.694 96.547 0.50 19.23 230 ASP B C 1
ATOM 5592 O O A ASP B 1 230 ? 69.214 -22.788 97.490 0.50 18.59 230 ASP B O 1
ATOM 5593 O O B ASP B 1 230 ? 69.011 -22.679 97.228 0.50 19.20 230 ASP B O 1
ATOM 5602 N N . LYS B 1 231 ? 70.867 -21.649 96.463 1.00 17.29 231 LYS B N 1
ATOM 5603 C CA . LYS B 1 231 ? 70.631 -20.424 97.216 1.00 16.42 231 LYS B CA 1
ATOM 5604 C C . LYS B 1 231 ? 70.140 -19.296 96.300 1.00 16.25 231 LYS B C 1
ATOM 5605 O O . LYS B 1 231 ? 70.248 -18.132 96.676 1.00 16.74 231 LYS B O 1
ATOM 5611 N N . LEU B 1 232 ? 69.673 -19.631 95.094 1.00 15.87 232 LEU B N 1
ATOM 5612 C CA . LEU B 1 232 ? 69.133 -18.615 94.194 1.00 16.74 232 LEU B CA 1
ATOM 5613 C C . LEU B 1 232 ? 67.607 -18.664 94.247 1.00 18.43 232 LEU B C 1
ATOM 5614 O O . LEU B 1 232 ? 67.055 -18.736 95.355 1.00 19.79 232 LEU B O 1
ATOM 5619 N N . GLY B 1 233 ? 66.925 -18.544 93.097 1.00 18.88 233 GLY B N 1
ATOM 5620 C CA . GLY B 1 233 ? 65.475 -18.359 93.106 1.00 19.43 233 GLY B CA 1
ATOM 5621 C C . GLY B 1 233 ? 65.086 -16.913 93.425 1.00 20.84 233 GLY B C 1
ATOM 5622 O O . GLY B 1 233 ? 65.937 -16.054 93.657 1.00 20.28 233 GLY B O 1
ATOM 5623 N N . THR B 1 234 ? 63.774 -16.639 93.451 1.00 22.71 234 THR B N 1
ATOM 5624 C CA . THR B 1 234 ? 63.286 -15.284 93.697 1.00 24.04 234 THR B CA 1
ATOM 5625 C C . THR B 1 234 ? 63.590 -14.805 95.116 1.00 24.18 234 THR B C 1
ATOM 5626 O O . THR B 1 234 ? 63.667 -13.600 95.335 1.00 25.76 234 THR B O 1
ATOM 5630 N N . GLU B 1 235 ? 63.804 -15.730 96.067 1.00 22.37 235 GLU B N 1
ATOM 5631 C CA . GLU B 1 235 ? 64.067 -15.337 97.443 1.00 26.63 235 GLU B CA 1
ATOM 5632 C C . GLU B 1 235 ? 65.560 -15.365 97.757 1.00 24.03 235 GLU B C 1
ATOM 5633 O O . GLU B 1 235 ? 65.923 -15.389 98.924 1.00 24.40 235 GLU B O 1
ATOM 5639 N N . ALA B 1 236 ? 66.427 -15.388 96.735 1.00 20.46 236 ALA B N 1
ATOM 5640 C CA . ALA B 1 236 ? 67.855 -15.259 96.992 1.00 20.14 236 ALA B CA 1
ATOM 5641 C C . ALA B 1 236 ? 68.055 -14.050 97.903 1.00 19.30 236 ALA B C 1
ATOM 5642 O O . ALA B 1 236 ? 67.385 -13.018 97.726 1.00 19.70 236 ALA B O 1
ATOM 5644 N N . GLU B 1 237 ? 68.936 -14.171 98.906 1.00 17.37 237 GLU B N 1
ATOM 5645 C CA . GLU B 1 237 ? 69.299 -13.008 99.706 1.00 17.21 237 GLU B CA 1
ATOM 5646 C C . GLU B 1 237 ? 70.032 -11.987 98.835 1.00 15.19 237 GLU B C 1
ATOM 5647 O O . GLU B 1 237 ? 70.935 -12.313 98.067 1.00 14.79 237 GLU B O 1
ATOM 5653 N N . LEU B 1 238 ? 69.696 -10.710 99.010 1.00 14.24 238 LEU B N 1
ATOM 5654 C CA . LEU B 1 238 ? 70.363 -9.669 98.243 1.00 13.81 238 LEU B CA 1
ATOM 5655 C C . LEU B 1 238 ? 71.877 -9.678 98.458 1.00 14.78 238 LEU B C 1
ATOM 5656 O O . LEU B 1 238 ? 72.612 -9.452 97.505 1.00 14.39 238 LEU B O 1
ATOM 5661 N N . ASN B 1 239 ? 72.331 -9.881 99.706 1.00 14.22 239 ASN B N 1
ATOM 5662 C CA . ASN B 1 239 ? 73.775 -9.854 99.948 1.00 14.30 239 ASN B CA 1
ATOM 5663 C C . ASN B 1 239 ? 74.488 -11.035 99.289 1.00 14.01 239 ASN B C 1
ATOM 5664 O O . ASN B 1 239 ? 75.664 -10.926 98.936 1.00 13.96 239 ASN B O 1
ATOM 5669 N N . TYR B 1 240 ? 73.789 -12.159 99.184 1.00 14.09 240 TYR B N 1
ATOM 5670 C CA . TYR B 1 240 ? 74.308 -13.330 98.493 1.00 14.33 240 TYR B CA 1
ATOM 5671 C C . TYR B 1 240 ? 74.539 -13.028 97.014 1.00 14.00 240 TYR B C 1
ATOM 5672 O O . TYR B 1 240 ? 75.566 -13.385 96.446 1.00 14.74 240 TYR B O 1
ATOM 5681 N N . LEU B 1 241 ? 73.550 -12.402 96.370 1.00 12.36 241 LEU B N 1
ATOM 5682 C CA . LEU B 1 241 ? 73.724 -11.972 94.989 1.00 12.42 241 LEU B CA 1
ATOM 5683 C C . LEU B 1 241 ? 74.851 -10.949 94.840 1.00 12.69 241 LEU B C 1
ATOM 5684 O O . LEU B 1 241 ? 75.625 -11.002 93.882 1.00 13.78 241 LEU B O 1
ATOM 5689 N N . GLN B 1 242 ? 74.951 -10.012 95.797 1.00 12.72 242 GLN B N 1
ATOM 5690 C CA . GLN B 1 242 ? 75.837 -8.870 95.706 1.00 13.52 242 GLN B CA 1
ATOM 5691 C C . GLN B 1 242 ? 77.299 -9.256 95.925 1.00 13.06 242 GLN B C 1
ATOM 5692 O O . GLN B 1 242 ? 78.195 -8.629 95.362 1.00 12.55 242 GLN B O 1
ATOM 5698 N N . HIS B 1 243 ? 77.536 -10.324 96.700 1.00 12.43 243 HIS B N 1
ATOM 5699 C CA . HIS B 1 243 ? 78.899 -10.719 97.035 1.00 13.07 243 HIS B CA 1
ATOM 5700 C C . HIS B 1 243 ? 79.262 -12.080 96.445 1.00 13.82 243 HIS B C 1
ATOM 5701 O O . HIS B 1 243 ? 80.439 -12.444 96.476 1.00 14.62 243 HIS B O 1
ATOM 5708 N N . GLY B 1 244 ? 78.269 -12.820 95.948 1.00 13.63 244 GLY B N 1
ATOM 5709 C CA . GLY B 1 244 ? 78.516 -14.195 95.524 1.00 13.89 244 GLY B CA 1
ATOM 5710 C C . GLY B 1 244 ? 78.846 -15.065 96.739 1.00 14.32 244 GLY B C 1
ATOM 5711 O O . GLY B 1 244 ? 78.714 -14.642 97.887 1.00 14.28 244 GLY B O 1
ATOM 5712 N N . ASP B 1 245 ? 79.357 -16.262 96.430 1.00 14.38 245 ASP B N 1
ATOM 5713 C CA . ASP B 1 245 ? 79.528 -17.343 97.387 1.00 14.47 245 ASP B CA 1
ATOM 5714 C C . ASP B 1 245 ? 80.981 -17.790 97.338 1.00 15.02 245 ASP B C 1
ATOM 5715 O O . ASP B 1 245 ? 81.406 -18.262 96.297 1.00 14.88 245 ASP B O 1
ATOM 5720 N N . PRO B 1 246 ? 81.748 -17.634 98.434 1.00 15.62 246 PRO B N 1
ATOM 5721 C CA . PRO B 1 246 ? 83.141 -18.081 98.462 1.00 15.13 246 PRO B CA 1
ATOM 5722 C C . PRO B 1 246 ? 83.264 -19.566 98.106 1.00 15.95 246 PRO B C 1
ATOM 5723 O O . PRO B 1 246 ? 84.317 -20.002 97.620 1.00 16.33 246 PRO B O 1
ATOM 5727 N N . SER B 1 247 ? 82.196 -20.334 98.343 1.00 16.29 247 SER B N 1
ATOM 5728 C CA . SER B 1 247 ? 82.166 -21.761 98.034 1.00 17.57 247 SER B CA 1
ATOM 5729 C C . SER B 1 247 ? 81.208 -22.082 96.879 1.00 16.85 247 SER B C 1
ATOM 5730 O O . SER B 1 247 ? 80.717 -23.218 96.734 1.00 17.40 247 SER B O 1
ATOM 5733 N N . GLY B 1 248 ? 80.953 -21.100 95.996 1.00 16.06 248 GLY B N 1
ATOM 5734 C CA . GLY B 1 248 ? 80.018 -21.314 94.898 1.00 15.52 248 GLY B CA 1
ATOM 5735 C C . GLY B 1 248 ? 80.404 -22.482 93.981 1.00 16.99 248 GLY B C 1
ATOM 5736 O O . GLY B 1 248 ? 81.591 -22.722 93.763 1.00 16.83 248 GLY B O 1
ATOM 5737 N N . THR B 1 249 ? 79.412 -23.152 93.391 1.00 18.08 249 THR B N 1
ATOM 5738 C CA . THR B 1 249 ? 79.664 -24.358 92.599 1.00 17.86 249 THR B CA 1
ATOM 5739 C C . THR B 1 249 ? 79.514 -24.111 91.091 1.00 18.16 249 THR B C 1
ATOM 5740 O O . THR B 1 249 ? 79.867 -24.973 90.261 1.00 17.67 249 THR B O 1
ATOM 5744 N N . ILE B 1 250 ? 78.936 -22.960 90.696 1.00 16.60 250 ILE B N 1
ATOM 5745 C CA . ILE B 1 250 ? 78.886 -22.584 89.287 1.00 16.28 250 ILE B CA 1
ATOM 5746 C C . ILE B 1 250 ? 79.501 -21.202 89.121 1.00 15.61 250 ILE B C 1
ATOM 5747 O O . ILE B 1 250 ? 79.377 -20.384 90.024 1.00 14.84 250 ILE B O 1
ATOM 5752 N N . PHE B 1 251 ? 80.165 -20.969 87.976 1.00 16.35 251 PHE B N 1
ATOM 5753 C CA . PHE B 1 251 ? 80.643 -19.617 87.685 1.00 15.33 251 PHE B CA 1
ATOM 5754 C C . PHE B 1 251 ? 79.428 -18.795 87.304 1.00 14.93 251 PHE B C 1
ATOM 5755 O O . PHE B 1 251 ? 78.602 -19.244 86.507 1.00 16.53 251 PHE B O 1
ATOM 5763 N N . SER B 1 252 ? 79.325 -17.578 87.873 1.00 13.86 252 SER B N 1
ATOM 5764 C CA . SER B 1 252 ? 78.117 -16.771 87.730 1.00 13.86 252 SER B CA 1
ATOM 5765 C C . SER B 1 252 ? 78.547 -15.303 87.693 1.00 13.26 252 SER B C 1
ATOM 5766 O O . SER B 1 252 ? 79.252 -14.884 88.603 1.00 14.20 252 SER B O 1
ATOM 5769 N N . ILE B 1 253 ? 78.153 -14.574 86.648 1.00 13.51 253 ILE B N 1
ATOM 5770 C CA . ILE B 1 253 ? 78.487 -13.139 86.591 1.00 13.53 253 ILE B CA 1
ATOM 5771 C C . ILE B 1 253 ? 77.346 -12.385 87.266 1.00 14.13 253 ILE B C 1
ATOM 5772 O O . ILE B 1 253 ? 76.216 -12.475 86.801 1.00 14.11 253 ILE B O 1
ATOM 5777 N N . GLY B 1 254 ? 77.655 -11.601 88.318 1.00 13.71 254 GLY B N 1
ATOM 5778 C CA . GLY B 1 254 ? 76.688 -10.712 88.956 1.00 13.42 254 GLY B CA 1
ATOM 5779 C C . GLY B 1 254 ? 76.581 -9.407 88.164 1.00 14.70 254 GLY B C 1
ATOM 5780 O O . GLY B 1 254 ? 77.317 -8.455 88.430 1.00 14.46 254 GLY B O 1
ATOM 5781 N N . GLU B 1 255 ? 75.701 -9.401 87.155 1.00 14.42 255 GLU B N 1
ATOM 5782 C CA . GLU B 1 255 ? 75.558 -8.268 86.240 1.00 14.49 255 GLU B CA 1
ATOM 5783 C C . GLU B 1 255 ? 75.032 -7.050 87.011 1.00 13.87 255 GLU B C 1
ATOM 5784 O O . GLU B 1 255 ? 74.039 -7.135 87.735 1.00 13.74 255 GLU B O 1
ATOM 5790 N N . ALA B 1 256 ? 75.703 -5.898 86.828 1.00 15.48 256 ALA B N 1
ATOM 5791 C CA . ALA B 1 256 ? 75.320 -4.681 87.540 1.00 15.51 256 ALA B CA 1
ATOM 5792 C C . ALA B 1 256 ? 74.461 -3.796 86.634 1.00 16.13 256 ALA B C 1
ATOM 5793 O O . ALA B 1 256 ? 75.005 -2.984 85.884 1.00 16.69 256 ALA B O 1
ATOM 5795 N N . ASP B 1 257 ? 73.140 -3.960 86.736 1.00 16.63 257 ASP B N 1
ATOM 5796 C CA . ASP B 1 257 ? 72.214 -3.204 85.889 1.00 17.31 257 ASP B CA 1
ATOM 5797 C C . ASP B 1 257 ? 71.775 -1.927 86.604 1.00 17.56 257 ASP B C 1
ATOM 5798 O O . ASP B 1 257 ? 71.443 -1.946 87.788 1.00 18.10 257 ASP B O 1
ATOM 5803 N N . VAL B 1 258 ? 71.727 -0.817 85.861 1.00 16.60 258 VAL B N 1
ATOM 5804 C CA . VAL B 1 258 ? 71.326 0.447 86.471 1.00 17.31 258 VAL B CA 1
ATOM 5805 C C . VAL B 1 258 ? 70.872 1.382 85.355 1.00 17.35 258 VAL B C 1
ATOM 5806 O O . VAL B 1 258 ? 71.404 1.303 84.251 1.00 18.43 258 VAL B O 1
ATOM 5810 N N . SER B 1 259 ? 69.892 2.229 85.675 1.00 18.83 259 SER B N 1
ATOM 5811 C CA . SER B 1 259 ? 69.386 3.191 84.712 1.00 18.83 259 SER B CA 1
ATOM 5812 C C . SER B 1 259 ? 70.187 4.490 84.799 1.00 22.25 259 SER B C 1
ATOM 5813 O O . SER B 1 259 ? 70.701 4.877 85.856 1.00 22.05 259 SER B O 1
ATOM 5816 N N . ILE B 1 260 ? 70.328 5.151 83.649 1.00 21.01 260 ILE B N 1
ATOM 5817 C CA . ILE B 1 260 ? 70.930 6.477 83.614 1.00 21.71 260 ILE B CA 1
ATOM 5818 C C . ILE B 1 260 ? 70.008 7.499 84.281 1.00 21.56 260 ILE B C 1
ATOM 5819 O O . ILE B 1 260 ? 70.467 8.604 84.608 1.00 24.05 260 ILE B O 1
ATOM 5824 N N . ARG B 1 261 ? 68.736 7.141 84.501 1.00 22.55 261 ARG B N 1
ATOM 5825 C CA . ARG B 1 261 ? 67.739 7.987 85.145 1.00 21.26 261 ARG B CA 1
ATOM 5826 C C . ARG B 1 261 ? 67.177 7.286 86.381 1.00 22.22 261 ARG B C 1
ATOM 5827 O O . ARG B 1 261 ? 67.472 6.105 86.613 1.00 20.34 261 ARG B O 1
ATOM 5835 N N . PRO B 1 262 ? 66.350 7.957 87.219 1.00 21.48 262 PRO B N 1
ATOM 5836 C CA . PRO B 1 262 ? 65.655 7.282 88.316 1.00 23.13 262 PRO B CA 1
ATOM 5837 C C . PRO B 1 262 ? 64.814 6.076 87.892 1.00 23.64 262 PRO B C 1
ATOM 5838 O O . PRO B 1 262 ? 64.822 5.036 88.553 1.00 24.75 262 PRO B O 1
ATOM 5842 N N . GLY B 1 263 ? 64.096 6.220 86.776 1.00 21.15 263 GLY B N 1
ATOM 5843 C CA . GLY B 1 263 ? 63.257 5.155 86.254 1.00 20.06 263 GLY B CA 1
ATOM 5844 C C . GLY B 1 263 ? 63.954 4.469 85.085 1.00 19.11 263 GLY B C 1
ATOM 5845 O O . GLY B 1 263 ? 64.893 4.993 84.499 1.00 19.88 263 GLY B O 1
ATOM 5846 N N . TRP B 1 264 ? 63.433 3.294 84.734 1.00 18.09 264 TRP B N 1
ATOM 5847 C CA . TRP B 1 264 ? 63.938 2.537 83.610 1.00 18.96 264 TRP B CA 1
ATOM 5848 C C . TRP B 1 264 ? 63.334 3.075 82.322 1.00 18.91 264 TRP B C 1
ATOM 5849 O O . TRP B 1 264 ? 63.971 3.003 81.290 1.00 18.84 264 TRP B O 1
ATOM 5860 N N . PHE B 1 265 ? 62.082 3.551 82.384 1.00 19.51 265 PHE B N 1
ATOM 5861 C CA . PHE B 1 265 ? 61.481 4.131 81.195 1.00 21.47 265 PHE B CA 1
ATOM 5862 C C . PHE B 1 265 ? 61.807 5.621 81.174 1.00 23.37 265 PHE B C 1
ATOM 5863 O O . PHE B 1 265 ? 62.199 6.175 82.196 1.00 18.78 265 PHE B O 1
ATOM 5871 N N . TYR B 1 266 ? 61.668 6.245 79.996 1.00 23.49 266 TYR B N 1
ATOM 5872 C CA . TYR B 1 266 ? 61.895 7.677 79.869 1.00 25.34 266 TYR B CA 1
ATOM 5873 C C . TYR B 1 266 ? 60.730 8.458 80.479 1.00 24.98 266 TYR B C 1
ATOM 5874 O O . TYR B 1 266 ? 59.570 8.186 80.177 1.00 23.20 266 TYR B O 1
ATOM 5883 N N . HIS B 1 267 ? 61.075 9.443 81.326 1.00 24.99 267 HIS B N 1
ATOM 5884 C CA . HIS B 1 267 ? 60.140 10.361 81.955 1.00 25.73 267 HIS B CA 1
ATOM 5885 C C . HIS B 1 267 ? 60.642 11.784 81.734 1.00 27.72 267 HIS B C 1
ATOM 5886 O O . HIS B 1 267 ? 61.816 12.080 81.955 1.00 25.42 267 HIS B O 1
ATOM 5893 N N . GLU B 1 268 ? 59.740 12.635 81.226 1.00 29.38 268 GLU B N 1
ATOM 5894 C CA . GLU B 1 268 ? 60.055 14.020 80.916 1.00 31.16 268 GLU B CA 1
ATOM 5895 C C . GLU B 1 268 ? 60.668 14.741 82.120 1.00 27.43 268 GLU B C 1
ATOM 5896 O O . GLU B 1 268 ? 61.634 15.478 81.951 1.00 31.49 268 GLU B O 1
ATOM 5902 N N . ASP B 1 269 ? 60.109 14.524 83.314 1.00 29.51 269 ASP B N 1
ATOM 5903 C CA . ASP B 1 269 ? 60.496 15.283 84.498 1.00 30.95 269 ASP B CA 1
ATOM 5904 C C . ASP B 1 269 ? 61.766 14.733 85.150 1.00 31.15 269 ASP B C 1
ATOM 5905 O O . ASP B 1 269 ? 62.153 15.212 86.213 1.00 30.24 269 ASP B O 1
ATOM 5910 N N . GLN B 1 270 ? 62.428 13.752 84.524 1.00 27.74 270 GLN B N 1
ATOM 5911 C CA . GLN B 1 270 ? 63.647 13.197 85.118 1.00 26.08 270 GLN B CA 1
ATOM 5912 C C . GLN B 1 270 ? 64.872 13.591 84.295 1.00 25.57 270 GLN B C 1
ATOM 5913 O O . GLN B 1 270 ? 64.778 13.815 83.091 1.00 29.32 270 GLN B O 1
ATOM 5919 N N . ASP B 1 271 ? 66.051 13.611 84.929 1.00 26.59 271 ASP B N 1
ATOM 5920 C CA . ASP B 1 271 ? 67.297 13.917 84.236 1.00 28.99 271 ASP B CA 1
ATOM 5921 C C . ASP B 1 271 ? 68.302 12.774 84.400 1.00 26.14 271 ASP B C 1
ATOM 5922 O O . ASP B 1 271 ? 68.188 12.030 85.376 1.00 28.17 271 ASP B O 1
ATOM 5927 N N . PRO B 1 272 ? 69.320 12.646 83.508 1.00 25.85 272 PRO B N 1
ATOM 5928 C CA . PRO B 1 272 ? 70.367 11.632 83.630 1.00 24.85 272 PRO B CA 1
ATOM 5929 C C . PRO B 1 272 ? 71.280 11.914 84.819 1.00 25.39 272 PRO B C 1
ATOM 5930 O O . PRO B 1 272 ? 71.392 13.049 85.296 1.00 23.97 272 PRO B O 1
ATOM 5934 N N . LYS B 1 273 ? 71.944 10.843 85.260 1.00 24.48 273 LYS B N 1
ATOM 5935 C CA . LYS B 1 273 ? 72.952 10.906 86.302 1.00 24.61 273 LYS B CA 1
ATOM 5936 C C . LYS B 1 273 ? 74.100 11.793 85.842 1.00 24.89 273 LYS B C 1
ATOM 5937 O O . LYS B 1 273 ? 74.417 11.852 84.656 1.00 26.42 273 LYS B O 1
ATOM 5943 N N . SER B 1 274 ? 74.728 12.483 86.807 1.00 25.56 274 SER B N 1
ATOM 5944 C CA . SER B 1 274 ? 75.941 13.234 86.526 1.00 27.28 274 SER B CA 1
ATOM 5945 C C . SER B 1 274 ? 77.058 12.294 86.095 1.00 28.23 274 SER B C 1
ATOM 5946 O O . SER B 1 274 ? 77.017 11.087 86.391 1.00 25.25 274 SER B O 1
ATOM 5949 N N . LEU B 1 275 ? 78.072 12.884 85.446 1.00 26.23 275 LEU B N 1
ATOM 5950 C CA . LEU B 1 275 ? 79.292 12.185 85.092 1.00 25.85 275 LEU B CA 1
ATOM 5951 C C . LEU B 1 275 ? 79.929 11.604 86.358 1.00 27.90 275 LEU B C 1
ATOM 5952 O O . LEU B 1 275 ? 80.376 10.455 86.361 1.00 25.04 275 LEU B O 1
ATOM 5957 N N . GLU B 1 276 ? 79.959 12.413 87.424 1.00 27.96 276 GLU B N 1
ATOM 5958 C CA . GLU B 1 276 ? 80.562 11.977 88.680 1.00 27.20 276 GLU B CA 1
ATOM 5959 C C . GLU B 1 276 ? 79.878 10.712 89.198 1.00 26.55 276 GLU B C 1
ATOM 5960 O O . GLU B 1 276 ? 80.559 9.808 89.696 1.00 23.86 276 GLU B O 1
ATOM 5966 N N . GLU B 1 277 ? 78.540 10.691 89.116 1.00 24.30 277 GLU B N 1
ATOM 5967 C CA . GLU B 1 277 ? 77.743 9.563 89.576 1.00 26.88 277 GLU B CA 1
ATOM 5968 C C . GLU B 1 277 ? 78.070 8.339 88.723 1.00 26.80 277 GLU B C 1
ATOM 5969 O O . GLU B 1 277 ? 78.229 7.230 89.256 1.00 23.35 277 GLU B O 1
ATOM 5975 N N . LEU B 1 278 ? 78.166 8.536 87.397 1.00 22.86 278 LEU B N 1
ATOM 5976 C CA . LEU B 1 278 ? 78.457 7.410 86.515 1.00 22.68 278 LEU B CA 1
ATOM 5977 C C . LEU B 1 278 ? 79.850 6.847 86.793 1.00 22.76 278 LEU B C 1
ATOM 5978 O O . LEU B 1 278 ? 80.074 5.629 86.712 1.00 21.84 278 LEU B O 1
ATOM 5983 N N . VAL B 1 279 ? 80.788 7.737 87.148 1.00 20.78 279 VAL B N 1
ATOM 5984 C CA . VAL B 1 279 ? 82.153 7.326 87.433 1.00 21.23 279 VAL B CA 1
ATOM 5985 C C . VAL B 1 279 ? 82.161 6.477 88.705 1.00 20.40 279 VAL B C 1
ATOM 5986 O O . VAL B 1 279 ? 82.830 5.447 88.723 1.00 21.30 279 VAL B O 1
ATOM 5990 N N . GLU B 1 280 ? 81.407 6.887 89.732 1.00 19.80 280 GLU B N 1
ATOM 5991 C CA . GLU B 1 280 ? 81.308 6.079 90.951 1.00 22.57 280 GLU B CA 1
ATOM 5992 C C . GLU B 1 280 ? 80.753 4.686 90.637 1.00 24.06 280 GLU B C 1
ATOM 5993 O O . GLU B 1 280 ? 81.307 3.678 91.098 1.00 22.16 280 GLU B O 1
ATOM 5999 N N . ILE B 1 281 ? 79.655 4.638 89.862 1.00 20.28 281 ILE B N 1
ATOM 6000 C CA . ILE B 1 281 ? 79.072 3.371 89.418 1.00 20.06 281 ILE B CA 1
ATOM 6001 C C . ILE B 1 281 ? 80.133 2.539 88.714 1.00 18.60 281 ILE B C 1
ATOM 6002 O O . ILE B 1 281 ? 80.242 1.342 88.978 1.00 17.77 281 ILE B O 1
ATOM 6007 N N . TYR B 1 282 ? 80.914 3.156 87.826 1.00 18.22 282 TYR B N 1
ATOM 6008 C CA . TYR B 1 282 ? 81.921 2.450 87.051 1.00 17.90 282 TYR B CA 1
ATOM 6009 C C . TYR B 1 282 ? 82.921 1.749 87.969 1.00 19.17 282 TYR B C 1
ATOM 6010 O O . TYR B 1 282 ? 83.221 0.559 87.787 1.00 18.90 282 TYR B O 1
ATOM 6019 N N . PHE B 1 283 ? 83.443 2.507 88.944 1.00 17.58 283 PHE B N 1
ATOM 6020 C CA . PHE B 1 283 ? 84.424 1.931 89.847 1.00 18.00 283 PHE B CA 1
ATOM 6021 C C . PHE B 1 283 ? 83.839 0.797 90.687 1.00 18.64 283 PHE B C 1
ATOM 6022 O O . PHE B 1 283 ? 84.595 -0.087 91.096 1.00 17.40 283 PHE B O 1
ATOM 6030 N N . HIS B 1 284 ? 82.533 0.829 90.954 1.00 19.03 284 HIS B N 1
ATOM 6031 C CA . HIS B 1 284 ? 81.930 -0.194 91.804 1.00 18.29 284 HIS B CA 1
ATOM 6032 C C . HIS B 1 284 ? 81.306 -1.345 91.010 1.00 19.57 284 HIS B C 1
ATOM 6033 O O . HIS B 1 284 ? 80.746 -2.261 91.610 1.00 19.01 284 HIS B O 1
ATOM 6040 N N . SER B 1 285 ? 81.417 -1.316 89.678 1.00 17.32 285 SER B N 1
ATOM 6041 C CA . SER B 1 285 ? 80.904 -2.406 88.854 1.00 16.67 285 SER B CA 1
ATOM 6042 C C . SER B 1 285 ? 82.067 -2.988 88.061 1.00 15.82 285 SER B C 1
ATOM 6043 O O . SER B 1 285 ? 82.690 -3.958 88.487 1.00 15.89 285 SER B O 1
ATOM 6046 N N . VAL B 1 286 ? 82.447 -2.326 86.950 1.00 15.84 286 VAL B N 1
ATOM 6047 C CA . VAL B 1 286 ? 83.603 -2.750 86.170 1.00 16.47 286 VAL B CA 1
ATOM 6048 C C . VAL B 1 286 ? 84.848 -2.792 87.051 1.00 15.96 286 VAL B C 1
ATOM 6049 O O . VAL B 1 286 ? 85.666 -3.682 86.912 1.00 15.92 286 VAL B O 1
ATOM 6053 N N . GLY B 1 287 ? 84.961 -1.828 87.974 1.00 15.63 287 GLY B N 1
ATOM 6054 C CA . GLY B 1 287 ? 86.149 -1.751 88.824 1.00 16.52 287 GLY B CA 1
ATOM 6055 C C . GLY B 1 287 ? 86.154 -2.794 89.946 1.00 16.71 287 GLY B C 1
ATOM 6056 O O . GLY B 1 287 ? 87.142 -2.895 90.671 1.00 16.20 287 GLY B O 1
ATOM 6057 N N . ARG B 1 288 ? 85.067 -3.574 90.054 1.00 16.03 288 ARG B N 1
ATOM 6058 C CA . ARG B 1 288 ? 85.026 -4.725 90.962 1.00 15.23 288 ARG B CA 1
ATOM 6059 C C . ARG B 1 288 ? 84.863 -6.055 90.221 1.00 15.81 288 ARG B C 1
ATOM 6060 O O . ARG B 1 288 ? 84.590 -7.092 90.850 1.00 16.22 288 ARG B O 1
ATOM 6068 N N . GLY B 1 289 ? 85.122 -6.054 88.913 1.00 14.80 289 GLY B N 1
ATOM 6069 C CA . GLY B 1 289 ? 85.249 -7.294 88.164 1.00 15.08 289 GLY B CA 1
ATOM 6070 C C . GLY B 1 289 ? 83.944 -7.805 87.557 1.00 15.18 289 GLY B C 1
ATOM 6071 O O . GLY B 1 289 ? 83.841 -9.001 87.260 1.00 14.18 289 GLY B O 1
ATOM 6072 N N . THR B 1 290 ? 82.964 -6.916 87.388 1.00 14.68 290 THR B N 1
ATOM 6073 C CA . THR B 1 290 ? 81.701 -7.328 86.778 1.00 14.55 290 THR B CA 1
ATOM 6074 C C . THR B 1 290 ? 81.236 -6.309 85.738 1.00 15.58 290 THR B C 1
ATOM 6075 O O . THR B 1 290 ? 81.504 -5.108 85.866 1.00 14.71 290 THR B O 1
ATOM 6079 N N . PRO B 1 291 ? 80.483 -6.721 84.688 1.00 15.36 291 PRO B N 1
ATOM 6080 C CA . PRO B 1 291 ? 79.994 -5.775 83.686 1.00 16.23 291 PRO B CA 1
ATOM 6081 C C . PRO B 1 291 ? 78.955 -4.785 84.190 1.00 15.71 291 PRO B C 1
ATOM 6082 O O . PRO B 1 291 ? 78.125 -5.102 85.051 1.00 16.61 291 PRO B O 1
ATOM 6086 N N . LEU B 1 292 ? 78.992 -3.577 83.605 1.00 14.56 292 LEU B N 1
ATOM 6087 C CA . LEU B 1 292 ? 77.983 -2.554 83.814 1.00 15.12 292 LEU B CA 1
ATOM 6088 C C . LEU B 1 292 ? 76.978 -2.593 82.662 1.00 16.08 292 LEU B C 1
ATOM 6089 O O . LEU B 1 292 ? 77.373 -2.525 81.499 1.00 15.90 292 LEU B O 1
ATOM 6094 N N . LEU B 1 293 ? 75.715 -2.804 83.026 1.00 16.41 293 LEU B N 1
ATOM 6095 C CA . LEU B 1 293 ? 74.616 -2.767 82.075 1.00 15.66 293 LEU B CA 1
ATOM 6096 C C . LEU B 1 293 ? 73.821 -1.497 82.333 1.00 15.77 293 LEU B C 1
ATOM 6097 O O . LEU B 1 293 ? 73.031 -1.437 83.278 1.00 15.67 293 LEU B O 1
ATOM 6102 N N . LEU B 1 294 ? 74.050 -0.473 81.479 1.00 16.20 294 LEU B N 1
ATOM 6103 C CA . LEU B 1 294 ? 73.483 0.852 81.713 1.00 17.32 294 LEU B CA 1
ATOM 6104 C C . LEU B 1 294 ? 72.278 1.081 80.796 1.00 15.36 294 LEU B C 1
ATOM 6105 O O . LEU B 1 294 ? 72.404 0.935 79.574 1.00 16.94 294 LEU B O 1
ATOM 6110 N N . ASN B 1 295 ? 71.124 1.373 81.414 1.00 17.50 295 ASN B N 1
ATOM 6111 C CA . ASN B 1 295 ? 69.858 1.572 80.715 1.00 17.16 295 ASN B CA 1
ATOM 6112 C C . ASN B 1 295 ? 69.728 3.019 80.251 1.00 18.85 295 ASN B C 1
ATOM 6113 O O . ASN B 1 295 ? 69.818 3.941 81.057 1.00 20.41 295 ASN B O 1
ATOM 6118 N N A ILE B 1 296 ? 69.456 3.182 78.948 0.50 19.84 296 ILE B N 1
ATOM 6119 N N B ILE B 1 296 ? 69.507 3.205 78.948 0.50 18.76 296 ILE B N 1
ATOM 6120 C CA A ILE B 1 296 ? 69.230 4.465 78.294 0.50 21.05 296 ILE B CA 1
ATOM 6121 C CA B ILE B 1 296 ? 69.189 4.526 78.431 0.50 18.71 296 ILE B CA 1
ATOM 6122 C C A ILE B 1 296 ? 67.843 4.392 77.665 0.50 20.82 296 ILE B C 1
ATOM 6123 C C B ILE B 1 296 ? 67.867 4.418 77.690 0.50 19.54 296 ILE B C 1
ATOM 6124 O O A ILE B 1 296 ? 67.678 3.661 76.692 0.50 23.03 296 ILE B O 1
ATOM 6125 O O B ILE B 1 296 ? 67.805 3.726 76.675 0.50 20.98 296 ILE B O 1
ATOM 6134 N N . PRO B 1 297 ? 66.813 5.088 78.207 1.00 20.49 297 PRO B N 1
ATOM 6135 C CA . PRO B 1 297 ? 65.448 4.947 77.694 1.00 21.10 297 PRO B CA 1
ATOM 6136 C C . PRO B 1 297 ? 65.110 5.970 76.608 1.00 22.51 297 PRO B C 1
ATOM 6137 O O . PRO B 1 297 ? 65.147 7.177 76.864 1.00 24.51 297 PRO B O 1
ATOM 6141 N N . PRO B 1 298 ? 64.749 5.533 75.380 1.00 22.87 298 PRO B N 1
ATOM 6142 C CA . PRO B 1 298 ? 64.278 6.469 74.359 1.00 22.29 298 PRO B CA 1
ATOM 6143 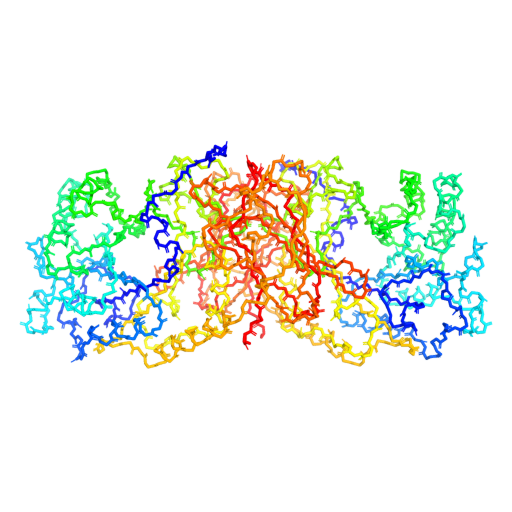C C . PRO B 1 298 ? 63.007 7.176 74.818 1.00 23.02 298 PRO B C 1
ATOM 6144 O O . PRO B 1 298 ? 62.202 6.630 75.581 1.00 21.15 298 PRO B O 1
ATOM 6148 N N . ASN B 1 299 ? 62.839 8.426 74.340 1.00 24.94 299 ASN B N 1
ATOM 6149 C CA . ASN B 1 299 ? 61.667 9.233 74.638 1.00 24.30 299 ASN B CA 1
ATOM 6150 C C . ASN B 1 299 ? 60.485 8.884 73.723 1.00 26.77 299 ASN B C 1
ATOM 6151 O O . ASN B 1 299 ? 60.517 7.916 72.963 1.00 26.18 299 ASN B O 1
ATOM 6156 N N . GLN B 1 300 ? 59.444 9.721 73.775 1.00 27.24 300 GLN B N 1
ATOM 6157 C CA . GLN B 1 300 ? 58.189 9.483 73.071 1.00 29.63 300 GLN B CA 1
ATOM 6158 C C . GLN B 1 300 ? 58.351 9.617 71.556 1.00 32.38 300 GLN B C 1
ATOM 6159 O O . GLN B 1 300 ? 57.564 9.058 70.792 1.00 32.19 300 GLN B O 1
ATOM 6165 N N . ALA B 1 301 ? 59.386 10.347 71.130 1.00 30.74 301 ALA B N 1
ATOM 6166 C CA . ALA B 1 301 ? 59.709 10.470 69.719 1.00 29.05 301 ALA B CA 1
ATOM 6167 C C . ALA B 1 301 ? 60.515 9.254 69.271 1.00 30.32 301 ALA B C 1
ATOM 6168 O O . ALA B 1 301 ? 60.799 9.102 68.087 1.00 28.56 301 ALA B O 1
ATOM 6170 N N . GLY B 1 302 ? 60.865 8.373 70.226 1.00 27.55 302 GLY B N 1
ATOM 6171 C CA . GLY B 1 302 ? 61.689 7.214 69.910 1.00 26.12 302 GLY B CA 1
ATOM 6172 C C . GLY B 1 302 ? 63.166 7.558 69.725 1.00 22.97 302 GLY B C 1
ATOM 6173 O O . GLY B 1 302 ? 63.852 6.903 68.939 1.00 25.16 302 GLY B O 1
ATOM 6174 N N . LEU B 1 303 ? 63.634 8.607 70.422 1.00 25.45 303 LEU B N 1
ATOM 6175 C CA . LEU B 1 303 ? 65.028 9.017 70.356 1.00 25.39 303 LEU B CA 1
ATOM 6176 C C . LEU B 1 303 ? 65.588 9.098 71.778 1.00 23.21 303 LEU B C 1
ATOM 6177 O O . LEU B 1 303 ? 64.848 9.375 72.720 1.00 22.96 303 LEU B O 1
ATOM 6182 N N . PHE B 1 304 ? 66.905 8.916 71.903 1.00 25.23 304 PHE B N 1
ATOM 6183 C CA . PHE B 1 304 ? 67.576 9.185 73.169 1.00 26.29 304 PHE B CA 1
ATOM 6184 C C . PHE B 1 304 ? 67.559 10.689 73.420 1.00 29.82 304 PHE B C 1
ATOM 6185 O O . PHE B 1 304 ? 67.756 11.485 72.495 1.00 29.63 304 PHE B O 1
ATOM 6193 N N . ASP B 1 305 ? 67.330 11.055 74.682 1.00 29.19 305 ASP B N 1
ATOM 6194 C CA . ASP B 1 305 ? 67.341 12.441 75.119 1.00 32.87 305 ASP B CA 1
ATOM 6195 C C . ASP B 1 305 ? 68.700 13.080 74.829 1.00 30.64 305 ASP B C 1
ATOM 6196 O O . ASP B 1 305 ? 69.737 12.425 74.918 1.00 30.05 305 ASP B O 1
ATOM 6201 N N . ALA B 1 306 ? 68.702 14.374 74.457 1.00 30.02 306 ALA B N 1
ATOM 6202 C CA . ALA B 1 306 ? 69.956 15.020 74.099 1.00 30.93 306 ALA B CA 1
ATOM 6203 C C . ALA B 1 306 ? 70.930 15.061 75.284 1.00 27.91 306 ALA B C 1
ATOM 6204 O O . ALA B 1 306 ? 72.125 14.879 75.079 1.00 27.88 306 ALA B O 1
ATOM 6206 N N . LYS B 1 307 ? 70.418 15.256 76.504 1.00 30.67 307 LYS B N 1
ATOM 6207 C CA . LYS B 1 307 ? 71.278 15.277 77.684 1.00 31.85 307 LYS B CA 1
ATOM 6208 C C . LYS B 1 307 ? 71.904 13.894 77.903 1.00 29.72 307 LYS B C 1
ATOM 6209 O O . LYS B 1 307 ? 73.102 13.796 78.157 1.00 26.47 307 LYS B O 1
ATOM 6215 N N . ASP B 1 308 ? 71.111 12.821 77.741 1.00 28.16 308 ASP B N 1
ATOM 6216 C CA . ASP B 1 308 ? 71.627 11.471 77.954 1.00 26.98 308 ASP B CA 1
ATOM 6217 C C . ASP B 1 308 ? 72.770 11.195 76.977 1.00 25.93 308 ASP B C 1
ATOM 6218 O O . ASP B 1 308 ? 73.813 10.669 77.359 1.00 24.19 308 ASP B O 1
ATOM 6223 N N . ILE B 1 309 ? 72.602 11.608 75.716 1.00 24.01 309 ILE B N 1
ATOM 6224 C CA . ILE B 1 309 ? 73.627 11.367 74.708 1.00 24.25 309 ILE B CA 1
ATOM 6225 C C . ILE B 1 309 ? 74.961 12.020 75.080 1.00 24.54 309 ILE B C 1
ATOM 6226 O O . ILE B 1 309 ? 76.010 11.396 74.948 1.00 24.58 309 ILE B O 1
ATOM 6231 N N . GLU B 1 310 ? 74.901 13.293 75.479 1.00 28.36 310 GLU B N 1
ATOM 6232 C CA . GLU B 1 310 ? 76.076 14.079 75.838 1.00 31.65 310 GLU B CA 1
ATOM 6233 C C . GLU B 1 310 ? 76.783 13.393 77.014 1.00 28.86 310 GLU B C 1
ATOM 6234 O O . GLU B 1 310 ? 78.005 13.246 77.021 1.00 29.85 310 GLU B O 1
ATOM 6240 N N . ARG B 1 311 ? 75.968 12.926 77.965 1.00 28.64 311 ARG B N 1
ATOM 6241 C CA . ARG B 1 311 ? 76.448 12.256 79.165 1.00 27.98 311 ARG B CA 1
ATOM 6242 C C . ARG B 1 311 ? 77.199 10.973 78.804 1.00 26.35 311 ARG B C 1
ATOM 6243 O O . ARG B 1 311 ? 78.241 10.682 79.380 1.00 24.59 311 ARG B O 1
ATOM 6251 N N . LEU B 1 312 ? 76.715 10.232 77.798 1.00 25.02 312 LEU B N 1
ATOM 6252 C CA . LEU B 1 312 ? 77.382 9.022 77.347 1.00 24.43 312 LEU B CA 1
ATOM 6253 C C . LEU B 1 312 ? 78.739 9.320 76.708 1.00 25.26 312 LEU B C 1
ATOM 6254 O O . LEU B 1 312 ? 79.693 8.564 76.881 1.00 23.82 312 LEU B O 1
ATOM 6259 N N . TYR B 1 313 ? 78.830 10.436 75.970 1.00 23.86 313 TYR B N 1
ATOM 6260 C CA . TYR B 1 313 ? 80.103 10.848 75.397 1.00 24.97 313 TYR B CA 1
ATOM 6261 C C . TYR B 1 313 ? 81.073 11.292 76.493 1.00 21.26 313 TYR B C 1
ATOM 6262 O O . TYR B 1 313 ? 82.248 10.967 76.401 1.00 24.07 313 TYR B O 1
ATOM 6271 N N . GLU B 1 314 ? 80.576 12.022 77.496 1.00 24.26 314 GLU B N 1
ATOM 6272 C CA . GLU B 1 314 ? 81.412 12.497 78.595 1.00 25.29 314 GLU B CA 1
ATOM 6273 C C . GLU B 1 314 ? 81.992 11.301 79.351 1.00 25.68 314 GLU B C 1
ATOM 6274 O O . GLU B 1 314 ? 83.182 11.273 79.667 1.00 27.53 314 GLU B O 1
ATOM 6280 N N . PHE B 1 315 ? 81.135 10.303 79.584 1.00 26.94 315 PHE B N 1
ATOM 6281 C CA . PHE B 1 315 ? 81.508 9.059 80.246 1.00 23.15 315 PHE B CA 1
ATOM 6282 C C . PHE B 1 315 ? 82.577 8.327 79.444 1.00 22.49 315 PHE B C 1
ATOM 6283 O O . PHE B 1 315 ? 83.568 7.873 79.996 1.00 22.89 315 PHE B O 1
ATOM 6291 N N . ALA B 1 316 ? 82.418 8.225 78.118 1.00 23.51 316 ALA B N 1
ATOM 6292 C CA . ALA B 1 316 ? 83.410 7.555 77.290 1.00 22.70 316 ALA B CA 1
ATOM 6293 C C . ALA B 1 316 ? 84.742 8.313 77.338 1.00 24.40 316 ALA B C 1
ATOM 6294 O O . ALA B 1 316 ? 85.811 7.703 77.361 1.00 25.15 316 ALA B O 1
ATOM 6296 N N . THR B 1 317 ? 84.657 9.648 77.303 1.00 25.95 317 THR B N 1
ATOM 6297 C CA . THR B 1 317 ? 85.866 10.471 77.324 1.00 27.29 317 THR B CA 1
ATOM 6298 C C . THR B 1 317 ? 86.668 10.193 78.596 1.00 26.62 317 THR B C 1
ATOM 6299 O O . THR B 1 317 ? 87.873 9.934 78.535 1.00 25.67 317 THR B O 1
ATOM 6303 N N . TYR B 1 318 ? 85.968 10.241 79.727 1.00 26.97 318 TYR B N 1
ATOM 6304 C CA . TYR B 1 318 ? 86.523 9.901 81.031 1.00 27.14 318 TYR B CA 1
ATOM 6305 C C . TYR B 1 318 ? 87.306 8.591 80.956 1.00 28.14 318 TYR B C 1
ATOM 6306 O O . TYR B 1 318 ? 88.461 8.539 81.365 1.00 26.55 318 TYR B O 1
ATOM 6315 N N . ARG B 1 319 ? 86.676 7.513 80.459 1.00 27.80 319 ARG B N 1
ATOM 6316 C CA . ARG B 1 319 ? 87.321 6.213 80.524 1.00 25.60 319 ARG B CA 1
ATOM 6317 C C . ARG B 1 319 ? 88.572 6.204 79.658 1.00 27.55 319 ARG B C 1
ATOM 6318 O O . ARG B 1 319 ? 89.598 5.656 80.054 1.00 28.15 319 ARG B O 1
ATOM 6326 N N . ASN B 1 320 ? 88.479 6.836 78.476 1.00 27.07 320 ASN B N 1
ATOM 6327 C CA . ASN B 1 320 ? 89.593 6.879 77.546 1.00 28.74 320 ASN B CA 1
ATOM 6328 C C . ASN B 1 320 ? 90.793 7.585 78.178 1.00 27.04 320 ASN B C 1
ATOM 6329 O O . ASN B 1 320 ? 91.911 7.122 78.027 1.00 27.98 320 ASN B O 1
ATOM 6334 N N A GLU B 1 321 ? 90.536 8.711 78.852 0.50 28.98 321 GLU B N 1
ATOM 6335 N N B GLU B 1 321 ? 90.539 8.666 78.927 0.50 27.99 321 GLU B N 1
ATOM 6336 C CA A GLU B 1 321 ? 91.588 9.444 79.540 0.50 29.05 321 GLU B CA 1
ATOM 6337 C CA B GLU B 1 321 ? 91.607 9.456 79.529 0.50 27.13 321 GLU B CA 1
ATOM 6338 C C A GLU B 1 321 ? 92.206 8.534 80.609 0.50 29.38 321 GLU B C 1
ATOM 6339 C C B GLU B 1 321 ? 92.141 8.795 80.806 0.50 27.26 321 GLU B C 1
ATOM 6340 O O A GLU B 1 321 ? 93.424 8.345 80.654 0.50 26.64 321 GLU B O 1
ATOM 6341 O O B GLU B 1 321 ? 93.268 9.059 81.212 0.50 23.53 321 GLU B O 1
ATOM 6352 N N . LEU B 1 322 ? 91.342 7.926 81.431 1.00 26.91 322 LEU B N 1
ATOM 6353 C CA . LEU B 1 322 ? 91.797 7.155 82.589 1.00 26.35 322 LEU B CA 1
ATOM 6354 C C . LEU B 1 322 ? 92.849 6.141 82.162 1.00 25.68 322 LEU B C 1
ATOM 6355 O O . LEU B 1 322 ? 93.914 6.020 82.778 1.00 26.96 322 LEU B O 1
ATOM 6360 N N . TYR B 1 323 ? 92.577 5.462 81.049 1.00 25.53 323 TYR B N 1
ATOM 6361 C CA . TYR B 1 323 ? 93.381 4.323 80.653 1.00 26.02 323 TYR B CA 1
ATOM 6362 C C . TYR B 1 323 ? 94.497 4.731 79.693 1.00 28.09 323 TYR B C 1
ATOM 6363 O O . TYR B 1 323 ? 95.233 3.869 79.216 1.00 29.41 323 TYR B O 1
ATOM 6372 N N . LYS B 1 324 ? 94.644 6.042 79.449 1.00 31.10 324 LYS B N 1
ATOM 6373 C CA . LYS B 1 324 ? 95.563 6.503 78.415 1.00 33.55 324 LYS B CA 1
ATOM 6374 C C . LYS B 1 324 ? 96.990 6.052 78.723 1.00 32.38 324 LYS B C 1
ATOM 6375 O O . LYS B 1 324 ? 97.717 5.611 77.836 1.00 31.60 324 LYS B O 1
ATOM 6381 N N . GLU B 1 325 ? 97.406 6.165 79.989 1.00 31.22 325 GLU B N 1
ATOM 6382 C CA . GLU B 1 325 ? 98.758 5.738 80.294 1.00 28.22 325 GLU B CA 1
ATOM 6383 C C . GLU B 1 325 ? 98.784 4.800 81.496 1.00 25.38 325 GLU B C 1
ATOM 6384 O O . GLU B 1 325 ? 98.419 5.202 82.598 1.00 27.22 325 GLU B O 1
ATOM 6390 N N . ASP B 1 326 ? 99.316 3.598 81.267 1.00 25.25 326 ASP B N 1
ATOM 6391 C CA . ASP B 1 326 ? 99.635 2.684 82.358 1.00 27.04 326 ASP B CA 1
ATOM 6392 C C . ASP B 1 326 ? 101.009 3.024 82.927 1.00 26.03 326 ASP B C 1
ATOM 6393 O O . ASP B 1 326 ? 102.032 2.630 82.360 1.00 28.38 326 ASP B O 1
ATOM 6398 N N . LEU B 1 327 ? 101.007 3.679 84.098 1.00 28.02 327 LEU B N 1
ATOM 6399 C CA . LEU B 1 327 ? 102.224 4.163 84.746 1.00 28.20 327 LEU B CA 1
ATOM 6400 C C . LEU B 1 327 ? 103.110 3.019 85.265 1.00 30.08 327 LEU B C 1
ATOM 6401 O O . LEU B 1 327 ? 104.287 3.227 85.563 1.00 29.80 327 LEU B O 1
ATOM 6406 N N . ALA B 1 328 ? 102.577 1.788 85.341 1.00 27.39 328 ALA B N 1
ATOM 6407 C CA . ALA B 1 328 ? 103.343 0.661 85.850 1.00 26.02 328 ALA B CA 1
ATOM 6408 C C . ALA B 1 328 ? 104.077 -0.092 84.738 1.00 26.34 328 ALA B C 1
ATOM 6409 O O . ALA B 1 328 ? 104.902 -0.966 85.023 1.00 25.51 328 ALA B O 1
ATOM 6411 N N . LEU B 1 329 ? 103.756 0.200 83.468 1.00 27.91 329 LEU B N 1
ATOM 6412 C CA . LEU B 1 329 ? 104.362 -0.560 82.379 1.00 31.31 329 LEU B CA 1
ATOM 6413 C C . LEU B 1 329 ? 105.888 -0.551 82.483 1.00 32.04 329 LEU B C 1
ATOM 6414 O O . LEU B 1 329 ? 106.497 0.502 82.637 1.00 37.79 329 LEU B O 1
ATOM 6419 N N . GLY B 1 330 ? 106.507 -1.738 82.412 1.00 33.43 330 GLY B N 1
ATOM 6420 C CA . GLY B 1 330 ? 107.951 -1.896 82.444 1.00 34.53 330 GLY B CA 1
ATOM 6421 C C . GLY B 1 330 ? 108.594 -1.716 83.821 1.00 35.24 330 GLY B C 1
ATOM 6422 O O . GLY B 1 330 ? 109.810 -1.786 83.928 1.00 40.23 330 GLY B O 1
ATOM 6423 N N . ALA B 1 331 ? 107.802 -1.496 84.885 1.00 32.57 331 ALA B N 1
ATOM 6424 C CA . ALA B 1 331 ? 108.371 -1.397 86.225 1.00 32.33 331 ALA B CA 1
ATOM 6425 C C . ALA B 1 331 ? 109.033 -2.720 86.600 1.00 30.62 331 ALA B C 1
ATOM 6426 O O . ALA B 1 331 ? 108.562 -3.768 86.165 1.00 31.50 331 ALA B O 1
ATOM 6428 N N . GLU B 1 332 ? 110.104 -2.655 87.408 1.00 29.18 332 GLU B N 1
ATOM 6429 C CA . GLU B 1 332 ? 110.761 -3.829 87.961 1.00 30.07 332 GLU B CA 1
ATOM 6430 C C . GLU B 1 332 ? 109.903 -4.380 89.099 1.00 30.10 332 GLU B C 1
ATOM 6431 O O . GLU B 1 332 ? 109.467 -3.625 89.966 1.00 32.32 332 GLU B O 1
ATOM 6433 N N . VAL B 1 333 ? 109.620 -5.690 89.065 1.00 31.83 333 VAL B N 1
ATOM 6434 C CA . VAL B 1 333 ? 108.748 -6.304 90.060 1.00 30.00 333 VAL B CA 1
ATOM 6435 C C . VAL B 1 333 ? 109.532 -7.367 90.823 1.00 29.33 333 VAL B C 1
ATOM 6436 O O . VAL B 1 333 ? 110.139 -8.237 90.206 1.00 32.55 333 VAL B O 1
ATOM 6440 N N . SER B 1 334 ? 109.548 -7.284 92.157 1.00 27.09 334 SER B N 1
ATOM 6441 C CA . SER B 1 334 ? 110.275 -8.264 92.952 1.00 27.12 334 SER B CA 1
ATOM 6442 C C . SER B 1 334 ? 109.331 -8.969 93.921 1.00 28.24 334 SER B C 1
ATOM 6443 O O . SER B 1 334 ? 108.343 -8.387 94.359 1.00 26.72 334 SER B O 1
ATOM 6446 N N . GLY B 1 335 ? 109.682 -10.215 94.244 1.00 26.30 335 GLY B N 1
ATOM 6447 C CA . GLY B 1 335 ? 108.880 -11.049 95.122 1.00 28.17 335 GLY B CA 1
ATOM 6448 C C . GLY B 1 335 ? 108.993 -12.523 94.744 1.00 27.26 335 GLY B C 1
ATOM 6449 O O . GLY B 1 335 ? 109.738 -12.893 93.828 1.00 25.43 335 GLY B O 1
ATOM 6450 N N . PRO B 1 336 ? 108.287 -13.422 95.460 1.00 25.18 336 PRO B N 1
ATOM 6451 C CA . PRO B 1 336 ? 108.359 -14.848 95.161 1.00 24.44 336 PRO B CA 1
ATOM 6452 C C . PRO B 1 336 ? 107.634 -15.161 93.858 1.00 25.13 336 PRO B C 1
ATOM 6453 O O . PRO B 1 336 ? 106.682 -14.479 93.478 1.00 24.72 336 PRO B O 1
ATOM 6457 N N . ALA B 1 337 ? 108.106 -16.196 93.165 1.00 23.95 337 ALA B N 1
ATOM 6458 C CA . ALA B 1 337 ? 107.484 -16.615 91.921 1.00 23.42 337 ALA B CA 1
ATOM 6459 C C . ALA B 1 337 ? 107.651 -18.121 91.761 1.00 24.28 337 ALA B C 1
ATOM 6460 O O . ALA B 1 337 ? 108.683 -18.689 92.142 1.00 24.93 337 ALA B O 1
ATOM 6462 N N . LEU B 1 338 ? 106.611 -18.761 91.220 1.00 23.35 338 LEU B N 1
ATOM 6463 C CA . LEU B 1 338 ? 106.520 -20.211 91.190 1.00 23.16 338 LEU B CA 1
ATOM 6464 C C . LEU B 1 338 ? 107.636 -20.782 90.308 1.00 24.16 338 LEU B C 1
ATOM 6465 O O . LEU B 1 338 ? 108.234 -21.808 90.632 1.00 24.27 338 LEU B O 1
ATOM 6470 N N . SER B 1 339 ? 107.913 -20.080 89.202 1.00 23.12 339 SER B N 1
ATOM 6471 C CA . SER B 1 339 ? 108.840 -20.568 88.196 1.00 24.17 339 SER B CA 1
ATOM 6472 C C . SER B 1 339 ? 109.156 -19.435 87.223 1.00 23.82 339 SER B C 1
ATOM 6473 O O . SER B 1 339 ? 108.541 -18.379 87.252 1.00 24.33 339 SER B O 1
ATOM 6476 N N . ALA B 1 340 ? 110.116 -19.670 86.322 1.00 24.08 340 ALA B N 1
ATOM 6477 C CA . ALA B 1 340 ? 110.373 -18.703 85.272 1.00 23.91 340 ALA B CA 1
ATOM 6478 C C . ALA B 1 340 ? 109.129 -18.481 84.414 1.00 24.88 340 ALA B C 1
ATOM 6479 O O . ALA B 1 340 ? 108.912 -17.384 83.910 1.00 25.62 340 ALA B O 1
ATOM 6481 N N . ASP B 1 341 ? 108.322 -19.529 84.219 1.00 25.62 341 ASP B N 1
ATOM 6482 C CA . ASP B 1 341 ? 107.121 -19.399 83.410 1.00 25.52 341 ASP B CA 1
ATOM 6483 C C . ASP B 1 341 ? 106.095 -18.477 84.081 1.00 25.56 341 ASP B C 1
ATOM 6484 O O . ASP B 1 341 ? 105.247 -17.905 83.393 1.00 25.69 341 ASP B O 1
ATOM 6489 N N . PHE B 1 342 ? 106.212 -18.311 85.400 1.00 24.36 342 PHE B N 1
ATOM 6490 C CA . PHE B 1 342 ? 105.289 -17.456 86.148 1.00 25.74 342 PHE B CA 1
ATOM 6491 C C . PHE B 1 342 ? 106.015 -16.295 86.828 1.00 27.51 342 PHE B C 1
ATOM 6492 O O . PHE B 1 342 ? 105.671 -15.913 87.943 1.00 26.24 342 PHE B O 1
ATOM 6500 N N . ALA B 1 343 ? 107.008 -15.702 86.146 1.00 26.40 343 ALA B N 1
ATOM 6501 C CA . ALA B 1 343 ? 107.887 -14.721 86.766 1.00 27.26 343 ALA B CA 1
ATOM 6502 C C . ALA B 1 343 ? 107.157 -13.411 87.086 1.00 24.31 343 ALA B C 1
ATOM 6503 O O . ALA B 1 343 ? 106.208 -13.033 86.395 1.00 25.31 343 ALA B O 1
ATOM 6505 N N . CYS B 1 344 ? 107.655 -12.719 88.122 1.00 25.30 344 CYS B N 1
ATOM 6506 C CA . CYS B 1 344 ? 107.154 -11.415 88.553 1.00 26.13 344 CYS B CA 1
ATOM 6507 C C . CYS B 1 344 ? 107.140 -10.412 87.399 1.00 28.74 344 CYS B C 1
ATOM 6508 O O . CYS B 1 344 ? 106.216 -9.605 87.271 1.00 26.09 344 CYS B O 1
ATOM 6511 N N . ARG B 1 345 ? 108.167 -10.472 86.539 1.00 31.06 345 ARG B N 1
ATOM 6512 C CA . ARG B 1 345 ? 108.301 -9.508 85.454 1.00 30.41 345 ARG B CA 1
ATOM 6513 C C . ARG B 1 345 ? 107.113 -9.563 84.491 1.00 27.93 345 ARG B C 1
ATOM 6514 O O . ARG B 1 345 ? 106.897 -8.618 83.733 1.00 30.26 345 ARG B O 1
ATOM 6522 N N . HIS B 1 346 ? 106.317 -10.640 84.537 1.00 28.46 346 HIS B N 1
ATOM 6523 C CA . HIS B 1 346 ? 105.144 -10.762 83.686 1.00 28.64 346 HIS B CA 1
ATOM 6524 C C . HIS B 1 346 ? 104.014 -9.803 84.067 1.00 28.60 346 HIS B C 1
ATOM 6525 O O . HIS B 1 346 ? 103.076 -9.610 83.296 1.00 29.19 346 HIS B O 1
ATOM 6532 N N . LEU B 1 347 ? 104.108 -9.159 85.232 1.00 27.99 347 LEU B N 1
ATOM 6533 C CA . LEU B 1 347 ? 103.005 -8.320 85.675 1.00 28.06 347 LEU B CA 1
ATOM 6534 C C . LEU B 1 347 ? 103.002 -6.969 84.963 1.00 27.81 347 LEU B C 1
ATOM 6535 O O . LEU B 1 347 ? 101.962 -6.312 84.919 1.00 26.63 347 LEU B O 1
ATOM 6540 N N . THR B 1 348 ? 104.158 -6.562 84.405 1.00 28.86 348 THR B N 1
ATOM 6541 C CA . THR B 1 348 ? 104.273 -5.223 83.834 1.00 30.38 348 THR B CA 1
ATOM 6542 C C . THR B 1 348 ? 104.953 -5.232 82.458 1.00 32.47 348 THR B C 1
ATOM 6543 O O . THR B 1 348 ? 105.426 -4.187 82.009 1.00 31.06 348 THR B O 1
ATOM 6547 N N . ASP B 1 349 ? 104.981 -6.392 81.787 1.00 33.39 349 ASP B N 1
ATOM 6548 C CA . ASP B 1 349 ? 105.675 -6.533 80.510 1.00 35.24 349 ASP B CA 1
ATOM 6549 C C . ASP B 1 349 ? 104.782 -6.161 79.323 1.00 37.51 349 ASP B C 1
ATOM 6550 O O . ASP B 1 349 ? 105.257 -6.118 78.186 1.00 41.12 349 ASP B O 1
ATOM 6555 N N . GLY B 1 350 ? 103.493 -5.900 79.574 1.00 35.77 350 GLY B N 1
ATOM 6556 C CA . GLY B 1 350 ? 102.588 -5.450 78.529 1.00 37.73 350 GLY B CA 1
ATOM 6557 C C . GLY B 1 350 ? 102.003 -6.593 77.702 1.00 40.26 350 GLY B C 1
ATOM 6558 O O . GLY B 1 350 ? 101.135 -6.353 76.868 1.00 42.57 350 GLY B O 1
ATOM 6559 N N . LEU B 1 351 ? 102.484 -7.823 77.937 1.00 42.53 351 LEU B N 1
ATOM 6560 C CA . LEU B 1 351 ? 102.071 -9.009 77.195 1.00 41.11 351 LEU B CA 1
ATOM 6561 C C . LEU B 1 351 ? 100.987 -9.768 77.962 1.00 40.04 351 LEU B C 1
ATOM 6562 O O . LEU B 1 351 ? 101.211 -10.213 79.091 1.00 36.31 351 LEU B O 1
ATOM 6567 N N . GLU B 1 352 ? 99.835 -9.949 77.301 1.00 40.44 352 GLU B N 1
ATOM 6568 C CA . GLU B 1 352 ? 98.629 -10.508 77.896 1.00 39.98 352 GLU B CA 1
ATOM 6569 C C . GLU B 1 352 ? 98.735 -12.032 77.978 1.00 41.89 352 GLU B C 1
ATOM 6570 O O . GLU B 1 352 ? 97.819 -12.697 78.459 1.00 40.92 352 GLU B O 1
ATOM 6572 N N . THR B 1 353 ? 99.861 -12.589 77.516 1.00 42.54 353 THR B N 1
ATOM 6573 C CA . THR B 1 353 ? 100.045 -14.035 77.526 1.00 44.53 353 THR B CA 1
ATOM 6574 C C . THR B 1 353 ? 101.084 -14.455 78.568 1.00 43.11 353 THR B C 1
ATOM 6575 O O . THR B 1 353 ? 101.394 -15.638 78.696 1.00 40.82 353 THR B O 1
ATOM 6579 N N . SER B 1 354 ? 101.626 -13.476 79.304 1.00 37.09 354 SER B N 1
ATOM 6580 C CA . SER B 1 354 ? 102.541 -13.765 80.392 1.00 34.54 354 SER B CA 1
ATOM 6581 C C . SER B 1 354 ? 101.847 -13.418 81.701 1.00 31.70 354 SER B C 1
ATOM 6582 O O . SER B 1 354 ? 101.199 -12.376 81.788 1.00 32.72 354 SER B O 1
ATOM 6585 N N . SER B 1 355 ? 101.979 -14.314 82.685 1.00 29.97 355 SER B N 1
ATOM 6586 C CA . SER B 1 355 ? 101.362 -14.112 83.988 1.00 28.93 355 SER B CA 1
ATOM 6587 C C . SER B 1 355 ? 102.303 -14.538 85.118 1.00 26.00 355 SER B C 1
ATOM 6588 O O . SER B 1 355 ? 103.334 -15.171 84.899 1.00 24.30 355 SER B O 1
ATOM 6591 N N . TRP B 1 356 ? 101.934 -14.146 86.347 1.00 24.05 356 TRP B N 1
ATOM 6592 C CA . TRP B 1 356 ? 102.705 -14.426 87.548 1.00 22.33 356 TRP B CA 1
ATOM 6593 C C . TRP B 1 356 ? 101.890 -15.362 88.438 1.00 21.76 356 TRP B C 1
ATOM 6594 O O . TRP B 1 356 ? 100.656 -15.273 88.432 1.00 22.79 356 TRP B O 1
ATOM 6605 N N . ALA B 1 357 ? 102.582 -16.200 89.207 1.00 20.26 357 ALA B N 1
ATOM 6606 C CA . ALA B 1 357 ? 101.985 -17.050 90.230 1.00 20.65 357 ALA B CA 1
ATOM 6607 C C . ALA B 1 357 ? 103.031 -17.351 91.295 1.00 23.01 357 ALA B C 1
ATOM 6608 O O . ALA B 1 357 ? 104.230 -17.243 91.047 1.00 24.63 357 ALA B O 1
ATOM 6610 N N . SER B 1 358 ? 102.568 -17.719 92.495 1.00 21.52 358 SER B N 1
ATOM 6611 C CA . SER B 1 358 ? 103.454 -18.140 93.564 1.00 20.12 358 SER B CA 1
ATOM 6612 C C . SER B 1 358 ? 102.724 -19.073 94.507 1.00 22.96 358 SER B C 1
ATOM 6613 O O . SER B 1 358 ? 101.578 -18.799 94.870 1.00 20.37 358 SER B O 1
ATOM 6616 N N . ASP B 1 359 ? 103.436 -20.121 94.944 1.00 24.19 359 ASP B N 1
ATOM 6617 C CA . ASP B 1 359 ? 102.908 -21.026 95.948 1.00 25.94 359 ASP B CA 1
ATOM 6618 C C . ASP B 1 359 ? 103.593 -20.775 97.292 1.00 24.07 359 ASP B C 1
ATOM 6619 O O . ASP B 1 359 ? 103.524 -21.618 98.193 1.00 25.94 359 ASP B O 1
ATOM 6624 N N . ALA B 1 360 ? 104.224 -19.604 97.450 1.00 24.12 360 ALA B N 1
ATOM 6625 C CA . ALA B 1 360 ? 104.865 -19.257 98.713 1.00 23.58 360 ALA B CA 1
ATOM 6626 C C . ALA B 1 360 ? 103.812 -19.059 99.805 1.00 25.18 360 ALA B C 1
ATOM 6627 O O . ALA B 1 360 ? 102.643 -18.808 99.514 1.00 24.25 360 ALA B O 1
ATOM 6629 N N . ASP B 1 361 ? 104.238 -19.196 101.064 1.00 24.61 361 ASP B N 1
ATOM 6630 C CA . ASP B 1 361 ? 103.375 -18.985 102.217 1.00 25.88 361 ASP B CA 1
ATOM 6631 C C . ASP B 1 361 ? 102.869 -17.539 102.217 1.00 22.82 361 ASP B C 1
ATOM 6632 O O . ASP B 1 361 ? 103.613 -16.604 101.924 1.00 22.41 361 ASP B O 1
ATOM 6637 N N . LEU B 1 362 ? 101.584 -17.359 102.560 1.00 22.09 362 LEU B N 1
ATOM 6638 C CA . LEU B 1 362 ? 101.049 -16.014 102.668 1.00 20.75 362 LEU B CA 1
ATOM 6639 C C . LEU B 1 362 ? 101.543 -15.399 103.972 1.00 20.37 362 LEU B C 1
ATOM 6640 O O . LEU B 1 362 ? 101.752 -16.136 104.939 1.00 21.77 362 LEU B O 1
ATOM 6645 N N . PRO B 1 363 ? 101.732 -14.062 104.063 1.00 19.18 363 PRO B N 1
ATOM 6646 C CA . PRO B 1 363 ? 101.455 -13.137 102.960 1.00 18.50 363 PRO B CA 1
ATOM 6647 C C . PRO B 1 363 ? 102.506 -13.119 101.850 1.00 18.91 363 PRO B C 1
ATOM 6648 O O . PRO B 1 363 ? 103.703 -13.301 102.120 1.00 21.81 363 PRO B O 1
ATOM 6652 N N . ILE B 1 364 ? 102.038 -12.919 100.613 1.00 19.27 364 ILE B N 1
ATOM 6653 C CA . ILE B 1 364 ? 102.917 -12.774 99.458 1.00 19.51 364 ILE B CA 1
ATOM 6654 C C . ILE B 1 364 ? 103.033 -11.291 99.129 1.00 19.97 364 ILE B C 1
ATOM 6655 O O . ILE B 1 364 ? 102.035 -10.603 98.929 1.00 20.55 364 ILE B O 1
ATOM 6660 N N . GLN B 1 365 ? 104.278 -10.800 99.050 1.00 20.42 365 GLN B N 1
ATOM 6661 C CA . GLN B 1 365 ? 104.519 -9.382 98.831 1.00 21.63 365 GLN B CA 1
ATOM 6662 C C . GLN B 1 365 ? 105.217 -9.185 97.489 1.00 22.79 365 GLN B C 1
ATOM 6663 O O . GLN B 1 365 ? 106.259 -9.796 97.243 1.00 23.63 365 GLN B O 1
ATOM 6669 N N . LEU B 1 366 ? 104.569 -8.413 96.612 1.00 21.24 366 LEU B N 1
ATOM 6670 C CA . LEU B 1 366 ? 105.140 -8.042 95.327 1.00 21.42 366 LEU B CA 1
ATOM 6671 C C . LEU B 1 366 ? 105.493 -6.569 95.423 1.00 23.19 366 LEU B C 1
ATOM 6672 O O . LEU B 1 366 ? 104.659 -5.769 95.828 1.00 24.14 366 LEU B O 1
ATOM 6677 N N . GLU B 1 367 ? 106.749 -6.220 95.109 1.00 23.03 367 GLU B N 1
ATOM 6678 C CA . GLU B 1 367 ? 107.120 -4.817 95.141 1.00 22.18 367 GLU B CA 1
ATOM 6679 C C . GLU B 1 367 ? 107.478 -4.341 93.732 1.00 22.90 367 GLU B C 1
ATOM 6680 O O . GLU B 1 367 ? 108.269 -4.998 93.067 1.00 24.47 367 GLU B O 1
ATOM 6686 N N . LEU B 1 368 ? 106.865 -3.230 93.301 1.00 23.23 368 LEU B N 1
ATOM 6687 C CA . LEU B 1 368 ? 107.135 -2.573 92.022 1.00 25.42 368 LEU B CA 1
ATOM 6688 C C . LEU B 1 368 ? 108.035 -1.359 92.256 1.00 24.45 368 LEU B C 1
ATOM 6689 O O . LEU B 1 368 ? 107.744 -0.533 93.127 1.00 22.26 368 LEU B O 1
ATOM 6694 N N . ASP B 1 369 ? 109.043 -1.199 91.379 1.00 25.78 369 ASP B N 1
ATOM 6695 C CA . ASP B 1 369 ? 109.843 0.018 91.308 1.00 26.79 369 ASP B CA 1
ATOM 6696 C C . ASP B 1 369 ? 109.664 0.644 89.925 1.00 27.86 369 ASP B C 1
ATOM 6697 O O . ASP B 1 369 ? 110.074 0.056 88.918 1.00 28.77 369 ASP B O 1
ATOM 6702 N N . LEU B 1 370 ? 109.028 1.818 89.893 1.00 27.57 370 LEU B N 1
ATOM 6703 C CA . LEU B 1 370 ? 108.632 2.479 88.658 1.00 27.93 370 LEU B CA 1
ATOM 6704 C C . LEU B 1 370 ? 109.837 3.146 87.994 1.00 31.71 370 LEU B C 1
ATOM 6705 O O . LEU B 1 370 ? 109.690 3.717 86.911 1.00 32.85 370 LEU B O 1
ATOM 6710 N N . GLY B 1 371 ? 110.998 3.093 88.663 1.00 31.04 371 GLY B N 1
ATOM 6711 C CA . GLY B 1 371 ? 112.248 3.649 88.156 1.00 34.22 371 GLY B CA 1
ATOM 6712 C C . GLY B 1 371 ? 112.423 5.131 88.482 1.00 35.49 371 GLY B C 1
ATOM 6713 O O . GLY B 1 371 ? 113.551 5.620 88.565 1.00 36.82 371 GLY B O 1
ATOM 6714 N N . SER B 1 372 ? 111.298 5.833 88.660 1.00 34.59 372 SER B N 1
ATOM 6715 C CA . SER B 1 372 ? 111.255 7.256 88.951 1.00 34.39 372 SER B CA 1
ATOM 6716 C C . SER B 1 372 ? 109.916 7.574 89.615 1.00 34.77 372 SER B C 1
ATOM 6717 O O . SER B 1 372 ? 108.986 6.769 89.538 1.00 36.54 372 SER B O 1
ATOM 6720 N N . PRO B 1 373 ? 109.768 8.713 90.331 1.00 35.67 373 PRO B N 1
ATOM 6721 C CA . PRO B 1 373 ? 108.486 9.060 90.944 1.00 34.22 373 PRO B CA 1
ATOM 6722 C C . PRO B 1 373 ? 107.418 9.314 89.883 1.00 36.05 373 PRO B C 1
ATOM 6723 O O . PRO B 1 373 ? 107.662 10.057 88.931 1.00 31.65 373 PRO B O 1
ATOM 6727 N N . LYS B 1 374 ? 106.265 8.645 90.037 1.00 30.77 374 LYS B N 1
ATOM 6728 C CA . LYS B 1 374 ? 105.104 8.870 89.185 1.00 31.34 374 LYS B CA 1
ATOM 6729 C C . LYS B 1 374 ? 103.874 9.165 90.039 1.00 30.97 374 LYS B C 1
ATOM 6730 O O . LYS B 1 374 ? 103.808 8.765 91.202 1.00 33.16 374 LYS B O 1
ATOM 6736 N N . THR B 1 375 ? 102.891 9.862 89.452 1.00 28.01 375 THR B N 1
ATOM 6737 C CA . THR B 1 375 ? 101.728 10.318 90.191 1.00 26.08 375 THR B CA 1
ATOM 6738 C C . THR B 1 375 ? 100.479 9.529 89.773 1.00 29.09 375 THR B C 1
ATOM 6739 O O . THR B 1 375 ? 100.139 9.493 88.591 1.00 27.02 375 THR B O 1
ATOM 6743 N N . PHE B 1 376 ? 99.781 8.929 90.752 1.00 27.95 376 PHE B N 1
ATOM 6744 C CA . PHE B 1 376 ? 98.694 8.005 90.432 1.00 23.93 376 PHE B CA 1
ATOM 6745 C C . PHE B 1 376 ? 97.694 7.933 91.585 1.00 24.28 376 PHE B C 1
ATOM 6746 O O . PHE B 1 376 ? 97.996 8.341 92.698 1.00 25.39 376 PHE B O 1
ATOM 6754 N N . ASP B 1 377 ? 96.494 7.403 91.318 1.00 23.75 377 ASP B N 1
ATOM 6755 C CA . ASP B 1 377 ? 95.443 7.329 92.320 1.00 20.74 377 ASP B CA 1
ATOM 6756 C C . ASP B 1 377 ? 94.548 6.102 92.083 1.00 19.42 377 ASP B C 1
ATOM 6757 O O . ASP B 1 377 ? 93.511 5.963 92.729 1.00 22.73 377 ASP B O 1
ATOM 6762 N N . VAL B 1 378 ? 94.969 5.238 91.150 1.00 21.04 378 VAL B N 1
ATOM 6763 C CA . VAL B 1 378 ? 94.265 3.998 90.819 1.00 20.62 378 VAL B CA 1
ATOM 6764 C C . VAL B 1 378 ? 95.288 2.892 90.579 1.00 20.91 378 VAL B C 1
ATOM 6765 O O . VAL B 1 378 ? 96.219 3.047 89.787 1.00 20.89 378 VAL B O 1
ATOM 6769 N N . ILE B 1 379 ? 95.058 1.719 91.194 1.00 20.00 379 ILE B N 1
ATOM 6770 C CA . ILE B 1 379 ? 95.777 0.517 90.804 1.00 18.08 379 ILE B CA 1
ATOM 6771 C C . ILE B 1 379 ? 94.773 -0.500 90.233 1.00 16.89 379 ILE B C 1
ATOM 6772 O O . ILE B 1 379 ? 93.611 -0.533 90.632 1.00 18.66 379 ILE B O 1
ATOM 6777 N N . GLU B 1 380 ? 95.227 -1.239 89.219 1.00 17.01 380 GLU B N 1
ATOM 6778 C CA . GLU B 1 380 ? 94.459 -2.325 88.623 1.00 17.44 380 GLU B CA 1
ATOM 6779 C C . GLU B 1 380 ? 95.197 -3.644 88.817 1.00 18.19 380 GLU B C 1
ATOM 6780 O O . GLU B 1 380 ? 96.389 -3.759 88.518 1.00 17.30 380 GLU B O 1
ATOM 6786 N N . LEU B 1 381 ? 94.448 -4.672 89.278 1.00 17.05 381 LEU B N 1
ATOM 6787 C CA . LEU B 1 381 ? 94.962 -6.023 89.378 1.00 17.09 381 LEU B CA 1
ATOM 6788 C C . LEU B 1 381 ? 94.010 -6.917 88.588 1.00 16.43 381 LEU B C 1
ATOM 6789 O O . LEU B 1 381 ? 92.811 -6.653 88.588 1.00 17.56 381 LEU B O 1
ATOM 6794 N N . ARG B 1 382 ? 94.554 -7.982 87.974 1.00 16.23 382 ARG B N 1
ATOM 6795 C CA . ARG B 1 382 ? 93.732 -8.995 87.302 1.00 16.76 382 ARG B CA 1
ATOM 6796 C C . ARG B 1 382 ? 94.189 -10.403 87.679 1.00 18.06 382 ARG B C 1
ATOM 6797 O O . ARG B 1 382 ? 95.392 -10.691 87.726 1.00 17.26 382 ARG B O 1
ATOM 6805 N N . GLU B 1 383 ? 93.216 -11.290 87.981 1.00 17.63 383 GLU B N 1
ATOM 6806 C CA . GLU B 1 383 ? 93.511 -12.711 88.114 1.00 17.37 383 GLU B CA 1
ATOM 6807 C C . GLU B 1 383 ? 93.419 -13.393 86.747 1.00 17.28 383 GLU B C 1
ATOM 6808 O O . GLU B 1 383 ? 93.064 -12.750 85.763 1.00 19.79 383 GLU B O 1
ATOM 6814 N N . ASP B 1 384 ? 93.745 -14.688 86.696 1.00 17.87 384 ASP B N 1
ATOM 6815 C CA . ASP B 1 384 ? 93.551 -15.456 85.474 1.00 17.93 384 ASP B CA 1
ATOM 6816 C C . ASP B 1 384 ? 92.380 -16.402 85.700 1.00 16.24 384 ASP B C 1
ATOM 6817 O O . ASP B 1 384 ? 92.601 -17.487 86.230 1.00 17.04 384 ASP B O 1
ATOM 6822 N N . LEU B 1 385 ? 91.172 -15.971 85.326 1.00 15.94 385 LEU B N 1
ATOM 6823 C CA . LEU B 1 385 ? 89.987 -16.743 85.701 1.00 17.34 385 LEU B CA 1
ATOM 6824 C C . LEU B 1 385 ? 89.889 -18.060 84.928 1.00 18.74 385 LEU B C 1
ATOM 6825 O O . LEU B 1 385 ? 89.084 -18.905 85.297 1.00 17.41 385 LEU B O 1
ATOM 6830 N N . LYS B 1 386 ? 90.717 -18.261 83.893 1.00 19.93 386 LYS B N 1
ATOM 6831 C CA . LYS B 1 386 ? 90.776 -19.568 83.243 1.00 21.96 386 LYS B CA 1
ATOM 6832 C C . LYS B 1 386 ? 91.241 -20.628 84.228 1.00 20.46 386 LYS B C 1
ATOM 6833 O O . LYS B 1 386 ? 90.985 -21.815 84.014 1.00 21.96 386 LYS B O 1
ATOM 6839 N N . LEU B 1 387 ? 91.938 -20.186 85.291 1.00 19.19 387 LEU B N 1
ATOM 6840 C CA . LEU B 1 387 ? 92.389 -21.063 86.362 1.00 18.53 387 LEU B CA 1
ATOM 6841 C C . LEU B 1 387 ? 91.538 -20.897 87.625 1.00 18.70 387 LEU B C 1
ATOM 6842 O O . LEU B 1 387 ? 91.831 -21.506 88.646 1.00 17.31 387 LEU B O 1
ATOM 6847 N N . GLY B 1 388 ? 90.469 -20.090 87.539 1.00 17.01 388 GLY B N 1
ATOM 6848 C CA . GLY B 1 388 ? 89.560 -19.905 88.671 1.00 18.15 388 GLY B CA 1
ATOM 6849 C C . GLY B 1 388 ? 89.888 -18.690 89.546 1.00 17.38 388 GLY B C 1
ATOM 6850 O O . GLY B 1 388 ? 91.045 -18.306 89.683 1.00 17.80 388 GLY B O 1
ATOM 6851 N N . GLN B 1 389 ? 88.840 -18.110 90.165 1.00 14.83 389 GLN B N 1
ATOM 6852 C CA . GLN B 1 389 ? 88.991 -16.973 91.058 1.00 14.31 389 GLN B CA 1
ATOM 6853 C C . GLN B 1 389 ? 89.533 -17.457 92.403 1.00 14.59 389 GLN B C 1
ATOM 6854 O O . GLN B 1 389 ? 89.038 -18.453 92.937 1.00 15.37 389 GLN B O 1
ATOM 6860 N N . ARG B 1 390 ? 90.526 -16.748 92.963 1.00 14.19 390 ARG B N 1
ATOM 6861 C CA . ARG B 1 390 ? 91.221 -17.259 94.141 1.00 15.43 390 ARG B CA 1
ATOM 6862 C C . ARG B 1 390 ? 91.384 -16.230 95.265 1.00 16.10 390 ARG B C 1
ATOM 6863 O O . ARG B 1 390 ? 91.241 -16.574 96.434 1.00 16.27 390 ARG B O 1
ATOM 6871 N N . ILE B 1 391 ? 91.792 -14.992 94.943 1.00 14.38 391 ILE B N 1
ATOM 6872 C CA . ILE B 1 391 ? 92.226 -14.051 95.960 1.00 14.84 391 ILE B CA 1
ATOM 6873 C C . ILE B 1 391 ? 91.047 -13.617 96.837 1.00 14.74 391 ILE B C 1
ATOM 6874 O O . ILE B 1 391 ? 89.990 -13.256 96.332 1.00 15.18 391 ILE B O 1
ATOM 6879 N N . ALA B 1 392 ? 91.251 -13.690 98.162 1.00 13.88 392 ALA B N 1
ATOM 6880 C CA . ALA B 1 392 ? 90.180 -13.288 99.070 1.00 14.23 392 ALA B CA 1
ATOM 6881 C C . ALA B 1 392 ? 90.544 -12.053 99.885 1.00 14.45 392 ALA B C 1
ATOM 6882 O O . ALA B 1 392 ? 89.644 -11.495 100.512 1.00 15.66 392 ALA B O 1
ATOM 6884 N N . ALA B 1 393 ? 91.823 -11.636 99.928 1.00 14.46 393 ALA B N 1
ATOM 6885 C CA . ALA B 1 393 ? 92.199 -10.406 100.629 1.00 14.29 393 ALA B CA 1
ATOM 6886 C C . ALA B 1 393 ? 93.561 -9.931 100.143 1.00 15.71 393 ALA B C 1
ATOM 6887 O O . ALA B 1 393 ? 94.451 -10.761 99.959 1.00 15.68 393 ALA B O 1
ATOM 6889 N N . PHE B 1 394 ? 93.683 -8.613 99.968 1.00 15.92 394 PHE B N 1
ATOM 6890 C CA . PHE B 1 394 ? 94.951 -8.009 99.575 1.00 16.03 394 PHE B CA 1
ATOM 6891 C C . PHE B 1 394 ? 94.981 -6.567 100.065 1.00 16.57 394 PHE B C 1
ATOM 6892 O O . PHE B 1 394 ? 93.945 -5.970 100.383 1.00 15.62 394 PHE B O 1
ATOM 6900 N N . HIS B 1 395 ? 96.189 -6.000 100.136 1.00 16.04 395 HIS B N 1
ATOM 6901 C CA . HIS B 1 395 ? 96.259 -4.569 100.344 1.00 14.95 395 HIS B CA 1
ATOM 6902 C C . HIS B 1 395 ? 97.419 -4.022 99.524 1.00 16.93 395 HIS B C 1
ATOM 6903 O O . HIS B 1 395 ? 98.192 -4.800 98.972 1.00 17.08 395 HIS B O 1
ATOM 6910 N N . VAL B 1 396 ? 97.499 -2.692 99.455 1.00 16.18 396 VAL B N 1
ATOM 6911 C CA . VAL B 1 396 ? 98.469 -2.002 98.618 1.00 17.12 396 VAL B CA 1
ATOM 6912 C C . VAL B 1 396 ? 99.086 -0.910 99.481 1.00 16.43 396 VAL B C 1
ATOM 6913 O O . VAL B 1 396 ? 98.365 -0.193 100.192 1.00 16.31 396 VAL B O 1
ATOM 6917 N N . GLN B 1 397 ? 100.424 -0.812 99.423 1.00 18.00 397 GLN B N 1
ATOM 6918 C CA . GLN B 1 397 ? 101.145 0.235 100.137 1.00 19.92 397 GLN B CA 1
ATOM 6919 C C . GLN B 1 397 ? 102.013 1.010 99.162 1.00 20.53 397 GLN B C 1
ATOM 6920 O O . GLN B 1 397 ? 102.374 0.482 98.109 1.00 18.56 397 GLN B O 1
ATOM 6926 N N . VAL B 1 398 ? 102.365 2.233 99.563 1.00 20.47 398 VAL B N 1
ATOM 6927 C CA . VAL B 1 398 ? 103.236 3.073 98.757 1.00 21.57 398 VAL B CA 1
ATOM 6928 C C . VAL B 1 398 ? 104.273 3.698 99.681 1.00 20.59 398 VAL B C 1
ATOM 6929 O O . VAL B 1 398 ? 103.945 4.071 100.797 1.00 21.10 398 VAL B O 1
ATOM 6933 N N . GLU B 1 399 ? 105.513 3.831 99.195 1.00 22.17 399 GLU B N 1
ATOM 6934 C CA . GLU B 1 399 ? 106.558 4.404 100.029 1.00 23.31 399 GLU B CA 1
ATOM 6935 C C . GLU B 1 399 ? 106.579 5.928 99.873 1.00 25.77 399 GLU B C 1
ATOM 6936 O O . GLU B 1 399 ? 106.699 6.455 98.763 1.00 24.62 399 GLU B O 1
ATOM 6942 N N . VAL B 1 400 ? 106.438 6.623 101.012 1.00 27.41 400 VAL B N 1
ATOM 6943 C CA . VAL B 1 400 ? 106.351 8.075 101.057 1.00 31.29 400 VAL B CA 1
ATOM 6944 C C . VAL B 1 400 ? 107.335 8.577 102.110 1.00 33.47 400 VAL B C 1
ATOM 6945 O O . VAL B 1 400 ? 107.160 8.346 103.310 1.00 30.00 400 VAL B O 1
ATOM 6949 N N . ASP B 1 401 ? 108.400 9.244 101.642 1.00 34.66 401 ASP B N 1
ATOM 6950 C CA . ASP B 1 401 ? 109.421 9.794 102.523 1.00 36.65 401 ASP B CA 1
ATOM 6951 C C . ASP B 1 401 ? 109.929 8.707 103.463 1.00 36.33 401 ASP B C 1
ATOM 6952 O O . ASP B 1 401 ? 109.994 8.912 104.675 1.00 37.53 401 ASP B O 1
ATOM 6957 N N . GLY B 1 402 ? 110.242 7.547 102.878 1.00 32.33 402 GLY B N 1
ATOM 6958 C CA . GLY B 1 402 ? 110.836 6.409 103.550 1.00 28.29 402 GLY B CA 1
ATOM 6959 C C . GLY B 1 402 ? 109.879 5.715 104.520 1.00 27.66 402 GLY B C 1
ATOM 6960 O O . GLY B 1 402 ? 110.320 4.865 105.277 1.00 28.02 402 GLY B O 1
ATOM 6961 N N . VAL B 1 403 ? 108.577 6.053 104.490 1.00 26.90 403 VAL B N 1
ATOM 6962 C CA . VAL B 1 403 ? 107.610 5.294 105.287 1.00 23.85 403 VAL B CA 1
ATOM 6963 C C . VAL B 1 403 ? 106.600 4.605 104.366 1.00 21.29 403 VAL B C 1
ATOM 6964 O O . VAL B 1 403 ? 105.990 5.267 103.531 1.00 22.56 403 VAL B O 1
ATOM 6968 N N . TRP B 1 404 ? 106.401 3.295 104.574 1.00 21.21 404 TRP B N 1
ATOM 6969 C CA . TRP B 1 404 ? 105.409 2.555 103.800 1.00 19.85 404 TRP B CA 1
ATOM 6970 C C . TRP B 1 404 ? 104.022 2.870 104.345 1.00 21.79 404 TRP B C 1
ATOM 6971 O O . TRP B 1 404 ? 103.714 2.558 105.500 1.00 22.04 404 TRP B O 1
ATOM 6982 N N . GLN B 1 405 ? 103.202 3.495 103.494 1.00 20.70 405 GLN B N 1
ATOM 6983 C CA . GLN B 1 405 ? 101.904 3.994 103.916 1.00 22.01 405 GLN B CA 1
ATOM 6984 C C . GLN B 1 405 ? 100.840 3.237 103.132 1.00 21.56 405 GLN B C 1
ATOM 6985 O O . GLN B 1 405 ? 101.084 2.764 102.043 1.00 18.68 405 GLN B O 1
ATOM 6991 N N . GLU B 1 406 ? 99.644 3.105 103.700 1.00 21.71 406 GLU B N 1
ATOM 6992 C CA . GLU B 1 406 ? 98.650 2.338 102.971 1.00 23.73 406 GLU B CA 1
ATOM 6993 C C . GLU B 1 406 ? 98.125 3.195 101.826 1.00 23.25 406 GLU B C 1
ATOM 6994 O O . GLU B 1 406 ? 98.067 4.427 101.900 1.00 24.63 406 GLU B O 1
ATOM 7000 N N . PHE B 1 407 ? 97.797 2.499 100.739 1.00 21.08 407 PHE B N 1
ATOM 7001 C CA . PHE B 1 407 ? 97.154 3.108 99.590 1.00 18.30 407 PHE B CA 1
ATOM 7002 C C . PHE B 1 407 ? 95.692 2.677 99.650 1.00 17.40 407 PHE B C 1
ATOM 7003 O O . PHE B 1 407 ? 94.797 3.511 99.511 1.00 18.80 407 PHE B O 1
ATOM 7011 N N . GLY B 1 408 ? 95.474 1.374 99.885 1.00 15.93 408 GLY B N 1
ATOM 7012 C CA . GLY B 1 408 ? 94.111 0.872 100.023 1.00 15.36 408 GLY B CA 1
ATOM 7013 C C . GLY B 1 408 ? 94.116 -0.629 100.261 1.00 15.16 408 GLY B C 1
ATOM 7014 O O . GLY B 1 408 ? 95.173 -1.246 100.246 1.00 16.48 408 GLY B O 1
ATOM 7015 N N . SER B 1 409 ? 92.920 -1.203 100.431 1.00 14.33 409 SER B N 1
ATOM 7016 C CA . SER B 1 409 ? 92.814 -2.641 100.638 1.00 14.82 409 SER B CA 1
ATOM 7017 C C . SER B 1 409 ? 91.519 -3.120 100.015 1.00 14.40 409 SER B C 1
ATOM 7018 O O . SER B 1 409 ? 90.616 -2.327 99.755 1.00 18.01 409 SER B O 1
ATOM 7021 N N . GLY B 1 410 ? 91.439 -4.439 99.835 1.00 14.86 410 GLY B N 1
ATOM 7022 C CA . GLY B 1 410 ? 90.195 -5.038 99.383 1.00 14.82 410 GLY B CA 1
ATOM 7023 C C . GLY B 1 410 ? 90.115 -6.522 99.743 1.00 14.15 410 GLY B C 1
ATOM 7024 O O . GLY B 1 410 ? 90.973 -7.066 100.465 1.00 14.80 410 GLY B O 1
ATOM 7025 N N . HIS B 1 411 ? 89.055 -7.139 99.232 1.00 14.32 411 HIS B N 1
ATOM 7026 C CA . HIS B 1 411 ? 88.820 -8.567 99.351 1.00 13.67 411 HIS B CA 1
ATOM 7027 C C . HIS B 1 411 ? 89.243 -9.257 98.061 1.00 13.81 411 HIS B C 1
ATOM 7028 O O . HIS B 1 411 ? 90.376 -9.751 97.955 1.00 15.01 411 HIS B O 1
ATOM 7035 N N . THR B 1 412 ? 88.337 -9.248 97.075 1.00 14.04 412 THR B N 1
ATOM 7036 C CA . THR B 1 412 ? 88.540 -9.983 95.836 1.00 13.21 412 THR B CA 1
ATOM 7037 C C . THR B 1 412 ? 89.285 -9.163 94.790 1.00 14.46 412 THR B C 1
ATOM 7038 O O . THR B 1 412 ? 89.340 -7.923 94.846 1.00 14.92 412 THR B O 1
ATOM 7042 N N . VAL B 1 413 ? 89.811 -9.890 93.788 1.00 14.56 413 VAL B N 1
ATOM 7043 C CA . VAL B 1 413 ? 90.312 -9.247 92.586 1.00 14.12 413 VAL B CA 1
ATOM 7044 C C . VAL B 1 413 ? 89.398 -9.593 91.421 1.00 14.56 413 VAL B C 1
ATOM 7045 O O . VAL B 1 413 ? 88.728 -8.730 90.890 1.00 14.96 413 VAL B O 1
ATOM 7049 N N . GLY B 1 414 ? 89.344 -10.870 91.042 1.00 14.89 414 GLY B N 1
ATOM 7050 C CA . GLY B 1 414 ? 88.431 -11.291 89.984 1.00 15.93 414 GLY B CA 1
ATOM 7051 C C . GLY B 1 414 ? 89.036 -11.015 88.606 1.00 16.11 414 GLY B C 1
ATOM 7052 O O . GLY B 1 414 ? 90.254 -11.007 88.442 1.00 15.94 414 GLY B O 1
ATOM 7053 N N . TYR B 1 415 ? 88.171 -10.799 87.617 1.00 15.98 415 TYR B N 1
ATOM 7054 C CA . TYR B 1 415 ? 88.620 -10.551 86.254 1.00 16.23 415 TYR B CA 1
ATOM 7055 C C . TYR B 1 415 ? 89.454 -9.273 86.206 1.00 16.39 415 TYR B C 1
ATOM 7056 O O . TYR B 1 415 ? 90.461 -9.215 85.513 1.00 18.03 415 TYR B O 1
ATOM 7065 N N . LYS B 1 416 ? 88.967 -8.240 86.900 1.00 16.35 416 LYS B N 1
ATOM 7066 C CA . LYS B 1 416 ? 89.661 -6.963 86.947 1.00 16.92 416 LYS B CA 1
ATOM 7067 C C . LYS B 1 416 ? 89.234 -6.225 88.210 1.00 16.77 416 LYS B C 1
ATOM 7068 O O . LYS B 1 416 ? 88.036 -6.087 88.472 1.00 18.27 416 LYS B O 1
ATOM 7074 N N . ARG B 1 417 ? 90.213 -5.685 88.943 1.00 15.85 417 ARG B N 1
ATOM 7075 C CA . ARG B 1 417 ? 89.898 -4.868 90.106 1.00 16.08 417 ARG B CA 1
ATOM 7076 C C . ARG B 1 417 ? 90.619 -3.534 89.966 1.00 15.87 417 ARG B C 1
ATOM 7077 O O . ARG B 1 417 ? 91.845 -3.517 89.839 1.00 17.83 417 ARG B O 1
ATOM 7085 N N . LEU B 1 418 ? 89.852 -2.441 90.003 1.00 17.08 418 LEU B N 1
ATOM 7086 C CA . LEU B 1 418 ? 90.426 -1.116 90.135 1.00 17.84 418 LEU B CA 1
ATOM 7087 C C . LEU B 1 418 ? 90.295 -0.754 91.608 1.00 20.02 418 LEU B C 1
ATOM 7088 O O . LEU B 1 418 ? 89.272 -1.023 92.243 1.00 24.96 418 LEU B O 1
ATOM 7093 N N . LEU B 1 419 ? 91.374 -0.230 92.177 1.00 17.84 419 LEU B N 1
ATOM 7094 C CA . LEU B 1 419 ? 91.279 0.285 93.528 1.00 17.41 419 LEU B CA 1
ATOM 7095 C C . LEU B 1 419 ? 91.835 1.714 93.549 1.00 15.49 419 LEU B C 1
ATOM 7096 O O . LEU B 1 419 ? 92.989 1.903 93.199 1.00 19.47 419 LEU B O 1
ATOM 7101 N N . ARG B 1 420 ? 90.990 2.678 93.914 1.00 17.75 420 ARG B N 1
ATOM 7102 C CA . ARG B 1 420 ? 91.436 4.063 93.993 1.00 20.12 420 ARG B CA 1
ATOM 7103 C C . ARG B 1 420 ? 92.027 4.346 95.379 1.00 21.86 420 ARG B C 1
ATOM 7104 O O . ARG B 1 420 ? 91.661 3.714 96.388 1.00 22.04 420 ARG B O 1
ATOM 7112 N N . GLY B 1 421 ? 92.959 5.305 95.401 1.00 20.03 421 GLY B N 1
ATOM 7113 C CA . GLY B 1 421 ? 93.497 5.841 96.649 1.00 23.03 421 GLY B CA 1
ATOM 7114 C C . GLY B 1 421 ? 93.721 7.343 96.517 1.00 25.28 421 GLY B C 1
ATOM 7115 O O . GLY B 1 421 ? 93.453 7.917 95.463 1.00 23.65 421 GLY B O 1
ATOM 7116 N N . ALA B 1 422 ? 94.207 7.981 97.587 1.00 24.05 422 ALA B N 1
ATOM 7117 C CA . ALA B 1 422 ? 94.566 9.389 97.468 1.00 26.18 422 ALA B CA 1
ATOM 7118 C C . ALA B 1 422 ? 95.645 9.547 96.400 1.00 25.77 422 ALA B C 1
ATOM 7119 O O . ALA B 1 422 ? 96.527 8.696 96.269 1.00 28.50 422 ALA B O 1
ATOM 7121 N N . VAL B 1 423 ? 95.620 10.668 95.658 1.00 26.40 423 VAL B N 1
ATOM 7122 C CA . VAL B 1 423 ? 96.671 10.933 94.693 1.00 27.61 423 VAL B CA 1
ATOM 7123 C C . VAL B 1 423 ? 98.017 11.009 95.423 1.00 28.94 423 VAL B C 1
ATOM 7124 O O . VAL B 1 423 ? 98.129 11.677 96.448 1.00 32.28 423 VAL B O 1
ATOM 7128 N N . VAL B 1 424 ? 98.998 10.250 94.923 1.00 28.29 424 VAL B N 1
ATOM 7129 C CA . VAL B 1 424 ? 100.310 10.119 95.547 1.00 30.87 424 VAL B CA 1
ATOM 7130 C C . VAL B 1 424 ? 101.383 10.197 94.469 1.00 31.39 424 VAL B C 1
ATOM 7131 O O . VAL B 1 424 ? 101.189 9.717 93.354 1.00 30.22 424 VAL B O 1
ATOM 7135 N N . GLU B 1 425 ? 102.537 10.767 94.831 1.00 30.26 425 GLU B N 1
ATOM 7136 C CA . GLU B 1 425 ? 103.713 10.640 93.991 1.00 32.36 425 GLU B CA 1
ATOM 7137 C C . GLU B 1 425 ? 104.654 9.632 94.639 1.00 31.73 425 GLU B C 1
ATOM 7138 O O . GLU B 1 425 ? 105.168 9.875 95.724 1.00 33.98 425 GLU B O 1
ATOM 7144 N N . ALA B 1 426 ? 104.875 8.508 93.958 1.00 28.51 426 ALA B N 1
ATOM 7145 C CA . ALA B 1 426 ? 105.690 7.449 94.516 1.00 27.84 426 ALA B CA 1
ATOM 7146 C C . ALA B 1 426 ? 106.410 6.713 93.397 1.00 27.09 426 ALA B C 1
ATOM 7147 O O . ALA B 1 426 ? 105.928 6.680 92.262 1.00 28.32 426 ALA B O 1
ATOM 7149 N N . GLN B 1 427 ? 107.542 6.105 93.764 1.00 25.45 427 GLN B N 1
ATOM 7150 C CA . GLN B 1 427 ? 108.329 5.250 92.903 1.00 25.28 427 GLN B CA 1
ATOM 7151 C C . GLN B 1 427 ? 108.152 3.780 93.290 1.00 24.92 427 GLN B C 1
ATOM 7152 O O . GLN B 1 427 ? 108.332 2.896 92.445 1.00 25.94 427 GLN B O 1
ATOM 7158 N N . LYS B 1 428 ? 107.817 3.514 94.563 1.00 23.14 428 LYS B N 1
ATOM 7159 C CA . LYS B 1 428 ? 107.784 2.133 95.042 1.00 23.58 428 LYS B CA 1
ATOM 7160 C C . LYS B 1 428 ? 106.419 1.805 95.650 1.00 22.38 428 LYS B C 1
ATOM 7161 O O . LYS B 1 428 ? 105.905 2.549 96.480 1.00 21.27 428 LYS B O 1
ATOM 7167 N N . ILE B 1 429 ? 105.865 0.674 95.202 1.00 22.17 429 ILE B N 1
ATOM 7168 C CA . ILE B 1 429 ? 104.531 0.231 95.587 1.00 22.12 429 ILE B CA 1
ATOM 7169 C C . ILE B 1 429 ? 104.639 -1.229 96.010 1.00 20.95 429 ILE B C 1
ATOM 7170 O O . ILE B 1 429 ? 105.379 -1.999 95.396 1.00 20.82 429 ILE B O 1
ATOM 7175 N N . ARG B 1 430 ? 103.824 -1.637 97.008 1.00 19.19 430 ARG B N 1
ATOM 7176 C CA . ARG B 1 430 ? 103.770 -3.053 97.343 1.00 19.64 430 ARG B CA 1
ATOM 7177 C C . ARG B 1 430 ? 102.336 -3.546 97.198 1.00 18.76 430 ARG B C 1
ATOM 7178 O O . ARG B 1 430 ? 101.415 -2.871 97.631 1.00 18.82 430 ARG B O 1
ATOM 7186 N N . VAL B 1 431 ? 102.181 -4.710 96.566 1.00 18.11 431 VAL B N 1
ATOM 7187 C CA . VAL B 1 431 ? 100.900 -5.383 96.518 1.00 17.61 431 VAL B CA 1
ATOM 7188 C C . VAL B 1 431 ? 101.056 -6.623 97.390 1.00 19.19 431 VAL B C 1
ATOM 7189 O O . VAL B 1 431 ? 101.964 -7.426 97.170 1.00 18.55 431 VAL B O 1
ATOM 7193 N N . VAL B 1 432 ? 100.204 -6.743 98.414 1.00 19.04 432 VAL B N 1
ATOM 7194 C CA . VAL B 1 432 ? 100.394 -7.809 99.383 1.00 17.61 432 VAL B CA 1
ATOM 7195 C C . VAL B 1 432 ? 99.133 -8.671 99.392 1.00 17.44 432 VAL B C 1
ATOM 7196 O O . VAL B 1 432 ? 98.059 -8.169 99.713 1.00 18.51 432 VAL B O 1
ATOM 7200 N N . ILE B 1 433 ? 99.268 -9.953 99.053 1.00 15.71 433 ILE B N 1
ATOM 7201 C CA . ILE B 1 433 ? 98.146 -10.897 99.024 1.00 15.95 433 ILE B CA 1
ATOM 7202 C C . ILE B 1 433 ? 98.153 -11.663 100.344 1.00 17.37 433 ILE B C 1
ATOM 7203 O O . ILE B 1 433 ? 99.126 -12.352 100.670 1.00 15.85 433 ILE B O 1
ATOM 7208 N N . THR B 1 434 ? 97.042 -11.546 101.102 1.00 16.66 434 THR B N 1
ATOM 7209 C CA . THR B 1 434 ? 97.045 -12.023 102.479 1.00 15.97 434 THR B CA 1
ATOM 7210 C C . THR B 1 434 ? 96.085 -13.189 102.700 1.00 15.33 434 THR B C 1
ATOM 7211 O O . THR B 1 434 ? 96.177 -13.855 103.730 1.00 15.57 434 THR B O 1
ATOM 7215 N N A GLU B 1 435 ? 95.166 -13.413 101.752 0.50 15.21 435 GLU B N 1
ATOM 7216 N N B GLU B 1 435 ? 95.143 -13.412 101.778 0.50 14.01 435 GLU B N 1
ATOM 7217 C CA A GLU B 1 435 ? 94.206 -14.506 101.840 0.50 16.42 435 GLU B CA 1
ATOM 7218 C CA B GLU B 1 435 ? 94.257 -14.569 101.863 0.50 14.33 435 GLU B CA 1
ATOM 7219 C C A GLU B 1 435 ? 93.887 -14.977 100.424 0.50 16.15 435 GLU B C 1
ATOM 7220 C C B GLU B 1 435 ? 93.917 -14.985 100.440 0.50 14.85 435 GLU B C 1
ATOM 7221 O O A GLU B 1 435 ? 93.600 -14.146 99.558 0.50 16.49 435 GLU B O 1
ATOM 7222 O O B GLU B 1 435 ? 93.656 -14.125 99.596 0.50 15.30 435 GLU B O 1
ATOM 7233 N N . SER B 1 436 ? 93.924 -16.300 100.180 1.00 15.62 436 SER B N 1
ATOM 7234 C CA . SER B 1 436 ? 93.660 -16.815 98.846 1.00 15.18 436 SER B CA 1
ATOM 7235 C C . SER B 1 436 ? 93.191 -18.264 98.921 1.00 15.44 436 SER B C 1
ATOM 7236 O O . SER B 1 436 ? 93.692 -18.996 99.756 1.00 16.37 436 SER B O 1
ATOM 7239 N N . GLN B 1 437 ? 92.222 -18.651 98.079 1.00 15.57 437 GLN B N 1
ATOM 7240 C CA . GLN B 1 437 ? 91.615 -19.979 98.169 1.00 16.01 437 GLN B CA 1
ATOM 7241 C C . GLN B 1 437 ? 92.532 -21.074 97.604 1.00 17.99 437 GLN B C 1
ATOM 7242 O O . GLN B 1 437 ? 92.330 -22.283 97.849 1.00 19.01 437 GLN B O 1
ATOM 7248 N N . ALA B 1 438 ? 93.512 -20.643 96.809 1.00 17.73 438 ALA B N 1
ATOM 7249 C CA . ALA B 1 438 ? 94.516 -21.517 96.209 1.00 18.30 438 ALA B CA 1
ATOM 7250 C C . ALA B 1 438 ? 95.694 -20.621 95.819 1.00 19.42 438 ALA B C 1
ATOM 7251 O O . ALA B 1 438 ? 95.598 -19.401 95.915 1.00 19.74 438 ALA B O 1
ATOM 7253 N N . LEU B 1 439 ? 96.808 -21.200 95.366 1.00 19.63 439 LEU B N 1
ATOM 7254 C CA . LEU B 1 439 ? 97.965 -20.345 95.146 1.00 19.37 439 LEU B CA 1
ATOM 7255 C C . LEU B 1 439 ? 97.576 -19.216 94.191 1.00 17.26 439 LEU B C 1
ATOM 7256 O O . LEU B 1 439 ? 96.900 -19.447 93.181 1.00 17.96 439 LEU B O 1
ATOM 7261 N N . PRO B 1 440 ? 97.925 -17.947 94.495 1.00 17.61 440 PRO B N 1
ATOM 7262 C CA . PRO B 1 440 ? 97.432 -16.840 93.686 1.00 19.08 440 PRO B CA 1
ATOM 7263 C C . PRO B 1 440 ? 98.151 -16.702 92.345 1.00 20.65 440 PRO B C 1
ATOM 7264 O O . PRO B 1 440 ? 99.360 -16.967 92.268 1.00 21.67 440 PRO B O 1
ATOM 7268 N N . LEU B 1 441 ? 97.383 -16.273 91.341 1.00 20.11 441 LEU B N 1
ATOM 7269 C CA . LEU B 1 441 ? 97.934 -15.812 90.071 1.00 21.37 441 LEU B CA 1
ATOM 7270 C C . LEU B 1 441 ? 97.472 -14.382 89.809 1.00 22.00 441 LEU B C 1
ATOM 7271 O O . LEU B 1 441 ? 96.343 -14.016 90.153 1.00 21.30 441 LEU B O 1
ATOM 7276 N N . LEU B 1 442 ? 98.331 -13.579 89.164 1.00 20.41 442 LEU B N 1
ATOM 7277 C CA . LEU B 1 442 ? 97.880 -12.312 88.606 1.00 19.46 442 LEU B CA 1
ATOM 7278 C C . LEU B 1 442 ? 98.416 -12.215 87.183 1.00 21.49 442 LEU B C 1
ATOM 7279 O O . LEU B 1 442 ? 99.541 -12.667 86.939 1.00 22.05 442 LEU B O 1
ATOM 7284 N N . THR B 1 443 ? 97.651 -11.568 86.302 1.00 20.51 443 THR B N 1
ATOM 7285 C CA . THR B 1 443 ? 98.073 -11.432 84.915 1.00 21.80 443 THR B CA 1
ATOM 7286 C C . THR B 1 443 ? 98.664 -10.052 84.662 1.00 24.14 443 THR B C 1
ATOM 7287 O O . THR B 1 443 ? 99.371 -9.890 83.669 1.00 24.87 443 THR B O 1
ATOM 7291 N N . LYS B 1 444 ? 98.382 -9.084 85.548 1.00 23.22 444 LYS B N 1
ATOM 7292 C CA . LYS B 1 444 ? 98.734 -7.697 85.279 1.00 25.00 444 LYS B CA 1
ATOM 7293 C C . LYS B 1 444 ? 98.566 -6.855 86.543 1.00 26.49 444 LYS B C 1
ATOM 7294 O O . LYS B 1 444 ? 97.657 -7.086 87.337 1.00 24.78 444 LYS B O 1
ATOM 7300 N N . ILE B 1 445 ? 99.481 -5.894 86.721 1.00 25.19 445 ILE B N 1
ATOM 7301 C CA . ILE B 1 445 ? 99.290 -4.776 87.628 1.00 23.42 445 ILE B CA 1
ATOM 7302 C C . ILE B 1 445 ? 99.525 -3.526 86.788 1.00 22.78 445 ILE B C 1
ATOM 7303 O O . ILE B 1 445 ? 100.568 -3.436 86.127 1.00 24.88 445 ILE B O 1
ATOM 7308 N N . SER B 1 446 ? 98.564 -2.603 86.831 1.00 22.80 446 SER B N 1
ATOM 7309 C CA . SER B 1 446 ? 98.630 -1.315 86.156 1.00 23.02 446 SER B CA 1
ATOM 7310 C C . SER B 1 446 ? 98.369 -0.186 87.154 1.00 23.70 446 SER B C 1
ATOM 7311 O O . SER B 1 446 ? 97.737 -0.382 88.189 1.00 20.43 446 SER B O 1
ATOM 7314 N N . LEU B 1 447 ? 98.845 1.025 86.822 1.00 21.44 447 LEU B N 1
ATOM 7315 C CA . LEU B 1 447 ? 98.612 2.200 87.643 1.00 20.69 447 LEU B CA 1
ATOM 7316 C C . LEU B 1 447 ? 98.120 3.315 86.729 1.00 22.26 447 LEU B C 1
ATOM 7317 O O . LEU B 1 447 ? 98.655 3.440 85.631 1.00 23.80 447 LEU B O 1
ATOM 7322 N N . TYR B 1 448 ? 97.127 4.079 87.193 1.00 23.99 448 TYR B N 1
ATOM 7323 C CA . TYR B 1 448 ? 96.590 5.212 86.444 1.00 24.67 448 TYR B CA 1
ATOM 7324 C C . TYR B 1 448 ? 96.380 6.426 87.336 1.00 26.81 448 TYR B C 1
ATOM 7325 O O . TYR B 1 448 ? 96.242 6.325 88.554 1.00 24.29 448 TYR B O 1
ATOM 7334 N N . LYS B 1 449 ? 96.297 7.587 86.676 1.00 25.61 449 LYS B N 1
ATOM 7335 C CA . LYS B 1 449 ? 95.782 8.798 87.286 1.00 27.79 449 LYS B CA 1
ATOM 7336 C C . LYS B 1 449 ? 94.414 9.119 86.678 1.00 27.89 449 LYS B C 1
ATOM 7337 O O . LYS B 1 449 ? 94.290 9.249 85.451 1.00 29.06 449 LYS B O 1
ATOM 7343 N N . THR B 1 450 ? 93.415 9.304 87.546 1.00 27.58 450 THR B N 1
ATOM 7344 C CA . THR B 1 450 ? 92.073 9.690 87.119 1.00 28.11 450 THR B CA 1
ATOM 7345 C C . THR B 1 450 ? 92.130 11.058 86.434 1.00 28.56 450 THR B C 1
ATOM 7346 O O . THR B 1 450 ? 92.988 11.877 86.774 1.00 28.98 450 THR B O 1
ATOM 7350 N N A PRO B 1 451 ? 91.439 11.239 85.284 0.50 25.78 451 PRO B N 1
ATOM 7351 N N B PRO B 1 451 ? 91.115 11.418 85.608 0.50 25.92 451 PRO B N 1
ATOM 7352 C CA A PRO B 1 451 ? 91.346 12.561 84.667 0.50 24.99 451 PRO B CA 1
ATOM 7353 C CA B PRO B 1 451 ? 90.971 12.795 85.131 0.50 24.59 451 PRO B CA 1
ATOM 7354 C C A PRO B 1 451 ? 90.337 13.433 85.430 0.50 24.83 451 PRO B C 1
ATOM 7355 C C B PRO B 1 451 ? 90.594 13.711 86.303 0.50 24.56 451 PRO B C 1
ATOM 7356 O O A PRO B 1 451 ? 90.582 14.637 85.507 0.50 29.10 451 PRO B O 1
ATOM 7357 O O B PRO B 1 451 ? 89.450 13.639 86.696 0.50 24.63 451 PRO B O 1
#

Sequence (898 aa):
KIKPHGPLPSQQTQLAYLGDELAAFIHFGPNTFYDQEWGTGQEDPEERFNPSQLDAREWVRVLKKETGFKKLILVVKHHDGFVLYPTAHTDYSVKVSPWRRRGKGDLLLEVSQAATEFDMDMMGVYLSPWDAHSPLYHVVDREADYNAYYLAQLKEILSNPNYGNAGKFAEVWMNGARGEEGGAQKVNYEFEKWFEETIRRDLQGDCLIFSTEGTSIRWIGNQQRRGYAGDPLWQKVNPDKLGTEEAEELNYLQHGDPSGTIFSIGEADVSIRPGWFYHEDQDPKSLEEELVEIYFHSVGRGTPLLLNIPPNQAGLFDAKDIERLYEFATYRNELYKEDLALGAEVSGPALSADFACRHLTDGLETSSWASDADLPIQLELDLGSPKTFDVIELREDLKLGQRIAAFHVQVEVDGVWQEFGSGHTVGYKRLLRGAVVEAQKIRVVITESQALPLLTKISLYKTPKIKPHGPLPSQTQLAYLGDELAAFIHFGPNTFYDQEWGTGQEDPERFNPSQLDAREWVRVLKETGFKKLILVVKHHDGFVLYPTAHTDYSVKVSPWRRGKGDLLLEVSQAATEFDMDMMGVYLSPWDAHSPLYHVDREADYNAYYLAQLKEILSNPNYGNAGKFAEVWMNGARGEGAQKVNYEFEKWFETIRDDLQGDDCLIFSTEGTSIRWIGNQQRGYAGDPLWQKVNPDDKLGTEAELNYLQHGDPSGTIFSIGEADVSIRPGWFYHEDQDPKSLEELVEIYFHSVGRGTPLLLNIIPPNQAGLFDAKDIERLYEFATYRNEELYKEDLALGAEVSGPALSADFACRHLTDGLETSSWASDADLPIQLELDLGSPKTFDVIELREDLKLGQRIAAFHVQVEVDGVWQEFGSGHTVGYKRLLRGAVVEAQKIRVVITEESQALPLLTKISLYKTPP

Nearest PDB structures (foldseek):
  6orh-assembly1_A  TM=1.001E+00  e=0.000E+00  Streptococcus pneumoniae TIGR4
  6org-assembly2_B  TM=9.943E-01  e=4.387E-102  Streptococcus pneumoniae TIGR4
  8ayr-assembly2_B  TM=9.261E-01  e=1.286E-50  Akkermansia muciniphila
  3eyp-assemb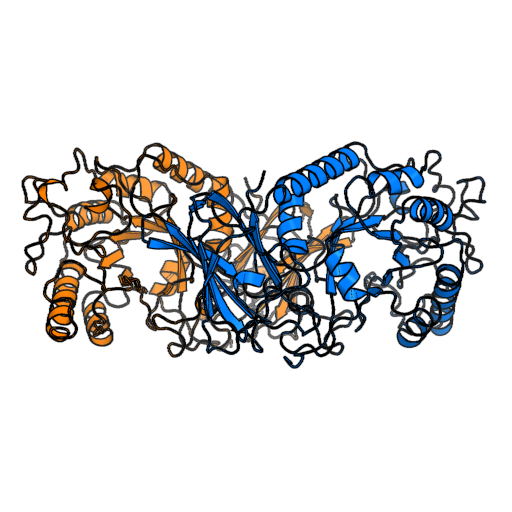ly2_B  TM=9.307E-01  e=1.588E-49  Bacteroides thetaiotaomicron
  3mo4-assembly2_B  TM=8.671E-01  e=6.685E-48  Bifidobacterium longum subsp. infantis ATCC 15697 = JCM 1222 = DSM 20088

Foldseek 3Di:
DDFFDAAFADPLLLVQLVLFEAAEEDEDLCLQVVHFDAQLPRDLQSQALAQAQLLQVLVLCVVLRHQEYEYEQADLSGEGDAPDPQDPRYLLPYPHVDSHGGVQLNNQVNCLVSVRFYEYEYELNHNNDPQQAQVNLVVSQVSSLSVLCVQQQDCSGTNSSAHQEYEYDQDDDPVGHPRDHPVVVSVVSCCVRHNLRFYEDQFPTQEYALLDQLLAADFQAFQAAARVQTHPVRDNVCSRNPDPNGRHGYANEHHYEQWPHLADHPPIAGDALVSVVVSSCRASQNSHHYHYYFYAHSNNHTDPRVSVSSNVNSVQVCQFVVDFLQAQWDKDWAFPDPQQDRSQARPPDLVGKTWHPDDPFTKIKTFSVAWDKFFKKKWAFDSSSHWWAFWKFKWFADPNDTHGFGIGTGAYGMHIDGGPIDTGGMMMIIGGGIRGTTMIRYMTTGHGD/DFFFDAAFADPLLLVQLVLFEAAEEDEDLCLQVVHQDAQLPRDLQSQAQQAAQLLQVQVLCLVLRHQEYEYEQAELSGEGDAPDPQDPRYLCPHCYVDSHGGVQLNNQVSCLVSVRFYEYEDELNHNNDPCQAQVNQVVSQVSSLSVLCVAQQDCSGGNSSAHQEYEYDQDDDPVGHPHDHPVVVSVVSCCVRHNLRFYEDQADTQEYALLDQLLAADFQAAQAAARVQTDPPRDNVCSRRPDPNGRHGYANEHHYEQWPHLADHPPIAGDALVSVVVSSCRASQNSHHYHYHFYAHSNNHTDPRVSVSSNSNSVQVCQFVVDFLQAQWDKDWAFPDPQADRSQARPPDQNGKTWHPDDPFTKIKTFSVAWDKFFKKKWAFDSSSNWWAAWKFKWFADPNDTHGQGIGGGAYGMHIDGGPIDTGRMMMIIGGGIRGTTMIRYMTTGHGD

Radius of gyration: 30.11 Å; Cα contacts (8 Å, |Δi|>4): 2225; chains: 2; bounding box: 74×58×80 Å